Protein AF-A0A8H3AWD8-F1 (afdb_monomer_lite)

Radius of gyration: 32.3 Å; chains: 1; bounding box: 83×66×102 Å

Foldseek 3Di:
DQVQACLRVNPVVVCVVVVNPAAAAEEEALLDDPVVCVPPPVVRYDHAAADLQSAGDLVSVLVVLVVCLVVVHAYAEYEWECQGPFFGAGYQVVSVLVSQVVVVVVVHHYAYEYACQPPLLLLQQVFDDPDDDDDDDDPDQQDFDFFHFAPRSNNRSVSNLVGQKYKYACCHLVVFPPDGIDMDGNDPQVLCSQDPDHPDDDDPCVVVPPPQRSDDGHDDDPVRVVSSVVSCVPQNSHCNGSVRLQRLLLLVLLLLQLLQLQVCVPPLWKDKFWSWQFPCVVVVHDPVVSNVVNVCSVVQPNQDANVSQVVPPVNSVRSNRDGGSGQKIKMFMWTAAPVSHTDQFQVLSQQLQVQLQVLQDDDDPPDDPVSHQHHKDKDKQQCVSNPVSQVVRSVSSNYDASHIHMIIMDRGSDSRCSGVSVSVVVSVSSVVSSVVSSLLSNLQADFDFAKWKWWWFDLPWTKTFTPAAQRHNQRQKGWIKTWDWPPVLSVLVVVVCVVPVAWIKMKMAPTGGRPVVPVVFKGFTWIFTDCDAPPDDHTDTSGGGTMIGRIDTLAIEGNHPRQADPAAAQWWKWWWADAPQKIWTWTDCRHPPDKTKIFIRKDDDWPDADDDRVQRHNIKMKIFPPDTRLVQDDDQPPDDRPQRAAFRKTWIFIGRQPDDRHDTHDPSCVVVVPDDGNITDMITTHSYMDMGSFRRHHRLSDDCLLVPPPPCVPPDSVVSSVSSHDDPYGDDSVCGPVVVVVVRCVSVVCSVPVVVVVPPDDDPPDDDDDDDDDDDDDDDDD

Secondary structure (DSSP, 8-state):
-GGGSHHHH-HHHHHHHTT--SPPEEEEETT--THHHHHH-GGGEEEEPB-TTS-B-HHHHHHHHHHHHHHT--EEEEEEEBS-TTT--B--HHHHHHHHHHHHHTT---EEEEE-TTGGGGGGGG---SSPPPPPP-TTS---PPPPPPHHHHHHHHHGGGSSEEEE-TTTTT-PPSS--EEEESSGGGGGGGSS-------TTGGGS-GGGSSS-SS--THHHHHHHHHHHHH-SSIIIIIHHHHHHHHHHHHHHHHHHHTTTT-SSEEEEESSPPHHHHTT--HHHHHHHHHHHIIIIIT--HHHHHT-HHHHHHHHHSS-SSSEEEEEEEEB-TTSPBP-BHHHHHHHHHHHHHHTS--STT--GGG-SS--EEEEE-HHHHTHHHHHHHHHHT-BS-S-EEEEEEE---S-TTGGGHHHHHHHHHHHHHHHHHHHHHHHH----B--EEEEE-SSS-EEEE---TT-GGG-EEEEEEEE--HHHHHHHHHHHHH-TT--EEEEESS-B-HHHHHTS-EEEEEEES---TTSPPPEEEEEEEEEEEEEEEEEEE--GGGS-SS--SS-EEEEEE-SS-EEEEE---SSS--EEEEEEEEEEEEE----HHHHHH-EEEEETT--HHHH-SPPTTPPPTT--TT-EEEEEEEE--S-TT---S-TTHHHHTPPPSEEEEEE--S-EEEESSTTT--TT-SS-S---TT-TT--HHHHHHHS----PPPPGGG--HHHHHHHHHHHHHHHHHHHHHH--S--------------------

InterPro domains:
  IPR002129 Pyridoxal phosphate-dependent decarboxylase, major domain [PF00282] (26-122)
  IPR015421 Pyridoxal phosphate-dependent transferase, major domain [G3DSA:3.40.640.10] (4-236)
  IPR015424 Pyridoxal phosphate-dependent transferase [SSF53383] (19-248)
  IPR050477 Group II Amino Acid Decarboxylases [PTHR42735] (19-333)

Structure (mmCIF, N/CA/C/O backbone):
data_AF-A0A8H3AWD8-F1
#
_entry.id   AF-A0A8H3AWD8-F1
#
loop_
_atom_site.group_PDB
_atom_site.id
_atom_site.type_symbol
_atom_site.label_atom_id
_atom_site.label_alt_id
_atom_site.label_comp_id
_atom_site.label_asym_id
_atom_site.label_entity_id
_atom_site.label_seq_id
_atom_site.pdbx_PDB_ins_code
_atom_site.Cartn_x
_atom_site.Cartn_y
_atom_site.Cartn_z
_atom_site.occupancy
_atom_site.B_iso_or_equiv
_atom_site.auth_seq_id
_atom_site.auth_comp_id
_atom_site.auth_asym_id
_atom_site.auth_atom_id
_atom_site.pdbx_PDB_model_num
ATOM 1 N N . MET A 1 1 ? -12.370 -5.694 -46.567 1.00 84.81 1 MET A N 1
ATOM 2 C CA . MET A 1 1 ? -12.939 -6.549 -45.493 1.00 84.81 1 MET A CA 1
ATOM 3 C C . MET A 1 1 ? -13.948 -5.816 -44.597 1.00 84.81 1 MET A C 1
ATOM 5 O O . MET A 1 1 ? -14.528 -6.449 -43.726 1.00 84.81 1 MET A O 1
ATOM 9 N N . ASN A 1 2 ? -14.221 -4.526 -44.834 1.00 85.25 2 ASN A N 1
ATOM 10 C CA . ASN A 1 2 ? -14.810 -3.587 -43.865 1.00 85.25 2 ASN A CA 1
ATOM 11 C C . ASN A 1 2 ? -16.067 -4.096 -43.148 1.00 85.25 2 ASN A C 1
ATOM 13 O O . ASN A 1 2 ? -16.103 -4.086 -41.927 1.00 85.25 2 ASN A O 1
ATOM 17 N N . LYS A 1 3 ? -17.046 -4.659 -43.869 1.00 89.81 3 LYS A N 1
ATOM 18 C CA . LYS A 1 3 ? -18.286 -5.195 -43.268 1.00 89.81 3 LYS A CA 1
ATOM 19 C C . LYS A 1 3 ? -18.108 -6.370 -42.285 1.00 89.81 3 LYS A C 1
ATOM 21 O O . LYS A 1 3 ? -19.086 -6.792 -41.679 1.00 89.81 3 LYS A O 1
ATOM 26 N N . TYR A 1 4 ? -16.904 -6.927 -42.162 1.00 89.44 4 TYR A N 1
ATOM 27 C CA . TYR A 1 4 ? -16.595 -8.070 -41.296 1.00 89.44 4 TYR A CA 1
ATOM 28 C C . TYR A 1 4 ? -15.537 -7.764 -40.227 1.00 89.44 4 TYR A C 1
ATOM 30 O O . TYR A 1 4 ? -15.235 -8.631 -39.413 1.00 89.44 4 TYR A O 1
ATOM 38 N N . LEU A 1 5 ? -14.946 -6.568 -40.243 1.00 91.94 5 LEU A N 1
ATOM 39 C CA . LEU A 1 5 ? -13.879 -6.178 -39.324 1.00 91.94 5 LEU A CA 1
ATOM 40 C C . LEU A 1 5 ? -14.444 -5.759 -37.963 1.00 91.94 5 LEU A C 1
ATOM 42 O O . LEU A 1 5 ? -15.445 -5.043 -37.910 1.00 91.94 5 LEU A O 1
ATOM 46 N N . ILE A 1 6 ? -13.764 -6.119 -36.869 1.00 93.00 6 ILE A N 1
ATOM 47 C CA . ILE A 1 6 ? -14.158 -5.684 -35.516 1.00 93.00 6 ILE A CA 1
ATOM 48 C C . ILE A 1 6 ? -14.124 -4.157 -35.368 1.00 93.00 6 ILE A C 1
ATOM 50 O O . ILE A 1 6 ? -14.898 -3.613 -34.590 1.00 93.00 6 ILE A O 1
ATOM 54 N N . GLN A 1 7 ? -13.307 -3.468 -36.172 1.00 91.81 7 GLN A N 1
ATOM 55 C CA . GLN A 1 7 ? -13.273 -2.007 -36.268 1.00 91.81 7 GLN A CA 1
ATOM 56 C C . GLN A 1 7 ? -14.628 -1.429 -36.720 1.00 91.81 7 GLN A C 1
ATOM 58 O O . GLN A 1 7 ? -14.981 -0.326 -36.325 1.00 91.81 7 GLN A O 1
ATOM 63 N N . SER A 1 8 ? -15.401 -2.164 -37.532 1.00 93.25 8 SER A N 1
ATOM 64 C CA . SER A 1 8 ? -16.704 -1.718 -38.047 1.00 93.25 8 SER A CA 1
ATOM 65 C C . SER A 1 8 ? -17.897 -2.242 -37.255 1.00 93.25 8 SER A C 1
ATOM 67 O O . SER A 1 8 ? -18.848 -1.498 -37.048 1.00 93.25 8 SER A O 1
ATOM 69 N N . ILE A 1 9 ? -17.890 -3.524 -36.874 1.00 94.19 9 ILE A N 1
ATOM 70 C CA . ILE A 1 9 ? -19.069 -4.177 -36.274 1.00 94.19 9 ILE A CA 1
ATOM 71 C C . ILE A 1 9 ? -18.946 -4.407 -34.763 1.00 94.19 9 ILE A C 1
ATOM 73 O O . ILE A 1 9 ? -19.906 -4.852 -34.144 1.00 94.19 9 ILE A O 1
ATOM 77 N N . GLY A 1 10 ? -17.785 -4.115 -34.171 1.00 92.50 10 GLY A N 1
ATOM 78 C CA . GLY A 1 10 ? -17.474 -4.444 -32.782 1.00 92.50 10 GLY A CA 1
ATOM 79 C C . GLY A 1 10 ? -17.141 -5.927 -32.584 1.00 92.50 10 GLY A C 1
ATOM 80 O O . GLY A 1 10 ? -17.623 -6.805 -33.306 1.00 92.50 10 GLY A O 1
ATOM 81 N N . LYS A 1 11 ? -16.296 -6.227 -31.591 1.00 90.25 11 LYS A N 1
ATOM 82 C CA . LYS A 1 11 ? -15.875 -7.611 -31.316 1.00 90.25 11 LYS A CA 1
ATOM 83 C C . LYS A 1 11 ? -17.040 -8.496 -30.858 1.00 90.25 11 LYS A C 1
ATOM 85 O O . LYS A 1 11 ? -17.129 -9.636 -31.298 1.00 90.25 11 LYS A O 1
ATOM 90 N N . ASP A 1 12 ? -17.960 -7.966 -30.049 1.00 90.44 12 ASP A N 1
ATOM 91 C CA . ASP A 1 12 ? -19.006 -8.767 -29.393 1.00 90.44 12 ASP A CA 1
ATOM 92 C C . ASP A 1 12 ? -20.015 -9.326 -30.403 1.00 90.44 12 ASP A C 1
ATOM 94 O O . ASP A 1 12 ? -20.504 -10.446 -30.264 1.00 90.44 12 ASP A O 1
ATOM 98 N N . VAL A 1 13 ? -20.287 -8.573 -31.474 1.00 93.50 13 VAL A N 1
ATOM 99 C CA . VAL A 1 13 ? -21.137 -9.023 -32.586 1.00 93.50 13 VAL A CA 1
ATOM 100 C C . VAL A 1 13 ? -20.495 -10.213 -33.296 1.00 93.50 13 VAL A C 1
ATOM 102 O O . VAL A 1 13 ? -21.179 -11.185 -33.630 1.00 93.50 13 VAL A O 1
ATOM 105 N N . LEU A 1 14 ? -19.177 -10.156 -33.509 1.00 92.25 14 LEU A N 1
ATOM 106 C CA . LEU A 1 14 ? -18.417 -11.243 -34.115 1.00 92.25 14 LEU A CA 1
ATOM 107 C C . LEU A 1 14 ? -18.373 -12.465 -33.184 1.00 92.25 14 LEU A C 1
ATOM 109 O O . LEU A 1 14 ? -18.715 -13.565 -33.613 1.00 92.25 14 LEU A O 1
ATOM 113 N N . GLU A 1 15 ? -18.021 -12.270 -31.912 1.00 92.50 15 GLU A N 1
ATOM 114 C CA . GLU A 1 15 ? -17.951 -13.327 -30.896 1.00 92.50 15 GLU A CA 1
ATOM 115 C C . GLU A 1 15 ? -19.298 -14.053 -30.755 1.00 92.50 15 GLU A C 1
ATOM 117 O O . GLU A 1 15 ? -19.349 -15.281 -30.864 1.00 92.50 15 GLU A O 1
ATOM 122 N N . LYS A 1 16 ? -20.411 -13.312 -30.660 1.00 94.25 16 LYS A N 1
ATOM 123 C CA . LYS A 1 16 ? -21.767 -13.880 -30.615 1.00 94.25 16 LYS A CA 1
ATOM 124 C C . LYS A 1 16 ? -22.100 -14.693 -31.864 1.00 94.25 16 LYS A C 1
ATOM 126 O O . LYS A 1 16 ? -22.672 -15.775 -31.755 1.00 94.25 16 LYS A O 1
ATOM 131 N N . LYS A 1 17 ? -21.733 -14.201 -33.053 1.00 94.62 17 LYS A N 1
ATOM 132 C CA . LYS A 1 17 ? -21.977 -14.902 -34.324 1.00 94.62 17 LYS A CA 1
ATOM 133 C C . LYS A 1 17 ? -21.240 -16.241 -34.405 1.00 94.62 17 LYS A C 1
ATOM 135 O O . LYS A 1 17 ? -21.767 -17.179 -34.997 1.00 94.62 17 LYS A O 1
ATOM 140 N N . PHE A 1 18 ? -20.047 -16.327 -33.822 1.00 94.31 18 PHE A N 1
ATOM 141 C CA . PHE A 1 18 ? -19.235 -17.546 -33.800 1.00 94.31 18 PHE A CA 1
ATOM 142 C C . PHE A 1 18 ? -19.422 -18.394 -32.531 1.00 94.31 18 PHE A C 1
ATOM 144 O O . PHE A 1 18 ? -18.736 -19.401 -32.374 1.00 94.31 18 PHE A O 1
ATOM 151 N N . GLY A 1 19 ? -20.350 -18.029 -31.638 1.00 94.88 19 GLY A N 1
ATOM 152 C CA . GLY A 1 19 ? -20.598 -18.769 -30.397 1.00 94.88 19 GLY A CA 1
ATOM 153 C C . GLY A 1 19 ? -19.424 -18.732 -29.412 1.00 94.88 19 GLY A C 1
ATOM 154 O O . GLY A 1 19 ? -19.256 -19.662 -28.625 1.00 94.88 19 GLY A O 1
ATOM 155 N N . ILE A 1 20 ? -18.596 -17.684 -29.458 1.00 92.81 20 ILE A N 1
ATOM 156 C CA . ILE A 1 20 ? -17.487 -17.481 -28.523 1.00 92.81 20 ILE A CA 1
ATOM 157 C C . ILE A 1 20 ? -18.069 -16.929 -27.220 1.00 92.81 20 ILE A C 1
ATOM 159 O O . ILE A 1 20 ? -18.499 -15.782 -27.156 1.00 92.81 20 ILE A O 1
ATOM 163 N N . THR A 1 21 ? -18.110 -17.765 -26.183 1.00 91.12 21 THR A N 1
ATOM 164 C CA . THR A 1 21 ? -18.704 -17.424 -24.877 1.00 91.12 21 THR A CA 1
ATOM 165 C C . THR A 1 21 ? -17.677 -17.055 -23.814 1.00 91.12 21 THR A C 1
ATOM 167 O O . THR A 1 21 ? -18.037 -16.518 -22.770 1.00 91.12 21 THR A O 1
ATOM 170 N N . LYS A 1 22 ? -16.396 -17.343 -24.060 1.00 91.06 22 LYS A N 1
ATOM 171 C CA . LYS A 1 22 ? -15.305 -17.023 -23.141 1.00 91.06 22 LYS A CA 1
ATOM 172 C C . LYS A 1 22 ? -14.557 -15.798 -23.657 1.00 91.06 22 LYS A C 1
ATOM 174 O O . LYS A 1 22 ? -13.977 -15.893 -24.740 1.00 91.06 22 LYS A O 1
ATOM 179 N N . PRO A 1 23 ? -14.533 -14.682 -22.910 1.00 87.75 23 PRO A N 1
ATOM 180 C CA . PRO A 1 23 ? -13.821 -13.494 -23.346 1.00 87.75 23 PRO A CA 1
ATOM 181 C C . PRO A 1 23 ? -12.322 -13.780 -23.459 1.00 87.75 23 PRO A C 1
ATOM 183 O O . PRO A 1 23 ? -11.719 -14.442 -22.604 1.00 87.75 23 PRO A O 1
ATOM 186 N N . THR A 1 24 ? -11.736 -13.280 -24.542 1.00 91.38 24 THR A N 1
ATOM 187 C CA . THR A 1 24 ? -10.301 -13.370 -24.819 1.00 91.38 24 THR A CA 1
ATOM 188 C C . THR A 1 24 ? -9.507 -12.578 -23.773 1.00 91.38 24 THR A C 1
ATOM 190 O O . THR A 1 24 ? -9.920 -11.491 -23.370 1.00 91.38 24 THR A O 1
ATOM 193 N N . ARG A 1 25 ? -8.366 -13.115 -23.324 1.00 93.56 25 ARG A N 1
ATOM 194 C CA . ARG A 1 25 ? -7.581 -12.552 -22.211 1.00 93.56 25 ARG A CA 1
ATOM 195 C C . ARG A 1 25 ? -6.346 -11.783 -22.669 1.00 93.56 25 ARG A C 1
ATOM 197 O O . ARG A 1 25 ? -5.706 -12.151 -23.652 1.00 93.56 25 ARG A O 1
ATOM 204 N N . TYR A 1 26 ? -5.986 -10.766 -21.896 1.00 95.50 26 TYR A N 1
ATOM 205 C CA . TYR A 1 26 ? -4.641 -10.200 -21.849 1.00 95.50 26 TYR A CA 1
ATOM 206 C C . TYR A 1 26 ? -3.954 -10.679 -20.577 1.00 95.50 26 TYR A C 1
ATOM 208 O O . TYR A 1 26 ? -4.573 -10.662 -19.514 1.00 95.50 26 TYR A O 1
ATOM 216 N N . PHE A 1 27 ? -2.685 -11.057 -20.673 1.00 97.69 27 PHE A N 1
ATOM 217 C CA . PHE A 1 27 ? -1.857 -11.310 -19.500 1.00 97.69 27 PHE A CA 1
ATOM 218 C C . PHE A 1 27 ? -0.802 -10.222 -19.370 1.00 97.69 27 PHE A C 1
ATOM 220 O O . PHE A 1 27 ? -0.110 -9.905 -20.336 1.00 97.69 27 PHE A O 1
ATOM 227 N N . VAL A 1 28 ? -0.696 -9.634 -18.185 1.00 95.94 28 VAL A N 1
ATOM 228 C CA . VAL A 1 28 ? 0.226 -8.531 -17.894 1.00 95.94 28 VAL A CA 1
ATOM 229 C C . VAL A 1 28 ? 0.806 -8.775 -16.502 1.00 95.94 28 VAL A C 1
ATOM 231 O O . VAL A 1 28 ? 0.078 -9.246 -15.629 1.00 95.94 28 VAL A O 1
ATOM 234 N N . GLY A 1 29 ? 2.090 -8.480 -16.276 1.00 91.81 29 GLY A N 1
ATOM 235 C CA . GLY A 1 29 ? 2.679 -8.556 -14.933 1.00 91.81 29 GLY A CA 1
ATOM 236 C C . GLY A 1 29 ? 1.861 -7.757 -13.909 1.00 91.81 29 GLY A C 1
ATOM 237 O O . GLY A 1 29 ? 1.360 -6.676 -14.223 1.00 91.81 29 GLY A O 1
ATOM 238 N N . GLY A 1 30 ? 1.692 -8.275 -12.689 1.00 90.19 30 GLY A N 1
ATOM 239 C CA . GLY A 1 30 ? 0.838 -7.659 -11.662 1.00 90.19 30 GLY A CA 1
ATOM 240 C C . GLY A 1 30 ? 1.202 -6.202 -11.356 1.00 90.19 30 GLY A C 1
ATOM 241 O O . GLY A 1 30 ? 0.323 -5.376 -11.112 1.00 90.19 30 GLY A O 1
ATOM 242 N N . THR A 1 31 ? 2.481 -5.855 -11.501 1.00 90.31 31 THR A N 1
ATOM 243 C CA . THR A 1 31 ? 3.064 -4.517 -11.297 1.00 90.31 31 THR A CA 1
ATOM 244 C C . THR A 1 31 ? 2.938 -3.582 -12.510 1.00 90.31 31 THR A C 1
ATOM 246 O O . THR A 1 31 ? 3.668 -2.597 -12.633 1.00 90.31 31 THR A O 1
ATOM 249 N N . LYS A 1 32 ? 2.007 -3.878 -13.424 1.00 92.94 32 LYS A N 1
ATOM 250 C CA . LYS A 1 32 ? 1.721 -3.087 -14.629 1.00 92.94 32 LYS A CA 1
ATOM 251 C C . LYS A 1 32 ? 1.399 -1.626 -14.346 1.00 92.94 32 LYS A C 1
ATOM 253 O O . LYS A 1 32 ? 0.696 -1.279 -13.399 1.00 92.94 32 LYS A O 1
ATOM 258 N N . HIS A 1 33 ? 1.795 -0.777 -15.287 1.00 93.19 33 HIS A N 1
ATOM 259 C CA . HIS A 1 33 ? 1.361 0.611 -15.327 1.00 93.19 33 HIS A CA 1
ATOM 260 C C . HIS A 1 33 ? -0.157 0.719 -15.581 1.00 93.19 33 HIS A C 1
ATOM 262 O O . HIS A 1 33 ? -0.748 -0.068 -16.329 1.00 93.19 33 HIS A O 1
ATOM 268 N N . TYR A 1 34 ? -0.798 1.742 -15.006 1.00 89.81 34 TYR A N 1
ATOM 269 C CA . TYR A 1 34 ? -2.255 1.943 -15.058 1.00 89.81 34 TYR A CA 1
ATOM 270 C C . TYR A 1 34 ? -2.828 2.105 -16.483 1.00 89.81 34 TYR A C 1
ATOM 272 O O . TYR A 1 34 ? -4.041 2.019 -16.683 1.00 89.81 34 TYR A O 1
ATOM 280 N N . SER A 1 35 ? -1.983 2.348 -17.492 1.00 91.50 35 SER A N 1
ATOM 281 C CA . SER A 1 35 ? -2.401 2.447 -18.897 1.00 91.50 35 SER A CA 1
ATOM 282 C C . SER A 1 35 ? -3.056 1.168 -19.417 1.00 91.50 35 SER A C 1
ATOM 284 O O . SER A 1 35 ? -3.958 1.261 -20.247 1.00 91.50 35 SER A O 1
ATOM 286 N N . TRP A 1 36 ? -2.645 -0.000 -18.919 1.00 92.19 36 TRP A N 1
ATOM 287 C CA . TRP A 1 36 ? -3.171 -1.298 -19.345 1.00 92.19 36 TRP A CA 1
ATOM 288 C C . TRP A 1 36 ? -4.655 -1.491 -18.992 1.00 92.19 36 TRP A C 1
ATOM 290 O O . TRP A 1 36 ? -5.457 -1.638 -19.921 1.00 92.19 36 TRP A O 1
ATOM 300 N N . PRO A 1 37 ? -5.081 -1.417 -17.710 1.00 89.56 37 PRO A N 1
ATOM 301 C CA . PRO A 1 37 ? -6.495 -1.572 -17.352 1.00 89.56 37 PRO A CA 1
ATOM 302 C C . PRO A 1 37 ? -7.414 -0.522 -17.991 1.00 89.56 37 PRO A C 1
ATOM 304 O O . PRO A 1 37 ? -8.586 -0.811 -18.221 1.00 89.56 37 PRO A O 1
ATOM 307 N N . LYS A 1 38 ? -6.892 0.660 -18.351 1.00 86.56 38 LYS A N 1
ATOM 308 C CA . LYS A 1 38 ? -7.667 1.733 -18.997 1.00 86.56 38 LYS A CA 1
ATOM 309 C C . LYS A 1 38 ? -8.159 1.376 -20.409 1.00 86.56 38 LYS A C 1
ATOM 311 O O . LYS A 1 38 ? -9.218 1.847 -20.806 1.00 86.56 38 LYS A O 1
ATOM 316 N N . GLY A 1 39 ? -7.385 0.608 -21.183 1.00 70.88 39 GLY A N 1
ATOM 317 C CA . GLY A 1 39 ? -7.612 0.439 -22.628 1.00 70.88 39 GLY A CA 1
ATOM 318 C C . GLY A 1 39 ? -8.259 -0.880 -23.066 1.00 70.88 39 GLY A C 1
ATOM 319 O O . GLY A 1 39 ? -8.869 -0.920 -24.130 1.00 70.88 39 GLY A O 1
ATOM 320 N N . ALA A 1 40 ? -8.134 -1.954 -22.279 1.00 72.44 40 ALA A N 1
ATOM 321 C CA . ALA A 1 40 ? -8.529 -3.311 -22.696 1.00 72.44 40 ALA A CA 1
ATOM 322 C C . ALA A 1 40 ? -9.820 -3.842 -22.034 1.00 72.44 40 ALA A C 1
ATOM 324 O O . ALA A 1 40 ? -10.238 -4.974 -22.299 1.00 72.44 40 ALA A O 1
ATOM 325 N N . GLY A 1 41 ? -10.448 -3.034 -21.170 1.00 77.81 41 GLY A N 1
ATOM 326 C CA . GLY A 1 41 ? -11.449 -3.491 -20.204 1.00 77.81 41 GLY A CA 1
ATOM 327 C C . GLY A 1 41 ? -10.770 -4.287 -19.088 1.00 77.81 41 GLY A C 1
ATOM 328 O O . GLY A 1 41 ? -10.222 -5.360 -19.341 1.00 77.81 41 GLY A O 1
ATOM 329 N N . SER A 1 42 ? -10.780 -3.759 -17.863 1.00 85.31 42 SER A N 1
ATOM 330 C CA . SER A 1 42 ? -10.018 -4.303 -16.726 1.00 85.31 42 SER A CA 1
ATOM 331 C C . SER A 1 42 ? -10.264 -5.791 -16.491 1.00 85.31 42 SER A C 1
ATOM 333 O O . SER A 1 42 ? -9.313 -6.527 -16.252 1.00 85.31 42 SER A O 1
ATOM 335 N N . ASP A 1 43 ? -11.502 -6.252 -16.662 1.00 85.81 43 ASP A N 1
ATOM 336 C CA . ASP A 1 43 ? -11.885 -7.645 -16.419 1.00 85.81 43 ASP A CA 1
ATOM 337 C C . ASP A 1 43 ? -11.290 -8.626 -17.433 1.00 85.81 43 ASP A C 1
ATOM 339 O O . ASP A 1 43 ? -11.214 -9.823 -17.155 1.00 85.81 43 ASP A O 1
ATOM 343 N N . ASN A 1 44 ? -10.848 -8.149 -18.602 1.00 86.50 44 ASN A N 1
ATOM 344 C CA . ASN A 1 44 ? -10.171 -8.969 -19.609 1.00 86.50 44 ASN A CA 1
ATOM 345 C C . ASN A 1 44 ? -8.659 -9.066 -19.367 1.00 86.50 44 ASN A C 1
ATOM 347 O O . ASN A 1 44 ? -8.011 -9.937 -19.955 1.00 86.50 44 ASN A O 1
ATOM 351 N N . ILE A 1 45 ? -8.099 -8.210 -18.508 1.00 92.00 45 ILE A N 1
ATOM 352 C CA . ILE A 1 45 ? -6.705 -8.291 -18.077 1.00 92.00 45 ILE A CA 1
ATOM 353 C C . ILE A 1 45 ? -6.624 -9.219 -16.875 1.00 92.00 45 ILE A C 1
ATOM 355 O O . ILE A 1 45 ? -7.261 -9.010 -15.847 1.00 92.00 45 ILE A O 1
ATOM 359 N N . LYS A 1 46 ? -5.818 -10.265 -17.016 1.00 94.69 46 LYS A N 1
ATOM 360 C CA . LYS A 1 46 ? -5.467 -11.154 -15.924 1.00 94.69 46 LYS A CA 1
ATOM 361 C C . LYS A 1 46 ? -4.029 -10.874 -15.515 1.00 94.69 46 LYS A C 1
ATOM 363 O O . LYS A 1 46 ? -3.106 -11.018 -16.316 1.00 94.69 46 LYS A O 1
ATOM 368 N N . ASP A 1 47 ? -3.872 -10.483 -14.260 1.00 95.06 47 ASP A N 1
ATOM 369 C CA . ASP A 1 47 ? -2.564 -10.219 -13.682 1.00 95.06 47 ASP A CA 1
ATOM 370 C C . ASP A 1 47 ? -1.783 -11.516 -13.518 1.00 95.06 47 ASP A C 1
ATOM 372 O O . ASP A 1 47 ? -2.312 -12.518 -13.025 1.00 95.06 47 ASP A O 1
ATOM 376 N N . ILE A 1 48 ? -0.526 -11.478 -13.945 1.00 97.00 48 ILE A N 1
ATOM 377 C CA . ILE A 1 48 ? 0.447 -12.525 -13.671 1.00 97.00 48 ILE A CA 1
ATOM 378 C C . ILE A 1 48 ? 1.125 -12.167 -12.342 1.00 97.00 48 ILE A C 1
ATOM 380 O O . ILE A 1 48 ? 1.623 -11.042 -12.220 1.00 97.00 48 ILE A O 1
ATOM 384 N N . PRO A 1 49 ? 1.150 -13.077 -11.352 1.00 96.69 49 PRO A N 1
ATOM 385 C CA . PRO A 1 49 ? 1.904 -12.877 -10.119 1.00 96.69 49 PRO A CA 1
ATOM 386 C C . PRO A 1 49 ? 3.372 -12.521 -10.375 1.00 96.69 49 PRO A C 1
ATOM 388 O O . PRO A 1 49 ? 3.925 -12.820 -11.437 1.00 96.69 49 PRO A O 1
ATOM 391 N N . VAL A 1 50 ? 4.000 -11.882 -9.390 1.00 96.69 50 VAL A N 1
ATOM 392 C CA . VAL A 1 50 ? 5.410 -11.488 -9.455 1.00 96.69 50 VAL A CA 1
ATOM 393 C C . VAL A 1 50 ? 6.267 -12.262 -8.461 1.00 96.69 50 VAL A C 1
ATOM 395 O O . VAL A 1 50 ? 5.796 -12.665 -7.397 1.00 96.69 50 VAL A O 1
ATOM 398 N N . ASP A 1 51 ? 7.537 -12.438 -8.810 1.00 95.19 51 ASP A N 1
ATOM 399 C CA . ASP A 1 51 ? 8.571 -12.975 -7.938 1.00 95.19 51 ASP A CA 1
ATOM 400 C C . ASP A 1 51 ? 8.982 -11.961 -6.854 1.00 95.19 51 ASP A C 1
ATOM 402 O O . ASP A 1 51 ? 8.525 -10.815 -6.810 1.00 95.19 51 ASP A O 1
ATOM 406 N N . ILE A 1 52 ? 9.904 -12.362 -5.976 1.00 93.56 52 ILE A N 1
ATOM 407 C CA . ILE A 1 52 ? 10.398 -11.504 -4.888 1.00 93.56 52 ILE A CA 1
ATOM 408 C C . ILE A 1 52 ? 11.137 -10.239 -5.361 1.00 93.56 52 ILE A C 1
ATOM 410 O O . ILE A 1 52 ? 11.353 -9.342 -4.551 1.00 93.56 52 ILE A O 1
ATOM 414 N N . ASN A 1 53 ? 11.505 -10.147 -6.643 1.00 93.25 53 ASN A N 1
ATOM 415 C CA . ASN A 1 53 ? 12.140 -8.985 -7.267 1.00 93.25 53 ASN A CA 1
ATOM 416 C C . ASN A 1 53 ? 11.138 -8.125 -8.057 1.00 93.25 53 ASN A C 1
ATOM 418 O O . ASN A 1 53 ? 11.555 -7.251 -8.820 1.00 93.25 53 ASN A O 1
ATOM 422 N N . ALA A 1 54 ? 9.834 -8.366 -7.883 1.00 96.06 54 ALA A N 1
ATOM 423 C CA . ALA A 1 54 ? 8.748 -7.700 -8.595 1.00 96.06 54 ALA A CA 1
ATOM 424 C C . ALA A 1 54 ? 8.768 -7.911 -10.124 1.00 96.06 54 ALA A C 1
ATOM 426 O O . ALA A 1 54 ? 8.224 -7.084 -10.865 1.00 96.06 54 ALA A O 1
ATOM 427 N N . ARG A 1 55 ? 9.375 -9.012 -10.590 1.00 97.12 55 ARG A N 1
ATOM 428 C CA . ARG A 1 55 ? 9.357 -9.464 -11.990 1.00 97.12 55 ARG A CA 1
ATOM 429 C C . ARG A 1 55 ? 8.235 -10.478 -12.183 1.00 97.12 55 ARG A C 1
ATOM 431 O O . ARG A 1 55 ? 7.947 -11.252 -11.280 1.00 97.12 55 ARG A O 1
ATOM 438 N N . LEU A 1 56 ? 7.622 -10.517 -13.357 1.00 96.75 56 LEU A N 1
ATOM 439 C CA . LEU A 1 56 ? 6.627 -11.524 -13.741 1.00 96.75 56 LEU A CA 1
ATOM 440 C C . LEU A 1 56 ? 7.129 -12.957 -13.482 1.00 96.75 56 LEU A C 1
ATOM 442 O O . LEU A 1 56 ? 8.208 -13.332 -13.943 1.00 96.75 56 LEU A O 1
ATOM 446 N N . ASP A 1 57 ? 6.318 -13.775 -12.804 1.00 97.75 57 ASP A N 1
ATOM 447 C CA . ASP A 1 57 ? 6.603 -15.193 -12.563 1.00 97.75 57 ASP A CA 1
ATOM 448 C C . ASP A 1 57 ? 6.201 -16.047 -13.780 1.00 97.75 57 ASP A C 1
ATOM 450 O O . ASP A 1 57 ? 5.017 -16.239 -14.090 1.00 97.75 57 ASP A O 1
ATOM 454 N N . SER A 1 58 ? 7.201 -16.560 -14.504 1.00 97.44 58 SER A N 1
ATOM 455 C CA . SER A 1 58 ? 6.985 -17.352 -15.720 1.00 97.44 58 SER A CA 1
ATOM 456 C C . SER A 1 58 ? 6.324 -18.708 -15.442 1.00 97.44 58 SER A C 1
ATOM 458 O O . SER A 1 58 ? 5.628 -19.236 -16.314 1.00 97.44 58 SER A O 1
ATOM 460 N N . SER A 1 59 ? 6.458 -19.250 -14.228 1.00 97.75 59 SER A N 1
ATOM 461 C CA . SER A 1 59 ? 5.795 -20.492 -13.823 1.00 97.75 59 SER A CA 1
ATOM 462 C C . SER A 1 59 ? 4.292 -20.294 -13.603 1.00 97.75 59 SER A C 1
ATOM 464 O O . SER A 1 59 ? 3.489 -21.142 -14.002 1.00 97.75 59 SER A O 1
ATOM 466 N N . GLU A 1 60 ? 3.890 -19.145 -13.058 1.00 97.88 60 GLU A N 1
ATOM 467 C CA . GLU A 1 60 ? 2.478 -18.777 -12.924 1.00 97.88 60 GLU A CA 1
ATOM 468 C C . GLU A 1 60 ? 1.854 -18.438 -14.282 1.00 97.88 60 GLU A C 1
ATOM 470 O O . GLU A 1 60 ? 0.730 -18.858 -14.571 1.00 97.88 60 GLU A O 1
ATOM 475 N N . LEU A 1 61 ? 2.598 -17.770 -15.173 1.00 98.50 61 LEU A N 1
ATOM 476 C CA . LEU A 1 61 ? 2.161 -17.576 -16.558 1.00 98.50 61 LEU A CA 1
ATOM 477 C C . LEU A 1 61 ? 1.917 -18.916 -17.272 1.00 98.50 61 LEU A C 1
ATOM 479 O O . LEU A 1 61 ? 0.911 -19.054 -17.969 1.00 98.50 61 LEU A O 1
ATOM 483 N N . ASP A 1 62 ? 2.792 -19.912 -17.095 1.00 98.69 62 ASP A N 1
ATOM 484 C CA . ASP A 1 62 ? 2.602 -21.241 -17.689 1.00 98.69 62 ASP A CA 1
ATOM 485 C C . ASP A 1 62 ? 1.278 -21.877 -17.230 1.00 98.69 62 ASP A C 1
ATOM 487 O O . ASP A 1 62 ? 0.508 -22.365 -18.057 1.00 98.69 62 ASP A O 1
ATOM 491 N N . LYS A 1 63 ? 0.946 -21.794 -15.934 1.00 98.50 63 LYS A N 1
ATOM 492 C CA . LYS A 1 63 ? -0.333 -22.295 -15.395 1.00 98.50 63 LYS A CA 1
ATOM 493 C C . LYS A 1 63 ? -1.539 -21.583 -16.017 1.00 98.50 63 LYS A C 1
ATOM 495 O O . LYS A 1 63 ? -2.491 -22.244 -16.434 1.00 98.50 63 LYS A O 1
ATOM 500 N N . LEU A 1 64 ? -1.489 -20.254 -16.123 1.00 98.12 64 LEU A N 1
ATOM 501 C CA . LEU A 1 64 ? -2.564 -19.441 -16.706 1.00 98.12 64 LEU A CA 1
ATOM 502 C C . LEU A 1 64 ? -2.773 -19.723 -18.207 1.00 98.12 64 LEU A C 1
ATOM 504 O O . LEU A 1 64 ? -3.909 -19.759 -18.694 1.00 98.12 64 LEU A O 1
ATOM 508 N N . LEU A 1 65 ? -1.690 -19.955 -18.953 1.00 98.62 65 LEU A N 1
ATOM 509 C CA . LEU A 1 65 ? -1.757 -20.352 -20.361 1.00 98.62 65 LEU A CA 1
ATOM 510 C C . LEU A 1 65 ? -2.318 -21.771 -20.520 1.00 98.62 65 LEU A C 1
ATOM 512 O O . LEU A 1 65 ? -3.133 -22.004 -21.417 1.00 98.62 65 LEU A O 1
ATOM 516 N N . GLN A 1 66 ? -1.952 -22.701 -19.631 1.00 98.56 66 GLN A N 1
ATOM 517 C CA . GLN A 1 66 ? -2.508 -24.055 -19.618 1.00 98.56 66 GLN A CA 1
ATOM 518 C C . GLN A 1 66 ? -4.014 -24.044 -19.338 1.00 98.56 66 GLN A C 1
ATOM 520 O O . GLN A 1 66 ? -4.761 -24.774 -19.994 1.00 98.56 66 GLN A O 1
ATOM 525 N N . GLU A 1 67 ? -4.475 -23.201 -18.408 1.00 98.06 67 GLU A N 1
ATOM 526 C CA . GLU A 1 67 ? -5.902 -22.970 -18.163 1.00 98.06 67 GLU A CA 1
ATOM 527 C C . GLU A 1 67 ? -6.592 -22.508 -19.451 1.00 98.06 67 GLU A C 1
ATOM 529 O O . GLU A 1 67 ? -7.557 -23.133 -19.888 1.00 98.06 67 GLU A O 1
ATOM 534 N N . CYS A 1 68 ? -6.056 -21.482 -20.122 1.00 97.88 68 CYS A N 1
ATOM 535 C CA . CYS A 1 68 ? -6.624 -20.978 -21.374 1.00 97.88 68 CYS A CA 1
ATOM 536 C C . CYS A 1 68 ? -6.676 -22.046 -22.475 1.00 97.88 68 CYS A C 1
ATOM 538 O O . CYS A 1 68 ? -7.693 -22.159 -23.164 1.00 97.88 68 CYS A O 1
ATOM 540 N N . LEU A 1 69 ? -5.628 -22.865 -22.612 1.00 98.19 69 LEU A N 1
ATOM 541 C CA . LEU A 1 69 ? -5.589 -23.979 -23.560 1.00 98.19 69 LEU A CA 1
ATOM 542 C C . LEU A 1 69 ? -6.691 -25.008 -23.264 1.00 98.19 69 LEU A C 1
ATOM 544 O O . LEU A 1 69 ? -7.477 -25.337 -24.155 1.00 98.19 69 LEU A O 1
ATOM 548 N N . ASN A 1 70 ? -6.786 -25.474 -22.014 1.00 98.00 70 ASN A N 1
ATOM 549 C CA . ASN A 1 70 ? -7.798 -26.444 -21.575 1.00 98.00 70 ASN A CA 1
ATOM 550 C C . ASN A 1 70 ? -9.216 -25.913 -21.802 1.00 98.00 70 ASN A C 1
ATOM 552 O O . ASN A 1 70 ? -10.133 -26.633 -22.197 1.00 98.00 70 ASN A O 1
ATOM 556 N N . GLU A 1 71 ? -9.384 -24.618 -21.571 1.00 96.50 71 GLU A N 1
ATOM 557 C CA . GLU A 1 71 ? -10.650 -23.931 -21.682 1.00 96.50 71 GLU A CA 1
ATOM 558 C C . GLU A 1 71 ? -11.037 -23.516 -23.101 1.00 96.50 71 GLU A C 1
ATOM 560 O O . GLU A 1 71 ? -12.164 -23.037 -23.277 1.00 96.50 71 GLU A O 1
ATOM 565 N N . LYS A 1 72 ? -10.133 -23.670 -24.079 1.00 96.00 72 LYS A N 1
ATOM 566 C CA . LYS A 1 72 ? -10.238 -23.087 -25.427 1.00 96.00 72 LYS A CA 1
ATOM 567 C C . LYS A 1 72 ? -10.506 -21.576 -25.390 1.00 96.00 72 LYS A C 1
ATOM 569 O O . LYS A 1 72 ? -11.268 -21.047 -26.197 1.00 96.00 72 LYS A O 1
ATOM 574 N N . ARG A 1 73 ? -9.905 -20.884 -24.422 1.00 96.00 73 ARG A N 1
ATOM 575 C CA . ARG A 1 73 ? -9.986 -19.432 -24.258 1.00 96.00 73 ARG A CA 1
ATOM 576 C C . ARG A 1 73 ? -8.821 -18.787 -25.005 1.00 96.00 73 ARG A C 1
ATOM 578 O O . ARG A 1 73 ? -7.667 -19.132 -24.771 1.00 96.00 73 ARG A O 1
ATOM 585 N N . ALA A 1 74 ? -9.121 -17.863 -25.911 1.00 95.69 74 ALA A N 1
ATOM 586 C CA . ALA A 1 74 ? -8.091 -17.166 -26.669 1.00 95.69 74 ALA A CA 1
ATOM 587 C C . ALA A 1 74 ? -7.300 -16.186 -25.783 1.00 95.69 74 ALA A C 1
ATOM 589 O O . ALA A 1 74 ? -7.807 -15.670 -24.780 1.00 95.69 74 ALA A O 1
ATOM 590 N N . VAL A 1 75 ? -6.069 -15.891 -26.201 1.00 97.81 75 VAL A N 1
ATOM 591 C CA . VAL A 1 75 ? -5.175 -14.926 -25.554 1.00 97.81 75 VAL A CA 1
ATOM 592 C C . VAL A 1 75 ? -4.753 -13.896 -26.597 1.00 97.81 75 VAL A C 1
ATOM 594 O O . VAL A 1 75 ? -4.174 -14.254 -27.620 1.00 97.81 75 VAL A O 1
ATOM 597 N N . TYR A 1 76 ? -5.049 -12.618 -26.357 1.00 95.69 76 TYR A N 1
ATOM 598 C CA . TYR A 1 76 ? -4.652 -11.536 -27.259 1.00 95.69 76 TYR A CA 1
ATOM 599 C C . TYR A 1 76 ? -3.143 -11.317 -27.200 1.00 95.69 76 TYR A C 1
ATOM 601 O O . TYR A 1 76 ? -2.453 -11.394 -28.218 1.00 95.69 76 TYR A O 1
ATOM 609 N N . ALA A 1 77 ? -2.634 -11.044 -25.999 1.00 97.44 77 ALA A N 1
ATOM 610 C CA . ALA A 1 77 ? -1.228 -10.767 -25.788 1.00 97.44 77 ALA A CA 1
ATOM 611 C C . ALA A 1 77 ? -0.772 -11.126 -24.373 1.00 97.44 77 ALA A C 1
ATOM 613 O O . ALA A 1 77 ? -1.558 -11.083 -23.423 1.00 97.44 77 ALA A O 1
ATOM 614 N N . VAL A 1 78 ? 0.523 -11.414 -24.265 1.00 98.56 78 VAL A N 1
ATOM 615 C CA . VAL A 1 78 ? 1.280 -11.377 -23.016 1.00 98.56 78 VAL A CA 1
ATOM 616 C C . VAL A 1 78 ? 2.177 -10.142 -23.054 1.00 98.56 78 VAL A C 1
ATOM 618 O O . VAL A 1 78 ? 2.903 -9.918 -24.026 1.00 98.56 78 VAL A O 1
ATOM 621 N N . VAL A 1 79 ? 2.110 -9.333 -22.004 1.00 98.00 79 VAL A N 1
ATOM 622 C CA . VAL A 1 79 ? 2.900 -8.113 -21.847 1.00 98.00 79 VAL A CA 1
ATOM 623 C C . VAL A 1 79 ? 4.032 -8.375 -20.861 1.00 98.00 79 VAL A C 1
ATOM 625 O O . VAL A 1 79 ? 3.771 -8.703 -19.705 1.00 98.00 79 VAL A O 1
ATOM 628 N N . ALA A 1 80 ? 5.269 -8.197 -21.319 1.00 98.06 80 ALA A N 1
ATOM 629 C CA . ALA A 1 80 ? 6.459 -8.195 -20.476 1.00 98.06 80 ALA A CA 1
ATOM 630 C C . ALA A 1 80 ? 6.874 -6.748 -20.185 1.00 98.06 80 ALA A C 1
ATOM 632 O O . ALA A 1 80 ? 7.081 -5.960 -21.112 1.00 98.06 80 ALA A O 1
ATOM 633 N N . ILE A 1 81 ? 6.981 -6.398 -18.908 1.00 98.12 81 ILE A N 1
ATOM 634 C CA . ILE A 1 81 ? 7.381 -5.077 -18.433 1.00 98.12 81 ILE A CA 1
ATOM 635 C C . ILE A 1 81 ? 8.909 -5.014 -18.401 1.00 98.12 81 ILE A C 1
ATOM 637 O O . ILE A 1 81 ? 9.578 -5.714 -17.643 1.00 98.12 81 ILE A O 1
ATOM 641 N N . MET A 1 82 ? 9.480 -4.148 -19.229 1.00 98.00 82 MET A N 1
ATOM 642 C CA . MET A 1 82 ? 10.924 -3.998 -19.379 1.00 98.00 82 MET A CA 1
ATOM 643 C C . MET A 1 82 ? 11.364 -2.741 -18.638 1.00 98.00 82 MET A C 1
ATOM 645 O O . MET A 1 82 ? 11.609 -1.701 -19.250 1.00 98.00 82 MET A O 1
ATOM 649 N N . GLY A 1 83 ? 11.412 -2.827 -17.308 1.00 97.25 83 GLY A N 1
ATOM 650 C CA . GLY A 1 83 ? 11.656 -1.694 -16.421 1.00 97.25 83 GLY A CA 1
ATOM 651 C C . GLY A 1 83 ? 10.365 -1.190 -15.779 1.00 97.25 83 GLY A C 1
ATOM 652 O O . GLY A 1 83 ? 9.761 -0.230 -16.257 1.00 97.25 83 GLY A O 1
ATOM 653 N N . SER A 1 84 ? 9.931 -1.852 -14.705 1.00 96.50 84 SER A N 1
ATOM 654 C CA . SER A 1 84 ? 8.704 -1.501 -13.982 1.00 96.50 84 SER A CA 1
ATOM 655 C C . SER A 1 84 ? 8.772 -0.105 -13.360 1.00 96.50 84 SER A C 1
ATOM 657 O O . SER A 1 84 ? 9.833 0.357 -12.947 1.00 96.50 84 SER A O 1
ATOM 659 N N . THR A 1 85 ? 7.625 0.577 -13.289 1.00 90.00 85 THR A N 1
ATOM 660 C CA . THR A 1 85 ? 7.541 1.990 -12.871 1.00 90.00 85 THR A CA 1
ATOM 661 C C . THR A 1 85 ? 8.074 2.230 -11.459 1.00 90.00 85 THR A C 1
ATOM 663 O O . THR A 1 85 ? 8.721 3.243 -11.216 1.00 90.00 85 THR A O 1
ATOM 666 N N . GLU A 1 86 ? 7.832 1.284 -10.555 1.00 91.31 86 GLU A N 1
ATOM 667 C CA . GLU A 1 86 ? 8.097 1.453 -9.124 1.00 91.31 86 GLU A CA 1
ATOM 668 C C . GLU A 1 86 ? 9.453 0.877 -8.674 1.00 91.31 86 GLU A C 1
ATOM 670 O O . GLU A 1 86 ? 9.973 1.274 -7.636 1.00 91.31 86 GLU A O 1
ATOM 675 N N . HIS A 1 87 ? 10.046 -0.046 -9.446 1.00 93.81 87 HIS A N 1
ATOM 676 C CA . HIS A 1 87 ? 11.247 -0.795 -9.025 1.00 93.81 87 HIS A CA 1
ATOM 677 C C . HIS A 1 87 ? 12.311 -0.945 -10.113 1.00 93.81 87 HIS A C 1
ATOM 679 O O . HIS A 1 87 ? 13.371 -1.518 -9.865 1.00 93.81 87 HIS A O 1
ATOM 685 N N . GLY A 1 88 ? 12.021 -0.525 -11.347 1.00 96.62 88 GLY A N 1
ATOM 686 C CA . GLY A 1 88 ? 12.915 -0.729 -12.485 1.00 96.62 88 GLY A CA 1
ATOM 687 C C . GLY A 1 88 ? 13.104 -2.202 -12.854 1.00 96.62 88 GLY A C 1
ATOM 688 O O . GLY A 1 88 ? 14.041 -2.510 -13.579 1.00 96.62 88 GLY A O 1
ATOM 689 N N . ALA A 1 89 ? 12.237 -3.103 -12.376 1.00 97.50 89 ALA A N 1
ATOM 690 C CA . ALA A 1 89 ? 12.359 -4.547 -12.577 1.00 97.50 89 ALA A CA 1
ATOM 691 C C . ALA A 1 89 ? 12.177 -4.929 -14.053 1.00 97.50 89 ALA A C 1
ATOM 693 O O . ALA A 1 89 ? 11.343 -4.342 -14.750 1.00 97.50 89 ALA A O 1
ATOM 694 N N . VAL A 1 90 ? 12.946 -5.911 -14.524 1.00 98.38 90 VAL A N 1
ATOM 695 C CA . VAL A 1 90 ? 12.896 -6.382 -15.915 1.00 98.38 90 VAL A CA 1
ATOM 696 C C . VAL A 1 90 ? 12.332 -7.795 -15.980 1.00 98.38 90 VAL A C 1
ATOM 698 O O . VAL A 1 90 ? 12.962 -8.747 -15.513 1.00 98.38 90 VAL A O 1
ATOM 701 N N . ASP A 1 91 ? 11.154 -7.931 -16.588 1.00 98.50 91 ASP A N 1
ATOM 702 C CA . ASP A 1 91 ? 10.463 -9.210 -16.730 1.00 98.50 91 ASP A CA 1
ATOM 703 C C . ASP A 1 91 ? 11.248 -10.212 -17.597 1.00 98.50 91 ASP A C 1
ATOM 705 O O . ASP A 1 91 ? 11.965 -9.819 -18.528 1.00 98.50 91 ASP A O 1
ATOM 709 N N . PRO A 1 92 ? 11.092 -11.527 -17.346 1.00 98.25 92 PRO A N 1
ATOM 710 C CA . PRO A 1 92 ? 11.764 -12.580 -18.099 1.00 98.25 92 PRO A CA 1
ATOM 711 C C . PRO A 1 92 ? 11.129 -12.794 -19.488 1.00 98.25 92 PRO A C 1
ATOM 713 O O . PRO A 1 92 ? 10.525 -13.829 -19.771 1.00 98.25 92 PRO A O 1
ATOM 716 N N . ILE A 1 93 ? 11.257 -11.820 -20.396 1.00 98.44 93 ILE A N 1
ATOM 717 C CA . ILE A 1 93 ? 10.669 -11.893 -21.748 1.00 98.44 93 ILE A CA 1
ATOM 718 C C . ILE A 1 93 ? 11.203 -13.074 -22.576 1.00 98.44 93 ILE A C 1
ATOM 720 O O . ILE A 1 93 ? 10.494 -13.582 -23.448 1.00 98.44 93 ILE A O 1
ATOM 724 N N . LYS A 1 94 ? 12.422 -13.556 -22.290 1.00 98.56 94 LYS A N 1
ATOM 725 C CA . LYS A 1 94 ? 12.940 -14.807 -22.861 1.00 98.56 94 LYS A CA 1
ATOM 726 C C . LYS A 1 94 ? 12.012 -15.983 -22.542 1.00 98.56 94 LYS A C 1
ATOM 728 O O . LYS A 1 94 ? 11.652 -16.731 -23.449 1.00 98.56 94 LYS A O 1
ATOM 733 N N . ASP A 1 95 ? 11.586 -16.110 -21.290 1.00 98.62 95 ASP A N 1
ATOM 734 C CA . ASP A 1 95 ? 10.712 -17.196 -20.846 1.00 98.62 95 ASP A CA 1
ATOM 735 C C . ASP A 1 95 ? 9.315 -17.043 -21.460 1.00 98.62 95 ASP A C 1
ATOM 737 O O . ASP A 1 95 ? 8.734 -18.017 -21.932 1.00 98.62 95 ASP A O 1
ATOM 741 N N . VAL A 1 96 ? 8.797 -15.811 -21.553 1.00 98.69 96 VAL A N 1
ATOM 742 C CA . VAL A 1 96 ? 7.531 -15.517 -22.255 1.00 98.69 96 VAL A CA 1
ATOM 743 C C . VAL A 1 96 ? 7.597 -15.970 -23.718 1.00 98.69 96 VAL A C 1
ATOM 745 O O . VAL A 1 96 ? 6.657 -16.581 -24.235 1.00 98.69 96 VAL A O 1
ATOM 748 N N . TYR A 1 97 ? 8.718 -15.704 -24.393 1.00 98.56 97 TYR A N 1
ATOM 749 C CA . TYR A 1 97 ? 8.955 -16.165 -25.756 1.00 98.56 97 TYR A CA 1
ATOM 750 C C . TYR A 1 97 ? 9.002 -17.696 -25.846 1.00 98.56 97 TYR A C 1
ATOM 752 O O . TYR A 1 97 ? 8.342 -18.275 -26.709 1.00 98.56 97 TYR A O 1
ATOM 760 N N . GLU A 1 98 ? 9.718 -18.369 -24.947 1.00 98.75 98 GLU A N 1
ATOM 761 C CA . GLU A 1 98 ? 9.793 -19.834 -24.904 1.00 98.75 98 GLU A CA 1
ATOM 762 C C . GLU A 1 98 ? 8.426 -20.479 -24.625 1.00 98.75 98 GLU A C 1
ATOM 764 O O . GLU A 1 98 ? 8.058 -21.458 -25.285 1.00 98.75 98 GLU A O 1
ATOM 769 N N . LEU A 1 99 ? 7.623 -19.885 -23.738 1.00 98.81 99 LEU A N 1
ATOM 770 C CA . LEU A 1 99 ? 6.241 -20.293 -23.487 1.00 98.81 99 LEU A CA 1
ATOM 771 C C . LEU A 1 99 ? 5.369 -20.115 -24.732 1.00 98.81 99 LEU A C 1
ATOM 773 O O . LEU A 1 99 ? 4.617 -21.029 -25.073 1.00 98.81 99 LEU A O 1
ATOM 777 N N . ARG A 1 100 ? 5.508 -19.012 -25.480 1.00 98.69 100 ARG A N 1
ATOM 778 C CA . ARG A 1 100 ? 4.809 -18.855 -26.767 1.00 98.69 100 ARG A CA 1
ATOM 779 C C . ARG A 1 100 ? 5.144 -20.004 -27.718 1.00 98.69 100 ARG A C 1
ATOM 781 O O . ARG A 1 100 ? 4.234 -20.617 -28.271 1.00 98.69 100 ARG A O 1
ATOM 788 N N . GLN A 1 101 ? 6.426 -20.351 -27.857 1.00 98.62 101 GLN A N 1
ATOM 789 C CA . GLN A 1 101 ? 6.859 -21.455 -28.723 1.00 98.62 101 GLN A CA 1
ATOM 790 C C . GLN A 1 101 ? 6.316 -22.815 -28.252 1.00 98.62 101 GLN A C 1
ATOM 792 O O . GLN A 1 101 ? 5.960 -23.657 -29.081 1.00 98.62 101 GLN A O 1
ATOM 797 N N . LYS A 1 102 ? 6.251 -23.047 -26.934 1.00 98.62 102 LYS A N 1
ATOM 798 C CA . LYS A 1 102 ? 5.644 -24.245 -26.332 1.00 98.62 102 LYS A CA 1
ATOM 799 C C . LYS A 1 102 ? 4.159 -24.336 -26.685 1.00 98.62 102 LYS A C 1
ATOM 801 O O . LYS A 1 102 ? 3.735 -25.338 -27.257 1.00 98.62 102 LYS A O 1
ATOM 806 N N . TYR A 1 103 ? 3.380 -23.297 -26.390 1.00 98.75 103 TYR A N 1
ATOM 807 C CA . TYR A 1 103 ? 1.926 -23.309 -26.565 1.00 98.75 103 TYR A CA 1
ATOM 808 C C . TYR A 1 103 ? 1.486 -23.292 -28.028 1.00 98.75 103 TYR A C 1
ATOM 810 O O . TYR A 1 103 ? 0.480 -23.922 -28.356 1.00 98.75 103 TYR A O 1
ATOM 818 N N . GLN A 1 104 ? 2.267 -22.691 -28.931 1.00 98.56 104 GLN A N 1
ATOM 819 C CA . GLN A 1 104 ? 1.975 -22.735 -30.367 1.00 98.56 104 GLN A CA 1
ATOM 820 C C . GLN A 1 104 ? 1.965 -24.168 -30.905 1.00 98.56 104 GLN A C 1
ATOM 822 O O . GLN A 1 104 ? 1.095 -24.517 -31.701 1.00 98.56 104 GLN A O 1
ATOM 827 N N . LYS A 1 105 ? 2.866 -25.031 -30.415 1.00 98.50 105 LYS A N 1
ATOM 828 C CA . LYS A 1 105 ? 2.869 -26.467 -30.752 1.00 98.50 105 LYS A CA 1
ATOM 829 C C . LYS A 1 105 ? 1.632 -27.201 -30.225 1.00 98.50 105 LYS A C 1
ATOM 831 O O . LYS A 1 105 ? 1.280 -28.247 -30.758 1.00 98.50 105 LYS A O 1
ATOM 836 N N . LEU A 1 106 ? 0.987 -26.659 -29.193 1.00 98.25 106 LEU A N 1
ATOM 837 C CA . LEU A 1 106 ? -0.230 -27.192 -28.577 1.00 98.25 106 LEU A CA 1
ATOM 838 C C . LEU A 1 106 ? -1.514 -26.557 -29.141 1.00 98.25 106 LEU A C 1
ATOM 840 O O . LEU A 1 106 ? -2.608 -26.939 -28.735 1.00 98.25 106 LEU A O 1
ATOM 844 N N . GLY A 1 107 ? -1.402 -25.608 -30.078 1.00 98.06 107 GLY A N 1
ATOM 845 C CA . GLY A 1 107 ? -2.542 -24.949 -30.720 1.00 98.06 107 GLY A CA 1
ATOM 846 C C . GLY A 1 107 ? -3.018 -23.650 -30.058 1.00 98.06 107 GLY A C 1
ATOM 847 O O . GLY A 1 107 ? -4.069 -23.143 -30.443 1.00 98.06 107 GLY A O 1
ATOM 848 N N . LEU A 1 108 ? -2.265 -23.085 -29.106 1.00 98.38 108 LEU A N 1
ATOM 849 C CA . LEU A 1 108 ? -2.530 -21.768 -28.509 1.00 98.38 108 LEU A CA 1
ATOM 850 C C . LEU A 1 108 ? -1.425 -20.771 -28.892 1.00 98.38 108 LEU A C 1
ATOM 852 O O . LEU A 1 108 ? -0.243 -21.066 -28.772 1.00 98.38 108 LEU A O 1
ATOM 856 N N . SER A 1 109 ? -1.790 -19.566 -29.326 1.00 98.31 109 SER A N 1
ATOM 857 C CA . SER A 1 109 ? -0.836 -18.504 -29.679 1.00 98.31 109 SER A CA 1
ATOM 858 C C . SER A 1 109 ? -1.288 -17.166 -29.107 1.00 98.31 109 SER A C 1
ATOM 860 O O . SER A 1 109 ? -2.470 -16.977 -28.837 1.00 98.31 109 SER A O 1
ATOM 862 N N . PHE A 1 110 ? -0.343 -16.241 -28.955 1.00 98.56 110 PHE A N 1
ATOM 863 C CA . PHE A 1 110 ? -0.569 -14.885 -28.460 1.00 98.56 110 PHE A CA 1
ATOM 864 C C . PHE A 1 110 ? 0.513 -13.931 -28.980 1.00 98.56 110 PHE A C 1
ATOM 866 O O . PHE A 1 110 ? 1.616 -14.368 -29.328 1.00 98.56 110 PHE A O 1
ATOM 873 N N . ALA A 1 111 ? 0.203 -12.634 -29.028 1.00 98.44 111 ALA A N 1
ATOM 874 C CA . ALA A 1 111 ? 1.205 -11.603 -29.284 1.00 98.44 111 ALA A CA 1
ATOM 875 C C . ALA A 1 111 ? 2.078 -11.364 -28.039 1.00 98.44 111 ALA A C 1
ATOM 877 O O . ALA A 1 111 ? 1.608 -11.497 -26.911 1.00 98.44 111 ALA A O 1
ATOM 878 N N . ILE A 1 112 ? 3.336 -10.981 -28.231 1.00 98.75 112 ILE A N 1
ATOM 879 C CA . ILE A 1 112 ? 4.217 -10.511 -27.158 1.00 98.75 112 ILE A CA 1
ATOM 880 C C . ILE A 1 112 ? 4.385 -9.005 -27.310 1.00 98.75 112 ILE A C 1
ATOM 882 O O . ILE A 1 112 ? 4.844 -8.536 -28.353 1.00 98.75 112 ILE A O 1
ATOM 886 N N . HIS A 1 113 ? 4.049 -8.257 -26.264 1.00 98.50 113 HIS A N 1
ATOM 887 C CA . HIS A 1 113 ? 4.346 -6.832 -26.181 1.00 98.50 113 HIS A CA 1
ATOM 888 C C . HIS A 1 113 ? 5.421 -6.584 -25.123 1.00 98.50 113 HIS A C 1
ATOM 890 O O . HIS A 1 113 ? 5.257 -6.989 -23.974 1.00 98.50 113 HIS A O 1
ATOM 896 N N . GLY A 1 114 ? 6.505 -5.910 -25.503 1.00 98.31 114 GLY A N 1
ATOM 897 C CA . GLY A 1 114 ? 7.480 -5.385 -24.551 1.00 98.31 114 GLY A CA 1
ATOM 898 C C . GLY A 1 114 ? 7.077 -3.979 -24.119 1.00 98.31 114 GLY A C 1
ATOM 899 O O . GLY A 1 114 ? 7.241 -3.034 -24.892 1.00 98.31 114 GLY A O 1
ATOM 900 N N . ASP A 1 115 ? 6.574 -3.815 -22.898 1.00 98.31 115 ASP A N 1
ATOM 901 C CA . ASP A 1 115 ? 6.383 -2.486 -22.313 1.00 98.31 115 ASP A CA 1
ATOM 902 C C . ASP A 1 115 ? 7.741 -1.963 -21.832 1.00 98.31 115 ASP A C 1
ATOM 904 O O . ASP A 1 115 ? 8.133 -2.136 -20.679 1.00 98.31 115 ASP A O 1
ATOM 908 N N . ALA A 1 116 ? 8.502 -1.386 -22.761 1.00 98.31 116 ALA A N 1
ATOM 909 C CA . ALA A 1 116 ? 9.831 -0.836 -22.528 1.00 98.31 116 ALA A CA 1
ATOM 910 C C . ALA A 1 116 ? 9.808 0.694 -22.471 1.00 98.31 116 ALA A C 1
ATOM 912 O O . ALA A 1 116 ? 10.787 1.349 -22.838 1.00 98.31 116 ALA A O 1
ATOM 913 N N . ALA A 1 117 ? 8.699 1.275 -21.996 1.00 98.38 117 ALA A N 1
ATOM 914 C CA . ALA A 1 117 ? 8.576 2.718 -21.850 1.00 98.38 117 ALA A CA 1
ATOM 915 C C . ALA A 1 117 ? 9.763 3.289 -21.049 1.00 98.38 117 ALA A C 1
ATOM 917 O O . ALA A 1 117 ? 10.375 4.268 -21.464 1.00 98.38 117 ALA A O 1
ATOM 918 N N . TRP A 1 118 ? 10.143 2.632 -19.948 1.00 98.25 118 TRP A N 1
ATOM 919 C CA . TRP A 1 118 ? 11.354 2.958 -19.190 1.00 98.25 118 TRP A CA 1
ATOM 920 C C . TRP A 1 118 ? 12.614 2.270 -19.736 1.00 98.25 118 TRP A C 1
ATOM 922 O O . TRP A 1 118 ? 13.602 2.941 -20.029 1.00 98.25 118 TRP A O 1
ATOM 932 N N . GLY A 1 119 ? 12.614 0.943 -19.889 1.00 97.50 119 GLY A N 1
ATOM 933 C CA . GLY A 1 119 ? 13.840 0.186 -20.173 1.00 97.50 119 GLY A CA 1
ATOM 934 C C . GLY A 1 119 ? 14.322 0.214 -21.622 1.00 97.50 119 GLY A C 1
ATOM 935 O O . GLY A 1 119 ? 15.413 -0.273 -21.906 1.00 97.50 119 GLY A O 1
ATOM 936 N N . GLY A 1 120 ? 13.555 0.782 -22.554 1.00 97.75 120 GLY A N 1
ATOM 937 C CA . GLY A 1 120 ? 13.850 0.701 -23.985 1.00 97.75 120 GLY A CA 1
ATOM 938 C C . GLY A 1 120 ? 15.181 1.344 -24.376 1.00 97.75 120 GLY A C 1
ATOM 939 O O . GLY A 1 120 ? 15.945 0.742 -25.130 1.00 97.75 120 GLY A O 1
ATOM 940 N N . TYR A 1 121 ? 15.515 2.519 -23.830 1.00 98.12 121 TYR A N 1
ATOM 941 C CA . TYR A 1 121 ? 16.792 3.180 -24.136 1.00 98.12 121 TYR A CA 1
ATOM 942 C C . TYR A 1 121 ? 18.011 2.444 -23.567 1.00 98.12 121 TYR A C 1
ATOM 944 O O . TYR A 1 121 ? 19.084 2.557 -24.150 1.00 98.12 121 TYR A O 1
ATOM 952 N N . PHE A 1 122 ? 17.860 1.628 -22.516 1.00 97.81 122 PHE A N 1
ATOM 953 C CA . PHE A 1 122 ? 18.961 0.833 -21.954 1.00 97.81 122 PHE A CA 1
ATOM 954 C C . PHE A 1 122 ? 19.465 -0.254 -22.916 1.00 97.81 122 PHE A C 1
ATOM 956 O O . PHE A 1 122 ? 20.560 -0.779 -22.734 1.00 97.81 122 PHE A O 1
ATOM 963 N N . THR A 1 123 ? 18.728 -0.555 -23.992 1.00 96.81 123 THR A N 1
ATOM 964 C CA . THR A 1 123 ? 19.229 -1.406 -25.084 1.00 96.81 123 THR A CA 1
ATOM 965 C C . THR A 1 123 ? 20.464 -0.818 -25.780 1.00 96.81 123 THR A C 1
ATOM 967 O O . THR A 1 123 ? 21.240 -1.570 -26.365 1.00 96.81 123 THR A O 1
ATOM 970 N N . SER A 1 124 ? 20.730 0.490 -25.659 1.00 95.31 124 SER A N 1
ATOM 971 C CA . SER A 1 124 ? 21.966 1.116 -26.152 1.00 95.31 124 SER A CA 1
ATOM 972 C C . SER A 1 124 ? 23.235 0.490 -25.556 1.00 95.31 124 SER A C 1
ATOM 974 O O . SER A 1 124 ? 24.242 0.412 -26.257 1.00 95.31 124 SER A O 1
ATOM 976 N N . LEU A 1 125 ? 23.181 -0.027 -24.319 1.00 92.31 125 LEU A N 1
ATOM 977 C CA . LEU A 1 125 ? 24.277 -0.744 -23.643 1.00 92.31 125 LEU A CA 1
ATOM 978 C C . LEU A 1 125 ? 24.646 -2.072 -24.334 1.00 92.31 125 LEU A C 1
ATOM 980 O O . LEU A 1 125 ? 25.702 -2.640 -24.058 1.00 92.31 125 LEU A O 1
ATOM 984 N N . LEU A 1 126 ? 23.786 -2.581 -25.222 1.00 91.44 126 LEU A N 1
ATOM 985 C CA . LEU A 1 126 ? 24.000 -3.818 -25.982 1.00 91.44 126 LEU A CA 1
ATOM 986 C C . LEU A 1 126 ? 24.620 -3.572 -27.365 1.00 91.44 126 LEU A C 1
ATOM 988 O O . LEU A 1 126 ? 25.009 -4.524 -28.042 1.00 91.44 126 LEU A O 1
ATOM 992 N N . HIS A 1 127 ? 24.677 -2.318 -27.820 1.00 86.25 127 HIS A N 1
ATOM 993 C CA . HIS A 1 127 ? 25.045 -1.984 -29.192 1.00 86.25 127 HIS A CA 1
ATOM 994 C C . HIS A 1 127 ? 26.427 -1.338 -29.267 1.00 86.25 127 HIS A C 1
ATOM 996 O O . HIS A 1 127 ? 26.676 -0.280 -28.696 1.00 86.25 127 HIS A O 1
ATOM 1002 N N . GLU A 1 128 ? 27.322 -1.962 -30.026 1.00 82.50 128 GLU A N 1
ATOM 1003 C CA . GLU A 1 128 ? 28.640 -1.418 -30.349 1.00 82.50 128 GLU A CA 1
ATOM 1004 C C . GLU A 1 128 ? 28.541 -0.162 -31.235 1.00 82.50 128 GLU A C 1
ATOM 1006 O O . GLU A 1 128 ? 27.642 -0.036 -32.074 1.00 82.50 128 GLU A O 1
ATOM 1011 N N . GLU A 1 129 ? 29.479 0.775 -31.069 1.00 74.56 129 GLU A N 1
ATOM 1012 C CA . GLU A 1 129 ? 29.581 1.949 -31.944 1.00 74.56 129 GLU A CA 1
ATOM 1013 C C . GLU A 1 129 ? 30.074 1.520 -33.338 1.00 74.56 129 GLU A C 1
ATOM 1015 O O . GLU A 1 129 ? 31.010 0.733 -33.471 1.00 74.56 129 GLU A O 1
ATOM 1020 N N . ARG A 1 130 ? 29.461 2.041 -34.410 1.00 61.28 130 ARG A N 1
ATOM 1021 C CA . ARG A 1 130 ? 29.836 1.682 -35.794 1.00 61.28 130 ARG A CA 1
ATOM 1022 C C . ARG A 1 130 ? 31.181 2.267 -36.250 1.00 61.28 130 ARG A C 1
ATOM 1024 O O . ARG A 1 130 ? 31.682 1.848 -37.290 1.00 61.28 130 ARG A O 1
ATOM 1031 N N . GLN A 1 131 ? 31.751 3.228 -35.524 1.00 57.22 131 GLN A N 1
ATOM 1032 C CA . GLN A 1 131 ? 33.052 3.836 -35.814 1.00 57.22 131 GLN A CA 1
ATOM 1033 C C . GLN A 1 131 ? 33.802 4.060 -34.501 1.00 57.22 131 GLN A C 1
ATOM 1035 O O . GLN A 1 131 ? 33.263 4.668 -33.590 1.00 57.22 131 GLN A O 1
ATOM 1040 N N . GLY A 1 132 ? 35.024 3.537 -34.390 1.00 47.28 132 GLY A N 1
ATOM 1041 C CA . GLY A 1 132 ? 35.786 3.574 -33.144 1.00 47.28 132 GLY A CA 1
ATOM 1042 C C . GLY A 1 132 ? 36.209 4.991 -32.770 1.00 47.28 132 GLY A C 1
ATOM 1043 O O . GLY A 1 132 ? 37.006 5.607 -33.479 1.00 47.28 132 GLY A O 1
ATOM 1044 N N . ARG A 1 133 ? 35.716 5.487 -31.636 1.00 51.53 133 ARG A N 1
ATOM 1045 C CA . ARG A 1 133 ? 36.238 6.686 -30.981 1.00 51.53 133 ARG A CA 1
ATOM 1046 C C . ARG A 1 133 ? 37.085 6.289 -29.774 1.00 51.53 133 ARG A C 1
ATOM 1048 O O . ARG A 1 133 ? 36.718 5.405 -29.005 1.00 51.53 133 ARG A O 1
ATOM 1055 N N . SER A 1 134 ? 38.234 6.932 -29.615 1.00 50.06 134 SER A N 1
ATOM 1056 C CA . SER A 1 134 ? 39.062 6.821 -28.414 1.00 50.06 134 SER A CA 1
ATOM 1057 C C . SER A 1 134 ? 38.439 7.617 -27.264 1.00 50.06 134 SER A C 1
ATOM 1059 O O . SER A 1 134 ? 37.915 8.713 -27.473 1.00 50.06 134 SER A O 1
ATOM 1061 N N . LEU A 1 135 ? 38.515 7.060 -26.052 1.00 50.84 135 LEU A N 1
ATOM 1062 C CA . LEU A 1 135 ? 38.038 7.696 -24.823 1.00 50.84 135 LEU A CA 1
ATOM 1063 C C . LEU A 1 135 ? 38.761 9.039 -24.590 1.00 50.84 135 LEU A C 1
ATOM 1065 O O . LEU A 1 135 ? 39.989 9.093 -24.727 1.00 50.84 135 LEU A O 1
ATOM 1069 N N . PRO A 1 136 ? 38.047 10.119 -24.229 1.00 47.69 136 PRO A N 1
ATOM 1070 C CA . PRO A 1 136 ? 38.686 11.366 -23.833 1.00 47.69 136 PRO A CA 1
ATOM 1071 C C . PRO A 1 136 ? 39.376 11.225 -22.466 1.00 47.69 136 PRO A C 1
ATOM 1073 O O . PRO A 1 136 ? 38.939 10.467 -21.604 1.00 47.69 136 PRO A O 1
ATOM 1076 N N . MET A 1 137 ? 40.466 11.971 -22.263 1.00 45.25 137 MET A N 1
ATOM 1077 C CA . MET A 1 137 ? 41.133 12.071 -20.959 1.00 45.25 137 MET A CA 1
ATOM 1078 C C . MET A 1 137 ? 40.306 12.930 -19.986 1.00 45.25 137 MET A C 1
ATOM 1080 O O . MET A 1 137 ? 39.759 13.951 -20.401 1.00 45.25 137 MET A O 1
ATOM 1084 N N . ASP A 1 138 ? 40.273 12.551 -18.698 1.00 51.81 138 ASP A N 1
ATOM 1085 C CA . ASP A 1 138 ? 39.684 13.320 -17.581 1.00 51.81 138 ASP A CA 1
ATOM 1086 C C . ASP A 1 138 ? 40.784 14.040 -16.766 1.00 51.81 138 ASP A C 1
ATOM 1088 O O . ASP A 1 138 ? 41.320 13.480 -15.807 1.00 51.81 138 ASP A O 1
ATOM 1092 N N . PRO A 1 139 ? 41.165 15.277 -17.130 1.00 44.88 139 PRO A N 1
ATOM 1093 C CA . PRO A 1 139 ? 42.208 16.029 -16.434 1.00 44.88 139 PRO A CA 1
ATOM 1094 C C . PRO A 1 139 ? 41.748 16.677 -15.113 1.00 44.88 139 PRO A C 1
ATOM 1096 O O . PRO A 1 139 ? 42.548 17.373 -14.485 1.00 44.88 139 PRO A O 1
ATOM 1099 N N . HIS A 1 140 ? 40.488 16.505 -14.679 1.00 53.97 140 HIS A N 1
ATOM 1100 C CA . HIS A 1 140 ? 39.907 17.289 -13.576 1.00 53.97 140 HIS A CA 1
ATOM 1101 C C . HIS A 1 140 ? 39.264 16.472 -12.448 1.00 53.97 140 HIS A C 1
ATOM 1103 O O . HIS A 1 140 ? 38.643 17.069 -11.567 1.00 53.97 140 HIS A O 1
ATOM 1109 N N . ASN A 1 141 ? 39.455 15.149 -12.417 1.00 51.16 141 ASN A N 1
ATOM 1110 C CA . ASN A 1 141 ? 38.998 14.285 -11.322 1.00 51.16 141 ASN A CA 1
ATOM 1111 C C . ASN A 1 141 ? 37.460 14.282 -11.157 1.00 51.16 141 ASN A C 1
ATOM 1113 O O . ASN A 1 141 ? 36.943 14.289 -10.039 1.00 51.16 141 ASN A O 1
ATOM 1117 N N . LYS A 1 142 ? 36.728 14.311 -12.280 1.00 61.28 142 LYS A N 1
ATOM 1118 C CA . LYS A 1 142 ? 35.251 14.303 -12.339 1.00 61.28 142 LYS A CA 1
ATOM 1119 C C . LYS A 1 142 ? 34.681 12.967 -12.839 1.00 61.28 142 LYS A C 1
ATOM 1121 O O . LYS A 1 142 ? 33.492 12.887 -13.126 1.00 61.28 142 LYS A O 1
ATOM 1126 N N . TYR A 1 143 ? 35.518 11.937 -12.936 1.00 69.38 143 TYR A N 1
ATOM 1127 C CA . TYR A 1 143 ? 35.182 10.620 -13.467 1.00 69.38 143 TYR A CA 1
ATOM 1128 C C . TYR A 1 143 ? 34.004 9.933 -12.756 1.00 69.38 143 TYR A C 1
ATOM 1130 O O . TYR A 1 143 ? 34.031 9.701 -11.540 1.00 69.38 143 TYR A O 1
ATOM 1138 N N . VAL A 1 144 ? 33.010 9.526 -13.548 1.00 71.38 144 VAL A N 1
ATOM 1139 C CA . VAL A 1 144 ? 31.915 8.639 -13.144 1.00 71.38 144 VAL A CA 1
ATOM 1140 C C . VAL A 1 144 ? 32.047 7.327 -13.929 1.00 71.38 144 VAL A C 1
ATOM 1142 O O . VAL A 1 144 ? 32.120 7.363 -15.152 1.00 71.38 144 VAL A O 1
ATOM 1145 N N . PRO A 1 145 ? 32.138 6.167 -13.258 1.00 75.50 145 PRO A N 1
ATOM 1146 C CA . PRO A 1 145 ? 32.178 4.871 -13.923 1.00 75.50 145 PRO A CA 1
ATOM 1147 C C . PRO A 1 145 ? 30.846 4.525 -14.589 1.00 75.50 145 PRO A C 1
ATOM 1149 O O . PRO A 1 145 ? 29.780 4.814 -14.049 1.00 75.50 145 PRO A O 1
ATOM 1152 N N . GLU A 1 146 ? 30.913 3.800 -15.700 1.00 80.31 146 GLU A N 1
ATOM 1153 C CA . GLU A 1 146 ? 29.748 3.159 -16.308 1.00 80.31 146 GLU A CA 1
ATOM 1154 C C . GLU A 1 146 ? 29.494 1.790 -15.660 1.00 80.31 146 GLU A C 1
ATOM 1156 O O . GLU A 1 146 ? 30.418 0.986 -15.498 1.00 80.31 146 GLU A O 1
ATOM 1161 N N . LEU A 1 147 ? 28.239 1.488 -15.314 1.00 80.81 147 LEU A N 1
ATOM 1162 C CA . LEU A 1 147 ? 27.840 0.159 -14.856 1.00 80.81 147 LEU A CA 1
ATOM 1163 C C . LEU A 1 147 ? 27.282 -0.679 -16.009 1.00 80.81 147 LEU A C 1
ATOM 1165 O O . LEU A 1 147 ? 26.350 -0.277 -16.704 1.00 80.81 147 LEU A O 1
ATOM 1169 N N . ALA A 1 148 ? 27.817 -1.887 -16.173 1.00 81.94 148 ALA A N 1
ATOM 1170 C CA . ALA A 1 148 ? 27.262 -2.873 -17.089 1.00 81.94 148 ALA A CA 1
ATOM 1171 C C . ALA A 1 148 ? 25.944 -3.462 -16.558 1.00 81.94 148 ALA A C 1
ATOM 1173 O O . ALA A 1 148 ? 25.749 -3.605 -15.352 1.00 81.94 148 ALA A O 1
ATOM 1174 N N . LEU A 1 149 ? 25.075 -3.881 -17.481 1.00 89.69 149 LEU A N 1
ATOM 1175 C CA . LEU A 1 149 ? 23.854 -4.622 -17.161 1.00 89.69 149 LEU A CA 1
ATOM 1176 C C . LEU A 1 149 ? 24.169 -5.936 -16.429 1.00 89.69 149 LEU A C 1
ATOM 1178 O O . LEU A 1 149 ? 25.104 -6.649 -16.808 1.00 89.69 149 LEU A O 1
ATOM 1182 N N . SER A 1 150 ? 23.318 -6.300 -15.464 1.00 91.25 150 SER A N 1
ATOM 1183 C CA . SER A 1 150 ? 23.329 -7.635 -14.858 1.00 91.25 150 SER A CA 1
ATOM 1184 C C . SER A 1 150 ? 23.099 -8.722 -15.920 1.00 91.25 150 SER A C 1
ATOM 1186 O O . SER A 1 150 ? 22.535 -8.466 -16.990 1.00 91.25 150 SER A O 1
ATOM 1188 N N . ALA A 1 151 ? 23.507 -9.963 -15.631 1.00 91.50 151 ALA A N 1
ATOM 1189 C CA . ALA A 1 151 ? 23.329 -11.081 -16.562 1.00 91.50 151 ALA A CA 1
ATOM 1190 C C . ALA A 1 151 ? 21.850 -11.316 -16.923 1.00 91.50 151 ALA A C 1
ATOM 1192 O O . ALA A 1 151 ? 21.525 -11.559 -18.089 1.00 91.50 151 ALA A O 1
ATOM 1193 N N . HIS A 1 152 ? 20.955 -11.187 -15.935 1.00 94.69 152 HIS A N 1
ATOM 1194 C CA . HIS A 1 152 ? 19.508 -11.248 -16.145 1.00 94.69 152 HIS A CA 1
ATOM 1195 C C . HIS A 1 152 ? 19.053 -10.126 -17.079 1.00 94.69 152 HIS A C 1
ATOM 1197 O O . HIS A 1 152 ? 18.559 -10.407 -18.169 1.00 94.69 152 HIS A O 1
ATOM 1203 N N . THR A 1 153 ? 19.292 -8.866 -16.706 1.00 96.56 153 THR A N 1
ATOM 1204 C CA . THR A 1 153 ? 18.819 -7.698 -17.460 1.00 96.56 153 THR A CA 1
ATOM 1205 C C . THR A 1 153 ? 19.338 -7.692 -18.895 1.00 96.56 153 THR A C 1
ATOM 1207 O O . THR A 1 153 ? 18.563 -7.471 -19.826 1.00 96.56 153 THR A O 1
ATOM 1210 N N . ARG A 1 154 ? 20.627 -8.001 -19.098 1.00 96.25 154 ARG A N 1
ATOM 1211 C CA . ARG A 1 154 ? 21.227 -8.157 -20.431 1.00 96.25 154 ARG A CA 1
ATOM 1212 C C . ARG A 1 154 ? 20.453 -9.173 -21.265 1.00 96.25 154 ARG A C 1
ATOM 1214 O O . ARG A 1 154 ? 20.016 -8.844 -22.365 1.00 96.25 154 ARG A O 1
ATOM 1221 N N . THR A 1 155 ? 20.249 -10.373 -20.721 1.00 97.69 155 THR A N 1
ATOM 1222 C CA . THR A 1 155 ? 19.544 -11.457 -21.416 1.00 97.69 155 THR A CA 1
ATOM 1223 C C . THR A 1 155 ? 18.145 -11.018 -21.836 1.00 97.69 155 THR A C 1
ATOM 1225 O O . THR A 1 155 ? 17.757 -11.225 -22.985 1.00 97.69 155 THR A O 1
ATOM 1228 N N . GLN A 1 156 ? 17.386 -10.382 -20.941 1.00 98.38 156 GLN A N 1
ATOM 1229 C CA . GLN A 1 156 ? 16.008 -9.998 -21.248 1.00 98.38 156 GLN A CA 1
ATOM 1230 C C . GLN A 1 156 ? 15.930 -8.851 -22.264 1.00 98.38 156 GLN A C 1
ATOM 1232 O O . GLN A 1 156 ? 15.120 -8.907 -23.191 1.00 98.38 156 GLN A O 1
ATOM 1237 N N . LEU A 1 157 ? 16.807 -7.846 -22.168 1.00 97.88 157 LEU A N 1
ATOM 1238 C CA . LEU A 1 157 ? 16.866 -6.763 -23.154 1.00 97.88 157 LEU A CA 1
ATOM 1239 C C . LEU A 1 157 ? 17.302 -7.261 -24.543 1.00 97.88 157 LEU A C 1
ATOM 1241 O O . LEU A 1 157 ? 16.766 -6.795 -25.546 1.00 97.88 157 LEU A O 1
ATOM 1245 N N . GLU A 1 158 ? 18.192 -8.254 -24.637 1.00 97.31 158 GLU A N 1
ATOM 1246 C CA . GLU A 1 158 ? 18.540 -8.894 -25.918 1.00 97.31 158 GLU A CA 1
ATOM 1247 C C . GLU A 1 158 ? 17.338 -9.617 -26.557 1.00 97.31 158 GLU A C 1
ATOM 1249 O O . GLU A 1 158 ? 17.211 -9.657 -27.786 1.00 97.31 158 GLU A O 1
ATOM 1254 N N . HIS A 1 159 ? 16.426 -10.153 -25.738 1.00 98.19 159 HIS A N 1
ATOM 1255 C CA . HIS A 1 159 ? 15.237 -10.878 -26.194 1.00 98.19 159 HIS A CA 1
ATOM 1256 C C . HIS A 1 159 ? 14.057 -9.970 -26.571 1.00 98.19 159 HIS A C 1
ATOM 1258 O O . HIS A 1 159 ? 13.118 -10.453 -27.211 1.00 98.19 159 HIS A O 1
ATOM 1264 N N . LEU A 1 160 ? 14.124 -8.657 -26.310 1.00 96.75 160 LEU A N 1
ATOM 1265 C CA . LEU A 1 160 ? 13.112 -7.692 -26.772 1.00 96.75 160 LEU A CA 1
ATOM 1266 C C . LEU A 1 160 ? 12.844 -7.779 -28.276 1.00 96.75 160 LEU A C 1
ATOM 1268 O O . LEU A 1 160 ? 11.714 -7.598 -28.718 1.00 96.75 160 LEU A O 1
ATOM 1272 N N . ARG A 1 161 ? 13.859 -8.133 -29.071 1.00 96.56 161 ARG A N 1
ATOM 1273 C CA . ARG A 1 161 ? 13.752 -8.305 -30.529 1.00 96.56 161 ARG A CA 1
ATOM 1274 C C . ARG A 1 161 ? 12.732 -9.361 -30.987 1.00 96.56 161 ARG A C 1
ATOM 1276 O O . ARG A 1 161 ? 12.425 -9.426 -32.180 1.00 96.56 161 ARG A O 1
ATOM 1283 N N . TYR A 1 162 ? 12.273 -10.226 -30.081 1.00 98.12 162 TYR A N 1
ATOM 1284 C CA . TYR A 1 162 ? 11.270 -11.260 -30.353 1.00 98.12 162 TYR A CA 1
ATOM 1285 C C . TYR A 1 162 ? 9.838 -10.830 -30.007 1.00 98.12 162 TYR A C 1
ATOM 1287 O O . TYR A 1 162 ? 8.900 -11.562 -30.348 1.00 98.12 162 TYR A O 1
ATOM 1295 N N . ALA A 1 163 ? 9.662 -9.666 -29.371 1.00 98.50 163 ALA A N 1
ATOM 1296 C CA . ALA A 1 163 ? 8.356 -9.051 -29.178 1.00 98.50 163 ALA A CA 1
ATOM 1297 C C . ALA A 1 163 ? 7.754 -8.629 -30.527 1.00 98.50 163 ALA A C 1
ATOM 1299 O O . ALA A 1 163 ? 8.472 -8.243 -31.450 1.00 98.50 163 ALA A O 1
ATOM 1300 N N . ASP A 1 164 ? 6.432 -8.701 -30.646 1.00 98.75 164 ASP A N 1
ATOM 1301 C CA . ASP A 1 164 ? 5.709 -8.279 -31.849 1.00 98.75 164 ASP A CA 1
ATOM 1302 C C . ASP A 1 164 ? 5.543 -6.754 -31.885 1.00 98.75 164 ASP A C 1
ATOM 1304 O O . ASP A 1 164 ? 5.549 -6.138 -32.955 1.00 98.75 164 ASP A O 1
ATOM 1308 N N . SER A 1 165 ? 5.460 -6.130 -30.708 1.00 98.62 165 SER A N 1
ATOM 1309 C CA . SER A 1 165 ? 5.509 -4.680 -30.542 1.00 98.62 165 SER A CA 1
ATOM 1310 C C . SER A 1 165 ? 6.224 -4.270 -29.254 1.00 98.62 165 SER A C 1
ATOM 1312 O O . SER A 1 165 ? 6.282 -5.035 -28.292 1.00 98.62 165 SER A O 1
ATOM 1314 N N . ILE A 1 166 ? 6.794 -3.064 -29.249 1.00 98.75 166 ILE A N 1
ATOM 1315 C CA . ILE A 1 166 ? 7.541 -2.498 -28.123 1.00 98.75 166 ILE A CA 1
ATOM 1316 C C . ILE A 1 166 ? 7.107 -1.049 -27.911 1.00 98.75 166 ILE A C 1
ATOM 1318 O O . ILE A 1 166 ? 7.197 -0.241 -28.836 1.00 98.75 166 ILE A O 1
ATOM 1322 N N . THR A 1 167 ? 6.664 -0.721 -26.700 1.00 98.56 167 THR A N 1
ATOM 1323 C CA . THR A 1 167 ? 6.514 0.674 -26.259 1.00 98.56 167 THR A CA 1
ATOM 1324 C C . THR A 1 167 ? 7.870 1.193 -25.787 1.00 98.56 167 THR A C 1
ATOM 1326 O O . THR A 1 167 ? 8.595 0.466 -25.118 1.00 98.56 167 THR A O 1
ATOM 1329 N N . ILE A 1 168 ? 8.228 2.433 -26.119 1.00 98.31 168 ILE A N 1
ATOM 1330 C CA . ILE A 1 168 ? 9.464 3.093 -25.674 1.00 98.31 168 ILE A CA 1
ATOM 1331 C C . ILE A 1 168 ? 9.220 4.592 -25.522 1.00 98.31 168 ILE A C 1
ATOM 1333 O O . ILE A 1 168 ? 8.658 5.207 -26.422 1.00 98.31 168 ILE A O 1
ATOM 1337 N N . ASP A 1 169 ? 9.679 5.199 -24.426 1.00 98.44 169 ASP A N 1
ATOM 1338 C CA . ASP A 1 169 ? 9.451 6.624 -24.177 1.00 98.44 169 ASP A CA 1
ATOM 1339 C C . ASP A 1 169 ? 10.749 7.444 -24.232 1.00 98.44 169 ASP A C 1
ATOM 1341 O O . ASP A 1 169 ? 11.509 7.497 -23.258 1.00 98.44 169 ASP A O 1
ATOM 1345 N N . PRO A 1 170 ? 10.982 8.175 -25.336 1.00 98.31 170 PRO A N 1
ATOM 1346 C CA . PRO A 1 170 ? 11.988 9.229 -25.397 1.00 98.31 170 PRO A CA 1
ATOM 1347 C C . PRO A 1 170 ? 11.931 10.231 -24.236 1.00 98.31 170 PRO A C 1
ATOM 1349 O O . PRO A 1 170 ? 12.980 10.654 -23.750 1.00 98.31 170 PRO A O 1
ATOM 1352 N N . HIS A 1 171 ? 10.733 10.564 -23.740 1.00 98.12 171 HIS A N 1
ATOM 1353 C CA . HIS A 1 171 ? 10.564 11.491 -22.612 1.00 98.12 171 HIS A CA 1
ATOM 1354 C C . HIS A 1 171 ? 10.830 10.911 -21.214 1.00 98.12 171 HIS A C 1
ATOM 1356 O O . HIS A 1 171 ? 10.633 11.596 -20.214 1.00 98.12 171 HIS A O 1
ATOM 1362 N N . LYS A 1 172 ? 11.246 9.639 -21.134 1.00 97.75 172 LYS A N 1
ATOM 1363 C CA . LYS A 1 172 ? 11.675 8.974 -19.896 1.00 97.75 172 LYS A CA 1
ATOM 1364 C C . LYS A 1 172 ? 13.200 8.853 -19.895 1.00 97.75 172 LYS A C 1
ATOM 1366 O O . LYS A 1 172 ? 13.904 9.853 -19.802 1.00 97.75 172 LYS A O 1
ATOM 1371 N N . SER A 1 173 ? 13.726 7.644 -20.071 1.00 97.00 173 SER A N 1
ATOM 1372 C CA . SER A 1 173 ? 15.164 7.342 -20.107 1.00 97.00 173 SER A CA 1
ATOM 1373 C C . SER A 1 173 ? 15.872 7.854 -21.369 1.00 97.00 173 SER A C 1
ATOM 1375 O O . SER A 1 173 ? 17.091 7.758 -21.478 1.00 97.00 173 SER A O 1
ATOM 1377 N N . GLY A 1 174 ? 15.127 8.436 -22.315 1.00 97.19 174 GLY A N 1
ATOM 1378 C CA . GLY A 1 174 ? 15.673 9.119 -23.482 1.00 97.19 174 GLY A CA 1
ATOM 1379 C C . GLY A 1 174 ? 16.077 10.579 -23.253 1.00 97.19 174 GLY A C 1
ATOM 1380 O O . GLY A 1 174 ? 16.664 11.162 -24.160 1.00 97.19 174 GLY A O 1
ATOM 1381 N N . TYR A 1 175 ? 15.811 11.173 -22.081 1.00 97.12 175 TYR A N 1
ATOM 1382 C CA . TYR A 1 175 ? 16.159 12.569 -21.741 1.00 97.12 175 TYR A CA 1
ATOM 1383 C C . TYR A 1 175 ? 15.592 13.631 -22.704 1.00 97.12 175 TYR A C 1
ATOM 1385 O O . TYR A 1 175 ? 16.104 14.748 -22.786 1.00 97.12 175 TYR A O 1
ATOM 1393 N N . ILE A 1 176 ? 14.529 13.308 -23.442 1.00 97.69 176 ILE A N 1
ATOM 1394 C CA . ILE A 1 176 ? 13.873 14.246 -24.360 1.00 97.69 176 ILE A CA 1
ATOM 1395 C C . ILE A 1 176 ? 12.698 14.920 -23.630 1.00 97.69 176 ILE A C 1
ATOM 1397 O O . ILE A 1 176 ? 12.016 14.267 -22.849 1.00 97.69 176 ILE A O 1
ATOM 1401 N N . PRO A 1 177 ? 12.425 16.221 -23.820 1.00 97.19 177 PRO A N 1
ATOM 1402 C CA . PRO A 1 177 ? 11.293 16.857 -23.152 1.00 97.19 177 PRO A CA 1
ATOM 1403 C C . PRO A 1 177 ? 9.944 16.229 -23.528 1.00 97.19 177 PRO A C 1
ATOM 1405 O O . PRO A 1 177 ? 9.737 15.797 -24.664 1.00 97.19 177 PRO A O 1
ATOM 1408 N N . TYR A 1 178 ? 9.002 16.233 -22.584 1.00 97.25 178 TYR A N 1
ATOM 1409 C CA . TYR A 1 178 ? 7.608 15.902 -22.875 1.00 97.25 178 TYR A CA 1
ATOM 1410 C C . TYR A 1 178 ? 7.019 16.863 -23.929 1.00 97.25 178 TYR A C 1
ATOM 1412 O O . TYR A 1 178 ? 7.317 18.060 -23.886 1.00 97.25 178 TYR A O 1
ATOM 1420 N N . PRO A 1 179 ? 6.114 16.390 -24.811 1.00 96.12 179 PRO A N 1
ATOM 1421 C CA . PRO A 1 179 ? 5.694 14.998 -25.003 1.00 96.12 179 PRO A CA 1
ATOM 1422 C C . PRO A 1 179 ? 6.543 14.264 -26.057 1.00 96.12 179 PRO A C 1
ATOM 1424 O O . PRO A 1 179 ? 6.732 14.764 -27.166 1.00 96.12 179 PRO A O 1
ATOM 1427 N N . ALA A 1 180 ? 6.984 13.040 -25.756 1.00 97.31 180 ALA A N 1
ATOM 1428 C CA . ALA A 1 180 ? 7.622 12.146 -26.722 1.00 97.31 180 ALA A CA 1
ATOM 1429 C C . ALA A 1 180 ? 7.537 10.668 -26.282 1.00 97.31 180 ALA A C 1
ATOM 1431 O O . ALA A 1 180 ? 8.393 10.177 -25.545 1.00 97.31 180 ALA A O 1
ATOM 1432 N N . GLY A 1 181 ? 6.511 9.960 -26.770 1.00 97.00 181 GLY A N 1
ATOM 1433 C CA . GLY A 1 181 ? 6.365 8.501 -26.666 1.00 97.00 181 GLY A CA 1
ATOM 1434 C C . GLY A 1 181 ? 6.591 7.801 -28.011 1.00 97.00 181 GLY A C 1
ATOM 1435 O O . GLY A 1 181 ? 6.622 8.446 -29.063 1.00 97.00 181 GLY A O 1
ATOM 1436 N N . GLY A 1 182 ? 6.740 6.479 -27.991 1.00 96.69 182 GLY A N 1
ATOM 1437 C CA . GLY A 1 182 ? 7.035 5.677 -29.177 1.00 96.69 182 GLY A CA 1
ATOM 1438 C C . GLY A 1 182 ? 6.458 4.265 -29.112 1.00 96.69 182 GLY A C 1
ATOM 1439 O O . GLY A 1 182 ? 6.424 3.631 -28.060 1.00 96.69 182 GLY A O 1
ATOM 1440 N N . LEU A 1 183 ? 6.026 3.765 -30.271 1.00 97.56 183 LEU A N 1
ATOM 1441 C CA . LEU A 1 183 ? 5.580 2.389 -30.471 1.00 97.56 183 LEU A CA 1
ATOM 1442 C C . LEU A 1 183 ? 6.281 1.817 -31.701 1.00 97.56 183 LEU A C 1
ATOM 1444 O O . LEU A 1 183 ? 6.152 2.342 -32.808 1.00 97.56 183 LEU A O 1
ATOM 1448 N N . CYS A 1 184 ? 7.001 0.723 -31.501 1.00 97.81 184 CYS A N 1
ATOM 1449 C CA . CYS A 1 184 ? 7.709 0.004 -32.547 1.00 97.81 184 CYS A CA 1
ATOM 1450 C C . CYS A 1 184 ? 6.992 -1.318 -32.817 1.00 97.81 184 CYS A C 1
ATOM 1452 O O . CYS A 1 184 ? 6.759 -2.092 -31.892 1.00 97.81 184 CYS A O 1
ATOM 1454 N N . TYR A 1 185 ? 6.679 -1.607 -34.078 1.00 97.75 185 TYR A N 1
ATOM 1455 C CA . TYR A 1 185 ? 6.221 -2.932 -34.496 1.00 97.75 185 TYR A CA 1
ATOM 1456 C C . TYR A 1 185 ? 7.393 -3.702 -35.089 1.00 97.75 185 TYR A C 1
ATOM 1458 O O . TYR A 1 185 ? 8.108 -3.172 -35.940 1.00 97.75 185 TYR A O 1
ATOM 1466 N N . ARG A 1 186 ? 7.562 -4.966 -34.690 1.00 97.31 186 ARG A N 1
ATOM 1467 C CA . ARG A 1 186 ? 8.555 -5.855 -35.310 1.00 97.31 186 ARG A CA 1
ATOM 1468 C C . ARG A 1 186 ? 8.270 -6.039 -36.796 1.00 97.31 186 ARG A C 1
ATOM 1470 O O . ARG A 1 186 ? 9.189 -6.054 -37.609 1.00 97.31 186 ARG A O 1
ATOM 1477 N N . ASP A 1 187 ? 6.991 -6.167 -37.136 1.00 96.12 187 ASP A N 1
ATOM 1478 C CA . ASP A 1 187 ? 6.502 -6.148 -38.506 1.00 96.12 187 ASP A CA 1
ATOM 1479 C C . ASP A 1 187 ? 5.621 -4.918 -38.717 1.00 96.12 187 ASP A C 1
ATOM 1481 O O . ASP A 1 187 ? 4.512 -4.823 -38.184 1.00 96.12 187 ASP A O 1
ATOM 1485 N N . GLY A 1 188 ? 6.103 -3.980 -39.533 1.00 91.62 188 GLY A N 1
ATOM 1486 C CA . GLY A 1 188 ? 5.404 -2.730 -39.806 1.00 91.62 188 GLY A CA 1
ATOM 1487 C C . GLY A 1 188 ? 3.992 -2.916 -40.366 1.00 91.62 188 GLY A C 1
ATOM 1488 O O . GLY A 1 188 ? 3.193 -1.989 -40.252 1.00 91.62 188 GLY A O 1
ATOM 1489 N N . ARG A 1 189 ? 3.644 -4.081 -40.933 1.00 91.06 189 ARG A N 1
ATOM 1490 C CA . ARG A 1 189 ? 2.291 -4.371 -41.439 1.00 91.06 189 ARG A CA 1
ATOM 1491 C C . ARG A 1 189 ? 1.236 -4.419 -40.329 1.00 91.06 189 ARG A C 1
ATOM 1493 O O . ARG A 1 189 ? 0.063 -4.193 -40.606 1.00 91.06 189 ARG A O 1
ATOM 1500 N N . MET A 1 190 ? 1.630 -4.642 -39.072 1.00 94.50 190 MET A N 1
ATOM 1501 C CA . MET A 1 190 ? 0.701 -4.622 -37.932 1.00 94.50 190 MET A CA 1
ATOM 1502 C C . MET A 1 190 ? -0.006 -3.271 -37.769 1.00 94.50 190 MET A C 1
ATOM 1504 O O . MET A 1 190 ? -1.146 -3.239 -37.314 1.00 94.50 190 MET A O 1
ATOM 1508 N N . ARG A 1 191 ? 0.614 -2.165 -38.209 1.00 91.56 191 ARG A N 1
ATOM 1509 C CA . ARG A 1 191 ? 0.017 -0.820 -38.143 1.00 91.56 191 ARG A CA 1
ATOM 1510 C C . ARG A 1 191 ? -1.298 -0.693 -38.920 1.00 91.56 191 ARG A C 1
ATOM 1512 O O . ARG A 1 191 ? -2.102 0.173 -38.609 1.00 91.56 191 ARG A O 1
ATOM 1519 N N . PHE A 1 192 ? -1.543 -1.547 -39.915 1.00 91.19 192 PHE A N 1
ATOM 1520 C CA . PHE A 1 192 ? -2.790 -1.515 -40.683 1.00 91.19 192 PHE A CA 1
ATOM 1521 C C . PHE A 1 192 ? -3.980 -2.080 -39.893 1.00 91.19 192 PHE A C 1
ATOM 1523 O O . PHE A 1 192 ? -5.118 -1.745 -40.208 1.00 91.19 192 PHE A O 1
ATOM 1530 N N . LEU A 1 193 ? -3.744 -2.866 -38.829 1.00 92.81 193 LEU A N 1
ATOM 1531 C CA . LEU A 1 193 ? -4.804 -3.452 -37.992 1.00 92.81 193 LEU A CA 1
ATOM 1532 C C . LEU A 1 193 ? -5.601 -2.410 -37.192 1.00 92.81 193 LEU A C 1
ATOM 1534 O O . LEU A 1 193 ? -6.702 -2.710 -36.730 1.00 92.81 193 LEU A O 1
ATOM 1538 N N . VAL A 1 194 ? -5.069 -1.194 -37.036 1.00 90.69 194 VAL A N 1
ATOM 1539 C CA . VAL A 1 194 ? -5.792 -0.061 -36.433 1.00 90.69 194 VAL A CA 1
ATOM 1540 C C . VAL A 1 194 ? -6.523 0.797 -37.474 1.00 90.69 194 VAL A C 1
ATOM 1542 O O . VAL A 1 194 ? -7.057 1.847 -37.140 1.00 90.69 194 VAL A O 1
ATOM 1545 N N . THR A 1 195 ? -6.570 0.354 -38.734 1.00 88.81 195 THR A N 1
ATOM 1546 C CA . THR A 1 195 ? -7.179 1.079 -39.858 1.00 88.81 195 THR A CA 1
ATOM 1547 C C . THR A 1 195 ? -8.173 0.197 -40.627 1.00 88.81 195 THR A C 1
ATOM 1549 O O . THR A 1 195 ? -8.319 -0.994 -40.350 1.00 88.81 195 THR A O 1
ATOM 1552 N N . TRP A 1 196 ? -8.835 0.772 -41.637 1.00 86.44 196 TRP A N 1
ATOM 1553 C CA . TRP A 1 196 ? -9.586 0.031 -42.666 1.00 86.44 196 TRP A CA 1
ATOM 1554 C C . TRP A 1 196 ? -8.802 -0.143 -43.974 1.00 86.44 196 TRP A C 1
ATOM 1556 O O . TRP A 1 196 ? -9.366 -0.589 -44.976 1.00 86.44 196 TRP A O 1
ATOM 1566 N N . LEU A 1 197 ? -7.528 0.250 -43.981 1.00 78.31 197 LEU A N 1
ATOM 1567 C CA . LEU A 1 197 ? -6.665 0.237 -45.153 1.00 78.31 197 LEU A CA 1
ATOM 1568 C C . LEU A 1 197 ? -5.960 -1.118 -45.270 1.00 78.31 197 LEU A C 1
ATOM 1570 O O . LEU A 1 197 ? -5.642 -1.760 -44.269 1.00 78.31 197 LEU A O 1
ATOM 1574 N N . ASN A 1 198 ? -5.703 -1.541 -46.504 1.00 71.00 198 ASN A N 1
ATOM 1575 C CA . ASN A 1 198 ? -4.782 -2.638 -46.787 1.00 71.00 198 ASN A CA 1
ATOM 1576 C C . ASN A 1 198 ? -3.414 -2.051 -47.167 1.00 71.00 198 ASN A C 1
ATOM 1578 O O . ASN A 1 198 ? -3.367 -0.907 -47.614 1.00 71.00 198 ASN A O 1
ATOM 1582 N N . PRO A 1 199 ? -2.313 -2.812 -47.033 1.00 66.88 199 PRO A N 1
ATOM 1583 C CA . PRO A 1 199 ? -1.037 -2.400 -47.600 1.00 66.88 199 PRO A CA 1
ATOM 1584 C C . PRO A 1 199 ? -1.181 -2.358 -49.127 1.00 66.88 199 PRO A C 1
ATOM 1586 O O . PRO A 1 199 ? -1.227 -3.414 -49.764 1.00 66.88 199 PRO A O 1
ATOM 1589 N N . ASP A 1 200 ? -1.312 -1.167 -49.706 1.00 62.50 200 ASP A N 1
ATOM 1590 C CA . ASP A 1 200 ? -1.287 -0.999 -51.156 1.00 62.50 200 ASP A CA 1
ATOM 1591 C C . ASP A 1 200 ? 0.147 -1.208 -51.677 1.00 62.50 200 ASP A C 1
ATOM 1593 O O . ASP A 1 200 ? 1.135 -1.063 -50.953 1.00 62.50 200 ASP A O 1
ATOM 1597 N N . VAL A 1 201 ? 0.266 -1.656 -52.930 1.00 55.84 201 VAL A N 1
ATOM 1598 C CA . VAL A 1 201 ? 1.563 -1.911 -53.572 1.00 55.84 201 VAL A CA 1
ATOM 1599 C C . VAL A 1 201 ? 2.298 -0.583 -53.723 1.00 55.84 201 VAL A C 1
ATOM 1601 O O . VAL A 1 201 ? 1.769 0.321 -54.369 1.00 55.84 201 VAL A O 1
ATOM 1604 N N . TYR A 1 202 ? 3.500 -0.520 -53.140 1.00 50.44 202 TYR A N 1
ATOM 1605 C CA . TYR A 1 202 ? 4.369 0.651 -53.063 1.00 50.44 202 TYR A CA 1
ATOM 1606 C C . TYR A 1 202 ? 4.274 1.571 -54.286 1.00 50.44 202 TYR A C 1
ATOM 1608 O O . TYR A 1 202 ? 4.641 1.164 -55.393 1.00 50.44 202 TYR A O 1
ATOM 1616 N N . LYS A 1 203 ? 3.825 2.813 -54.091 1.00 51.66 203 LYS A N 1
ATOM 1617 C CA . LYS A 1 203 ? 4.067 3.894 -55.055 1.00 51.66 203 LYS A CA 1
ATOM 1618 C C . LYS A 1 203 ? 5.272 4.689 -54.562 1.00 51.66 203 LYS A C 1
ATOM 1620 O O . LYS A 1 203 ? 5.425 4.908 -53.367 1.00 51.66 203 LYS A O 1
ATOM 1625 N N . ASP A 1 204 ? 6.114 5.180 -55.471 1.00 49.38 204 ASP A N 1
ATOM 1626 C CA . ASP A 1 204 ? 7.276 6.024 -55.124 1.00 49.38 204 ASP A CA 1
ATOM 1627 C C . ASP A 1 204 ? 6.897 7.301 -54.328 1.00 49.38 204 ASP A C 1
ATOM 1629 O O . ASP A 1 204 ? 7.762 7.975 -53.775 1.00 49.38 204 ASP A O 1
ATOM 1633 N N . SER A 1 205 ? 5.598 7.611 -54.228 1.00 51.12 205 SER A N 1
ATOM 1634 C CA . SER A 1 205 ? 4.990 8.660 -53.405 1.00 51.12 205 SER A CA 1
ATOM 1635 C C . SER A 1 205 ? 4.651 8.254 -51.960 1.00 51.12 205 SER A C 1
ATOM 1637 O O . SER A 1 205 ? 4.101 9.072 -51.239 1.00 51.12 205 SER A O 1
ATOM 1639 N N . ASP A 1 206 ? 4.933 7.036 -51.488 1.00 49.16 206 ASP A N 1
ATOM 1640 C CA . ASP A 1 206 ? 4.520 6.584 -50.138 1.00 49.16 206 ASP A CA 1
ATOM 1641 C C . ASP A 1 206 ? 5.294 7.254 -48.985 1.00 49.16 206 ASP A C 1
ATOM 1643 O O . ASP A 1 206 ? 4.969 7.070 -47.811 1.00 49.16 206 ASP A O 1
ATOM 1647 N N . GLY A 1 207 ? 6.291 8.087 -49.302 1.00 51.25 207 GLY A N 1
ATOM 1648 C CA . GLY A 1 207 ? 6.822 9.080 -48.364 1.00 51.25 207 GLY A CA 1
ATOM 1649 C C . GLY A 1 207 ? 5.829 10.206 -48.027 1.00 51.25 207 GLY A C 1
ATOM 1650 O O . GLY A 1 207 ? 6.001 10.859 -47.000 1.00 51.25 207 GLY A O 1
ATOM 1651 N N . ASP A 1 208 ? 4.789 10.397 -48.850 1.00 51.06 208 ASP A N 1
ATOM 1652 C CA . ASP A 1 208 ? 3.728 11.404 -48.700 1.00 51.06 208 ASP A CA 1
ATOM 1653 C C . ASP A 1 208 ? 2.456 10.854 -48.016 1.00 51.06 208 ASP A C 1
ATOM 1655 O O . ASP A 1 208 ? 1.503 11.607 -47.788 1.00 51.06 208 ASP A O 1
ATOM 1659 N N . GLU A 1 209 ? 2.397 9.563 -47.655 1.00 60.41 209 GLU A N 1
ATOM 1660 C CA . GLU A 1 209 ? 1.270 9.041 -46.873 1.00 60.41 209 GLU A CA 1
ATOM 1661 C C . GLU A 1 209 ? 1.276 9.629 -45.454 1.00 60.41 209 GLU A C 1
ATOM 1663 O O . GLU A 1 209 ? 2.241 9.514 -44.693 1.00 60.41 209 GLU A O 1
ATOM 1668 N N . GLY A 1 210 ? 0.165 10.259 -45.065 1.00 67.69 210 GLY A N 1
ATOM 1669 C CA . GLY A 1 210 ? 0.035 10.909 -43.765 1.00 67.69 210 GLY A CA 1
ATOM 1670 C C . GLY A 1 210 ? 0.202 9.926 -42.603 1.00 67.69 210 GLY A C 1
ATOM 1671 O O . GLY A 1 210 ? -0.737 9.224 -42.240 1.00 67.69 210 GLY A O 1
ATOM 1672 N N . MET A 1 211 ? 1.361 9.951 -41.933 1.00 79.88 211 MET A N 1
ATOM 1673 C CA . MET A 1 211 ? 1.680 9.145 -40.736 1.00 79.88 211 MET A CA 1
ATOM 1674 C C . MET A 1 211 ? 0.672 9.266 -39.573 1.00 79.88 211 MET A C 1
ATOM 1676 O O . MET A 1 211 ? 0.751 8.501 -38.612 1.00 79.88 211 MET A O 1
ATOM 1680 N N . GLY A 1 212 ? -0.263 10.217 -39.636 1.00 80.75 212 GLY A N 1
ATOM 1681 C CA . GLY A 1 212 ? -1.334 10.416 -38.657 1.00 80.75 212 GLY A CA 1
ATOM 1682 C C . GLY A 1 212 ? -2.476 9.393 -38.712 1.00 80.75 212 GLY A C 1
ATOM 1683 O O . GLY A 1 212 ? -3.335 9.440 -37.847 1.00 80.75 212 GLY A O 1
ATOM 1684 N N . VAL A 1 213 ? -2.518 8.472 -39.685 1.00 85.69 213 VAL A N 1
ATOM 1685 C CA . VAL A 1 213 ? -3.610 7.472 -39.785 1.00 85.69 213 VAL A CA 1
ATOM 1686 C C . VAL A 1 213 ? -3.317 6.144 -39.079 1.00 85.69 213 VAL A C 1
ATOM 1688 O O . VAL A 1 213 ? -4.220 5.335 -38.891 1.00 85.69 213 VAL A O 1
ATOM 1691 N N . TYR A 1 214 ? -2.066 5.899 -38.683 1.00 90.06 214 TYR A N 1
ATOM 1692 C CA . TYR A 1 214 ? -1.597 4.605 -38.166 1.00 90.06 214 TYR A CA 1
ATOM 1693 C C . TYR A 1 214 ? -1.503 4.558 -36.627 1.00 90.06 214 TYR A C 1
ATOM 1695 O O . TYR A 1 214 ? -0.617 3.904 -36.070 1.00 90.06 214 TYR A O 1
ATOM 1703 N N . GLY A 1 215 ? -2.390 5.269 -35.925 1.00 90.75 215 GLY A N 1
ATOM 1704 C CA . GLY A 1 215 ? -2.379 5.377 -34.466 1.00 90.75 215 GLY A CA 1
ATOM 1705 C C . GLY A 1 215 ? -3.675 5.947 -33.887 1.00 90.75 215 GLY A C 1
ATOM 1706 O O . GLY A 1 215 ? -4.669 6.092 -34.588 1.00 90.75 215 GLY A O 1
ATOM 1707 N N . VAL A 1 216 ? -3.654 6.241 -32.583 1.00 92.12 216 VAL A N 1
ATOM 1708 C CA . VAL A 1 216 ? -4.809 6.801 -31.853 1.00 92.12 216 VAL A CA 1
ATOM 1709 C C . VAL A 1 216 ? -4.959 8.307 -32.092 1.00 92.12 216 VAL A C 1
ATOM 1711 O O . VAL A 1 216 ? -6.071 8.827 -32.122 1.00 92.12 216 VAL A O 1
ATOM 1714 N N . GLU A 1 217 ? -3.840 9.015 -32.228 1.00 92.06 217 GLU A N 1
ATOM 1715 C CA . GLU A 1 217 ? -3.803 10.467 -32.418 1.00 92.06 217 GLU A CA 1
ATOM 1716 C C . GLU A 1 217 ? -4.042 10.861 -33.883 1.00 92.06 217 GLU A C 1
ATOM 1718 O O . GLU A 1 217 ? -3.735 10.094 -34.790 1.00 92.06 217 GLU A O 1
ATOM 1723 N N . GLY A 1 218 ? -4.528 12.088 -34.106 1.00 90.25 218 GLY A N 1
ATOM 1724 C CA . GLY A 1 218 ? -4.603 12.719 -35.429 1.00 90.25 218 GLY A CA 1
ATOM 1725 C C . GLY A 1 218 ? -3.460 13.717 -35.643 1.00 90.25 218 GLY A C 1
ATOM 1726 O O . GLY A 1 218 ? -2.318 13.337 -35.905 1.00 90.25 218 GLY A O 1
ATOM 1727 N N . SER A 1 219 ? -3.761 15.015 -35.519 1.00 91.38 219 SER A N 1
ATOM 1728 C CA . SER A 1 219 ? -2.746 16.077 -35.543 1.00 91.38 219 SER A CA 1
ATOM 1729 C C . SER A 1 219 ? -1.720 15.884 -34.426 1.00 91.38 219 SER A C 1
ATOM 1731 O O . SER A 1 219 ? -2.085 15.746 -33.262 1.00 91.38 219 SER A O 1
ATOM 1733 N N . LYS A 1 220 ? -0.432 15.924 -34.779 1.00 92.69 220 LYS A N 1
ATOM 1734 C CA . LYS A 1 220 ? 0.695 15.690 -33.865 1.00 92.69 220 LYS A CA 1
ATOM 1735 C C . LYS A 1 220 ? 1.850 16.655 -34.155 1.00 92.69 220 LYS A C 1
ATOM 1737 O O . LYS A 1 220 ? 2.073 16.993 -35.320 1.00 92.69 220 LYS A O 1
ATOM 1742 N N . PRO A 1 221 ? 2.595 17.117 -33.135 1.00 93.56 221 PRO A N 1
ATOM 1743 C CA . PRO A 1 221 ? 3.644 18.111 -33.328 1.00 93.56 221 PRO A CA 1
ATOM 1744 C C . PRO A 1 221 ? 4.854 17.506 -34.048 1.00 93.56 221 PRO A C 1
ATOM 1746 O O . PRO A 1 221 ? 5.501 16.601 -33.527 1.00 93.56 221 PRO A O 1
ATOM 1749 N N . GLY A 1 222 ? 5.226 18.060 -35.208 1.00 93.50 222 GLY A N 1
ATOM 1750 C CA . GLY A 1 222 ? 6.458 17.679 -35.916 1.00 93.50 222 GLY A CA 1
ATOM 1751 C C . GLY A 1 222 ? 7.741 17.946 -35.112 1.00 93.50 222 GLY A C 1
ATOM 1752 O O . GLY A 1 222 ? 8.758 17.300 -35.340 1.00 93.50 222 GLY A O 1
ATOM 1753 N N . ALA A 1 223 ? 7.686 18.842 -34.120 1.00 96.56 223 ALA A N 1
ATOM 1754 C CA . ALA A 1 223 ? 8.813 19.158 -33.244 1.00 96.56 223 ALA A CA 1
ATOM 1755 C C . ALA A 1 223 ? 9.243 17.983 -32.343 1.00 96.56 223 ALA A C 1
ATOM 1757 O O . ALA A 1 223 ? 10.436 17.817 -32.104 1.00 96.56 223 ALA A O 1
ATOM 1758 N N . ALA A 1 224 ? 8.310 17.146 -31.876 1.00 96.19 224 ALA A N 1
ATOM 1759 C CA . ALA A 1 224 ? 8.620 16.020 -30.989 1.00 96.19 224 ALA A CA 1
ATOM 1760 C C . ALA A 1 224 ? 9.539 14.958 -31.642 1.00 96.19 224 ALA A C 1
ATOM 1762 O O . ALA A 1 224 ? 10.591 14.655 -31.073 1.00 96.19 224 ALA A O 1
ATOM 1763 N N . PRO A 1 225 ? 9.239 14.421 -32.847 1.00 94.62 225 PRO A N 1
ATOM 1764 C CA . PRO A 1 225 ? 10.153 13.498 -33.519 1.00 94.62 225 PRO A CA 1
ATOM 1765 C C . PRO A 1 225 ? 11.468 14.167 -33.948 1.00 94.62 225 PRO A C 1
ATOM 1767 O O . PRO A 1 225 ? 12.495 13.494 -33.966 1.00 94.62 225 PRO A O 1
ATOM 1770 N N . VAL A 1 226 ? 11.478 15.476 -34.237 1.00 96.81 226 VAL A N 1
ATOM 1771 C CA . VAL A 1 226 ? 12.727 16.219 -34.496 1.00 96.81 226 VAL A CA 1
ATOM 1772 C C . VAL A 1 226 ? 13.597 16.293 -33.239 1.00 96.81 226 VAL A C 1
ATOM 1774 O O . VAL A 1 226 ? 14.794 16.035 -33.329 1.00 96.81 226 VAL A O 1
ATOM 1777 N N . ALA A 1 227 ? 13.021 16.574 -32.066 1.00 97.62 227 ALA A N 1
ATOM 1778 C CA . ALA A 1 227 ? 13.757 16.576 -30.801 1.00 97.62 227 ALA A CA 1
ATOM 1779 C C . ALA A 1 227 ? 14.380 15.201 -30.511 1.00 97.62 227 ALA A C 1
ATOM 1781 O O . ALA A 1 227 ? 15.568 15.112 -30.194 1.00 97.62 227 ALA A O 1
ATOM 1782 N N . ALA A 1 228 ? 13.611 14.125 -30.708 1.00 96.62 228 ALA A N 1
ATOM 1783 C CA . ALA A 1 228 ? 14.125 12.767 -30.566 1.00 96.62 228 ALA A CA 1
ATOM 1784 C C . ALA A 1 228 ? 15.246 12.459 -31.568 1.00 96.62 228 ALA A C 1
ATOM 1786 O O . ALA A 1 228 ? 16.292 11.943 -31.177 1.00 96.62 228 ALA A O 1
ATOM 1787 N N . TRP A 1 229 ? 15.072 12.843 -32.835 1.00 96.94 229 TRP A N 1
ATOM 1788 C CA . TRP A 1 229 ? 16.085 12.654 -33.871 1.00 96.94 229 TRP A CA 1
ATOM 1789 C C . TRP A 1 229 ? 17.386 13.399 -33.556 1.00 96.94 229 TRP A C 1
ATOM 1791 O O . TRP A 1 229 ? 18.455 12.800 -33.653 1.00 96.94 229 TRP A O 1
ATOM 1801 N N . ILE A 1 230 ? 17.320 14.669 -33.134 1.00 97.31 230 ILE A N 1
ATOM 1802 C CA . ILE A 1 230 ? 18.506 15.445 -32.735 1.00 97.31 230 ILE A CA 1
ATOM 1803 C C . ILE A 1 230 ? 19.226 14.726 -31.593 1.00 97.31 230 ILE A C 1
ATOM 1805 O O . ILE A 1 230 ? 20.427 14.485 -31.687 1.00 97.31 230 ILE A O 1
ATOM 1809 N N . SER A 1 231 ? 18.493 14.317 -30.555 1.00 96.69 231 SER A N 1
ATOM 1810 C CA . SER A 1 231 ? 19.074 13.604 -29.418 1.00 96.69 231 SER A CA 1
ATOM 1811 C C . SER A 1 231 ? 19.761 12.300 -29.836 1.00 96.69 231 SER A C 1
ATOM 1813 O O . SER A 1 231 ? 20.910 12.049 -29.480 1.00 96.69 231 SER A O 1
ATOM 1815 N N . HIS A 1 232 ? 19.108 11.487 -30.674 1.00 96.38 232 HIS A N 1
ATOM 1816 C CA . HIS A 1 232 ? 19.681 10.241 -31.199 1.00 96.38 232 HIS A CA 1
ATOM 1817 C C . HIS A 1 232 ? 20.929 10.468 -32.053 1.00 96.38 232 HIS A C 1
ATOM 1819 O O . HIS A 1 232 ? 21.821 9.624 -32.049 1.00 96.38 232 HIS A O 1
ATOM 1825 N N . ARG A 1 233 ? 21.001 11.584 -32.790 1.00 93.81 233 ARG A N 1
ATOM 1826 C CA . ARG A 1 233 ? 22.158 11.942 -33.622 1.00 93.81 233 ARG A CA 1
ATOM 1827 C C . ARG A 1 233 ? 23.327 12.494 -32.818 1.00 93.81 233 ARG A C 1
ATOM 1829 O O . ARG A 1 233 ? 24.465 12.249 -33.201 1.00 93.81 233 ARG A O 1
ATOM 1836 N N . VAL A 1 234 ? 23.048 13.241 -31.753 1.00 93.56 234 VAL A N 1
ATOM 1837 C CA . VAL A 1 234 ? 24.069 13.882 -30.913 1.00 93.56 234 VAL A CA 1
ATOM 1838 C C . VAL A 1 234 ? 24.632 12.905 -29.887 1.00 93.56 234 VAL A C 1
ATOM 1840 O O . VAL A 1 234 ? 25.847 12.804 -29.757 1.00 93.56 234 VAL A O 1
ATOM 1843 N N . ILE A 1 235 ? 23.760 12.190 -29.173 1.00 94.19 235 ILE A N 1
ATOM 1844 C CA . ILE A 1 235 ? 24.155 11.279 -28.094 1.00 94.19 235 ILE A CA 1
ATOM 1845 C C . ILE A 1 235 ? 24.535 9.906 -28.663 1.00 94.19 235 ILE A C 1
ATOM 1847 O O . ILE A 1 235 ? 25.542 9.341 -28.263 1.00 94.19 235 ILE A O 1
ATOM 1851 N N . GLY A 1 236 ? 23.765 9.379 -29.622 1.00 93.38 236 GLY A N 1
ATOM 1852 C CA . GLY A 1 236 ? 24.006 8.068 -30.233 1.00 93.38 236 GLY A CA 1
ATOM 1853 C C . GLY A 1 236 ? 23.335 6.905 -29.491 1.00 93.38 236 GLY A C 1
ATOM 1854 O O . GLY A 1 236 ? 23.492 6.726 -28.286 1.00 93.38 236 GLY A O 1
ATOM 1855 N N . LEU A 1 237 ? 22.580 6.071 -30.215 1.00 93.88 237 LEU A N 1
ATOM 1856 C CA . LEU A 1 237 ? 21.901 4.875 -29.681 1.00 93.88 237 LEU A CA 1
ATOM 1857 C C . LEU A 1 237 ? 22.847 3.657 -29.618 1.00 93.88 237 LEU A C 1
ATOM 1859 O O . LEU A 1 237 ? 22.600 2.626 -30.241 1.00 93.88 237 LEU A O 1
ATOM 1863 N N . HIS A 1 238 ? 23.962 3.800 -28.905 1.00 90.88 238 HIS A N 1
ATOM 1864 C CA . HIS A 1 238 ? 24.996 2.773 -28.730 1.00 90.88 238 HIS A CA 1
ATOM 1865 C C . HIS A 1 238 ? 25.716 2.934 -27.386 1.00 90.88 238 HIS A C 1
ATOM 1867 O O . HIS A 1 238 ? 25.487 3.909 -26.663 1.00 90.88 238 HIS A O 1
ATOM 1873 N N . LYS A 1 239 ? 26.618 1.999 -27.071 1.00 86.62 239 LYS A N 1
ATOM 1874 C CA . LYS A 1 239 ? 27.313 1.917 -25.784 1.00 86.62 239 LYS A CA 1
ATOM 1875 C C . LYS A 1 239 ? 28.098 3.188 -25.451 1.00 86.62 239 LYS A C 1
ATOM 1877 O O . LYS A 1 239 ? 27.977 3.688 -24.352 1.00 86.62 239 LYS A O 1
ATOM 1882 N N . ASN A 1 240 ? 28.770 3.792 -26.434 1.00 85.00 240 ASN A N 1
ATOM 1883 C CA . ASN A 1 240 ? 29.548 5.029 -26.244 1.00 85.00 240 ASN A CA 1
ATOM 1884 C C . ASN A 1 240 ? 28.687 6.314 -26.237 1.00 85.00 240 ASN A C 1
ATOM 1886 O O . ASN A 1 240 ? 29.225 7.414 -26.275 1.00 85.00 240 ASN A O 1
ATOM 1890 N N . GLY A 1 241 ? 27.359 6.175 -26.289 1.00 90.75 241 GLY A N 1
ATOM 1891 C CA . GLY A 1 241 ? 26.399 7.272 -26.371 1.00 90.75 241 GLY A CA 1
ATOM 1892 C C . GLY A 1 241 ? 25.410 7.225 -25.216 1.00 90.75 241 GLY A C 1
ATOM 1893 O O . GLY A 1 241 ? 25.782 7.388 -24.058 1.00 90.75 241 GLY A O 1
ATOM 1894 N N . TYR A 1 242 ? 24.145 6.914 -25.513 1.00 95.06 242 TYR A N 1
ATOM 1895 C CA . TYR A 1 242 ? 23.131 6.678 -24.483 1.00 95.06 242 TYR A CA 1
ATOM 1896 C C . TYR A 1 242 ? 23.538 5.558 -23.527 1.00 95.06 242 TYR A C 1
ATOM 1898 O O . TYR A 1 242 ? 23.114 5.574 -22.379 1.00 95.06 242 TYR A O 1
ATOM 1906 N N . GLY A 1 243 ? 24.320 4.573 -23.986 1.00 92.44 243 GLY A N 1
ATOM 1907 C CA . GLY A 1 243 ? 24.799 3.506 -23.112 1.00 92.44 243 GLY A CA 1
ATOM 1908 C C . GLY A 1 243 ? 25.704 4.034 -22.004 1.00 92.44 243 GLY A C 1
ATOM 1909 O O . GLY A 1 243 ? 25.510 3.665 -20.856 1.00 92.44 243 GLY A O 1
ATOM 1910 N N . SER A 1 244 ? 26.594 4.969 -22.325 1.00 90.06 244 SER A N 1
ATOM 1911 C CA . SER A 1 244 ? 27.486 5.625 -21.373 1.00 90.06 244 SER A CA 1
ATOM 1912 C C . SER A 1 244 ? 26.683 6.464 -20.379 1.00 90.06 244 SER A C 1
ATOM 1914 O O . SER A 1 244 ? 26.731 6.210 -19.178 1.00 90.06 244 SER A O 1
ATOM 1916 N N . LEU A 1 245 ? 25.806 7.344 -20.882 1.00 93.31 245 LEU A N 1
ATOM 1917 C CA . LEU A 1 245 ? 24.920 8.173 -20.052 1.00 93.31 245 LEU A CA 1
ATOM 1918 C C . LEU A 1 245 ? 24.087 7.341 -19.061 1.00 93.31 245 LEU A C 1
ATOM 1920 O O . LEU A 1 245 ? 23.999 7.660 -17.875 1.00 93.31 245 LEU A O 1
ATOM 1924 N N . LEU A 1 246 ? 23.457 6.270 -19.547 1.00 95.69 246 LEU A N 1
ATOM 1925 C CA . LEU A 1 246 ? 22.637 5.396 -18.711 1.00 95.69 246 LEU A CA 1
ATOM 1926 C C . LEU A 1 246 ? 23.490 4.511 -17.798 1.00 95.69 246 LEU A C 1
ATOM 1928 O O . LEU A 1 246 ? 23.080 4.252 -16.672 1.00 95.69 246 LEU A O 1
ATOM 1932 N N . GLY A 1 247 ? 24.676 4.090 -18.239 1.00 93.25 247 GLY A N 1
ATOM 1933 C CA . GLY A 1 247 ? 25.639 3.341 -17.437 1.00 93.25 247 GLY A CA 1
ATOM 1934 C C . GLY A 1 247 ? 26.142 4.143 -16.235 1.00 93.25 247 GLY A C 1
ATOM 1935 O O . GLY A 1 247 ? 26.211 3.602 -15.132 1.00 93.25 247 GLY A O 1
ATOM 1936 N N . GLU A 1 248 ? 26.428 5.434 -16.410 1.00 92.81 248 GLU A N 1
ATOM 1937 C CA . GLU A 1 248 ? 26.788 6.355 -15.320 1.00 92.81 248 GLU A CA 1
ATOM 1938 C C . GLU A 1 248 ? 25.622 6.565 -14.336 1.00 92.81 248 GLU A C 1
ATOM 1940 O O . GLU A 1 248 ? 25.809 6.574 -13.112 1.00 92.81 248 GLU A O 1
ATOM 1945 N N . ALA A 1 249 ? 24.393 6.690 -14.851 1.00 94.00 249 ALA A N 1
ATOM 1946 C CA . ALA A 1 249 ? 23.191 6.777 -14.024 1.00 94.00 249 ALA A CA 1
ATOM 1947 C C . ALA A 1 249 ? 22.937 5.473 -13.242 1.00 94.00 249 ALA A C 1
ATOM 1949 O O . ALA A 1 249 ? 22.593 5.521 -12.060 1.00 94.00 249 ALA A O 1
ATOM 1950 N N . MET A 1 250 ? 23.161 4.306 -13.857 1.00 94.81 250 MET A N 1
ATOM 1951 C CA . MET A 1 250 ? 23.077 2.999 -13.193 1.00 94.81 250 MET A CA 1
ATOM 1952 C C . MET A 1 250 ? 24.120 2.860 -12.085 1.00 94.81 250 MET A C 1
ATOM 1954 O O . MET A 1 250 ? 23.775 2.478 -10.970 1.00 94.81 250 MET A O 1
ATOM 1958 N N . PHE A 1 251 ? 25.376 3.234 -12.346 1.00 93.50 251 PHE A N 1
ATOM 1959 C CA . PHE A 1 251 ? 26.418 3.245 -11.318 1.00 93.50 251 PHE A CA 1
ATOM 1960 C C . PHE A 1 251 ? 26.032 4.146 -10.138 1.00 93.50 251 PHE A C 1
ATOM 1962 O O . PHE A 1 251 ? 26.128 3.749 -8.975 1.00 93.50 251 PHE A O 1
ATOM 1969 N N . SER A 1 252 ? 25.525 5.343 -10.438 1.00 93.44 252 SER A N 1
ATOM 1970 C CA . SER A 1 252 ? 25.016 6.286 -9.441 1.00 93.44 252 SER A CA 1
ATOM 1971 C C . SER A 1 252 ? 23.855 5.708 -8.627 1.00 93.44 252 SER A C 1
ATOM 1973 O O . SER A 1 252 ? 23.806 5.877 -7.406 1.00 93.44 252 SER A O 1
ATOM 1975 N N . CYS A 1 253 ? 22.955 4.973 -9.281 1.00 95.38 253 CYS A N 1
ATOM 1976 C CA . CYS A 1 253 ? 21.857 4.264 -8.637 1.00 95.38 253 CYS A CA 1
ATOM 1977 C C . CYS A 1 253 ? 22.370 3.207 -7.653 1.00 95.38 253 CYS A C 1
ATOM 1979 O O . CYS A 1 253 ? 21.937 3.179 -6.500 1.00 95.38 253 CYS A O 1
ATOM 1981 N N . THR A 1 254 ? 23.336 2.383 -8.064 1.00 95.44 254 THR A N 1
ATOM 1982 C CA . THR A 1 254 ? 23.931 1.363 -7.193 1.00 95.44 254 THR A CA 1
ATOM 1983 C C . THR A 1 254 ? 24.707 1.990 -6.038 1.00 95.44 254 THR A C 1
ATOM 1985 O O . THR A 1 254 ? 24.625 1.510 -4.910 1.00 95.44 254 THR A O 1
ATOM 1988 N N . LYS A 1 255 ? 25.401 3.114 -6.255 1.00 94.19 255 LYS A N 1
ATOM 1989 C CA . LYS A 1 255 ? 26.031 3.875 -5.164 1.00 94.19 255 LYS A CA 1
ATOM 1990 C C . LYS A 1 255 ? 24.997 4.344 -4.137 1.00 94.19 255 LYS A C 1
ATOM 1992 O O . LYS A 1 255 ? 25.225 4.140 -2.946 1.00 94.19 255 LYS A O 1
ATOM 1997 N N . MET A 1 256 ? 23.844 4.871 -4.557 1.00 95.31 256 MET A N 1
ATOM 1998 C CA . MET A 1 256 ? 22.748 5.183 -3.626 1.00 95.31 256 MET A CA 1
ATOM 1999 C C . MET A 1 256 ? 22.205 3.937 -2.917 1.00 95.31 256 MET A C 1
ATOM 2001 O O . MET A 1 256 ? 22.016 3.972 -1.704 1.00 95.31 256 MET A O 1
ATOM 2005 N N . TYR A 1 257 ? 22.034 2.819 -3.629 1.00 96.88 257 TYR A N 1
ATOM 2006 C CA . TYR A 1 257 ? 21.639 1.538 -3.033 1.00 96.88 257 TYR A CA 1
ATOM 2007 C C . TYR A 1 257 ? 22.579 1.107 -1.901 1.00 96.88 257 TYR A C 1
ATOM 2009 O O . TYR A 1 257 ? 22.109 0.660 -0.854 1.00 96.88 257 TYR A O 1
ATOM 2017 N N . THR A 1 258 ? 23.894 1.299 -2.065 1.00 97.19 258 THR A N 1
ATOM 2018 C CA . THR A 1 258 ? 24.854 0.959 -1.005 1.00 97.19 258 THR A CA 1
ATOM 2019 C C . THR A 1 258 ? 24.635 1.765 0.272 1.00 97.19 258 THR A C 1
ATOM 2021 O O . THR A 1 258 ? 24.809 1.215 1.352 1.00 97.19 258 THR A O 1
ATOM 2024 N N . HIS A 1 259 ? 24.175 3.020 0.182 1.00 96.94 259 HIS A N 1
ATOM 2025 C CA . HIS A 1 259 ? 23.758 3.772 1.369 1.00 96.94 259 HIS A CA 1
ATOM 2026 C C . HIS A 1 259 ? 22.512 3.142 1.992 1.00 96.94 259 HIS A C 1
ATOM 2028 O O . HIS A 1 259 ? 22.513 2.865 3.187 1.00 96.94 259 HIS A O 1
ATOM 2034 N N . TRP A 1 260 ? 21.476 2.851 1.198 1.00 97.31 260 TRP A N 1
ATOM 2035 C CA . TRP A 1 260 ? 20.218 2.279 1.699 1.00 97.31 260 TRP A CA 1
ATOM 2036 C C . TRP A 1 260 ? 20.403 0.948 2.428 1.00 97.31 260 TRP A C 1
ATOM 2038 O O . TRP A 1 260 ? 19.734 0.709 3.427 1.00 97.31 260 TRP A O 1
ATOM 2048 N N . VAL A 1 261 ? 21.324 0.099 1.969 1.00 97.19 261 VAL A N 1
ATOM 2049 C CA . VAL A 1 261 ? 21.543 -1.228 2.563 1.00 97.19 261 VAL A CA 1
ATOM 2050 C C . VAL A 1 261 ? 22.435 -1.217 3.811 1.00 97.19 261 VAL A C 1
ATOM 2052 O O . VAL A 1 261 ? 22.440 -2.195 4.561 1.00 97.19 261 VAL A O 1
ATOM 2055 N N . THR A 1 262 ? 23.185 -0.139 4.070 1.00 97.44 262 THR A N 1
ATOM 2056 C CA . THR A 1 262 ? 24.100 -0.048 5.228 1.00 97.44 262 THR A CA 1
ATOM 2057 C C . THR A 1 262 ? 23.740 1.044 6.235 1.00 97.44 262 THR A C 1
ATOM 2059 O O . THR A 1 262 ? 24.321 1.085 7.316 1.00 97.44 262 THR A O 1
ATOM 2062 N N . MET A 1 263 ? 22.820 1.954 5.902 1.00 95.75 263 MET A N 1
ATOM 2063 C CA . MET A 1 263 ? 22.539 3.172 6.681 1.00 95.75 263 MET A CA 1
ATOM 2064 C C . MET A 1 263 ? 22.123 2.918 8.138 1.00 95.75 263 MET A C 1
ATOM 2066 O O . MET A 1 263 ? 22.376 3.760 9.009 1.00 95.75 263 MET A O 1
ATOM 2070 N N . ASP A 1 264 ? 21.476 1.786 8.398 1.00 95.88 264 ASP A N 1
ATOM 2071 C CA . ASP A 1 264 ? 20.929 1.390 9.695 1.00 95.88 264 ASP A CA 1
ATOM 2072 C C . ASP A 1 264 ? 21.851 0.469 10.516 1.00 95.88 264 ASP A C 1
ATOM 2074 O O . ASP A 1 264 ? 21.513 0.147 11.653 1.00 95.88 264 ASP A O 1
ATOM 2078 N N . MET A 1 265 ? 23.006 0.042 9.985 1.00 92.75 265 MET A N 1
ATOM 2079 C CA . MET A 1 265 ? 23.874 -0.955 10.639 1.00 92.75 265 MET A CA 1
ATOM 2080 C C . MET A 1 265 ? 24.316 -0.559 12.051 1.00 92.75 265 MET A C 1
ATOM 2082 O O . MET A 1 265 ? 24.320 -1.397 12.948 1.00 92.75 265 MET A O 1
ATOM 2086 N N . ASP A 1 266 ? 24.662 0.712 12.234 1.00 88.06 266 ASP A N 1
ATOM 2087 C CA . ASP A 1 266 ? 25.118 1.275 13.509 1.00 88.06 266 ASP A CA 1
ATOM 2088 C C . ASP A 1 266 ? 24.038 2.176 14.140 1.00 88.06 266 ASP A C 1
ATOM 2090 O O . ASP A 1 266 ? 24.325 3.023 14.988 1.00 88.06 266 ASP A O 1
ATOM 2094 N N . ASP A 1 267 ? 22.785 2.039 13.691 1.00 94.44 267 ASP A N 1
ATOM 2095 C CA . ASP A 1 267 ? 21.682 2.885 14.124 1.00 94.44 267 ASP A CA 1
ATOM 2096 C C . ASP A 1 267 ? 20.809 2.206 15.187 1.00 94.44 267 ASP A C 1
ATOM 2098 O O . ASP A 1 267 ? 20.249 1.136 14.930 1.00 94.44 267 ASP A O 1
ATOM 2102 N N . PRO A 1 268 ? 20.622 2.815 16.373 1.00 92.62 268 PRO A N 1
ATOM 2103 C CA . PRO A 1 268 ? 19.810 2.211 17.421 1.00 92.62 268 PRO A CA 1
ATOM 2104 C C . PRO A 1 268 ? 18.313 2.230 17.100 1.00 92.62 268 PRO A C 1
ATOM 2106 O O . PRO A 1 268 ? 17.574 1.419 17.648 1.00 92.62 268 PRO A O 1
ATOM 2109 N N . ASN A 1 269 ? 17.844 3.120 16.222 1.00 95.25 269 ASN A N 1
ATOM 2110 C CA . ASN A 1 269 ? 16.418 3.380 16.042 1.00 95.25 269 ASN A CA 1
ATOM 2111 C C . ASN A 1 269 ? 15.935 3.101 14.624 1.00 95.25 269 ASN A C 1
ATOM 2113 O O . ASN A 1 269 ? 14.874 2.514 14.468 1.00 95.25 269 ASN A O 1
ATOM 2117 N N . LEU A 1 270 ? 16.675 3.523 13.604 1.00 97.94 270 LEU A N 1
ATOM 2118 C CA . LEU A 1 270 ? 16.296 3.365 12.206 1.00 97.94 270 LEU A CA 1
ATOM 2119 C C . LEU A 1 270 ? 16.569 1.934 11.728 1.00 97.94 270 LEU A C 1
ATOM 2121 O O . LEU A 1 270 ? 17.538 1.301 12.145 1.00 97.94 270 LEU A O 1
ATOM 2125 N N . ILE A 1 271 ? 15.709 1.447 10.837 1.00 98.50 271 ILE A N 1
ATOM 2126 C CA . ILE A 1 271 ? 15.890 0.237 10.034 1.00 98.50 271 ILE A CA 1
ATOM 2127 C C . ILE A 1 271 ? 15.586 0.624 8.589 1.00 98.50 271 ILE A C 1
ATOM 2129 O O . ILE A 1 271 ? 14.567 1.269 8.334 1.00 98.50 271 ILE A O 1
ATOM 2133 N N . VAL A 1 272 ? 16.444 0.241 7.644 1.00 98.38 272 VAL A N 1
ATOM 2134 C CA . VAL A 1 272 ? 16.240 0.500 6.210 1.00 98.38 272 VAL A CA 1
ATOM 2135 C C . VAL A 1 272 ? 16.460 -0.794 5.448 1.00 98.38 272 VAL A C 1
ATOM 2137 O O . VAL A 1 272 ? 17.509 -1.419 5.564 1.00 98.38 272 VAL A O 1
ATOM 2140 N N . VAL A 1 273 ? 15.465 -1.202 4.663 1.00 98.06 273 VAL A N 1
ATOM 2141 C CA . VAL A 1 273 ? 15.529 -2.445 3.893 1.00 98.06 273 VAL A CA 1
ATOM 2142 C C . VAL A 1 273 ? 15.191 -2.156 2.433 1.00 98.06 273 VAL A C 1
ATOM 2144 O O . VAL A 1 273 ? 14.037 -1.849 2.116 1.00 98.06 273 VAL A O 1
ATOM 2147 N N . PRO A 1 274 ? 16.173 -2.260 1.523 1.00 97.31 274 PRO A N 1
ATOM 2148 C CA . PRO A 1 274 ? 15.923 -2.244 0.087 1.00 97.31 274 PRO A CA 1
ATOM 2149 C C . PRO A 1 274 ? 15.109 -3.454 -0.360 1.00 97.31 274 PRO A C 1
ATOM 2151 O O . PRO A 1 274 ? 15.336 -4.559 0.126 1.00 97.31 274 PRO A O 1
ATOM 2154 N N . MET A 1 275 ? 14.217 -3.280 -1.335 1.00 95.81 275 MET A N 1
ATOM 2155 C CA . MET A 1 275 ? 13.443 -4.379 -1.913 1.00 95.81 275 MET A CA 1
ATOM 2156 C C . MET A 1 275 ? 14.366 -5.429 -2.535 1.00 95.81 275 MET A C 1
ATOM 2158 O O . MET A 1 275 ? 14.224 -6.609 -2.228 1.00 95.81 275 MET A O 1
ATOM 2162 N N . ASN A 1 276 ? 15.343 -4.999 -3.342 1.00 95.19 276 ASN A N 1
ATOM 2163 C CA . ASN A 1 276 ? 16.330 -5.890 -3.945 1.00 95.19 276 ASN A CA 1
ATOM 2164 C C . ASN A 1 276 ? 17.287 -6.431 -2.863 1.00 95.19 276 ASN A C 1
ATOM 2166 O O . ASN A 1 276 ? 17.999 -5.635 -2.234 1.00 95.19 276 ASN A O 1
ATOM 2170 N N . PRO A 1 277 ? 17.302 -7.753 -2.616 1.00 93.81 277 PRO A N 1
ATOM 2171 C CA . PRO A 1 277 ? 18.184 -8.363 -1.630 1.00 93.81 277 PRO A CA 1
ATOM 2172 C C . PRO A 1 277 ? 19.649 -8.334 -2.071 1.00 93.81 277 PRO A C 1
ATOM 2174 O O . PRO A 1 277 ? 19.953 -8.286 -3.263 1.00 93.81 277 PRO A O 1
ATOM 2177 N N . LEU A 1 278 ? 20.560 -8.376 -1.099 1.00 95.25 278 LEU A N 1
ATOM 2178 C CA . LEU A 1 278 ? 21.989 -8.510 -1.369 1.00 95.25 278 LEU A CA 1
ATOM 2179 C C . LEU A 1 278 ? 22.339 -9.874 -1.995 1.00 95.25 278 LEU A C 1
ATOM 2181 O O . LEU A 1 278 ? 21.610 -10.850 -1.792 1.00 95.25 278 LEU A O 1
ATOM 2185 N N . PRO A 1 279 ? 23.481 -10.006 -2.694 1.00 94.38 279 PRO A N 1
ATOM 2186 C CA . PRO A 1 279 ? 23.916 -11.286 -3.252 1.00 94.38 279 PRO A CA 1
ATOM 2187 C C . PRO A 1 279 ? 23.998 -12.421 -2.223 1.00 94.38 279 PRO A C 1
ATOM 2189 O O . PRO A 1 279 ? 23.551 -13.532 -2.518 1.00 94.38 279 PRO A O 1
ATOM 2192 N N . ALA A 1 280 ? 24.483 -12.166 -1.003 1.00 95.69 280 ALA A N 1
ATOM 2193 C CA . ALA A 1 280 ? 24.483 -13.170 0.061 1.00 95.69 280 ALA A CA 1
ATOM 2194 C C . ALA A 1 280 ? 23.059 -13.585 0.477 1.00 95.69 280 ALA A C 1
ATOM 2196 O O . ALA A 1 280 ? 22.810 -14.765 0.731 1.00 95.69 280 ALA A O 1
ATOM 2197 N N . GLU A 1 281 ? 22.106 -12.649 0.501 1.00 93.19 281 GLU A N 1
ATOM 2198 C CA . GLU A 1 281 ? 20.696 -12.948 0.785 1.00 93.19 281 GLU A CA 1
ATOM 2199 C C . GLU A 1 281 ? 20.084 -13.823 -0.321 1.00 93.19 281 GLU A C 1
ATOM 2201 O O . GLU A 1 281 ? 19.486 -14.857 -0.024 1.00 93.19 281 GLU A O 1
ATOM 2206 N N . CYS A 1 282 ? 20.307 -13.476 -1.595 1.00 90.69 282 CYS A N 1
ATOM 2207 C CA . CYS A 1 282 ? 19.870 -14.267 -2.755 1.00 90.69 282 CYS A CA 1
ATOM 2208 C C . CYS A 1 282 ? 20.407 -15.705 -2.733 1.00 90.69 282 CYS A C 1
ATOM 2210 O O . CYS A 1 282 ? 19.737 -16.636 -3.174 1.00 90.69 282 CYS A O 1
ATOM 2212 N N . GLN A 1 283 ? 21.625 -15.892 -2.225 1.00 93.19 283 GLN A N 1
ATOM 2213 C CA . GLN A 1 283 ? 22.284 -17.194 -2.112 1.00 93.19 283 GLN A CA 1
ATOM 2214 C C . GLN A 1 283 ? 21.844 -17.993 -0.873 1.00 93.19 283 GLN A C 1
ATOM 2216 O O . GLN A 1 283 ? 22.381 -19.076 -0.631 1.00 93.19 283 GLN A O 1
ATOM 2221 N N . GLY A 1 284 ? 20.909 -17.472 -0.069 1.00 93.38 284 GLY A N 1
ATOM 2222 C CA . GLY A 1 284 ? 20.436 -18.126 1.151 1.00 93.38 284 GLY A CA 1
ATOM 2223 C C . GLY A 1 284 ? 21.514 -18.245 2.230 1.00 93.38 284 GLY A C 1
ATOM 2224 O O . GLY A 1 284 ? 21.511 -19.209 2.998 1.00 93.38 284 GLY A O 1
ATOM 2225 N N . LYS A 1 285 ? 22.471 -17.308 2.267 1.00 96.25 285 LYS A N 1
ATOM 2226 C CA . LYS A 1 285 ? 23.543 -17.286 3.270 1.00 96.25 285 LYS A CA 1
ATOM 2227 C C . LYS A 1 285 ? 22.997 -17.005 4.670 1.00 96.25 285 LYS A C 1
ATOM 2229 O O . LYS A 1 285 ? 21.881 -16.517 4.851 1.00 96.25 285 LYS A O 1
ATOM 2234 N N . SER A 1 286 ? 23.799 -17.320 5.684 1.00 96.44 286 SER A N 1
ATOM 2235 C CA . SER A 1 286 ? 23.438 -17.049 7.077 1.00 96.44 286 SER A CA 1
ATOM 2236 C C . SER A 1 286 ? 23.376 -15.544 7.370 1.00 96.44 286 SER A C 1
ATOM 2238 O O . SER A 1 286 ? 24.046 -14.741 6.722 1.00 96.44 286 SER A O 1
ATOM 2240 N N . GLN A 1 287 ? 22.633 -15.150 8.410 1.00 94.06 287 GLN A N 1
ATOM 2241 C CA . GLN A 1 287 ? 22.554 -13.746 8.849 1.00 94.06 287 GLN A CA 1
ATOM 2242 C C . GLN A 1 287 ? 23.931 -13.145 9.172 1.00 94.06 287 GLN A C 1
ATOM 2244 O O . GLN A 1 287 ? 24.180 -11.980 8.883 1.00 94.06 287 GLN A O 1
ATOM 2249 N N . ALA A 1 288 ? 24.857 -13.948 9.707 1.00 96.50 288 ALA A N 1
ATOM 2250 C CA . ALA A 1 288 ? 26.225 -13.508 9.976 1.00 96.50 288 ALA A CA 1
ATOM 2251 C C . ALA A 1 288 ? 27.025 -13.237 8.689 1.00 96.50 288 ALA A C 1
ATOM 2253 O O . ALA A 1 288 ? 27.853 -12.333 8.657 1.00 96.50 288 ALA A O 1
ATOM 2254 N N . GLU A 1 289 ? 26.800 -14.009 7.624 1.00 97.62 289 GLU A N 1
ATOM 2255 C CA . GLU A 1 289 ? 27.435 -13.780 6.321 1.00 97.62 289 GLU A CA 1
ATOM 2256 C C . GLU A 1 289 ? 26.834 -12.570 5.601 1.00 97.62 289 GLU A C 1
ATOM 2258 O O . GLU A 1 289 ? 27.584 -11.769 5.051 1.00 97.62 289 GLU A O 1
ATOM 2263 N N . ILE A 1 290 ? 25.510 -12.399 5.666 1.00 96.50 290 ILE A N 1
ATOM 2264 C CA . ILE A 1 290 ? 24.822 -11.211 5.141 1.00 96.50 290 ILE A CA 1
ATOM 2265 C C . ILE A 1 290 ? 25.353 -9.956 5.842 1.00 96.50 290 ILE A C 1
ATOM 2267 O O . ILE A 1 290 ? 25.724 -8.986 5.188 1.00 96.50 290 ILE A O 1
ATOM 2271 N N . GLN A 1 291 ? 25.475 -9.991 7.171 1.00 96.44 291 GLN A N 1
ATOM 2272 C CA . GLN A 1 291 ? 26.030 -8.881 7.940 1.00 96.44 291 GLN A CA 1
ATOM 2273 C C . GLN A 1 291 ? 27.483 -8.565 7.546 1.00 96.44 291 GLN A C 1
ATOM 2275 O O . GLN A 1 291 ? 27.814 -7.398 7.358 1.00 96.44 291 GLN A O 1
ATOM 2280 N N . LYS A 1 292 ? 28.331 -9.581 7.331 1.00 97.62 292 LYS A N 1
ATOM 2281 C CA . LYS A 1 292 ? 29.706 -9.382 6.831 1.00 97.62 292 LYS A CA 1
ATOM 2282 C C . LYS A 1 292 ? 29.750 -8.755 5.438 1.00 97.62 292 LYS A C 1
ATOM 2284 O O . LYS A 1 292 ? 30.645 -7.964 5.155 1.00 97.62 292 LYS A O 1
ATOM 2289 N N . GLU A 1 293 ? 28.817 -9.106 4.554 1.00 97.81 293 GLU A N 1
ATOM 2290 C CA . GLU A 1 293 ? 28.712 -8.471 3.236 1.00 97.81 293 GLU A CA 1
ATOM 2291 C C . GLU A 1 293 ? 28.322 -6.993 3.367 1.00 97.81 293 GLU A C 1
ATOM 2293 O O . GLU A 1 293 ? 28.941 -6.142 2.731 1.00 97.81 293 GLU A O 1
ATOM 2298 N N . ARG A 1 294 ? 27.388 -6.662 4.268 1.00 97.69 294 ARG A N 1
ATOM 2299 C CA . ARG A 1 294 ? 27.019 -5.271 4.585 1.00 97.69 294 ARG A CA 1
ATOM 2300 C C . ARG A 1 294 ? 28.191 -4.466 5.154 1.00 97.69 294 ARG A C 1
ATOM 2302 O O . ARG A 1 294 ? 28.426 -3.347 4.706 1.00 97.69 294 ARG A O 1
ATOM 2309 N N . GLU A 1 295 ? 28.958 -5.043 6.080 1.00 97.94 295 GLU A N 1
ATOM 2310 C CA . GLU A 1 295 ? 30.197 -4.449 6.615 1.00 97.94 295 GLU A CA 1
ATOM 2311 C C . GLU A 1 295 ? 31.206 -4.179 5.499 1.00 97.94 295 GLU A C 1
ATOM 2313 O O . GLU A 1 295 ? 31.724 -3.070 5.379 1.00 97.94 295 GLU A O 1
ATOM 2318 N N . TYR A 1 296 ? 31.411 -5.154 4.609 1.00 98.06 296 TYR A N 1
ATOM 2319 C CA . TYR A 1 296 ? 32.298 -4.988 3.464 1.00 98.06 296 TYR A CA 1
ATOM 2320 C C . TYR A 1 296 ? 31.831 -3.862 2.525 1.00 98.06 296 TYR A C 1
ATOM 2322 O O . TYR A 1 296 ? 32.648 -3.053 2.085 1.00 98.06 296 TYR A O 1
ATOM 2330 N N . ILE A 1 297 ? 30.527 -3.763 2.245 1.00 97.75 297 ILE A N 1
ATOM 2331 C CA . ILE A 1 297 ? 29.950 -2.679 1.435 1.00 97.75 297 ILE A CA 1
ATOM 2332 C C . ILE A 1 297 ? 30.211 -1.318 2.091 1.00 97.75 297 ILE A C 1
ATOM 2334 O O . ILE A 1 297 ? 30.719 -0.408 1.426 1.00 97.75 297 ILE A O 1
ATOM 2338 N N . ARG A 1 298 ? 29.912 -1.182 3.390 1.00 96.69 298 ARG A N 1
ATOM 2339 C CA . ARG A 1 298 ? 30.120 0.052 4.164 1.00 96.69 298 ARG A CA 1
ATOM 2340 C C . ARG A 1 298 ? 31.573 0.517 4.089 1.00 96.69 298 ARG A C 1
ATOM 2342 O O . ARG A 1 298 ? 31.829 1.683 3.787 1.00 96.69 298 ARG A O 1
ATOM 2349 N N . ASP A 1 299 ? 32.501 -0.406 4.319 1.00 96.00 299 ASP A N 1
ATOM 2350 C CA . ASP A 1 299 ? 33.913 -0.089 4.523 1.00 96.00 299 ASP A CA 1
ATOM 2351 C C . ASP A 1 299 ? 34.679 0.082 3.198 1.00 96.00 299 ASP A C 1
ATOM 2353 O O . ASP A 1 299 ? 35.641 0.849 3.134 1.00 96.00 299 ASP A O 1
ATOM 2357 N N . HIS A 1 300 ? 34.248 -0.584 2.118 1.00 96.06 300 HIS A N 1
ATOM 2358 C CA . HIS A 1 300 ? 34.991 -0.616 0.850 1.00 96.06 300 HIS A CA 1
ATOM 2359 C C . HIS A 1 300 ? 34.278 0.013 -0.350 1.00 96.06 300 HIS A C 1
ATOM 2361 O O . HIS A 1 300 ? 34.927 0.188 -1.386 1.00 96.06 300 HIS A O 1
ATOM 2367 N N . ILE A 1 301 ? 32.985 0.349 -0.257 1.00 95.06 301 ILE A N 1
ATOM 2368 C CA . ILE A 1 301 ? 32.193 0.812 -1.411 1.00 95.06 301 ILE A CA 1
ATOM 2369 C C . ILE A 1 301 ? 31.507 2.151 -1.144 1.00 95.06 301 ILE A C 1
ATOM 2371 O O . ILE A 1 301 ? 31.696 3.080 -1.931 1.00 95.06 301 ILE A O 1
ATOM 2375 N N . VAL A 1 302 ? 30.730 2.276 -0.062 1.00 93.62 302 VAL A N 1
ATOM 2376 C CA . VAL A 1 302 ? 29.752 3.371 0.142 1.00 93.62 302 VAL A CA 1
ATOM 2377 C C . VAL A 1 302 ? 30.345 4.762 -0.087 1.00 93.62 302 VAL A C 1
ATOM 2379 O O . VAL A 1 302 ? 29.906 5.490 -0.976 1.00 93.62 302 VAL A O 1
ATOM 2382 N N . ASN A 1 303 ? 31.401 5.115 0.646 1.00 89.25 303 ASN A N 1
ATOM 2383 C CA . ASN A 1 303 ? 32.036 6.438 0.566 1.00 89.25 303 ASN A CA 1
ATOM 2384 C C . ASN A 1 303 ? 33.348 6.435 -0.227 1.00 89.25 303 ASN A C 1
ATOM 2386 O O . ASN A 1 303 ? 34.084 7.421 -0.211 1.00 89.25 303 ASN A O 1
ATOM 2390 N N . ARG A 1 304 ? 33.664 5.330 -0.912 1.00 89.12 304 ARG A N 1
ATOM 2391 C CA . ARG A 1 304 ? 34.920 5.213 -1.651 1.00 89.12 304 ARG A CA 1
ATOM 2392 C C . ARG A 1 304 ? 34.894 6.086 -2.912 1.00 89.12 304 ARG A C 1
ATOM 2394 O O . ARG A 1 304 ? 33.908 6.004 -3.658 1.00 89.12 304 ARG A O 1
ATOM 2401 N N . PRO A 1 305 ? 35.955 6.876 -3.181 1.00 87.12 305 PRO A N 1
ATOM 2402 C CA . PRO A 1 305 ? 36.080 7.640 -4.418 1.00 87.12 305 PRO A CA 1
ATOM 2403 C C . PRO A 1 305 ? 36.009 6.746 -5.659 1.00 87.12 305 PRO A C 1
ATOM 2405 O O . PRO A 1 305 ? 36.572 5.651 -5.680 1.00 87.12 305 PRO A O 1
ATOM 2408 N N . ASN A 1 306 ? 35.365 7.234 -6.719 1.00 86.50 306 ASN A N 1
ATOM 2409 C CA . ASN A 1 306 ? 35.078 6.456 -7.928 1.00 86.50 306 ASN A CA 1
ATOM 2410 C C . ASN A 1 306 ? 36.319 5.789 -8.550 1.00 86.50 306 ASN A C 1
ATOM 2412 O O . ASN A 1 306 ? 36.294 4.595 -8.841 1.00 86.50 306 ASN A O 1
ATOM 2416 N N . LEU A 1 307 ? 37.421 6.530 -8.721 1.00 82.75 307 LEU A N 1
ATOM 2417 C CA . LEU A 1 307 ? 38.654 5.995 -9.317 1.00 82.75 307 LEU A CA 1
ATOM 2418 C C . LEU A 1 307 ? 39.306 4.901 -8.466 1.00 82.75 307 LEU A C 1
ATOM 2420 O O . LEU A 1 307 ? 39.910 3.976 -9.005 1.00 82.75 307 LEU A O 1
ATOM 2424 N N . GLU A 1 308 ? 39.203 5.002 -7.144 1.00 87.25 308 GLU A N 1
ATOM 2425 C CA . GLU A 1 308 ? 39.722 3.980 -6.236 1.00 87.25 308 GLU A CA 1
ATOM 2426 C C . GLU A 1 308 ? 38.831 2.743 -6.218 1.00 87.25 308 GLU A C 1
ATOM 2428 O O . GLU A 1 308 ? 39.346 1.630 -6.131 1.00 87.25 308 GLU A O 1
ATOM 2433 N N . LEU A 1 309 ? 37.514 2.939 -6.311 1.00 88.81 309 LEU A N 1
ATOM 2434 C CA . LEU A 1 309 ? 36.538 1.859 -6.359 1.00 88.81 309 LEU A CA 1
ATOM 2435 C C . LEU A 1 309 ? 36.688 1.034 -7.640 1.00 88.81 309 LEU A C 1
ATOM 2437 O O . LEU A 1 309 ? 36.773 -0.183 -7.554 1.00 88.81 309 LEU A O 1
ATOM 2441 N N . VAL A 1 310 ? 36.817 1.674 -8.807 1.00 86.19 310 VAL A N 1
ATOM 2442 C CA . VAL A 1 310 ? 36.978 0.967 -10.096 1.00 86.19 310 VAL A CA 1
ATOM 2443 C C . VAL A 1 310 ? 38.246 0.112 -10.153 1.00 86.19 310 VAL A C 1
ATOM 2445 O O . VAL A 1 310 ? 38.278 -0.897 -10.850 1.00 86.19 310 VAL A O 1
ATOM 2448 N N . ARG A 1 311 ? 39.292 0.489 -9.412 1.00 87.25 311 ARG A N 1
ATOM 2449 C CA . ARG A 1 311 ? 40.540 -0.284 -9.319 1.00 87.25 311 ARG A CA 1
ATOM 2450 C C . ARG A 1 311 ? 40.441 -1.486 -8.377 1.00 87.25 311 ARG A C 1
ATOM 2452 O O . ARG A 1 311 ? 41.349 -2.310 -8.365 1.00 87.25 311 ARG A O 1
ATOM 2459 N N . ASP A 1 312 ? 39.383 -1.580 -7.576 1.00 91.38 312 ASP A N 1
ATOM 2460 C CA . ASP A 1 312 ? 39.135 -2.708 -6.685 1.00 91.38 312 ASP A CA 1
ATOM 2461 C C . ASP A 1 312 ? 38.206 -3.717 -7.365 1.00 91.38 312 ASP A C 1
ATOM 2463 O O . ASP A 1 312 ? 36.981 -3.588 -7.348 1.00 91.38 312 ASP A O 1
ATOM 2467 N N . GLU A 1 313 ? 38.805 -4.743 -7.969 1.00 92.94 313 GLU A N 1
ATOM 2468 C CA . GLU A 1 313 ? 38.079 -5.778 -8.713 1.00 92.94 313 GLU A CA 1
ATOM 2469 C C . GLU A 1 313 ? 37.044 -6.512 -7.851 1.00 92.94 313 GLU A C 1
ATOM 2471 O O . GLU A 1 313 ? 35.956 -6.846 -8.328 1.00 92.94 313 GLU A O 1
ATOM 2476 N N . LYS A 1 314 ? 37.351 -6.746 -6.568 1.00 94.75 314 LYS A N 1
ATOM 2477 C CA . LYS A 1 314 ? 36.444 -7.444 -5.651 1.00 94.75 314 LYS A CA 1
ATOM 2478 C C . LYS A 1 314 ? 35.230 -6.574 -5.337 1.00 94.75 314 LYS A C 1
ATOM 2480 O O . LYS A 1 314 ? 34.103 -7.067 -5.381 1.00 94.75 314 LYS A O 1
ATOM 2485 N N . ALA A 1 315 ? 35.453 -5.295 -5.046 1.00 95.06 315 ALA A N 1
ATOM 2486 C CA . ALA A 1 315 ? 34.382 -4.344 -4.790 1.00 95.06 315 ALA A CA 1
ATOM 2487 C C . ALA A 1 315 ? 33.513 -4.122 -6.037 1.00 95.06 315 ALA A C 1
ATOM 2489 O O . ALA A 1 315 ? 32.290 -4.185 -5.943 1.00 95.06 315 ALA A O 1
ATOM 2490 N N . MET A 1 316 ? 34.122 -3.945 -7.214 1.00 92.62 316 MET A N 1
ATOM 2491 C CA . MET A 1 316 ? 33.386 -3.763 -8.470 1.00 92.62 316 MET A CA 1
ATOM 2492 C C . MET A 1 316 ? 32.556 -4.982 -8.856 1.00 92.62 316 MET A C 1
ATOM 2494 O O . MET A 1 316 ? 31.432 -4.820 -9.329 1.00 92.62 316 MET A O 1
ATOM 2498 N N . LYS A 1 317 ? 33.053 -6.201 -8.606 1.00 92.38 317 LYS A N 1
ATOM 2499 C CA . LYS A 1 317 ? 32.249 -7.411 -8.801 1.00 92.38 317 LYS A CA 1
ATOM 2500 C C . LYS A 1 317 ? 30.956 -7.349 -7.986 1.00 92.38 317 LYS A C 1
ATOM 2502 O O . LYS A 1 317 ? 29.890 -7.608 -8.531 1.00 92.38 317 LYS A O 1
ATOM 2507 N N . LEU A 1 318 ? 31.049 -6.953 -6.716 1.00 94.25 318 LEU A N 1
ATOM 2508 C CA . LEU A 1 318 ? 29.874 -6.811 -5.860 1.00 94.25 318 LEU A CA 1
ATOM 2509 C C . LEU A 1 318 ? 28.947 -5.687 -6.354 1.00 94.25 318 LEU A C 1
ATOM 2511 O O . LEU A 1 318 ? 27.738 -5.875 -6.409 1.00 94.25 318 LEU A O 1
ATOM 2515 N N . VAL A 1 319 ? 29.497 -4.546 -6.788 1.00 93.81 319 VAL A N 1
ATOM 2516 C CA . VAL A 1 319 ? 28.721 -3.436 -7.379 1.00 93.81 319 VAL A CA 1
ATOM 2517 C C . VAL A 1 319 ? 27.890 -3.897 -8.586 1.00 93.81 319 VAL A C 1
ATOM 2519 O O . VAL A 1 319 ? 26.744 -3.484 -8.717 1.00 93.81 319 VAL A O 1
ATOM 2522 N N . HIS A 1 320 ? 28.403 -4.790 -9.435 1.00 90.88 320 HIS A N 1
ATOM 2523 C CA . HIS A 1 320 ? 27.649 -5.326 -10.580 1.00 90.88 320 HIS A CA 1
ATOM 2524 C C . HIS A 1 320 ? 26.484 -6.257 -10.208 1.00 90.88 320 HIS A C 1
ATOM 2526 O O . HIS A 1 320 ? 25.617 -6.509 -11.046 1.00 90.88 320 HIS A O 1
ATOM 2532 N N . GLU A 1 321 ? 26.464 -6.786 -8.986 1.00 91.50 321 GLU A N 1
ATOM 2533 C CA . GLU A 1 321 ? 25.469 -7.759 -8.519 1.00 91.50 321 GLU A CA 1
ATOM 2534 C C . GLU A 1 321 ? 24.390 -7.119 -7.619 1.00 91.50 321 GLU A C 1
ATOM 2536 O O . GLU A 1 321 ? 23.456 -7.804 -7.207 1.00 91.50 321 GLU A O 1
ATOM 2541 N N . MET A 1 322 ? 24.498 -5.819 -7.315 1.00 93.44 322 MET A N 1
ATOM 2542 C CA . MET A 1 322 ? 23.646 -5.109 -6.351 1.00 93.44 322 MET A CA 1
ATOM 2543 C C . MET A 1 322 ? 22.681 -4.105 -6.995 1.00 93.44 322 MET A C 1
ATOM 2545 O O . MET A 1 322 ? 23.017 -3.421 -7.962 1.00 93.44 322 MET A O 1
ATOM 2549 N N . GLY A 1 323 ? 21.530 -3.914 -6.344 1.00 91.94 323 GLY A N 1
ATOM 2550 C CA . GLY A 1 323 ? 20.566 -2.860 -6.661 1.00 91.94 323 GLY A CA 1
ATOM 2551 C C . GLY A 1 323 ? 19.444 -3.283 -7.608 1.00 91.94 323 GLY A C 1
ATOM 2552 O O . GLY A 1 323 ? 19.182 -4.466 -7.816 1.00 91.94 323 GLY A O 1
ATOM 2553 N N . SER A 1 324 ? 18.739 -2.280 -8.129 1.00 94.00 324 SER A N 1
ATOM 2554 C CA . SER A 1 324 ? 17.667 -2.446 -9.117 1.00 94.00 324 SER A CA 1
ATOM 2555 C C . SER A 1 324 ? 18.200 -2.890 -10.482 1.00 94.00 324 SER A C 1
ATOM 2557 O O . SER A 1 324 ? 19.323 -2.556 -10.857 1.00 94.00 324 SER A O 1
ATOM 2559 N N . ASP A 1 325 ? 17.357 -3.574 -11.262 1.00 96.38 325 ASP A N 1
ATOM 2560 C CA . ASP A 1 325 ? 17.683 -3.968 -12.635 1.00 96.38 325 ASP A CA 1
ATOM 2561 C C . ASP A 1 325 ? 17.953 -2.762 -13.544 1.00 96.38 325 ASP A C 1
ATOM 2563 O O . ASP A 1 325 ? 18.858 -2.835 -14.375 1.00 96.38 325 ASP A O 1
ATOM 2567 N N . LEU A 1 326 ? 17.168 -1.681 -13.406 1.00 96.69 326 LEU A N 1
ATOM 2568 C CA . LEU A 1 326 ? 17.233 -0.477 -14.245 1.00 96.69 326 LEU A CA 1
ATOM 2569 C C . LEU A 1 326 ? 16.938 0.805 -13.445 1.00 96.69 326 LEU A C 1
ATOM 2571 O O . LEU A 1 326 ? 15.857 1.384 -13.547 1.00 96.69 326 LEU A O 1
ATOM 2575 N N . SER A 1 327 ? 17.935 1.283 -12.698 1.00 94.94 327 SER A N 1
ATOM 2576 C CA . SER A 1 327 ? 18.026 2.643 -12.129 1.00 94.94 327 SER A CA 1
ATOM 2577 C C . SER A 1 327 ? 16.858 3.143 -11.251 1.00 94.94 327 SER A C 1
ATOM 2579 O O . SER A 1 327 ? 16.664 4.355 -11.123 1.00 94.94 327 SER A O 1
ATOM 2581 N N . ILE A 1 328 ? 16.086 2.251 -10.620 1.00 97.62 328 ILE A N 1
ATOM 2582 C CA . ILE A 1 328 ? 15.001 2.629 -9.697 1.00 97.62 328 ILE A CA 1
ATOM 2583 C C . ILE A 1 328 ? 15.101 1.800 -8.416 1.00 97.62 328 ILE A C 1
ATOM 2585 O O . ILE A 1 328 ? 14.645 0.663 -8.359 1.00 97.62 328 ILE A O 1
ATOM 2589 N N . ASN A 1 329 ? 15.687 2.371 -7.365 1.00 97.12 329 ASN A N 1
ATOM 2590 C CA . ASN A 1 329 ? 15.772 1.708 -6.067 1.00 97.12 329 ASN A CA 1
ATOM 2591 C C . ASN A 1 329 ? 14.446 1.832 -5.314 1.00 97.12 329 ASN A C 1
ATOM 2593 O O . ASN A 1 329 ? 13.968 2.940 -5.085 1.00 97.12 329 ASN A O 1
ATOM 2597 N N . ALA A 1 330 ? 13.907 0.710 -4.854 1.00 97.56 330 ALA A N 1
ATOM 2598 C CA . ALA A 1 330 ? 12.774 0.664 -3.939 1.00 97.56 330 ALA A CA 1
ATOM 2599 C C . ALA A 1 330 ? 13.238 0.194 -2.560 1.00 97.56 330 ALA A C 1
ATOM 2601 O O . ALA A 1 330 ? 14.043 -0.735 -2.462 1.00 97.56 330 ALA A O 1
ATOM 2602 N N . PHE A 1 331 ? 12.752 0.823 -1.495 1.00 98.19 331 PHE A N 1
ATOM 2603 C CA . PHE A 1 331 ? 13.101 0.466 -0.122 1.00 98.19 331 PHE A CA 1
ATOM 2604 C C . PHE A 1 331 ? 12.025 0.922 0.858 1.00 98.19 331 PHE A C 1
ATOM 2606 O O . PHE A 1 331 ? 11.188 1.756 0.534 1.00 98.19 331 PHE A O 1
ATOM 2613 N N . ALA A 1 332 ? 12.059 0.395 2.074 1.00 98.50 332 ALA A N 1
ATOM 2614 C CA . ALA A 1 332 ? 11.185 0.847 3.146 1.00 98.50 332 ALA A CA 1
ATOM 2615 C C . ALA A 1 332 ? 11.967 1.033 4.440 1.00 98.50 332 ALA A C 1
ATOM 2617 O O . ALA A 1 332 ? 12.999 0.396 4.673 1.00 98.50 332 ALA A O 1
ATOM 2618 N N . CYS A 1 333 ? 11.448 1.914 5.285 1.00 98.69 333 CYS A N 1
ATOM 2619 C CA . CYS A 1 333 ? 11.959 2.158 6.618 1.00 98.69 333 CYS A CA 1
ATOM 2620 C C . CYS A 1 333 ? 11.079 1.494 7.678 1.00 98.69 333 CYS A C 1
ATOM 2622 O O . CYS A 1 333 ? 9.852 1.447 7.575 1.00 98.69 333 CYS A O 1
ATOM 2624 N N . ASN A 1 334 ? 11.717 1.035 8.744 1.00 98.56 334 ASN A N 1
ATOM 2625 C CA . ASN A 1 334 ? 11.064 0.668 9.991 1.00 98.56 334 ASN A CA 1
ATOM 2626 C C . ASN A 1 334 ? 11.846 1.289 11.156 1.00 98.56 334 ASN A C 1
ATOM 2628 O O . ASN A 1 334 ? 12.852 1.975 10.949 1.00 98.56 334 ASN A O 1
ATOM 2632 N N . PHE A 1 335 ? 11.382 1.078 12.381 1.00 98.06 335 PHE A N 1
ATOM 2633 C CA . PHE A 1 335 ? 12.027 1.625 13.563 1.00 98.06 335 PHE A CA 1
ATOM 2634 C C . PHE A 1 335 ? 12.031 0.642 14.732 1.00 98.06 335 PHE A C 1
ATOM 2636 O O . PHE A 1 335 ? 11.241 -0.303 14.786 1.00 98.06 335 PHE A O 1
ATOM 2643 N N . ARG A 1 336 ? 12.938 0.870 15.680 1.00 96.75 336 ARG A N 1
ATOM 2644 C CA . ARG A 1 336 ? 12.946 0.200 16.981 1.00 96.75 336 ARG A CA 1
ATOM 2645 C C . ARG A 1 336 ? 12.189 1.050 17.996 1.00 96.75 336 ARG A C 1
ATOM 2647 O O . ARG A 1 336 ? 12.305 2.272 18.005 1.00 96.75 336 ARG A O 1
ATOM 2654 N N . LEU A 1 337 ? 11.388 0.390 18.821 1.00 92.69 337 LEU A N 1
ATOM 2655 C CA . LEU A 1 337 ? 10.658 0.971 19.942 1.00 92.69 337 LEU A CA 1
ATOM 2656 C C . LEU A 1 337 ? 11.632 1.391 21.053 1.00 92.69 337 LEU A C 1
ATOM 2658 O O . LEU A 1 337 ? 12.792 0.980 21.071 1.00 92.69 337 LEU A O 1
ATOM 2662 N N . ALA A 1 338 ? 11.146 2.154 22.036 1.00 86.62 338 ALA A N 1
ATOM 2663 C CA . ALA A 1 338 ? 11.962 2.628 23.161 1.00 86.62 338 ALA A CA 1
ATOM 2664 C C . ALA A 1 338 ? 12.615 1.493 23.982 1.00 86.62 338 ALA A C 1
ATOM 2666 O O . ALA A 1 338 ? 13.635 1.703 24.632 1.00 86.62 338 ALA A O 1
ATOM 2667 N N . ASN A 1 339 ? 12.055 0.281 23.932 1.00 88.69 339 ASN A N 1
ATOM 2668 C CA . ASN A 1 339 ? 12.605 -0.918 24.569 1.00 88.69 339 ASN A CA 1
ATOM 2669 C C . ASN A 1 339 ? 13.648 -1.665 23.702 1.00 88.69 339 ASN A C 1
ATOM 2671 O O . ASN A 1 339 ? 14.078 -2.756 24.071 1.00 88.69 339 ASN A O 1
ATOM 2675 N N . GLY A 1 340 ? 14.020 -1.118 22.540 1.00 91.19 340 GLY A N 1
ATOM 2676 C CA . GLY A 1 340 ? 14.966 -1.703 21.587 1.00 91.19 340 GLY A CA 1
ATOM 2677 C C . GLY A 1 340 ? 14.385 -2.784 20.668 1.00 91.19 340 GLY A C 1
ATOM 2678 O O . GLY A 1 340 ? 15.085 -3.254 19.771 1.00 91.19 340 GLY A O 1
ATOM 2679 N N . GLN A 1 341 ? 13.123 -3.185 20.845 1.00 94.94 341 GLN A N 1
ATOM 2680 C CA . GLN A 1 341 ? 12.472 -4.157 19.964 1.00 94.94 341 GLN A CA 1
ATOM 2681 C C . GLN A 1 341 ? 12.091 -3.518 18.629 1.00 94.94 341 GLN A C 1
ATOM 2683 O O . GLN A 1 341 ? 11.724 -2.350 18.568 1.00 94.94 341 GLN A O 1
ATOM 2688 N N . ILE A 1 342 ? 12.138 -4.299 17.553 1.00 96.50 342 ILE A N 1
ATOM 2689 C CA . ILE A 1 342 ? 11.683 -3.860 16.230 1.00 96.50 342 ILE A CA 1
ATOM 2690 C C . ILE A 1 342 ? 10.160 -3.677 16.259 1.00 96.50 342 ILE A C 1
ATOM 2692 O O . ILE A 1 342 ? 9.446 -4.552 16.754 1.00 96.50 342 ILE A O 1
ATOM 2696 N N . ASN A 1 343 ? 9.661 -2.562 15.719 1.00 95.56 343 ASN A N 1
ATOM 2697 C CA . ASN A 1 343 ? 8.234 -2.390 15.473 1.00 95.56 343 ASN A CA 1
ATOM 2698 C C . ASN A 1 343 ? 7.731 -3.494 14.529 1.00 95.56 343 ASN A C 1
ATOM 2700 O O . ASN A 1 343 ? 8.267 -3.665 13.437 1.00 95.56 343 ASN A O 1
ATOM 2704 N N . GLN A 1 344 ? 6.682 -4.209 14.932 1.00 95.31 344 GLN A N 1
ATOM 2705 C CA . GLN A 1 344 ? 6.072 -5.266 14.119 1.00 95.31 344 GLN A CA 1
ATOM 2706 C C . GLN A 1 344 ? 4.807 -4.804 13.381 1.00 95.31 344 GLN A C 1
ATOM 2708 O O . GLN A 1 344 ? 4.292 -5.551 12.553 1.00 95.31 344 GLN A O 1
ATOM 2713 N N . ASP A 1 345 ? 4.297 -3.602 13.666 1.00 93.19 345 ASP A N 1
ATOM 2714 C CA . ASP A 1 345 ? 3.049 -3.090 13.098 1.00 93.19 345 ASP A CA 1
ATOM 2715 C C . ASP A 1 345 ? 3.295 -2.434 11.725 1.00 93.19 345 ASP A C 1
ATOM 2717 O O . ASP A 1 345 ? 4.027 -1.443 11.609 1.00 93.19 345 ASP A O 1
ATOM 2721 N N . VAL A 1 346 ? 2.678 -2.995 10.676 1.00 93.88 346 VAL A N 1
ATOM 2722 C CA . VAL A 1 346 ? 2.802 -2.506 9.290 1.00 93.88 346 VAL A CA 1
ATOM 2723 C C . VAL A 1 346 ? 2.273 -1.078 9.151 1.00 93.88 346 VAL A C 1
ATOM 2725 O O . VAL A 1 346 ? 2.886 -0.271 8.459 1.00 93.88 346 VAL A O 1
ATOM 2728 N N . VAL A 1 347 ? 1.182 -0.720 9.834 1.00 91.69 347 VAL A N 1
ATOM 2729 C CA . VAL A 1 347 ? 0.584 0.621 9.739 1.00 91.69 347 VAL A CA 1
ATOM 2730 C C . VAL A 1 347 ? 1.499 1.681 10.346 1.00 91.69 347 VAL A C 1
ATOM 2732 O O . VAL A 1 347 ? 1.587 2.783 9.808 1.00 91.69 347 VAL A O 1
ATOM 2735 N N . GLU A 1 348 ? 2.232 1.358 11.409 1.00 93.25 348 GLU A N 1
ATOM 2736 C CA . GLU A 1 348 ? 3.197 2.293 12.001 1.00 93.25 348 GLU A CA 1
ATOM 2737 C C . GLU A 1 348 ? 4.477 2.425 11.159 1.00 93.25 348 GLU A C 1
ATOM 2739 O O . GLU A 1 348 ? 5.053 3.512 11.082 1.00 93.25 348 GLU A O 1
ATOM 2744 N N . SER A 1 349 ? 4.887 1.370 10.444 1.00 96.75 349 SER A N 1
ATOM 2745 C CA . SER A 1 349 ? 5.928 1.489 9.411 1.00 96.75 349 SER A CA 1
ATOM 2746 C C . SER A 1 349 ? 5.447 2.332 8.223 1.00 96.75 349 SER A C 1
ATOM 2748 O O . SER A 1 349 ? 6.168 3.228 7.781 1.00 96.75 349 SER A O 1
ATOM 2750 N N . ASN A 1 350 ? 4.214 2.139 7.748 1.00 95.69 350 ASN A N 1
ATOM 2751 C CA . ASN A 1 350 ? 3.623 2.961 6.685 1.00 95.69 350 ASN A CA 1
ATOM 2752 C C . ASN A 1 350 ? 3.513 4.433 7.094 1.00 95.69 350 ASN A C 1
ATOM 2754 O O . ASN A 1 350 ? 3.805 5.324 6.292 1.00 95.69 350 ASN A O 1
ATOM 2758 N N . TYR A 1 351 ? 3.149 4.693 8.354 1.00 93.06 351 TYR A N 1
ATOM 2759 C CA . TYR A 1 351 ? 3.141 6.035 8.920 1.00 93.06 351 TYR A CA 1
ATOM 2760 C C . TYR A 1 351 ? 4.534 6.670 8.822 1.00 93.06 351 TYR A C 1
ATOM 2762 O O . TYR A 1 351 ? 4.662 7.753 8.254 1.00 93.06 351 TYR A O 1
ATOM 2770 N N . LEU A 1 352 ? 5.595 5.980 9.262 1.00 96.12 352 LEU A N 1
ATOM 2771 C CA . LEU A 1 352 ? 6.970 6.475 9.129 1.00 96.12 352 LEU A CA 1
ATOM 2772 C C . LEU A 1 352 ? 7.339 6.786 7.668 1.00 96.12 352 LEU A C 1
ATOM 2774 O O . LEU A 1 352 ? 7.789 7.894 7.373 1.00 96.12 352 LEU A O 1
ATOM 2778 N N . ASN A 1 353 ? 7.128 5.839 6.749 1.00 97.88 353 ASN A N 1
ATOM 2779 C CA . ASN A 1 353 ? 7.485 6.010 5.336 1.00 97.88 353 ASN A CA 1
ATOM 2780 C C . ASN A 1 353 ? 6.712 7.165 4.685 1.00 97.88 353 ASN A C 1
ATOM 2782 O O . ASN A 1 353 ? 7.309 7.997 4.001 1.00 97.88 353 ASN A O 1
ATOM 2786 N N . THR A 1 354 ? 5.410 7.286 4.956 1.00 93.69 354 THR A N 1
ATOM 2787 C CA . THR A 1 354 ? 4.600 8.387 4.421 1.00 93.69 354 THR A CA 1
ATOM 2788 C C . THR A 1 354 ? 5.065 9.736 4.961 1.00 93.69 354 THR A C 1
ATOM 2790 O O . THR A 1 354 ? 5.192 10.694 4.201 1.00 93.69 354 THR A O 1
ATOM 2793 N N . ARG A 1 355 ? 5.379 9.823 6.257 1.00 91.31 355 ARG A N 1
ATOM 2794 C CA . ARG A 1 355 ? 5.881 11.054 6.881 1.00 91.31 355 ARG A CA 1
ATOM 2795 C C . ARG A 1 355 ? 7.231 11.483 6.305 1.00 91.31 355 ARG A C 1
ATOM 2797 O O . ARG A 1 355 ? 7.426 12.669 6.032 1.00 91.31 355 ARG A O 1
ATOM 2804 N N . ILE A 1 356 ? 8.134 10.531 6.069 1.00 95.81 356 ILE A N 1
ATOM 2805 C CA . ILE A 1 356 ? 9.406 10.781 5.377 1.00 95.81 356 ILE A CA 1
ATOM 2806 C C . ILE A 1 356 ? 9.142 11.300 3.959 1.00 95.81 356 ILE A C 1
ATOM 2808 O O . ILE A 1 356 ? 9.692 12.334 3.579 1.00 95.81 356 ILE A O 1
ATOM 2812 N N . TYR A 1 357 ? 8.265 10.636 3.199 1.00 95.94 357 TYR A N 1
ATOM 2813 C CA . TYR A 1 357 ? 7.888 11.067 1.853 1.00 95.94 357 TYR A CA 1
ATOM 2814 C C . TYR A 1 357 ? 7.335 12.497 1.845 1.00 95.94 357 TYR A C 1
ATOM 2816 O O . TYR A 1 357 ? 7.814 13.319 1.074 1.00 95.94 357 TYR A O 1
ATOM 2824 N N . GLU A 1 358 ? 6.395 12.848 2.724 1.00 90.81 358 GLU A N 1
ATOM 2825 C CA . GLU A 1 358 ? 5.832 14.208 2.817 1.00 90.81 358 GLU A CA 1
ATOM 2826 C C . GLU A 1 358 ? 6.898 15.274 3.115 1.00 90.81 358 GLU A C 1
ATOM 2828 O O . GLU A 1 358 ? 6.884 16.374 2.553 1.00 90.81 358 GLU A O 1
ATOM 2833 N N . ARG A 1 359 ? 7.864 14.952 3.981 1.00 92.00 359 ARG A N 1
ATOM 2834 C CA . ARG A 1 359 ? 8.983 15.850 4.296 1.00 92.00 359 ARG A CA 1
ATOM 2835 C C . ARG A 1 359 ? 9.956 16.009 3.132 1.00 92.00 359 ARG A C 1
ATOM 2837 O O . ARG A 1 359 ? 10.584 17.059 3.046 1.00 92.00 359 ARG A O 1
ATOM 2844 N N . LEU A 1 360 ? 10.050 15.016 2.251 1.00 95.25 360 LEU A N 1
ATOM 2845 C CA . LEU A 1 360 ? 11.002 14.934 1.139 1.00 95.25 360 LEU A CA 1
ATOM 2846 C C . LEU A 1 360 ? 10.312 14.969 -0.235 1.00 95.25 360 LEU A C 1
ATOM 2848 O O . LEU A 1 360 ? 10.831 14.458 -1.225 1.00 95.25 360 LEU A O 1
ATOM 2852 N N . SER A 1 361 ? 9.118 15.553 -0.304 1.00 94.38 361 SER A N 1
ATOM 2853 C CA . SER A 1 361 ? 8.381 15.774 -1.545 1.00 94.38 361 SER A CA 1
ATOM 2854 C C . SER A 1 361 ? 7.527 17.039 -1.453 1.00 94.38 361 SER A C 1
ATOM 2856 O O . SER A 1 361 ? 7.396 17.655 -0.390 1.00 94.38 361 SER A O 1
ATOM 2858 N N . VAL A 1 362 ? 6.981 17.445 -2.599 1.00 92.31 362 VAL A N 1
ATOM 2859 C CA . VAL A 1 362 ? 6.026 18.550 -2.732 1.00 92.31 362 VAL A CA 1
ATOM 2860 C C . VAL A 1 362 ? 4.681 17.919 -3.053 1.00 92.31 362 VAL A C 1
ATOM 2862 O O . VAL A 1 362 ? 4.494 17.349 -4.128 1.00 92.31 362 VAL A O 1
ATOM 2865 N N . THR A 1 363 ? 3.768 17.962 -2.090 1.00 85.06 363 THR A N 1
ATOM 2866 C CA . THR A 1 363 ? 2.449 17.314 -2.178 1.00 85.06 363 THR A CA 1
ATOM 2867 C C . THR A 1 363 ? 1.298 18.297 -2.026 1.00 85.06 363 THR A C 1
ATOM 2869 O O . THR A 1 363 ? 0.155 17.945 -2.321 1.00 85.06 363 THR A O 1
ATOM 2872 N N . LYS A 1 364 ? 1.590 19.522 -1.581 1.00 83.88 364 LYS A N 1
ATOM 2873 C CA . LYS A 1 364 ? 0.622 20.598 -1.378 1.00 83.88 364 LYS A CA 1
ATOM 2874 C C . LYS A 1 364 ? 1.117 21.898 -2.007 1.00 83.88 364 LYS A C 1
ATOM 2876 O O . LYS A 1 364 ? 2.308 22.055 -2.258 1.00 83.88 364 LYS A O 1
ATOM 2881 N N . ILE A 1 365 ? 0.200 22.835 -2.242 1.00 84.88 365 ILE A N 1
ATOM 2882 C CA . ILE A 1 365 ? 0.525 24.152 -2.817 1.00 84.88 365 ILE A CA 1
ATOM 2883 C C . ILE A 1 365 ? 1.385 24.973 -1.845 1.00 84.88 365 ILE A C 1
ATOM 2885 O O . ILE A 1 365 ? 2.197 25.784 -2.275 1.00 84.88 365 ILE A O 1
ATOM 2889 N N . GLU A 1 366 ? 1.231 24.739 -0.542 1.00 86.38 366 GLU A N 1
ATOM 2890 C CA . GLU A 1 366 ? 1.946 25.445 0.521 1.00 86.38 366 GLU A CA 1
ATOM 2891 C C . GLU A 1 366 ? 3.363 24.896 0.760 1.00 86.38 366 GLU A C 1
ATOM 2893 O O . GLU A 1 366 ? 4.135 25.503 1.501 1.00 86.38 366 GLU A O 1
ATOM 2898 N N . ASP A 1 367 ? 3.717 23.752 0.161 1.00 85.69 367 ASP A N 1
ATOM 2899 C CA . ASP A 1 367 ? 5.059 23.189 0.291 1.00 85.69 367 ASP A CA 1
ATOM 2900 C C . ASP A 1 367 ? 6.076 24.073 -0.448 1.00 85.69 367 ASP A C 1
ATOM 2902 O O . ASP A 1 367 ? 6.009 24.260 -1.664 1.00 85.69 367 ASP A O 1
ATOM 2906 N N . ASN A 1 368 ? 7.077 24.565 0.279 1.00 88.62 368 ASN A N 1
ATOM 2907 C CA . ASN A 1 368 ? 8.199 25.284 -0.307 1.00 88.62 368 ASN A CA 1
ATOM 2908 C C . ASN A 1 368 ? 9.288 24.302 -0.765 1.00 88.62 368 ASN A C 1
ATOM 2910 O O . ASN A 1 368 ? 9.828 23.525 0.025 1.00 88.62 368 ASN A O 1
ATOM 2914 N N . ILE A 1 369 ? 9.639 24.366 -2.051 1.00 92.38 369 ILE A N 1
ATOM 2915 C CA . ILE A 1 369 ? 10.648 23.495 -2.665 1.00 92.38 369 ILE A CA 1
ATOM 2916 C C . ILE A 1 369 ? 12.044 23.685 -2.061 1.00 92.38 369 ILE A C 1
ATOM 2918 O O . ILE A 1 369 ? 12.824 22.738 -2.032 1.00 92.38 369 ILE A O 1
ATOM 2922 N N . PHE A 1 370 ? 12.359 24.888 -1.569 1.00 90.69 370 PHE A N 1
ATOM 2923 C CA . PHE A 1 370 ? 13.689 25.224 -1.054 1.00 90.69 370 PHE A CA 1
ATOM 2924 C C . PHE A 1 370 ? 13.961 24.652 0.342 1.00 90.69 370 PHE A C 1
ATOM 2926 O O . PHE A 1 370 ? 15.116 24.572 0.751 1.00 90.69 370 PHE A O 1
ATOM 2933 N N . ASP A 1 371 ? 12.920 24.197 1.042 1.00 88.62 371 ASP A N 1
ATOM 2934 C CA . ASP A 1 371 ? 13.042 23.590 2.371 1.00 88.62 371 ASP A CA 1
ATOM 2935 C C . ASP A 1 371 ? 13.284 22.070 2.295 1.00 88.62 371 ASP A C 1
ATOM 2937 O O . ASP A 1 371 ? 13.476 21.404 3.316 1.00 88.62 371 ASP A O 1
ATOM 2941 N N . LYS A 1 372 ? 13.257 21.496 1.083 1.00 91.75 372 LYS A N 1
ATOM 2942 C CA . LYS A 1 372 ? 13.411 20.060 0.834 1.00 91.75 372 LYS A CA 1
ATOM 2943 C C . LYS A 1 372 ? 14.875 19.765 0.477 1.00 91.75 372 LYS A C 1
ATOM 2945 O O . LYS A 1 372 ? 15.335 20.200 -0.577 1.00 91.75 372 LYS A O 1
ATOM 2950 N N . PRO A 1 373 ? 15.624 19.011 1.305 1.00 91.44 373 PRO A N 1
ATOM 2951 C CA . PRO A 1 373 ? 17.035 18.735 1.025 1.00 91.44 373 PRO A CA 1
ATOM 2952 C C . PRO A 1 373 ? 17.233 17.708 -0.102 1.00 91.44 373 PRO A C 1
ATOM 2954 O O . PRO A 1 373 ? 18.307 17.635 -0.691 1.00 91.44 373 PRO A O 1
ATOM 2957 N N . LEU A 1 374 ? 16.209 16.902 -0.393 1.00 93.62 374 LEU A N 1
ATOM 2958 C CA . LEU A 1 374 ? 16.159 15.959 -1.507 1.00 93.62 374 LEU A CA 1
ATOM 2959 C C . LEU A 1 374 ? 14.700 15.673 -1.877 1.00 93.62 374 LEU A C 1
ATOM 2961 O O . LEU A 1 374 ? 13.790 15.964 -1.097 1.00 93.62 374 LEU A O 1
ATOM 2965 N N . PHE A 1 375 ? 14.505 15.055 -3.042 1.00 94.88 375 PHE A N 1
ATOM 2966 C CA . PHE A 1 375 ? 13.202 14.591 -3.509 1.00 94.88 375 PHE A CA 1
ATOM 2967 C C . PHE A 1 375 ? 13.159 13.068 -3.575 1.00 94.88 375 PHE A C 1
ATOM 2969 O O . PHE A 1 375 ? 14.046 12.443 -4.160 1.00 94.88 375 PHE A O 1
ATOM 2976 N N . ILE A 1 376 ? 12.113 12.482 -2.997 1.00 95.50 376 ILE A N 1
ATOM 2977 C CA . ILE A 1 376 ? 11.852 11.045 -3.044 1.00 95.50 376 ILE A CA 1
ATOM 2978 C C . ILE A 1 376 ? 10.424 10.771 -3.506 1.00 95.50 376 ILE A C 1
ATOM 2980 O O . ILE A 1 376 ? 9.515 11.578 -3.297 1.00 95.50 376 ILE A O 1
ATOM 2984 N N . MET A 1 377 ? 10.227 9.629 -4.153 1.00 95.81 377 MET A N 1
ATOM 2985 C CA . MET A 1 377 ? 8.909 9.133 -4.527 1.00 95.81 377 MET A CA 1
ATOM 2986 C C . MET A 1 377 ? 8.426 8.115 -3.492 1.00 95.81 377 MET A C 1
ATOM 2988 O O . MET A 1 377 ? 9.200 7.621 -2.672 1.00 95.81 377 MET A O 1
ATOM 2992 N N . SER A 1 378 ? 7.138 7.797 -3.517 1.00 95.62 378 SER A N 1
ATOM 2993 C CA . SER A 1 378 ? 6.562 6.751 -2.677 1.00 95.62 378 SER A CA 1
ATOM 2994 C C . SER A 1 378 ? 5.435 6.051 -3.419 1.00 95.62 378 SER A C 1
ATOM 2996 O O . SER A 1 378 ? 4.749 6.663 -4.241 1.00 95.62 378 SER A O 1
ATOM 2998 N N . THR A 1 379 ? 5.256 4.771 -3.116 1.00 94.69 379 THR A N 1
ATOM 2999 C CA . THR A 1 379 ? 4.166 3.944 -3.627 1.00 94.69 379 THR A CA 1
ATOM 3000 C C . THR A 1 379 ? 3.725 2.940 -2.566 1.00 94.69 379 THR A C 1
ATOM 3002 O O . THR A 1 379 ? 4.349 2.822 -1.514 1.00 94.69 379 THR A O 1
ATOM 3005 N N . SER A 1 380 ? 2.642 2.220 -2.842 1.00 94.38 380 SER A N 1
ATOM 3006 C CA . SER A 1 380 ? 2.087 1.211 -1.940 1.00 94.38 380 SER A CA 1
ATOM 3007 C C . SER A 1 380 ? 2.168 -0.164 -2.595 1.00 94.38 380 SER A C 1
ATOM 3009 O O . SER A 1 380 ? 1.601 -0.385 -3.669 1.00 94.38 380 SER A O 1
ATOM 3011 N N . MET A 1 381 ? 2.876 -1.091 -1.957 1.00 94.69 381 MET A N 1
ATOM 3012 C CA . MET A 1 381 ? 2.905 -2.497 -2.338 1.00 94.69 381 MET A CA 1
ATOM 3013 C C . MET A 1 381 ? 1.623 -3.175 -1.858 1.00 94.69 381 MET A C 1
ATOM 3015 O O . MET A 1 381 ? 1.542 -3.678 -0.736 1.00 94.69 381 MET A O 1
ATOM 3019 N N . GLU A 1 382 ? 0.607 -3.182 -2.724 1.00 93.00 382 GLU A N 1
ATOM 3020 C CA . GLU A 1 382 ? -0.672 -3.822 -2.422 1.00 93.00 382 GLU A CA 1
ATOM 3021 C C . GLU A 1 382 ? -0.502 -5.334 -2.232 1.00 93.00 382 GLU A C 1
ATOM 3023 O O . GLU A 1 382 ? -0.020 -6.032 -3.132 1.00 93.00 382 GLU A O 1
ATOM 3028 N N . GLN A 1 383 ? -0.956 -5.867 -1.095 1.00 91.69 383 GLN A N 1
ATOM 3029 C CA . GLN A 1 383 ? -0.785 -7.282 -0.749 1.00 91.69 383 GLN A CA 1
ATOM 3030 C C . GLN A 1 383 ? -1.364 -8.205 -1.832 1.00 91.69 383 GLN A C 1
ATOM 3032 O O . GLN A 1 383 ? -0.768 -9.223 -2.178 1.00 91.69 383 GLN A O 1
ATOM 3037 N N . LYS A 1 384 ? -2.507 -7.819 -2.416 1.00 90.88 384 LYS A N 1
ATOM 3038 C CA . LYS A 1 384 ? -3.187 -8.571 -3.483 1.00 90.88 384 LYS A CA 1
ATOM 3039 C C . LYS A 1 384 ? -2.414 -8.620 -4.807 1.00 90.88 384 LYS A C 1
ATOM 3041 O O . LYS A 1 384 ? -2.658 -9.519 -5.602 1.00 90.88 384 LYS A O 1
ATOM 3046 N N . VAL A 1 385 ? -1.532 -7.648 -5.056 1.00 91.38 385 VAL A N 1
ATOM 3047 C CA . VAL A 1 385 ? -0.761 -7.527 -6.304 1.00 91.38 385 VAL A CA 1
ATOM 3048 C C . VAL A 1 385 ? 0.624 -8.146 -6.147 1.00 91.38 385 VAL A C 1
ATOM 3050 O O . VAL A 1 385 ? 1.056 -8.917 -6.999 1.00 91.38 385 VAL A O 1
ATOM 3053 N N . TYR A 1 386 ? 1.316 -7.815 -5.056 1.00 95.25 386 TYR A N 1
ATOM 3054 C CA . TYR A 1 386 ? 2.707 -8.215 -4.836 1.00 95.25 386 TYR A CA 1
ATOM 3055 C C . TYR A 1 386 ? 2.847 -9.568 -4.139 1.00 95.25 386 TYR A C 1
ATOM 3057 O O . TYR A 1 386 ? 3.896 -10.193 -4.268 1.00 95.25 386 TYR A O 1
ATOM 3065 N N . GLY A 1 387 ? 1.830 -10.023 -3.396 1.00 94.38 387 GLY A N 1
ATOM 3066 C CA . GLY A 1 387 ? 1.824 -11.325 -2.726 1.00 94.38 387 GLY A CA 1
ATOM 3067 C C . GLY A 1 387 ? 3.117 -11.606 -1.954 1.00 94.38 387 GLY A C 1
ATOM 3068 O O . GLY A 1 387 ? 3.501 -10.855 -1.052 1.00 94.38 387 GLY A O 1
ATOM 3069 N N . GLU A 1 388 ? 3.822 -12.665 -2.357 1.00 94.62 388 GLU A N 1
ATOM 3070 C CA . GLU A 1 388 ? 5.072 -13.098 -1.726 1.00 94.62 388 GLU A CA 1
ATOM 3071 C C . GLU A 1 388 ? 6.204 -12.066 -1.804 1.00 94.62 388 GLU A C 1
ATOM 3073 O O . GLU A 1 388 ? 7.021 -11.999 -0.887 1.00 94.62 388 GLU A O 1
ATOM 3078 N N . CYS A 1 389 ? 6.232 -11.199 -2.821 1.00 96.00 389 CYS A N 1
ATOM 3079 C CA . CYS A 1 389 ? 7.192 -10.095 -2.887 1.00 96.00 389 CYS A CA 1
ATOM 3080 C C . CYS A 1 389 ? 7.020 -9.127 -1.703 1.00 96.00 389 CYS A C 1
ATOM 3082 O O . CYS A 1 389 ? 7.991 -8.789 -1.020 1.00 96.00 389 CYS A O 1
ATOM 3084 N N . CYS A 1 390 ? 5.774 -8.749 -1.391 1.00 96.81 390 CYS A N 1
ATOM 3085 C CA . CYS A 1 390 ? 5.468 -7.893 -0.243 1.00 96.81 390 CYS A CA 1
ATOM 3086 C C . CYS A 1 390 ? 5.741 -8.620 1.084 1.00 96.81 390 CYS A C 1
ATOM 3088 O O . CYS A 1 390 ? 6.348 -8.052 1.994 1.00 96.81 390 CYS A O 1
ATOM 3090 N N . ASN A 1 391 ? 5.367 -9.901 1.188 1.00 96.38 391 ASN A N 1
ATOM 3091 C CA . ASN A 1 391 ? 5.644 -10.720 2.376 1.00 96.38 391 ASN A CA 1
ATOM 3092 C C . ASN A 1 391 ? 7.141 -10.829 2.669 1.00 96.38 391 ASN A C 1
ATOM 3094 O O . ASN A 1 391 ? 7.565 -10.681 3.817 1.00 96.38 391 ASN A O 1
ATOM 3098 N N . HIS A 1 392 ? 7.947 -11.031 1.629 1.00 96.00 392 HIS A N 1
ATOM 3099 C CA . HIS A 1 392 ? 9.393 -11.099 1.741 1.00 96.00 392 HIS A CA 1
ATOM 3100 C C . HIS A 1 392 ? 9.987 -9.786 2.274 1.00 96.00 392 HIS A C 1
ATOM 3102 O O . HIS A 1 392 ? 10.792 -9.816 3.209 1.00 96.00 392 HIS A O 1
ATOM 3108 N N . LEU A 1 393 ? 9.554 -8.632 1.751 1.00 97.62 393 LEU A N 1
ATOM 3109 C CA . LEU A 1 393 ? 10.033 -7.331 2.225 1.00 97.62 393 LEU A CA 1
ATOM 3110 C C . LEU A 1 393 ? 9.591 -7.035 3.668 1.00 97.62 393 LEU A C 1
ATOM 3112 O O . LEU A 1 393 ? 10.429 -6.674 4.495 1.00 97.62 393 LEU A O 1
ATOM 3116 N N . LYS A 1 394 ? 8.316 -7.271 4.014 1.00 97.81 394 LYS A N 1
ATOM 3117 C CA . LYS A 1 394 ? 7.812 -7.132 5.396 1.00 97.81 394 LYS A CA 1
ATOM 3118 C C . LYS A 1 394 ? 8.608 -7.990 6.378 1.00 97.81 394 LYS A C 1
ATOM 3120 O O . LYS A 1 394 ? 9.019 -7.499 7.427 1.00 97.81 394 LYS A O 1
ATOM 3125 N N . LYS A 1 395 ? 8.902 -9.243 6.015 1.00 96.75 395 LYS A N 1
ATOM 3126 C CA . LYS A 1 395 ? 9.717 -10.148 6.837 1.00 96.75 395 LYS A CA 1
ATOM 3127 C C . LYS A 1 395 ? 11.122 -9.593 7.073 1.00 96.75 395 LYS A C 1
ATOM 3129 O O . LYS A 1 395 ? 11.602 -9.643 8.202 1.00 96.75 395 LYS A O 1
ATOM 3134 N N . ARG A 1 396 ? 11.771 -9.045 6.039 1.00 96.38 396 ARG A N 1
ATOM 3135 C CA . ARG A 1 396 ? 13.105 -8.428 6.159 1.00 96.38 396 ARG A CA 1
ATOM 3136 C C . ARG A 1 396 ? 13.089 -7.158 7.019 1.00 96.38 396 ARG A C 1
ATOM 3138 O O . ARG A 1 396 ? 14.057 -6.902 7.722 1.00 96.38 396 ARG A O 1
ATOM 3145 N N . LEU A 1 397 ? 11.977 -6.420 7.036 1.00 97.44 397 LEU A N 1
ATOM 3146 C CA . LEU A 1 397 ? 11.751 -5.268 7.926 1.00 97.44 397 LEU A CA 1
ATOM 3147 C C . LEU A 1 397 ? 11.411 -5.653 9.377 1.00 97.44 397 LEU A C 1
ATOM 3149 O O . LEU A 1 397 ? 11.392 -4.776 10.241 1.00 97.44 397 LEU A O 1
ATOM 3153 N N . GLY A 1 398 ? 11.111 -6.927 9.652 1.00 96.88 398 GLY A N 1
ATOM 3154 C CA . GLY A 1 398 ? 10.622 -7.391 10.954 1.00 96.88 398 GLY A CA 1
ATOM 3155 C C . GLY A 1 398 ? 9.136 -7.110 11.211 1.00 96.88 398 GLY A C 1
ATOM 3156 O O . GLY A 1 398 ? 8.706 -7.134 12.361 1.00 96.88 398 GLY A O 1
ATOM 3157 N N . LEU A 1 399 ? 8.357 -6.842 10.161 1.00 96.38 399 LEU A N 1
ATOM 3158 C CA . LEU A 1 399 ? 6.925 -6.558 10.241 1.00 96.38 399 LEU A CA 1
ATOM 3159 C C . LEU A 1 399 ? 6.086 -7.840 10.204 1.00 96.38 399 LEU A C 1
ATOM 3161 O O . LEU A 1 399 ? 6.451 -8.823 9.554 1.00 96.38 399 LEU A O 1
ATOM 3165 N N . VAL A 1 400 ? 4.929 -7.804 10.865 1.00 91.88 400 VAL A N 1
ATOM 3166 C CA . VAL A 1 400 ? 3.961 -8.903 10.911 1.00 91.88 400 VAL A CA 1
ATOM 3167 C C . VAL A 1 400 ? 2.585 -8.369 10.552 1.00 91.88 400 VAL A C 1
ATOM 3169 O O . VAL A 1 400 ? 2.040 -7.504 11.232 1.00 91.88 400 VAL A O 1
ATOM 3172 N N . GLY A 1 401 ? 2.006 -8.918 9.491 1.00 86.81 401 GLY A N 1
ATOM 3173 C CA . GLY A 1 401 ? 0.680 -8.536 9.039 1.00 86.81 401 GLY A CA 1
ATOM 3174 C C . GLY A 1 401 ? 0.532 -8.657 7.533 1.00 86.81 401 GLY A C 1
ATOM 3175 O O . GLY A 1 401 ? 1.488 -8.913 6.802 1.00 86.81 401 GLY A O 1
ATOM 3176 N N . GLU A 1 402 ? -0.693 -8.469 7.075 1.00 86.50 402 GLU A N 1
ATOM 3177 C CA . GLU A 1 402 ? -1.099 -8.641 5.683 1.00 86.50 402 GLU A CA 1
ATOM 3178 C C . GLU A 1 402 ? -1.666 -7.355 5.061 1.00 86.50 402 GLU A C 1
ATOM 3180 O O . GLU A 1 402 ? -2.345 -7.377 4.031 1.00 86.50 402 GLU A O 1
ATOM 3185 N N . GLN A 1 403 ? -1.437 -6.232 5.733 1.00 88.94 403 GLN A N 1
ATOM 3186 C CA . GLN A 1 403 ? -1.726 -4.905 5.225 1.00 88.94 403 GLN A CA 1
ATOM 3187 C C . GLN A 1 403 ? -0.789 -4.587 4.049 1.00 88.94 403 GLN A C 1
ATOM 3189 O O . GLN A 1 403 ? 0.313 -5.136 3.949 1.00 88.94 403 GLN A O 1
ATOM 3194 N N . ASP A 1 404 ? -1.239 -3.686 3.176 1.00 93.06 404 ASP A N 1
ATOM 3195 C CA . ASP A 1 404 ? -0.405 -3.092 2.129 1.00 93.06 404 ASP A CA 1
ATOM 3196 C C . ASP A 1 404 ? 0.813 -2.396 2.776 1.00 93.06 404 ASP A C 1
ATOM 3198 O O . ASP A 1 404 ? 0.689 -1.819 3.862 1.00 93.06 404 ASP A O 1
ATOM 3202 N N . LEU A 1 405 ? 1.981 -2.446 2.130 1.00 96.38 405 LEU A N 1
ATOM 3203 C CA . LEU A 1 405 ? 3.218 -1.832 2.635 1.00 96.38 405 LEU A CA 1
ATOM 3204 C C . LEU A 1 405 ? 3.561 -0.583 1.820 1.00 96.38 405 LEU A C 1
ATOM 3206 O O . LEU A 1 405 ? 3.785 -0.674 0.615 1.00 96.38 405 LEU A O 1
ATOM 3210 N N . ASP A 1 406 ? 3.657 0.570 2.471 1.00 97.00 406 ASP A N 1
ATOM 3211 C CA . ASP A 1 406 ? 4.107 1.800 1.826 1.00 97.00 406 ASP A CA 1
ATOM 3212 C C . ASP A 1 406 ? 5.636 1.831 1.768 1.00 97.00 406 ASP A C 1
ATOM 3214 O O . ASP A 1 406 ? 6.329 1.680 2.777 1.00 97.00 406 ASP A O 1
ATOM 3218 N N . ILE A 1 407 ? 6.160 2.037 0.564 1.00 97.75 407 ILE A N 1
ATOM 3219 C CA . ILE A 1 407 ? 7.589 2.043 0.269 1.00 97.75 407 ILE A CA 1
ATOM 3220 C C . ILE A 1 407 ? 8.017 3.396 -0.302 1.00 97.75 407 ILE A C 1
ATOM 3222 O O . ILE A 1 407 ? 7.215 4.185 -0.814 1.00 97.75 407 ILE A O 1
ATOM 3226 N N . LEU A 1 408 ? 9.314 3.653 -0.227 1.00 98.44 408 LEU A N 1
ATOM 3227 C CA . LEU A 1 408 ? 9.993 4.796 -0.809 1.00 98.44 408 LEU A CA 1
ATOM 3228 C C . LEU A 1 408 ? 10.713 4.369 -2.090 1.00 98.44 408 LEU A C 1
ATOM 3230 O O . LEU A 1 408 ? 11.274 3.275 -2.182 1.00 98.44 408 LEU A O 1
ATOM 3234 N N . VAL A 1 409 ? 10.694 5.251 -3.086 1.00 97.88 409 VAL A N 1
ATOM 3235 C CA . VAL A 1 409 ? 11.235 4.997 -4.422 1.00 97.88 409 VAL A CA 1
ATOM 3236 C C . VAL A 1 409 ? 12.234 6.092 -4.786 1.00 97.88 409 VAL A C 1
ATOM 3238 O O . VAL A 1 409 ? 11.945 7.290 -4.741 1.00 97.88 409 VAL A O 1
ATOM 3241 N N . ASN A 1 410 ? 13.432 5.665 -5.169 1.00 95.88 410 ASN A N 1
ATOM 3242 C CA . ASN A 1 410 ? 14.543 6.498 -5.596 1.00 95.88 410 ASN A CA 1
ATOM 3243 C C . ASN A 1 410 ? 14.901 6.161 -7.051 1.00 95.88 410 ASN A C 1
ATOM 3245 O O . ASN A 1 410 ? 15.727 5.291 -7.326 1.00 95.88 410 ASN A O 1
ATOM 3249 N N . CYS A 1 411 ? 14.264 6.874 -7.983 1.00 96.12 411 CYS A N 1
ATOM 3250 C CA . CYS A 1 411 ? 14.615 6.850 -9.402 1.00 96.12 411 CYS A CA 1
ATOM 3251 C C . CYS A 1 411 ? 15.863 7.709 -9.647 1.00 96.12 411 CYS A C 1
ATOM 3253 O O . CYS A 1 411 ? 15.882 8.896 -9.312 1.00 96.12 411 CYS A O 1
ATOM 3255 N N . VAL A 1 412 ? 16.911 7.117 -10.223 1.00 95.25 412 VAL A N 1
ATOM 3256 C CA . VAL A 1 412 ? 18.203 7.780 -10.433 1.00 95.25 412 VAL A CA 1
ATOM 3257 C C . VAL A 1 412 ? 18.481 7.922 -11.924 1.00 95.25 412 VAL A C 1
ATOM 3259 O O . VAL A 1 412 ? 18.934 7.001 -12.593 1.00 95.25 412 VAL A O 1
ATOM 3262 N N . MET A 1 413 ? 18.226 9.123 -12.439 1.00 94.88 413 MET A N 1
ATOM 3263 C CA . MET A 1 413 ? 18.548 9.511 -13.820 1.00 94.88 413 MET A CA 1
ATOM 3264 C C . MET A 1 413 ? 19.777 10.416 -13.912 1.00 94.88 413 MET A C 1
ATOM 3266 O O . MET A 1 413 ? 20.251 10.710 -15.005 1.00 94.88 413 MET A O 1
ATOM 3270 N N . SER A 1 414 ? 20.273 10.924 -12.787 1.00 91.88 414 SER A N 1
ATOM 3271 C CA . SER A 1 414 ? 21.416 11.831 -12.804 1.00 91.88 414 SER A CA 1
ATOM 3272 C C . SER A 1 414 ? 22.713 11.026 -12.929 1.00 91.88 414 SER A C 1
ATOM 3274 O O . SER A 1 414 ? 22.944 10.164 -12.079 1.00 91.88 414 SER A O 1
ATOM 3276 N N . PRO A 1 415 ? 23.576 11.310 -13.922 1.00 84.44 415 PRO A N 1
ATOM 3277 C CA . PRO A 1 415 ? 24.920 10.735 -13.984 1.00 84.44 415 PRO A CA 1
ATOM 3278 C C . PRO A 1 415 ? 25.898 11.430 -13.020 1.00 84.44 415 PRO A C 1
ATOM 3280 O O . PRO A 1 415 ? 26.988 10.939 -12.764 1.00 84.44 415 PRO A O 1
ATOM 3283 N N . PHE A 1 416 ? 25.522 12.574 -12.440 1.00 81.88 416 PHE A N 1
ATOM 3284 C CA . PHE A 1 416 ? 26.424 13.427 -11.660 1.00 81.88 416 PHE A CA 1
ATOM 3285 C C . PHE A 1 416 ? 26.584 13.135 -10.149 1.00 81.88 416 PHE A C 1
ATOM 3287 O O . PHE A 1 416 ? 27.557 13.629 -9.579 1.00 81.88 416 PHE A O 1
ATOM 3294 N N . PRO A 1 417 ? 25.701 12.404 -9.432 1.00 66.00 417 PRO A N 1
ATOM 3295 C CA . PRO A 1 417 ? 25.654 12.467 -7.967 1.00 66.00 417 PRO A CA 1
ATOM 3296 C C . PRO A 1 417 ? 26.807 11.729 -7.274 1.00 66.00 417 PRO A C 1
ATOM 3298 O O . PRO A 1 417 ? 26.984 11.868 -6.067 1.00 66.00 417 PRO A O 1
ATOM 3301 N N . THR A 1 418 ? 27.607 10.945 -8.000 1.00 70.12 418 THR A N 1
ATOM 3302 C CA . THR A 1 418 ? 28.798 10.290 -7.430 1.00 70.12 418 THR A CA 1
ATOM 3303 C C . THR A 1 418 ? 30.029 11.196 -7.435 1.00 70.12 418 THR A C 1
ATOM 3305 O O . THR A 1 418 ? 30.991 10.930 -6.710 1.00 70.12 418 THR A O 1
ATOM 3308 N N . VAL A 1 419 ? 29.996 12.302 -8.188 1.00 69.50 419 VAL A N 1
ATOM 3309 C CA . VAL A 1 419 ? 31.059 13.310 -8.168 1.00 69.50 419 VAL A CA 1
ATOM 3310 C C . VAL A 1 419 ? 31.122 13.931 -6.771 1.00 69.50 419 VAL A C 1
ATOM 3312 O O . VAL A 1 419 ? 30.100 14.294 -6.192 1.00 69.50 419 VAL A O 1
ATOM 3315 N N . ALA A 1 420 ? 32.332 14.015 -6.214 1.00 64.31 420 ALA A N 1
ATOM 3316 C CA . ALA A 1 420 ? 32.591 14.527 -4.864 1.00 64.31 420 ALA A CA 1
ATOM 3317 C C . ALA A 1 420 ? 31.813 13.815 -3.732 1.00 64.31 420 ALA A C 1
ATOM 3319 O O . ALA A 1 420 ? 31.663 14.371 -2.649 1.00 64.31 420 ALA A O 1
ATOM 3320 N N . ASN A 1 421 ? 31.354 12.575 -3.956 1.00 75.31 421 ASN A N 1
ATOM 3321 C CA . ASN A 1 421 ? 30.586 11.791 -2.985 1.00 75.31 421 ASN A CA 1
ATOM 3322 C C . ASN A 1 421 ? 29.273 12.468 -2.529 1.00 75.31 421 ASN A C 1
ATOM 3324 O O . ASN A 1 421 ? 28.810 12.229 -1.412 1.00 75.31 421 ASN A O 1
ATOM 3328 N N . PHE A 1 422 ? 28.641 13.269 -3.397 1.00 85.69 422 PHE A N 1
ATOM 3329 C CA . PHE A 1 422 ? 27.362 13.939 -3.115 1.00 85.69 422 PHE A CA 1
ATOM 3330 C C . PHE A 1 422 ? 26.246 12.959 -2.700 1.00 85.69 422 PHE A C 1
ATOM 3332 O O . PHE A 1 422 ? 25.381 13.300 -1.897 1.00 85.69 422 PHE A O 1
ATOM 3339 N N . THR A 1 423 ? 26.318 11.691 -3.129 1.00 88.06 423 THR A N 1
ATOM 3340 C CA . THR A 1 423 ? 25.461 10.602 -2.620 1.00 88.06 423 THR A CA 1
ATOM 3341 C C . THR A 1 423 ? 25.416 10.511 -1.091 1.00 88.06 423 THR A C 1
ATOM 3343 O O . THR A 1 423 ? 24.372 10.183 -0.531 1.00 88.06 423 THR A O 1
ATOM 3346 N N . LYS A 1 424 ? 26.522 10.826 -0.401 1.00 90.62 424 LYS A N 1
ATOM 3347 C CA . LYS A 1 424 ? 26.577 10.829 1.063 1.00 90.62 424 LYS A CA 1
ATOM 3348 C C . LYS A 1 424 ? 25.754 11.970 1.655 1.00 90.62 424 LYS A C 1
ATOM 3350 O O . LYS A 1 424 ? 25.032 11.741 2.613 1.00 90.62 424 LYS A O 1
ATOM 3355 N N . GLU A 1 425 ? 25.826 13.171 1.086 1.00 90.88 425 GLU A N 1
ATOM 3356 C CA . GLU A 1 425 ? 25.038 14.316 1.563 1.00 90.88 425 GLU A CA 1
ATOM 3357 C C . GLU A 1 425 ? 23.535 14.039 1.436 1.00 90.88 425 GLU A C 1
ATOM 3359 O O . GLU A 1 425 ? 22.772 14.299 2.366 1.00 90.88 425 GLU A O 1
ATOM 3364 N N . VAL A 1 426 ? 23.121 13.421 0.323 1.00 92.31 426 VAL A N 1
ATOM 3365 C CA . VAL A 1 426 ? 21.739 12.963 0.111 1.00 92.31 426 VAL A CA 1
ATOM 3366 C C . VAL A 1 426 ? 21.336 11.927 1.169 1.00 92.31 426 VAL A C 1
ATOM 3368 O O . VAL A 1 426 ? 20.266 12.040 1.770 1.00 92.31 426 VAL A O 1
ATOM 3371 N N . ALA A 1 427 ? 22.191 10.936 1.430 1.00 94.38 427 ALA A N 1
ATOM 3372 C CA . ALA A 1 427 ? 21.941 9.897 2.427 1.00 94.38 427 ALA A CA 1
ATOM 3373 C C . ALA A 1 427 ? 21.879 10.453 3.865 1.00 94.38 427 ALA A C 1
ATOM 3375 O O . ALA A 1 427 ? 20.984 10.089 4.628 1.00 94.38 427 ALA A O 1
ATOM 3376 N N . ASP A 1 428 ? 22.778 11.369 4.231 1.00 95.00 428 ASP A N 1
ATOM 3377 C CA . ASP A 1 428 ? 22.798 12.027 5.542 1.00 95.00 428 ASP A CA 1
ATOM 3378 C C . ASP A 1 428 ? 21.536 12.883 5.748 1.00 95.00 428 ASP A C 1
ATOM 3380 O O . ASP A 1 428 ? 20.913 12.837 6.814 1.00 95.00 428 ASP A O 1
ATOM 3384 N N . ALA A 1 429 ? 21.125 13.637 4.721 1.00 95.12 429 ALA A N 1
ATOM 3385 C CA . ALA A 1 429 ? 19.905 14.436 4.755 1.00 95.12 429 ALA A CA 1
ATOM 3386 C C . ALA A 1 429 ? 18.656 13.561 4.920 1.00 95.12 429 ALA A C 1
ATOM 3388 O O . ALA A 1 429 ? 17.796 13.870 5.748 1.00 95.12 429 ALA A O 1
ATOM 3389 N N . PHE A 1 430 ? 18.580 12.443 4.190 1.00 97.44 430 PHE A N 1
ATOM 3390 C CA . PHE A 1 430 ? 17.526 11.448 4.370 1.00 97.44 430 PHE A CA 1
ATOM 3391 C C . PHE A 1 430 ? 17.498 10.927 5.811 1.00 97.44 430 PHE A C 1
ATOM 3393 O O . PHE A 1 430 ? 16.459 10.976 6.472 1.00 97.44 430 PHE A O 1
ATOM 3400 N N . LYS A 1 431 ? 18.653 10.473 6.315 1.00 97.00 431 LYS A N 1
ATOM 3401 C CA . LYS A 1 431 ? 18.786 9.887 7.651 1.00 97.00 431 LYS A CA 1
ATOM 3402 C C . LYS A 1 431 ? 18.321 10.859 8.733 1.00 97.00 431 LYS A C 1
ATOM 3404 O O . LYS A 1 431 ? 17.555 10.471 9.614 1.00 97.00 431 LYS A O 1
ATOM 3409 N N . LYS A 1 432 ? 18.714 12.134 8.641 1.00 96.12 432 LYS A N 1
ATOM 3410 C CA . LYS A 1 432 ? 18.264 13.190 9.559 1.00 96.12 432 LYS A CA 1
ATOM 3411 C C . LYS A 1 432 ? 16.735 13.280 9.616 1.00 96.12 432 LYS A C 1
ATOM 3413 O O . LYS A 1 432 ? 16.167 13.239 10.705 1.00 96.12 432 LYS A O 1
ATOM 3418 N N . ILE A 1 433 ? 16.073 13.358 8.461 1.00 95.62 433 ILE A N 1
ATOM 3419 C CA . ILE A 1 433 ? 14.607 13.450 8.389 1.00 95.62 433 ILE A CA 1
ATOM 3420 C C . ILE A 1 433 ? 13.941 12.181 8.927 1.00 95.62 433 ILE A C 1
ATOM 3422 O O . ILE A 1 433 ? 12.968 12.273 9.675 1.00 95.62 433 ILE A O 1
ATOM 3426 N N . ALA A 1 434 ? 14.487 11.004 8.616 1.00 96.94 434 ALA A N 1
ATOM 3427 C CA . ALA A 1 434 ? 13.986 9.745 9.154 1.00 96.94 434 ALA A CA 1
ATOM 3428 C C . ALA A 1 434 ? 14.035 9.726 10.692 1.00 96.94 434 ALA A C 1
ATOM 3430 O O . ALA A 1 434 ? 13.043 9.374 11.326 1.00 96.94 434 ALA A O 1
ATOM 3431 N N . HIS A 1 435 ? 15.127 10.184 11.314 1.00 95.56 435 HIS A N 1
ATOM 3432 C CA . HIS A 1 435 ? 15.211 10.290 12.776 1.00 95.56 435 HIS A CA 1
ATOM 3433 C C . HIS A 1 435 ? 14.198 11.265 13.379 1.00 95.56 435 HIS A C 1
ATOM 3435 O O . HIS A 1 435 ? 13.614 10.953 14.419 1.00 95.56 435 HIS A O 1
ATOM 3441 N N . GLU A 1 436 ? 13.990 12.426 12.752 1.00 91.38 436 GLU A N 1
ATOM 3442 C CA . GLU A 1 436 ? 12.988 13.406 13.191 1.00 91.38 436 GLU A CA 1
ATOM 3443 C C . GLU A 1 436 ? 11.578 12.796 13.194 1.00 91.38 436 GLU A C 1
ATOM 3445 O O . GLU A 1 436 ? 10.833 12.953 14.163 1.00 91.38 436 GLU A O 1
ATOM 3450 N N . GLU A 1 437 ? 11.210 12.050 12.148 1.00 92.75 437 GLU A N 1
ATOM 3451 C CA . GLU A 1 437 ? 9.893 11.407 12.071 1.00 92.75 437 GLU A CA 1
ATOM 3452 C C . GLU A 1 437 ? 9.794 10.144 12.955 1.00 92.75 437 GLU A C 1
ATOM 3454 O O . GLU A 1 437 ? 8.720 9.862 13.495 1.00 92.75 437 GLU A O 1
ATOM 3459 N N . ILE A 1 438 ? 10.901 9.439 13.228 1.00 93.94 438 ILE A N 1
ATOM 3460 C CA . ILE A 1 438 ? 10.936 8.351 14.223 1.00 93.94 438 ILE A CA 1
ATOM 3461 C C . ILE A 1 438 ? 10.571 8.862 15.620 1.00 93.94 438 ILE A C 1
ATOM 3463 O O . ILE A 1 438 ? 9.884 8.151 16.346 1.00 93.94 438 ILE A O 1
ATOM 3467 N N . GLN A 1 439 ? 10.946 10.089 16.007 1.00 87.94 439 GLN A N 1
ATOM 3468 C CA . GLN A 1 439 ? 10.547 10.628 17.320 1.00 87.94 439 GLN A CA 1
ATOM 3469 C C . GLN A 1 439 ? 9.022 10.674 17.485 1.00 87.94 439 GLN A C 1
ATOM 3471 O O . GLN A 1 439 ? 8.501 10.372 18.558 1.00 87.94 439 GLN A O 1
ATOM 3476 N N . LYS A 1 440 ? 8.292 10.970 16.404 1.00 85.62 440 LYS A N 1
ATOM 3477 C CA . LYS A 1 440 ? 6.822 10.945 16.396 1.00 85.62 440 LYS A CA 1
ATOM 3478 C C . LYS A 1 440 ? 6.286 9.519 16.474 1.00 85.62 440 LYS A C 1
ATOM 3480 O O . LYS A 1 440 ? 5.303 9.276 17.165 1.00 85.62 440 LYS A O 1
ATOM 3485 N N . CYS A 1 441 ? 6.941 8.573 15.805 1.00 90.62 441 CYS A N 1
ATOM 3486 C CA . CYS A 1 441 ? 6.587 7.155 15.884 1.00 90.62 441 CYS A CA 1
ATOM 3487 C C . CYS A 1 441 ? 6.808 6.601 17.300 1.00 90.62 441 CYS A C 1
ATOM 3489 O O . CYS A 1 441 ? 5.961 5.879 17.818 1.00 90.62 441 CYS A O 1
ATOM 3491 N N . LEU A 1 442 ? 7.901 6.983 17.965 1.00 89.44 442 LEU A N 1
ATOM 3492 C CA . LEU A 1 442 ? 8.174 6.615 19.354 1.00 89.44 442 LEU A CA 1
ATOM 3493 C C . LEU A 1 442 ? 7.132 7.202 20.305 1.00 89.44 442 LEU A C 1
ATOM 3495 O O . LEU A 1 442 ? 6.628 6.473 21.154 1.00 89.44 442 LEU A O 1
ATOM 3499 N N . PHE A 1 443 ? 6.755 8.471 20.131 1.00 83.69 443 PHE A N 1
ATOM 3500 C CA . PHE A 1 443 ? 5.667 9.084 20.898 1.00 83.69 443 PHE A CA 1
ATOM 3501 C C . PHE A 1 443 ? 4.342 8.325 20.732 1.00 83.69 443 PHE A C 1
ATOM 3503 O O . PHE A 1 443 ? 3.686 8.014 21.721 1.00 83.69 443 PHE A O 1
ATOM 3510 N N . ARG A 1 444 ? 3.990 7.942 19.499 1.00 86.88 444 ARG A N 1
ATOM 3511 C CA . ARG A 1 444 ? 2.770 7.170 19.206 1.00 86.88 444 ARG A CA 1
ATOM 3512 C C . ARG A 1 444 ? 2.756 5.770 19.816 1.00 86.88 444 ARG A C 1
ATOM 3514 O O . ARG A 1 444 ? 1.687 5.255 20.132 1.00 86.88 444 ARG A O 1
ATOM 3521 N N . ASN A 1 445 ? 3.922 5.137 19.954 1.00 90.06 445 ASN A N 1
ATOM 3522 C CA . ASN A 1 445 ? 4.026 3.705 20.254 1.00 90.06 445 ASN A CA 1
ATOM 3523 C C . ASN A 1 445 ? 4.664 3.378 21.612 1.00 90.06 445 ASN A C 1
ATOM 3525 O O . ASN A 1 445 ? 4.867 2.206 21.921 1.00 90.06 445 ASN A O 1
ATOM 3529 N N . THR A 1 446 ? 4.980 4.381 22.433 1.00 86.56 446 THR A N 1
ATOM 3530 C CA . THR A 1 446 ? 5.514 4.158 23.783 1.00 86.56 446 THR A CA 1
ATOM 3531 C C . THR A 1 446 ? 4.388 4.219 24.802 1.00 86.56 446 THR A C 1
ATOM 3533 O O . THR A 1 446 ? 3.717 5.240 24.911 1.00 86.56 446 THR A O 1
ATOM 3536 N N . ILE A 1 447 ? 4.210 3.141 25.571 1.00 88.31 447 ILE A N 1
ATOM 3537 C CA . ILE A 1 447 ? 3.235 3.114 26.664 1.00 88.31 447 ILE A CA 1
ATOM 3538 C C . ILE A 1 447 ? 3.787 3.879 27.869 1.00 88.31 447 ILE A C 1
ATOM 3540 O O . ILE A 1 447 ? 4.798 3.479 28.453 1.00 88.31 447 ILE A O 1
ATOM 3544 N N . THR A 1 448 ? 3.105 4.950 28.267 1.00 85.75 448 THR A N 1
ATOM 3545 C CA . THR A 1 448 ? 3.456 5.783 29.431 1.00 85.75 448 THR A CA 1
ATOM 3546 C C . THR A 1 448 ? 2.305 5.864 30.431 1.00 85.75 448 THR A C 1
ATOM 3548 O O . THR A 1 448 ? 1.216 5.344 30.196 1.00 85.75 448 THR A O 1
ATOM 3551 N N . GLU A 1 449 ? 2.550 6.496 31.580 1.00 87.81 449 GLU A N 1
ATOM 3552 C CA . GLU A 1 449 ? 1.450 6.994 32.409 1.00 87.81 449 GLU A CA 1
ATOM 3553 C C . GLU A 1 449 ? 0.730 8.126 31.669 1.00 87.81 449 GLU A C 1
ATOM 3555 O O . GLU A 1 449 ? 1.383 8.924 30.991 1.00 87.81 449 GLU A O 1
ATOM 3560 N N . ASP A 1 450 ? -0.598 8.157 31.763 1.00 85.50 450 ASP A N 1
ATOM 3561 C CA . ASP A 1 450 ? -1.446 9.130 31.071 1.00 85.50 450 ASP A CA 1
ATOM 3562 C C . ASP A 1 450 ? -2.811 9.269 31.763 1.00 85.50 450 ASP A C 1
ATOM 3564 O O . ASP A 1 450 ? -3.151 8.479 32.657 1.00 85.50 450 ASP A O 1
ATOM 3568 N N . ASP A 1 451 ? -3.600 10.269 31.368 1.00 83.44 451 ASP A N 1
ATOM 3569 C CA . ASP A 1 451 ? -4.907 10.528 31.958 1.00 83.44 451 ASP A CA 1
ATOM 3570 C C . ASP A 1 451 ? -6.045 9.869 31.165 1.00 83.44 451 ASP A C 1
ATOM 3572 O O . ASP A 1 451 ? -6.495 10.310 30.110 1.00 83.44 451 ASP A O 1
ATOM 3576 N N . PHE A 1 452 ? -6.572 8.773 31.705 1.00 89.75 452 PHE A N 1
ATOM 3577 C CA . PHE A 1 452 ? -7.649 8.034 31.054 1.00 89.75 452 PHE A CA 1
ATOM 3578 C C . PHE A 1 452 ? -9.000 8.713 31.286 1.00 89.75 452 PHE A C 1
ATOM 3580 O O . PHE A 1 452 ? -9.267 9.277 32.354 1.00 89.75 452 PHE A O 1
ATOM 3587 N N . ARG A 1 453 ? -9.870 8.654 30.274 1.00 91.81 453 ARG A N 1
ATOM 3588 C CA . ARG A 1 453 ? -11.245 9.167 30.310 1.00 91.81 453 ARG A CA 1
ATOM 3589 C C . ARG A 1 453 ? -12.195 8.092 29.809 1.00 91.81 453 ARG A C 1
ATOM 3591 O O . ARG A 1 453 ? -11.955 7.490 28.763 1.00 91.81 453 ARG A O 1
ATOM 3598 N N . PHE A 1 454 ? -13.273 7.887 30.555 1.00 96.25 454 PHE A N 1
ATOM 3599 C CA . PHE A 1 454 ? -14.294 6.899 30.247 1.00 96.25 454 PHE A CA 1
ATOM 3600 C C . PHE A 1 454 ? -15.669 7.547 30.189 1.00 96.25 454 PHE A C 1
ATOM 3602 O O . PHE A 1 454 ? -16.012 8.305 31.094 1.00 96.25 454 PHE A O 1
ATOM 3609 N N . ILE A 1 455 ? -16.469 7.217 29.180 1.00 97.44 455 ILE A N 1
ATOM 3610 C CA . ILE A 1 455 ? -17.878 7.608 29.109 1.00 97.44 455 ILE A CA 1
ATOM 3611 C C . ILE A 1 455 ? -18.649 6.816 30.165 1.00 97.44 455 ILE A C 1
ATOM 3613 O O . ILE A 1 455 ? -18.512 5.597 30.257 1.00 97.44 455 ILE A O 1
ATOM 3617 N N . VAL A 1 456 ? -19.474 7.507 30.950 1.00 98.00 456 VAL A N 1
ATOM 3618 C CA . VAL A 1 456 ? -20.340 6.886 31.959 1.00 98.00 456 VAL A CA 1
ATOM 3619 C C . VAL A 1 456 ? -21.687 6.522 31.343 1.00 98.00 456 VAL A C 1
ATOM 3621 O O . VAL A 1 456 ? -22.380 7.383 30.793 1.00 98.00 456 VAL A O 1
ATOM 3624 N N . GLN A 1 457 ? -22.085 5.262 31.493 1.00 98.06 457 GLN A N 1
ATOM 3625 C CA . GLN A 1 457 ? -23.389 4.739 31.095 1.00 98.06 457 GLN A CA 1
ATOM 3626 C C . GLN A 1 457 ? -24.096 4.109 32.298 1.00 98.06 457 GLN A C 1
ATOM 3628 O O . GLN A 1 457 ? -23.466 3.417 33.096 1.00 98.06 457 GLN A O 1
ATOM 3633 N N . GLY A 1 458 ? -25.412 4.310 32.394 1.00 96.44 458 GLY A N 1
ATOM 3634 C CA . GLY A 1 458 ? -26.245 3.665 33.413 1.00 96.44 458 GLY A CA 1
ATOM 3635 C C . GLY A 1 458 ? -26.297 4.426 34.735 1.00 96.44 458 GLY A C 1
ATOM 3636 O O . GLY A 1 458 ? -25.279 4.746 35.344 1.00 96.44 458 GLY A O 1
ATOM 3637 N N . THR A 1 459 ? -27.512 4.729 35.197 1.00 95.94 459 THR A N 1
ATOM 3638 C CA . THR A 1 459 ? -27.752 5.424 36.471 1.00 95.94 459 THR A CA 1
ATOM 3639 C C . THR A 1 459 ? -28.104 4.472 37.605 1.00 95.94 459 THR A C 1
ATOM 3641 O O . THR A 1 459 ? -27.958 4.834 38.770 1.00 95.94 459 THR A O 1
ATOM 3644 N N . ASP A 1 460 ? -28.556 3.259 37.307 1.00 94.50 460 ASP A N 1
ATOM 3645 C CA . ASP A 1 460 ? -28.777 2.196 38.284 1.00 94.50 460 ASP A CA 1
ATOM 3646 C C . ASP A 1 460 ? -27.450 1.537 38.683 1.00 94.50 460 ASP A C 1
ATOM 3648 O O . ASP A 1 460 ? -27.111 1.540 39.868 1.00 94.50 460 ASP A O 1
ATOM 3652 N N . LYS A 1 461 ? -26.674 1.083 37.694 1.00 94.69 461 LYS A N 1
ATOM 3653 C CA . LYS A 1 461 ? -25.328 0.536 37.830 1.00 94.69 461 LYS A CA 1
ATOM 3654 C C . LYS A 1 461 ? -24.390 1.192 36.804 1.00 94.69 461 LYS A C 1
ATOM 3656 O O . LYS A 1 461 ? -24.678 1.112 35.614 1.00 94.69 461 LYS A O 1
ATOM 3661 N N . PRO A 1 462 ? -23.265 1.789 37.234 1.00 96.62 462 PRO A N 1
ATOM 3662 C CA . PRO A 1 462 ? -22.321 2.427 36.320 1.00 96.62 462 PRO A CA 1
ATOM 3663 C C . PRO A 1 462 ? -21.517 1.437 35.466 1.00 96.62 462 PRO A C 1
ATOM 3665 O O . PRO A 1 462 ? -20.917 0.478 35.969 1.00 96.62 462 PRO A O 1
ATOM 3668 N N . TYR A 1 463 ? -21.448 1.739 34.174 1.00 98.06 463 TYR A N 1
ATOM 3669 C CA . TYR A 1 463 ? -20.544 1.142 33.197 1.00 98.06 463 TYR A CA 1
ATOM 3670 C C . TYR A 1 463 ? -19.669 2.231 32.577 1.00 98.06 463 TYR A C 1
ATOM 3672 O O . TYR A 1 463 ? -20.112 3.368 32.410 1.00 98.06 463 TYR A O 1
ATOM 3680 N N . LEU A 1 464 ? -18.425 1.881 32.258 1.00 98.19 464 LEU A N 1
ATOM 3681 C CA . LEU A 1 464 ? -17.408 2.796 31.748 1.00 98.19 464 LEU A CA 1
ATOM 3682 C C . LEU A 1 464 ? -16.873 2.291 30.411 1.00 98.19 464 LEU A C 1
ATOM 3684 O O . LEU A 1 464 ? -16.366 1.170 30.354 1.00 98.19 464 LEU A O 1
ATOM 3688 N N . THR A 1 465 ? -16.935 3.114 29.364 1.00 97.56 465 THR A N 1
ATOM 3689 C CA . THR A 1 465 ? -16.287 2.827 28.074 1.00 97.56 465 THR A CA 1
ATOM 3690 C C . THR A 1 465 ? -15.127 3.780 27.837 1.00 97.56 465 THR A C 1
ATOM 3692 O O . THR A 1 465 ? -15.272 4.991 27.980 1.00 97.56 465 THR A O 1
ATOM 3695 N N . LEU A 1 466 ? -13.945 3.242 27.535 1.00 96.44 466 LEU A N 1
ATOM 3696 C CA . LEU A 1 466 ? -12.753 4.052 27.268 1.00 96.44 466 LEU A CA 1
ATOM 3697 C C . LEU A 1 466 ? -12.947 4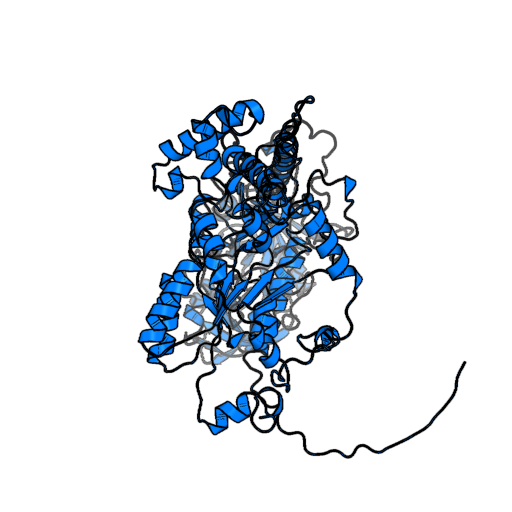.889 25.996 1.00 96.44 466 LEU A C 1
ATOM 3699 O O . LEU A 1 466 ? -13.597 4.431 25.062 1.00 96.44 466 LEU A O 1
ATOM 3703 N N . LEU A 1 467 ? -12.346 6.082 25.952 1.00 93.25 467 LEU A N 1
ATOM 3704 C CA . LEU A 1 467 ? -12.137 6.845 24.716 1.00 93.25 467 LEU A CA 1
ATOM 3705 C C . LEU A 1 467 ? -10.905 6.295 23.967 1.00 93.25 467 LEU A C 1
ATOM 3707 O O . LEU A 1 467 ? -9.776 6.626 24.356 1.00 93.25 467 LEU A O 1
ATOM 3711 N N . PRO A 1 468 ? -11.083 5.437 22.943 1.00 93.38 468 PRO A N 1
ATOM 3712 C CA . PRO A 1 468 ? -9.991 4.746 22.278 1.00 93.38 468 PRO A CA 1
ATOM 3713 C C . PRO A 1 468 ? -9.329 5.626 21.217 1.00 93.38 468 PRO A C 1
ATOM 3715 O O . PRO A 1 468 ? -9.905 6.603 20.743 1.00 93.38 468 PRO A O 1
ATOM 3718 N N . MET A 1 469 ? -8.124 5.243 20.796 1.00 90.56 469 MET A N 1
ATOM 3719 C CA . MET A 1 469 ? -7.467 5.794 19.609 1.00 90.56 469 MET A CA 1
ATOM 3720 C C . MET A 1 469 ? -6.733 4.680 18.867 1.00 90.56 469 MET A C 1
ATOM 3722 O O . MET A 1 469 ? -6.002 3.905 19.482 1.00 90.56 469 MET A O 1
ATOM 3726 N N . PHE A 1 470 ? -6.827 4.647 17.536 1.00 89.44 470 PHE A N 1
ATOM 3727 C CA . PHE A 1 470 ? -6.029 3.714 16.723 1.00 89.44 470 PHE A CA 1
ATOM 3728 C C . PHE A 1 470 ? -4.537 4.068 16.703 1.00 89.44 470 PHE A C 1
ATOM 3730 O O . PHE A 1 470 ? -3.686 3.247 16.377 1.00 89.44 470 PHE A O 1
ATOM 3737 N N . ASN A 1 471 ? -4.212 5.309 17.048 1.00 86.31 471 ASN A N 1
ATOM 3738 C CA . ASN A 1 471 ? -2.945 5.949 16.712 1.00 86.31 471 ASN A CA 1
ATOM 3739 C C . ASN A 1 471 ? -2.034 6.224 17.913 1.00 86.31 47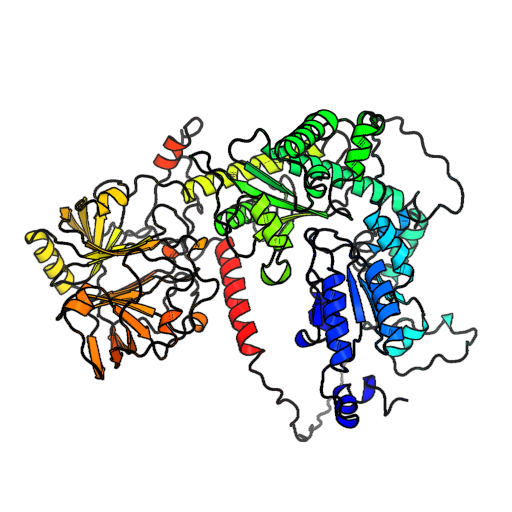1 ASN A C 1
ATOM 3741 O O . ASN A 1 471 ? -0.983 6.839 17.746 1.00 86.31 471 ASN A O 1
ATOM 3745 N N . MET A 1 472 ? -2.443 5.790 19.108 1.00 87.31 472 MET A N 1
ATOM 3746 C CA . MET A 1 472 ? -1.686 5.942 20.349 1.00 87.31 472 MET A CA 1
ATOM 3747 C C . MET A 1 472 ? -1.719 4.659 21.150 1.00 87.31 472 MET A C 1
ATOM 3749 O O . MET A 1 472 ? -2.792 4.250 21.586 1.00 87.31 472 MET A O 1
ATOM 3753 N N . ALA A 1 473 ? -0.553 4.076 21.416 1.00 90.12 473 ALA A N 1
ATOM 3754 C CA . ALA A 1 473 ? -0.429 2.818 22.145 1.00 90.12 473 ALA A CA 1
ATOM 3755 C C . ALA A 1 473 ? -1.169 2.826 23.493 1.00 90.12 473 ALA A C 1
ATOM 3757 O O . ALA A 1 473 ? -1.843 1.850 23.804 1.00 90.12 473 ALA A O 1
ATOM 3758 N N . ASN A 1 474 ? -1.146 3.941 24.239 1.00 88.56 474 ASN A N 1
ATOM 3759 C CA . ASN A 1 474 ? -1.886 4.079 25.504 1.00 88.56 474 ASN A CA 1
ATOM 3760 C C . ASN A 1 474 ? -3.396 3.803 25.359 1.00 88.56 474 ASN A C 1
ATOM 3762 O O . ASN A 1 474 ? -4.025 3.340 26.306 1.00 88.56 474 ASN A O 1
ATOM 3766 N N . TYR A 1 475 ? -3.978 4.086 24.188 1.00 91.50 475 TYR A N 1
ATOM 3767 C CA . TYR A 1 475 ? -5.424 4.086 23.938 1.00 91.50 475 TYR A CA 1
ATOM 3768 C C . TYR A 1 475 ? -5.868 3.074 22.878 1.00 91.50 475 TYR A C 1
ATOM 3770 O O . TYR A 1 475 ? -7.040 3.079 22.494 1.00 91.50 475 TYR A O 1
ATOM 3778 N N . ARG A 1 476 ? -4.979 2.181 22.423 1.00 92.62 476 ARG A N 1
ATOM 3779 C CA . ARG A 1 476 ? -5.300 1.108 21.463 1.00 92.62 476 ARG A CA 1
ATOM 3780 C C . ARG A 1 476 ? -6.061 -0.052 22.113 1.00 92.62 476 ARG A C 1
ATOM 3782 O O . ARG A 1 476 ? -5.786 -1.223 21.869 1.00 92.62 476 ARG A O 1
ATOM 3789 N N . HIS A 1 477 ? -7.068 0.278 22.912 1.00 93.62 477 HIS A N 1
ATOM 3790 C CA . HIS A 1 477 ? -7.945 -0.670 23.580 1.00 93.62 477 HIS A CA 1
ATOM 3791 C C . HIS A 1 477 ? -9.397 -0.239 23.426 1.00 93.62 477 HIS A C 1
ATOM 3793 O O . HIS A 1 477 ? -9.768 0.865 23.815 1.00 93.62 477 HIS A O 1
ATOM 3799 N N . GLN A 1 478 ? -10.244 -1.141 22.948 1.00 96.25 478 GLN A N 1
ATOM 3800 C CA . GLN A 1 478 ? -11.675 -1.033 23.158 1.00 96.25 478 GLN A CA 1
ATOM 3801 C C . GLN A 1 478 ? -12.025 -1.676 24.506 1.00 96.25 478 GLN A C 1
ATOM 3803 O O . GLN A 1 478 ? -12.046 -2.901 24.643 1.00 96.25 478 GLN A O 1
ATOM 3808 N N . LEU A 1 479 ? -12.268 -0.833 25.512 1.00 97.25 479 LEU A N 1
ATOM 3809 C CA . LEU A 1 479 ? -12.431 -1.250 26.903 1.00 97.25 479 LEU A CA 1
ATOM 3810 C C . LEU A 1 479 ? -13.811 -0.869 27.447 1.00 97.25 479 LEU A C 1
ATOM 3812 O O . LEU A 1 479 ? -14.193 0.299 27.407 1.00 97.25 479 LEU A O 1
ATOM 3816 N N . ILE A 1 480 ? -14.515 -1.859 27.998 1.00 98.00 480 ILE A N 1
ATOM 3817 C CA . ILE A 1 480 ? -15.823 -1.733 28.648 1.00 98.00 480 ILE A CA 1
ATOM 3818 C C . ILE A 1 480 ? -15.725 -2.340 30.046 1.00 98.00 480 ILE A C 1
ATOM 3820 O O . ILE A 1 480 ? -15.400 -3.522 30.203 1.00 98.00 480 ILE A O 1
ATOM 3824 N N . LEU A 1 481 ? -16.029 -1.543 31.065 1.00 97.12 481 LEU A N 1
ATOM 3825 C CA . LEU A 1 481 ? -15.959 -1.925 32.472 1.00 97.12 481 LEU A CA 1
ATOM 3826 C C . LEU A 1 481 ? -17.330 -1.794 33.133 1.00 97.12 481 LEU A C 1
ATOM 3828 O O . LEU A 1 481 ? -18.095 -0.888 32.818 1.00 97.12 481 LEU A O 1
ATOM 3832 N N . SER A 1 482 ? -17.610 -2.647 34.113 1.00 95.94 482 SER A N 1
ATOM 3833 C CA . SER A 1 482 ? -18.608 -2.356 35.149 1.00 95.94 482 SER A CA 1
ATOM 3834 C C . SER A 1 482 ? -17.892 -2.038 36.453 1.00 95.94 482 SER A C 1
ATOM 3836 O O . SER A 1 482 ? -16.862 -2.656 36.734 1.00 95.94 482 SER A O 1
ATOM 3838 N N . CYS A 1 483 ? -18.422 -1.111 37.244 1.00 96.81 483 CYS A N 1
ATOM 3839 C CA . CYS A 1 483 ? -17.787 -0.682 38.487 1.00 96.81 483 CYS A CA 1
ATOM 3840 C C . CYS A 1 483 ? -18.805 -0.163 39.507 1.00 96.81 483 CYS A C 1
ATOM 3842 O O . CYS A 1 483 ? -19.957 0.108 39.167 1.00 96.81 483 CYS A O 1
ATOM 3844 N N . ASP A 1 484 ? -18.329 0.065 40.729 1.00 97.25 484 ASP A N 1
ATOM 3845 C CA . ASP A 1 484 ? -19.077 0.723 41.794 1.00 97.25 484 ASP A CA 1
ATOM 3846 C C . ASP A 1 484 ? -18.506 2.121 42.071 1.00 97.25 484 ASP A C 1
ATOM 3848 O O . ASP A 1 484 ? -17.286 2.324 42.143 1.00 97.25 484 ASP A O 1
ATOM 3852 N N . LEU A 1 485 ? -19.414 3.083 42.256 1.00 97.50 485 LEU A N 1
ATOM 3853 C CA . LEU A 1 485 ? -19.114 4.453 42.672 1.00 97.50 485 LEU A CA 1
ATOM 3854 C C . LEU A 1 485 ? -19.573 4.667 44.119 1.00 97.50 485 LEU A C 1
ATOM 3856 O O . LEU A 1 485 ? -20.587 4.088 44.519 1.00 97.50 485 LEU A O 1
ATOM 3860 N N . PRO A 1 486 ? -18.904 5.535 44.899 1.00 97.69 486 PRO A N 1
ATOM 3861 C CA . PRO A 1 486 ? -19.408 5.932 46.207 1.00 97.69 486 PRO A CA 1
ATOM 3862 C C . PRO A 1 486 ? -20.822 6.510 46.104 1.00 97.69 486 PRO A C 1
ATOM 3864 O O . PRO A 1 486 ? -21.128 7.266 45.180 1.00 97.69 486 PRO A O 1
ATOM 3867 N N . GLN A 1 487 ? -21.680 6.173 47.067 1.00 96.69 487 GLN A N 1
ATOM 3868 C CA . GLN A 1 487 ? -23.111 6.482 47.014 1.00 96.69 487 GLN A CA 1
ATOM 3869 C C . GLN A 1 487 ? -23.398 7.980 46.795 1.00 96.69 487 GLN A C 1
ATOM 3871 O O . GLN A 1 487 ? -24.228 8.333 45.961 1.00 96.69 487 GLN A O 1
ATOM 3876 N N . ASN A 1 488 ? -22.655 8.867 47.461 1.00 96.75 488 ASN A N 1
ATOM 3877 C CA . ASN A 1 488 ? -22.776 10.321 47.307 1.00 96.75 488 ASN A CA 1
ATOM 3878 C C . ASN A 1 488 ? -22.396 10.818 45.896 1.00 96.75 488 ASN A C 1
ATOM 3880 O O . ASN A 1 488 ? -22.974 11.782 45.390 1.00 96.75 488 ASN A O 1
ATOM 3884 N N . VAL A 1 489 ? -21.434 10.158 45.243 1.00 97.50 489 VAL A N 1
ATOM 3885 C CA . VAL A 1 489 ? -21.021 10.468 43.866 1.00 97.50 489 VAL A CA 1
ATOM 3886 C C . VAL A 1 489 ? -22.071 9.961 42.883 1.00 97.50 489 VAL A C 1
ATOM 3888 O O . VAL A 1 489 ? -22.442 10.685 41.962 1.00 97.50 489 VAL A O 1
ATOM 3891 N N . LEU A 1 490 ? -22.604 8.756 43.105 1.00 97.06 490 LEU A N 1
ATOM 3892 C CA . LEU A 1 490 ? -23.675 8.188 42.286 1.00 97.06 490 LEU A CA 1
ATOM 3893 C C . LEU A 1 490 ? -24.956 9.032 42.358 1.00 97.06 490 LEU A C 1
ATOM 3895 O O . LEU A 1 490 ? -25.605 9.260 41.339 1.00 97.06 490 LEU A O 1
ATOM 3899 N N . GLU A 1 491 ? -25.309 9.538 43.539 1.00 97.31 491 GLU A N 1
ATOM 3900 C CA . GLU A 1 491 ? -26.436 10.459 43.731 1.00 97.31 491 GLU A CA 1
ATOM 3901 C C . GLU A 1 491 ? -26.212 11.799 43.024 1.00 97.31 491 GLU A C 1
ATOM 3903 O O . GLU A 1 491 ? -27.113 12.279 42.334 1.00 97.31 491 GLU A O 1
ATOM 3908 N N . THR A 1 492 ? -25.000 12.356 43.108 1.00 96.94 492 THR A N 1
ATOM 3909 C CA . THR A 1 492 ? -24.614 13.553 42.343 1.00 96.94 492 THR A CA 1
ATOM 3910 C C . THR A 1 492 ? -24.744 13.315 40.836 1.00 96.94 492 THR A C 1
ATOM 3912 O O . THR A 1 492 ? -25.382 14.105 40.141 1.00 96.94 492 THR A O 1
ATOM 3915 N N . TYR A 1 493 ? -24.209 12.201 40.325 1.00 97.12 493 TYR A N 1
ATOM 3916 C CA . TYR A 1 493 ? -24.328 11.821 38.915 1.00 97.12 493 TYR A CA 1
ATOM 3917 C C . TYR A 1 493 ? -25.794 11.693 38.482 1.00 97.12 493 TYR A C 1
ATOM 3919 O O . TYR A 1 493 ? -26.187 12.267 37.467 1.00 97.12 493 TYR A O 1
ATOM 3927 N N . ARG A 1 494 ? -26.632 11.012 39.275 1.00 97.31 494 ARG A N 1
ATOM 3928 C CA . ARG A 1 494 ? -28.077 10.881 39.022 1.00 97.31 494 ARG A CA 1
ATOM 3929 C C . ARG A 1 494 ? -28.773 12.238 38.967 1.00 97.31 494 ARG A C 1
ATOM 3931 O O . ARG A 1 494 ? -29.573 12.466 38.062 1.00 97.31 494 ARG A O 1
ATOM 3938 N N . ALA A 1 495 ? -28.468 13.134 39.906 1.00 96.94 495 ALA A N 1
ATOM 3939 C CA . ALA A 1 495 ? -29.064 14.464 39.963 1.00 96.94 495 ALA A CA 1
ATOM 3940 C C . ALA A 1 495 ? -28.672 15.318 38.748 1.00 96.94 495 ALA A C 1
ATOM 3942 O O . ALA A 1 495 ? -29.539 15.933 38.127 1.00 96.94 495 ALA A O 1
ATOM 3943 N N . GLU A 1 496 ? -27.394 15.326 38.363 1.00 95.94 496 GLU A N 1
ATOM 3944 C CA . GLU A 1 496 ? -26.926 16.060 37.180 1.00 95.94 496 GLU A CA 1
ATOM 3945 C C . GLU A 1 496 ? -27.468 15.459 35.876 1.00 95.94 496 GLU A C 1
ATOM 3947 O O . GLU A 1 496 ? -27.900 16.193 34.985 1.00 95.94 496 GLU A O 1
ATOM 3952 N N . ARG A 1 497 ? -27.533 14.126 35.773 1.00 94.69 497 ARG A N 1
ATOM 3953 C CA . ARG A 1 497 ? -28.106 13.435 34.612 1.00 94.69 497 ARG A CA 1
ATOM 3954 C C . ARG A 1 497 ? -29.616 13.646 34.486 1.00 94.69 497 ARG A C 1
ATOM 3956 O O . ARG A 1 497 ? -30.130 13.699 33.375 1.00 94.69 497 ARG A O 1
ATOM 3963 N N . ALA A 1 498 ? -30.335 13.809 35.595 1.00 95.88 498 ALA A N 1
ATOM 3964 C CA . ALA A 1 498 ? -31.760 14.136 35.570 1.00 95.88 498 ALA A CA 1
ATOM 3965 C C . ALA A 1 498 ? -32.028 15.551 35.027 1.00 95.88 498 ALA A C 1
ATOM 3967 O O . ALA A 1 498 ? -33.034 15.756 34.348 1.00 95.88 498 ALA A O 1
ATOM 3968 N N . LYS A 1 499 ? -31.126 16.512 35.283 1.00 96.00 499 LYS A N 1
ATOM 3969 C CA . LYS A 1 499 ? -31.210 17.874 34.720 1.00 96.00 499 LYS A CA 1
ATOM 3970 C C . LYS A 1 499 ? -31.020 17.879 33.205 1.00 96.00 499 LYS A C 1
ATOM 3972 O O . LYS A 1 499 ? -31.623 18.697 32.518 1.00 96.00 499 LYS A O 1
ATOM 3977 N N . ASP A 1 500 ? -30.177 16.983 32.697 1.00 94.81 500 ASP A N 1
ATOM 3978 C CA . ASP A 1 500 ? -29.848 16.878 31.278 1.00 94.81 500 ASP A CA 1
ATOM 3979 C C . ASP A 1 500 ? -29.642 15.411 30.867 1.00 94.81 500 ASP A C 1
ATOM 3981 O O . ASP A 1 500 ? -28.518 14.898 30.893 1.00 94.81 500 ASP A O 1
ATOM 3985 N N . PRO A 1 501 ? -30.725 14.717 30.468 1.00 95.00 501 PRO A N 1
ATOM 3986 C CA . PRO A 1 501 ? -30.656 13.310 30.087 1.00 95.00 501 PRO A CA 1
ATOM 3987 C C . PRO A 1 501 ? -29.831 13.027 28.827 1.00 95.00 501 PRO A C 1
ATOM 3989 O O . PRO A 1 501 ? -29.568 11.859 28.549 1.00 95.00 501 PRO A O 1
ATOM 3992 N N . SER A 1 502 ? -29.472 14.057 28.052 1.00 94.81 502 SER A N 1
ATOM 3993 C CA . SER A 1 502 ? -28.650 13.935 26.843 1.00 94.81 502 SER A CA 1
ATOM 3994 C C . SER A 1 502 ? -27.156 14.136 27.093 1.00 94.81 502 SER A C 1
ATOM 3996 O O . SER A 1 502 ? -26.343 13.763 26.249 1.00 94.81 502 SER A O 1
ATOM 3998 N N . ALA A 1 503 ? -26.779 14.691 28.247 1.00 94.06 503 ALA A N 1
ATOM 3999 C CA . ALA A 1 503 ? -25.390 14.995 28.551 1.00 94.06 503 ALA A CA 1
ATOM 4000 C C . ALA A 1 503 ? -24.514 13.748 28.654 1.00 94.06 503 ALA A C 1
ATOM 4002 O O . ALA A 1 503 ? -24.866 12.765 29.311 1.00 94.06 503 ALA A O 1
ATOM 4003 N N . VAL A 1 504 ? -23.315 13.846 28.086 1.00 94.69 504 VAL A N 1
ATOM 4004 C CA . VAL A 1 504 ? -22.262 12.843 28.237 1.00 94.69 504 VAL A CA 1
ATOM 4005 C C . VAL A 1 504 ? -21.430 13.186 29.469 1.00 94.69 504 VAL A C 1
ATOM 4007 O O . VAL A 1 504 ? -20.916 14.300 29.594 1.00 94.69 504 VAL A O 1
ATOM 4010 N N . PHE A 1 505 ? -21.319 12.229 30.384 1.00 96.50 505 PHE A N 1
ATOM 4011 C CA . PHE A 1 505 ? -20.495 12.341 31.583 1.00 96.50 505 PHE A CA 1
ATOM 4012 C C . PHE A 1 505 ? -19.268 11.458 31.443 1.00 96.50 505 PHE A C 1
ATOM 4014 O O . PHE A 1 505 ? -19.340 10.393 30.828 1.00 96.50 505 PHE A O 1
ATOM 4021 N N . TYR A 1 506 ? -18.174 11.892 32.057 1.00 95.62 506 TYR A N 1
ATOM 4022 C CA . TYR A 1 506 ? -16.901 11.199 32.012 1.00 95.62 506 TYR A CA 1
ATOM 4023 C C . TYR A 1 506 ? -16.381 10.937 33.411 1.00 95.62 506 TYR A C 1
ATOM 4025 O O . TYR A 1 506 ? -16.424 11.817 34.271 1.00 95.62 506 TYR A O 1
ATOM 4033 N N . ILE A 1 507 ? -15.846 9.738 33.612 1.00 95.75 507 ILE A N 1
ATOM 4034 C CA . ILE A 1 507 ? -14.958 9.455 34.731 1.00 95.75 507 ILE A CA 1
ATOM 4035 C C . ILE A 1 507 ? -13.525 9.512 34.222 1.00 95.75 507 ILE A C 1
ATOM 4037 O O . ILE A 1 507 ? -13.167 8.817 33.272 1.00 95.75 507 ILE A O 1
ATOM 4041 N N . GLY A 1 508 ? -12.722 10.372 34.840 1.00 91.12 508 GLY A N 1
ATOM 4042 C CA . GLY A 1 508 ? -11.308 10.548 34.530 1.00 91.12 508 GLY A CA 1
ATOM 4043 C C . GLY A 1 508 ? -10.413 10.191 35.703 1.00 91.12 508 GLY A C 1
ATOM 4044 O O . GLY A 1 508 ? -10.840 10.309 36.849 1.00 91.12 508 GLY A O 1
ATOM 4045 N N . THR A 1 509 ? -9.176 9.779 35.441 1.00 90.94 509 THR A N 1
ATOM 4046 C CA . THR A 1 509 ? -8.171 9.593 36.499 1.00 90.94 509 THR A CA 1
ATOM 4047 C C . THR A 1 509 ? -7.720 10.946 37.053 1.00 90.94 509 THR A C 1
ATOM 4049 O O . THR A 1 509 ? -7.549 11.902 36.299 1.00 90.94 509 THR A O 1
ATOM 4052 N N . THR A 1 510 ? -7.519 11.056 38.372 1.00 88.50 510 THR A N 1
ATOM 4053 C CA . THR A 1 510 ? -7.046 12.312 39.007 1.00 88.50 510 THR A CA 1
ATOM 4054 C C . THR A 1 510 ? -5.575 12.623 38.763 1.00 88.50 510 THR A C 1
ATOM 4056 O O . THR A 1 510 ? -5.140 13.758 38.958 1.00 88.50 510 THR A O 1
ATOM 4059 N N . LYS A 1 511 ? -4.819 11.618 38.328 1.00 86.50 511 LYS A N 1
ATOM 4060 C CA . LYS A 1 511 ? -3.405 11.679 37.977 1.00 86.50 511 LYS A CA 1
ATOM 4061 C C . LYS A 1 511 ? -3.135 10.769 36.785 1.00 86.50 511 LYS A C 1
ATOM 4063 O O . LYS A 1 511 ? -3.941 9.880 36.488 1.00 86.50 511 LYS A O 1
ATOM 4068 N N . ASP A 1 512 ? -1.979 10.967 36.177 1.00 88.50 512 ASP A N 1
ATOM 4069 C CA . ASP A 1 512 ? -1.470 10.091 35.134 1.00 88.50 512 ASP A CA 1
ATOM 4070 C C . ASP A 1 512 ? -1.198 8.708 35.745 1.00 88.50 512 ASP A C 1
ATOM 4072 O O . ASP A 1 512 ? -0.612 8.583 36.825 1.00 88.50 512 ASP A O 1
ATOM 4076 N N . VAL A 1 513 ? -1.691 7.660 35.091 1.00 90.44 513 VAL A N 1
ATOM 4077 C CA . VAL A 1 513 ? -1.525 6.263 35.517 1.00 90.44 513 VAL A CA 1
ATOM 4078 C C . VAL A 1 513 ? -1.305 5.381 34.298 1.00 90.44 513 VAL A C 1
ATOM 4080 O O . VAL A 1 513 ? -1.560 5.797 33.177 1.00 90.44 513 VAL A O 1
ATOM 4083 N N . LYS A 1 514 ? -0.863 4.139 34.492 1.00 91.88 514 LYS A N 1
ATOM 4084 C CA . LYS A 1 514 ? -0.942 3.117 33.439 1.00 91.88 514 LYS A CA 1
ATOM 4085 C C . LYS A 1 514 ? -2.340 2.506 33.402 1.00 91.88 514 LYS A C 1
ATOM 4087 O O . LYS A 1 514 ? -2.957 2.330 34.454 1.00 91.88 514 LYS A O 1
ATOM 4092 N N . LEU A 1 515 ? -2.801 2.097 32.217 1.00 92.56 515 LEU A N 1
ATOM 4093 C CA . LEU A 1 515 ? -4.093 1.415 32.063 1.00 92.56 515 LEU A CA 1
ATOM 4094 C C . LEU A 1 515 ? -4.182 0.153 32.940 1.00 92.56 515 LEU A C 1
ATOM 4096 O O . LEU A 1 515 ? -5.202 -0.097 33.572 1.00 92.56 515 LEU A O 1
ATOM 4100 N N . GLU A 1 516 ? -3.086 -0.597 33.062 1.00 92.81 516 GLU A N 1
ATOM 4101 C CA . GLU A 1 516 ? -2.985 -1.776 33.936 1.00 92.81 516 GLU A CA 1
ATOM 4102 C C . GLU A 1 516 ? -3.331 -1.464 35.401 1.00 92.81 516 GLU A C 1
ATOM 4104 O O . GLU A 1 516 ? -3.993 -2.259 36.066 1.00 92.81 516 GLU A O 1
ATOM 4109 N N . SER A 1 517 ? -2.955 -0.280 35.895 1.00 91.81 517 SER A N 1
ATOM 4110 C CA . SER A 1 517 ? -3.261 0.152 37.263 1.00 91.81 517 SER A CA 1
ATOM 4111 C C . SER A 1 517 ? -4.760 0.376 37.479 1.00 91.81 517 SER A C 1
ATOM 4113 O O . SER A 1 517 ? -5.256 0.157 38.581 1.00 91.81 517 SER A O 1
ATOM 4115 N N . ILE A 1 518 ? -5.495 0.774 36.435 1.00 92.19 518 ILE A N 1
ATOM 4116 C CA . ILE A 1 518 ? -6.963 0.878 36.463 1.00 92.19 518 ILE A CA 1
ATOM 4117 C C . ILE A 1 518 ? -7.579 -0.524 36.517 1.00 92.19 518 ILE A C 1
ATOM 4119 O O . ILE A 1 518 ? -8.489 -0.782 37.306 1.00 92.19 518 ILE A O 1
ATOM 4123 N N . LEU A 1 519 ? -7.050 -1.449 35.714 1.00 91.88 519 LEU A N 1
ATOM 4124 C CA . LEU A 1 519 ? -7.536 -2.828 35.631 1.00 91.88 519 LEU A CA 1
ATOM 4125 C C . LEU A 1 519 ? -7.221 -3.662 36.887 1.00 91.88 519 LEU A C 1
ATOM 4127 O O . LEU A 1 519 ? -7.856 -4.691 37.103 1.00 91.88 519 LEU A O 1
ATOM 4131 N N . ALA A 1 520 ? -6.311 -3.202 37.752 1.00 89.31 520 ALA A N 1
ATOM 4132 C CA . ALA A 1 520 ? -5.952 -3.861 39.011 1.00 89.31 520 ALA A CA 1
ATOM 4133 C C . ALA A 1 520 ? -7.051 -3.818 40.100 1.00 89.31 520 ALA A C 1
ATOM 4135 O O . ALA A 1 520 ? -6.904 -4.457 41.141 1.00 89.31 520 ALA A O 1
ATOM 4136 N N . GLY A 1 521 ? -8.156 -3.091 39.881 1.00 84.69 521 GLY A N 1
ATOM 4137 C CA . GLY A 1 521 ? -9.395 -3.239 40.661 1.00 84.69 521 GLY A CA 1
ATOM 4138 C C . GLY A 1 521 ? -9.974 -1.955 41.264 1.00 84.69 521 GLY A C 1
ATOM 4139 O O . GLY A 1 521 ? -11.157 -1.937 41.615 1.00 84.69 521 GLY A O 1
ATOM 4140 N N . SER A 1 522 ? -9.190 -0.877 41.370 1.00 93.56 522 SER A N 1
ATOM 4141 C CA . SER A 1 522 ? -9.687 0.446 41.778 1.00 93.56 522 SER A CA 1
ATOM 4142 C C . SER A 1 522 ? -8.752 1.578 41.353 1.00 93.56 522 SER A C 1
ATOM 4144 O O . SER A 1 522 ? -7.541 1.372 41.332 1.00 93.56 522 SER A O 1
ATOM 4146 N N . PHE A 1 523 ? -9.283 2.780 41.112 1.00 95.31 523 PHE A N 1
ATOM 4147 C CA . PHE A 1 523 ? -8.474 3.974 40.831 1.00 95.31 523 PHE A CA 1
ATOM 4148 C C . PHE A 1 523 ? -9.113 5.255 41.380 1.00 95.31 523 PHE A C 1
ATOM 4150 O O . PHE A 1 523 ? -10.328 5.318 41.585 1.00 95.31 523 PHE A O 1
ATOM 4157 N N . ASP A 1 524 ? -8.274 6.263 41.625 1.00 95.50 524 ASP A N 1
ATOM 4158 C CA . ASP A 1 524 ? -8.698 7.596 42.059 1.00 95.50 524 ASP A CA 1
ATOM 4159 C C . ASP A 1 524 ? -9.201 8.402 40.857 1.00 95.50 524 ASP A C 1
ATOM 4161 O O . ASP A 1 524 ? -8.543 8.463 39.811 1.00 95.50 524 ASP A O 1
ATOM 4165 N N . ALA A 1 525 ? -10.375 9.008 41.003 1.00 96.00 525 ALA A N 1
ATOM 4166 C CA . ALA A 1 525 ? -11.139 9.516 39.883 1.00 96.00 525 ALA A CA 1
ATOM 4167 C C . ALA A 1 525 ? -11.843 10.854 40.144 1.00 96.00 525 ALA A C 1
ATOM 4169 O O . ALA A 1 525 ? -12.062 11.280 41.281 1.00 96.00 525 ALA A O 1
ATOM 4170 N N . MET A 1 526 ? -12.215 11.502 39.043 1.00 94.62 526 MET A N 1
ATOM 4171 C CA . MET A 1 526 ? -13.083 12.674 38.981 1.00 94.62 526 MET A CA 1
ATOM 4172 C C . MET A 1 526 ? -14.260 12.407 38.037 1.00 94.62 526 MET A C 1
ATOM 4174 O O . MET A 1 526 ? -14.145 11.597 37.119 1.00 94.62 526 MET A O 1
ATOM 4178 N N . LEU A 1 527 ? -15.379 13.095 38.260 1.00 96.25 527 LEU A N 1
ATOM 4179 C CA . LEU A 1 527 ? -16.588 13.042 37.440 1.00 96.25 527 LEU A CA 1
ATOM 4180 C C . LEU A 1 527 ? -16.811 14.408 36.791 1.00 96.25 527 LEU A C 1
ATOM 4182 O O . LEU A 1 527 ? -16.957 15.411 37.495 1.00 96.25 527 LEU A O 1
ATOM 4186 N N . GLU A 1 528 ? -16.890 14.437 35.465 1.00 94.12 528 GLU A N 1
ATOM 4187 C CA . GLU A 1 528 ? -17.030 15.663 34.676 1.00 94.12 528 GLU A CA 1
ATOM 4188 C C . GLU A 1 528 ? -18.208 15.561 33.694 1.00 94.12 528 GLU A C 1
ATOM 4190 O O . GLU A 1 528 ? -18.490 14.496 33.141 1.00 94.12 528 GLU A O 1
ATOM 4195 N N . LYS A 1 529 ? -18.919 16.675 33.485 1.00 93.25 529 LYS A N 1
ATOM 4196 C CA . LYS A 1 529 ? -19.973 16.807 32.470 1.00 93.25 529 LYS A CA 1
ATOM 4197 C C . LYS A 1 529 ? -19.370 17.427 31.204 1.00 93.25 529 LYS A C 1
ATOM 4199 O O . LYS A 1 529 ? -19.098 18.627 31.180 1.00 93.25 529 LYS A O 1
ATOM 4204 N N . GLY A 1 530 ? -19.203 16.621 30.154 1.00 85.62 530 GLY A N 1
ATOM 4205 C CA . GLY A 1 530 ? -18.534 17.014 28.906 1.00 85.62 530 GLY A CA 1
ATOM 4206 C C . GLY A 1 530 ? -17.015 16.786 28.905 1.00 85.62 530 GLY A C 1
ATOM 4207 O O . GLY A 1 530 ? -16.416 16.529 29.946 1.00 85.62 530 GLY A O 1
ATOM 4208 N N . LEU A 1 531 ? -16.402 16.883 27.720 1.00 78.00 531 LEU A N 1
ATOM 4209 C CA . LEU A 1 531 ? -14.943 16.915 27.546 1.00 78.00 531 LEU A CA 1
ATOM 4210 C C . LEU A 1 531 ? -14.448 18.362 27.410 1.00 78.00 531 LEU A C 1
ATOM 4212 O O . LEU A 1 531 ? -15.221 19.230 26.994 1.00 78.00 531 LEU A O 1
ATOM 4216 N N . PRO A 1 532 ? -13.164 18.632 27.703 1.00 67.81 532 PRO A N 1
ATOM 4217 C CA . PRO A 1 532 ? -12.533 19.902 27.363 1.00 67.81 532 PRO A CA 1
ATOM 4218 C C . PRO A 1 532 ? -12.632 20.200 25.860 1.00 67.81 532 PRO A C 1
ATOM 4220 O O . PRO A 1 532 ? -12.410 19.323 25.031 1.00 67.81 532 PRO A O 1
ATOM 4223 N N . ALA A 1 533 ? -12.917 21.451 25.499 1.00 65.50 533 ALA A N 1
ATOM 4224 C CA . ALA A 1 533 ? -12.945 21.909 24.110 1.00 65.50 533 ALA A CA 1
ATOM 4225 C C . ALA A 1 533 ? -12.104 23.183 23.939 1.00 65.50 533 ALA A C 1
ATOM 4227 O O . ALA A 1 533 ? -12.003 24.002 24.857 1.00 65.50 533 ALA A O 1
ATOM 4228 N N . LYS A 1 534 ? -11.489 23.362 22.759 1.00 60.00 534 LYS A N 1
ATOM 4229 C CA . LYS A 1 534 ? -10.655 24.541 22.465 1.00 60.00 534 LYS A CA 1
ATOM 4230 C C . LYS A 1 534 ? -11.480 25.813 22.646 1.00 60.00 534 LYS A C 1
ATOM 4232 O O . LYS A 1 534 ? -12.594 25.897 22.136 1.00 60.00 534 LYS A O 1
ATOM 4237 N N . ASN A 1 535 ? -10.911 26.812 23.318 1.00 67.12 535 ASN A N 1
ATOM 4238 C CA . ASN A 1 535 ? -11.543 28.118 23.544 1.00 67.12 535 ASN A CA 1
ATOM 4239 C C . ASN A 1 535 ? -12.890 28.061 24.295 1.00 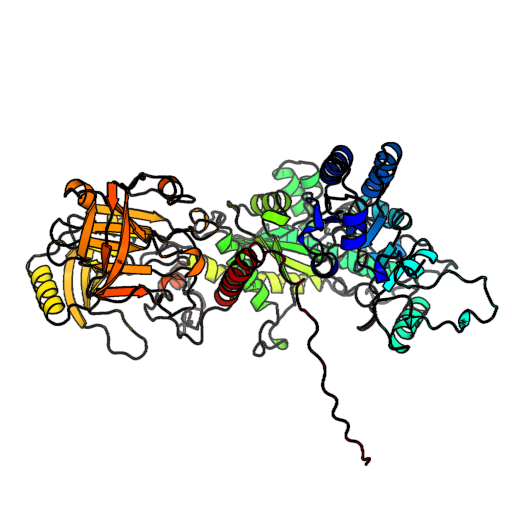67.12 535 ASN A C 1
ATOM 4241 O O . ASN A 1 535 ? -13.668 29.010 24.225 1.00 67.12 535 ASN A O 1
ATOM 4245 N N . GLN A 1 536 ? -13.169 26.972 25.016 1.00 70.31 536 GLN A N 1
ATOM 4246 C CA . GLN A 1 536 ? -14.332 26.848 25.892 1.00 70.31 536 GLN A CA 1
ATOM 4247 C C . GLN A 1 536 ? -13.887 26.745 27.357 1.00 70.31 536 GLN A C 1
ATOM 4249 O O . GLN A 1 536 ? -12.767 26.299 27.628 1.00 70.31 536 GLN A O 1
ATOM 4254 N N . PRO A 1 537 ? -14.728 27.173 28.319 1.00 74.06 537 PRO A N 1
ATOM 4255 C CA . PRO A 1 537 ? -14.456 26.934 29.730 1.00 74.06 537 PRO A CA 1
ATOM 4256 C C . PRO A 1 537 ? -14.301 25.427 30.008 1.00 74.06 537 PRO A C 1
ATOM 4258 O O . PRO A 1 537 ? -14.899 24.611 29.301 1.00 74.06 537 PRO A O 1
ATOM 4261 N N . PRO A 1 538 ? -13.507 25.046 31.027 1.00 76.19 538 PRO A N 1
ATOM 4262 C CA . PRO A 1 538 ? -13.329 23.646 31.391 1.00 76.19 538 PRO A CA 1
ATOM 4263 C C . PRO A 1 538 ? -14.679 22.985 31.714 1.00 76.19 538 PRO A C 1
ATOM 4265 O O . PRO A 1 538 ? -15.593 23.666 32.196 1.00 76.19 538 PRO A O 1
ATOM 4268 N N . PRO A 1 539 ? -14.811 21.669 31.464 1.00 82.12 539 PRO A N 1
ATOM 4269 C CA . PRO A 1 539 ? -16.049 20.953 31.728 1.00 82.12 539 PRO A CA 1
ATOM 4270 C C . PRO A 1 539 ? -16.427 21.057 33.208 1.00 82.12 539 PRO A C 1
ATOM 4272 O O . PRO A 1 539 ? -15.573 21.164 34.094 1.00 82.12 539 PRO A O 1
ATOM 4275 N N . GLN A 1 540 ? -17.730 21.036 33.488 1.00 88.81 540 GLN A N 1
ATOM 4276 C CA . GLN A 1 540 ? -18.226 21.127 34.857 1.00 88.81 540 GLN A CA 1
ATOM 4277 C C . GLN A 1 540 ? -17.771 19.890 35.637 1.00 88.81 540 GLN A C 1
ATOM 4279 O O . GLN A 1 540 ? -18.213 18.774 35.357 1.00 88.81 540 GLN A O 1
ATOM 4284 N N . ARG A 1 541 ? -16.931 20.095 36.654 1.00 91.94 541 ARG A N 1
ATOM 4285 C CA . ARG A 1 541 ? -16.546 19.040 37.592 1.00 91.94 541 ARG A CA 1
ATOM 4286 C C . ARG A 1 541 ? -17.656 18.825 38.613 1.00 91.94 541 ARG A C 1
ATOM 4288 O O . ARG A 1 541 ? -17.921 19.690 39.444 1.00 91.94 541 ARG A O 1
ATOM 4295 N N . CYS A 1 542 ? -18.310 17.672 38.532 1.00 93.00 542 CYS A N 1
ATOM 4296 C CA . CYS A 1 542 ? -19.426 17.300 39.399 1.00 93.00 542 CYS A CA 1
ATOM 4297 C C . CYS A 1 542 ? -18.940 16.673 40.713 1.00 93.00 542 CYS A C 1
ATOM 4299 O O . CYS A 1 542 ? -19.544 16.895 41.756 1.00 93.00 542 CYS A O 1
ATOM 4301 N N . ALA A 1 543 ? -17.850 15.903 40.666 1.00 93.31 543 ALA A N 1
ATOM 4302 C CA . ALA A 1 543 ? -17.197 15.322 41.837 1.00 93.31 543 ALA A CA 1
ATOM 4303 C C . ALA A 1 543 ? -15.702 15.092 41.559 1.00 93.31 543 ALA A C 1
ATOM 4305 O O . ALA A 1 543 ? -15.295 14.951 40.406 1.00 93.31 543 ALA A O 1
ATOM 4306 N N . SER A 1 544 ? -14.884 15.039 42.607 1.00 91.06 544 SER A N 1
ATOM 4307 C CA . SER A 1 544 ? -13.438 14.785 42.540 1.00 91.06 544 SER A CA 1
ATOM 4308 C C . SER A 1 544 ? -13.006 13.926 43.723 1.00 91.06 544 SER A C 1
ATOM 4310 O O . SER A 1 544 ? -13.751 13.817 44.698 1.00 91.06 544 SER A O 1
ATOM 4312 N N . ASP A 1 545 ? -11.805 13.354 43.634 1.00 90.62 545 ASP A N 1
ATOM 4313 C CA . ASP A 1 545 ? -11.096 12.712 44.747 1.00 90.62 545 ASP A CA 1
ATOM 4314 C C . ASP A 1 545 ? -11.870 11.546 45.378 1.00 90.62 545 ASP A C 1
ATOM 4316 O O . ASP A 1 545 ? -11.847 11.322 46.590 1.00 90.62 545 ASP A O 1
ATOM 4320 N N . PHE A 1 546 ? -12.562 10.782 44.532 1.00 96.25 546 PHE A N 1
ATOM 4321 C CA . PHE A 1 546 ? -13.251 9.558 44.924 1.00 96.25 546 PHE A CA 1
ATOM 4322 C C . PHE A 1 546 ? -12.600 8.335 44.283 1.00 96.25 546 PHE A C 1
ATOM 4324 O O . PHE A 1 546 ? -11.885 8.439 43.289 1.00 96.25 546 PHE A O 1
ATOM 4331 N N . LYS A 1 547 ? -12.870 7.153 44.838 1.00 96.50 547 LYS A N 1
ATOM 4332 C CA . LYS A 1 547 ? -12.334 5.894 44.323 1.00 96.50 547 LYS A CA 1
ATOM 4333 C C . LYS A 1 547 ? -13.405 5.114 43.567 1.00 96.50 547 LYS A C 1
ATOM 4335 O O . LYS A 1 547 ? -14.457 4.816 44.128 1.00 96.50 547 LYS A O 1
ATOM 4340 N N . VAL A 1 548 ? -13.118 4.757 42.319 1.00 97.12 548 VAL A N 1
ATOM 4341 C CA . VAL A 1 548 ? -13.887 3.756 41.565 1.00 97.12 548 VAL A CA 1
ATOM 4342 C C . VAL A 1 548 ? -13.437 2.377 42.031 1.00 97.12 548 VAL A C 1
ATOM 4344 O O . VAL A 1 548 ? -12.236 2.134 42.121 1.00 97.12 548 VAL A O 1
ATOM 4347 N N . THR A 1 549 ? -14.369 1.480 42.352 1.00 97.06 549 THR A N 1
ATOM 4348 C CA . THR A 1 549 ? -14.064 0.153 42.926 1.00 97.06 549 THR A CA 1
ATOM 4349 C C . THR A 1 549 ? -14.824 -0.967 42.214 1.00 97.06 549 THR A C 1
ATOM 4351 O O . THR A 1 549 ? -15.643 -0.696 41.338 1.00 97.06 549 THR A O 1
ATOM 4354 N N . ASN A 1 550 ? -14.541 -2.230 42.570 1.00 95.44 550 ASN A N 1
ATOM 4355 C CA . ASN A 1 550 ? -15.207 -3.424 42.024 1.00 95.44 550 ASN A CA 1
ATOM 4356 C C . ASN A 1 550 ? -15.196 -3.465 40.485 1.00 95.44 550 ASN A C 1
ATOM 4358 O O . ASN A 1 550 ? -16.192 -3.800 39.840 1.00 95.44 550 ASN A O 1
ATOM 4362 N N . ILE A 1 551 ? -14.062 -3.076 39.899 1.00 95.69 551 ILE A N 1
ATOM 4363 C CA . ILE A 1 551 ? -13.891 -3.015 38.450 1.00 95.69 551 ILE A CA 1
ATOM 4364 C C . ILE A 1 551 ? -13.929 -4.434 37.884 1.00 95.69 551 ILE A C 1
ATOM 4366 O O . ILE A 1 551 ? -13.148 -5.298 38.279 1.00 95.69 551 ILE A O 1
ATOM 4370 N N . LYS A 1 552 ? -14.839 -4.664 36.937 1.00 94.50 552 LYS A N 1
ATOM 4371 C CA . LYS A 1 552 ? -14.935 -5.905 36.163 1.00 94.50 552 LYS A CA 1
ATOM 4372 C C . LYS A 1 552 ? -14.875 -5.580 34.684 1.00 94.50 552 LYS A C 1
ATOM 4374 O O . LYS A 1 552 ? -15.658 -4.763 34.202 1.00 94.50 552 LYS A O 1
ATOM 4379 N N . VAL A 1 553 ? -13.969 -6.246 33.980 1.00 95.31 553 VAL A N 1
ATOM 4380 C CA . VAL A 1 553 ? -13.812 -6.121 32.532 1.00 95.31 553 VAL A CA 1
ATOM 4381 C C . VAL A 1 553 ? -14.921 -6.908 31.844 1.00 95.31 553 VAL A C 1
ATOM 4383 O O . VAL A 1 553 ? -15.014 -8.122 32.016 1.00 95.31 553 VAL A O 1
ATOM 4386 N N . LEU A 1 554 ? -15.759 -6.217 31.074 1.00 95.25 554 LEU A N 1
ATOM 4387 C CA . LEU A 1 554 ? -16.721 -6.851 30.170 1.00 95.25 554 LEU A CA 1
ATOM 4388 C C . LEU A 1 554 ? -16.065 -7.122 28.817 1.00 95.25 554 LEU A C 1
ATOM 4390 O O . LEU A 1 554 ? -16.209 -8.212 28.267 1.00 95.25 554 LEU A O 1
ATOM 4394 N N . LYS A 1 555 ? -15.326 -6.133 28.306 1.00 96.12 555 LYS A N 1
ATOM 4395 C CA . LYS A 1 555 ? -14.526 -6.240 27.085 1.00 96.12 555 LYS A CA 1
ATOM 4396 C C . LYS A 1 555 ? -13.223 -5.474 27.241 1.00 96.12 555 LYS A C 1
ATOM 4398 O O . LYS A 1 555 ? -13.235 -4.375 27.781 1.00 96.12 555 LYS A O 1
ATOM 4403 N N . ASN A 1 556 ? -12.125 -6.054 26.781 1.00 95.62 556 ASN A N 1
ATOM 4404 C CA . ASN A 1 556 ? -10.823 -5.414 26.639 1.00 95.62 556 ASN A CA 1
ATOM 4405 C C . ASN A 1 556 ? -10.173 -5.954 25.366 1.00 95.62 556 ASN A C 1
ATOM 4407 O O . ASN A 1 556 ? -9.372 -6.885 25.409 1.00 95.62 556 ASN A O 1
ATOM 4411 N N . THR A 1 557 ? -10.571 -5.392 24.232 1.00 94.44 557 THR A N 1
ATOM 4412 C CA . THR A 1 557 ? -10.091 -5.820 22.921 1.00 94.44 557 THR A CA 1
ATOM 4413 C C . THR A 1 557 ? -8.994 -4.864 22.454 1.00 94.44 557 THR A C 1
ATOM 4415 O O . THR A 1 557 ? -9.275 -3.675 22.292 1.00 94.44 557 THR A O 1
ATOM 4418 N N . PRO A 1 558 ? -7.751 -5.322 22.232 1.00 93.69 558 PRO A N 1
ATOM 4419 C CA . PRO A 1 558 ? -6.735 -4.496 21.593 1.00 93.69 558 PRO A CA 1
ATOM 4420 C C . PRO A 1 558 ? -7.154 -4.153 20.158 1.00 93.69 558 PRO A C 1
ATOM 4422 O O . PRO A 1 558 ? -7.681 -4.999 19.435 1.00 93.69 558 PRO A O 1
ATOM 4425 N N . ILE A 1 559 ? -6.902 -2.911 19.752 1.00 93.25 559 ILE A N 1
ATOM 4426 C CA . ILE A 1 559 ? -7.242 -2.373 18.422 1.00 93.25 559 ILE A CA 1
ATOM 4427 C C . ILE A 1 559 ? -5.992 -1.922 17.652 1.00 93.25 559 ILE A C 1
ATOM 4429 O O . ILE A 1 559 ? -6.055 -1.033 16.801 1.00 93.25 559 ILE A O 1
ATOM 4433 N N . ASP A 1 560 ? -4.837 -2.526 17.953 1.00 89.88 560 ASP A N 1
ATOM 4434 C CA . ASP A 1 560 ? -3.650 -2.442 17.099 1.00 89.88 560 ASP A CA 1
ATOM 4435 C C . ASP A 1 560 ? -3.967 -2.928 15.686 1.00 89.88 560 ASP A C 1
ATOM 4437 O O . ASP A 1 560 ? -4.779 -3.836 15.495 1.00 89.88 560 ASP A O 1
ATOM 4441 N N . SER A 1 561 ? -3.280 -2.382 14.683 1.00 86.50 561 SER A N 1
ATOM 4442 C CA . SER A 1 561 ? -3.657 -2.605 13.285 1.00 86.50 561 SER A CA 1
ATOM 4443 C C . SER A 1 561 ? -3.600 -4.078 12.861 1.00 86.50 561 SER A C 1
ATOM 4445 O O . SER A 1 561 ? -4.362 -4.506 11.994 1.00 86.50 561 SER A O 1
ATOM 4447 N N . LYS A 1 562 ? -2.728 -4.870 13.500 1.00 84.94 562 LYS A N 1
ATOM 4448 C CA . LYS A 1 562 ? -2.600 -6.323 13.303 1.00 84.94 562 LYS A CA 1
ATOM 4449 C C . LYS A 1 562 ? -3.818 -7.133 13.762 1.00 84.94 562 LYS A C 1
ATOM 4451 O O . LYS A 1 562 ? -3.963 -8.272 13.327 1.00 84.94 562 LYS A O 1
ATOM 4456 N N . TYR A 1 563 ? -4.662 -6.573 14.628 1.00 90.44 563 TYR A N 1
ATOM 4457 C CA . TYR A 1 563 ? -5.887 -7.210 15.120 1.00 90.44 563 TYR A CA 1
ATOM 4458 C C . TYR A 1 563 ? -7.149 -6.687 14.427 1.00 90.44 563 TYR A C 1
ATOM 4460 O O . TYR A 1 563 ? -8.240 -7.181 14.706 1.00 90.44 563 TYR A O 1
ATOM 4468 N N . LEU A 1 564 ? -7.016 -5.701 13.537 1.00 91.12 564 LEU A N 1
ATOM 4469 C CA . LEU A 1 564 ? -8.133 -5.144 12.784 1.00 91.12 564 LEU A CA 1
ATOM 4470 C C . LEU A 1 564 ? -8.400 -5.945 11.506 1.00 91.12 564 LEU A C 1
ATOM 4472 O O . LEU A 1 564 ? -7.491 -6.464 10.853 1.00 91.12 564 LEU A O 1
ATOM 4476 N N . ASP A 1 565 ? -9.669 -5.995 11.129 1.00 89.56 565 ASP A N 1
ATOM 4477 C CA . ASP A 1 565 ? -10.143 -6.498 9.851 1.00 89.56 565 ASP A CA 1
ATOM 4478 C C . ASP A 1 565 ? -9.673 -5.589 8.707 1.00 89.56 565 ASP A C 1
ATOM 4480 O O . ASP A 1 565 ? -9.552 -4.370 8.844 1.00 89.56 565 ASP A O 1
ATOM 4484 N N . ARG A 1 566 ? -9.417 -6.188 7.536 1.00 82.06 566 ARG A N 1
ATOM 4485 C CA . ARG A 1 566 ? -8.967 -5.442 6.343 1.00 82.06 566 ARG A CA 1
ATOM 4486 C C . ARG A 1 566 ? -10.081 -4.623 5.696 1.00 82.06 566 ARG A C 1
ATOM 4488 O O . ARG A 1 566 ? -9.807 -3.665 4.979 1.00 82.06 566 ARG A O 1
ATOM 4495 N N . SER A 1 567 ? -11.318 -5.053 5.894 1.00 85.56 567 SER A N 1
ATOM 4496 C CA . SER A 1 567 ? -12.521 -4.440 5.351 1.00 85.56 567 SER A CA 1
ATOM 4497 C C . SER A 1 567 ? -13.560 -4.348 6.451 1.00 85.56 567 SER A C 1
ATOM 4499 O O . SER A 1 567 ? -13.609 -5.202 7.337 1.00 85.56 567 SER A O 1
ATOM 4501 N N . PHE A 1 568 ? -14.418 -3.337 6.371 1.00 90.69 568 PHE A N 1
ATOM 4502 C CA . PHE A 1 568 ? -15.582 -3.269 7.242 1.00 90.69 568 PHE A CA 1
ATOM 4503 C C . PHE A 1 568 ? -16.469 -4.505 7.057 1.00 90.69 568 PHE A C 1
ATOM 4505 O O . PHE A 1 568 ? -16.570 -5.020 5.936 1.00 90.69 568 PHE A O 1
ATOM 4512 N N . PRO A 1 569 ? -17.117 -4.978 8.131 1.00 91.38 569 PRO A N 1
ATOM 4513 C CA . PRO A 1 569 ? -18.114 -6.027 8.022 1.00 91.38 569 PRO A CA 1
ATOM 4514 C C . PRO A 1 569 ? -19.330 -5.548 7.217 1.00 91.38 569 PRO A C 1
ATOM 4516 O O . PRO A 1 569 ? -19.634 -4.355 7.139 1.00 91.38 569 PRO A O 1
ATOM 4519 N N . ASP A 1 570 ? -20.076 -6.500 6.657 1.00 90.31 570 ASP A N 1
ATOM 4520 C CA . ASP A 1 570 ? -21.297 -6.184 5.910 1.00 90.31 570 ASP A CA 1
ATOM 4521 C C . ASP A 1 570 ? -22.372 -5.561 6.793 1.00 90.31 570 ASP A C 1
ATOM 4523 O O . ASP A 1 570 ? -23.146 -4.750 6.313 1.00 90.31 570 ASP A O 1
ATOM 4527 N N . HIS A 1 571 ? -22.448 -5.931 8.069 1.00 94.81 571 HIS A N 1
ATOM 4528 C CA . HIS A 1 571 ? -23.401 -5.379 9.030 1.00 94.81 571 HIS A CA 1
ATOM 4529 C C . HIS A 1 571 ? -22.663 -4.673 10.158 1.00 94.81 571 HIS A C 1
ATOM 4531 O O . HIS A 1 571 ? -21.563 -5.079 10.514 1.00 94.81 571 HIS A O 1
ATOM 4537 N N . MET A 1 572 ? -23.309 -3.676 10.760 1.00 96.00 572 MET A N 1
ATOM 4538 C CA . MET A 1 572 ? -22.759 -2.986 11.925 1.00 96.00 572 MET A CA 1
ATOM 4539 C C . MET A 1 572 ? -23.113 -3.712 13.227 1.00 96.00 572 MET A C 1
ATOM 4541 O O . MET A 1 572 ? -24.289 -4.017 13.474 1.00 96.00 572 MET A O 1
ATOM 4545 N N . TYR A 1 573 ? -22.107 -3.953 14.069 1.00 97.62 573 TYR A N 1
ATOM 4546 C CA . TYR A 1 573 ? -22.236 -4.704 15.321 1.00 97.62 573 TYR A CA 1
ATOM 4547 C C . TYR A 1 573 ? -21.891 -3.855 16.549 1.00 97.62 573 TYR A C 1
ATOM 4549 O O . TYR A 1 573 ? -20.995 -3.018 16.529 1.00 97.62 573 TYR A O 1
ATOM 4557 N N . PHE A 1 574 ? -22.596 -4.097 17.649 1.00 98.38 574 PHE A N 1
ATOM 4558 C CA . PHE A 1 574 ? -22.440 -3.407 18.923 1.00 98.38 574 PHE A CA 1
ATOM 4559 C C . PHE A 1 574 ? -22.341 -4.427 20.051 1.00 98.38 574 PHE A C 1
ATOM 4561 O O . PHE A 1 574 ? -23.087 -5.404 20.069 1.00 98.38 574 PHE A O 1
ATOM 4568 N N . TYR A 1 575 ? -21.507 -4.165 21.049 1.00 98.38 575 TYR A N 1
ATOM 4569 C CA . TYR A 1 575 ? -21.648 -4.820 22.343 1.00 98.38 575 TYR A CA 1
ATOM 4570 C C . TYR A 1 575 ? -22.928 -4.323 23.018 1.00 98.38 575 TYR A C 1
ATOM 4572 O O . TYR A 1 575 ? -23.171 -3.122 23.044 1.00 98.38 575 TYR A O 1
ATOM 4580 N N . LEU A 1 576 ? -23.735 -5.233 23.565 1.00 98.38 576 LEU A N 1
ATOM 4581 C CA . LEU A 1 576 ? -24.968 -4.954 24.306 1.00 98.38 576 LEU A CA 1
ATOM 4582 C C . LEU A 1 576 ? -24.835 -5.480 25.738 1.00 98.38 576 LEU A C 1
ATOM 4584 O O . LEU A 1 576 ? -24.696 -6.681 25.954 1.00 98.38 576 LEU A O 1
ATOM 4588 N N . TYR A 1 577 ? -24.914 -4.599 26.727 1.00 97.88 577 TYR A N 1
ATOM 4589 C CA . TYR A 1 577 ? -24.703 -4.937 28.139 1.00 97.88 577 TYR A CA 1
ATOM 4590 C C . TYR A 1 577 ? -25.550 -4.045 29.046 1.00 97.88 577 TYR A C 1
ATOM 4592 O O . TYR A 1 577 ? -26.216 -3.123 28.581 1.00 97.88 577 TYR A O 1
ATOM 4600 N N . GLY A 1 578 ? -25.554 -4.327 30.345 1.00 96.38 578 GLY A N 1
ATOM 4601 C CA . GLY A 1 578 ? -26.256 -3.517 31.338 1.00 96.38 578 GLY A CA 1
ATOM 4602 C C . GLY A 1 578 ? -27.008 -4.369 32.348 1.00 96.38 578 GLY A C 1
ATOM 4603 O O . GLY A 1 578 ? -26.636 -5.511 32.627 1.00 96.38 578 GLY A O 1
ATOM 4604 N N . THR A 1 579 ? -28.080 -3.806 32.885 1.00 94.81 579 THR A N 1
ATOM 4605 C CA . THR A 1 579 ? -29.007 -4.467 33.801 1.00 94.81 579 THR A CA 1
ATOM 4606 C C . THR A 1 579 ? -30.320 -4.798 33.089 1.00 94.81 579 THR A C 1
ATOM 4608 O O . THR A 1 579 ? -30.543 -4.471 31.918 1.00 94.81 579 THR A O 1
ATOM 4611 N N . LYS A 1 580 ? -31.240 -5.440 33.813 1.00 90.19 580 LYS A N 1
ATOM 4612 C CA . LYS A 1 580 ? -32.606 -5.655 33.333 1.00 90.19 580 LYS A CA 1
ATOM 4613 C C . LYS A 1 580 ? -33.359 -4.346 33.078 1.00 90.19 580 LYS A C 1
ATOM 4615 O O . LYS A 1 580 ? -34.245 -4.337 32.228 1.00 90.19 580 LYS A O 1
ATOM 4620 N N . ASP A 1 581 ? -33.017 -3.266 33.769 1.00 92.38 581 ASP A N 1
ATOM 4621 C CA . ASP A 1 581 ? -33.739 -1.998 33.666 1.00 92.38 581 ASP A CA 1
ATOM 4622 C C . ASP A 1 581 ? -33.069 -1.049 32.669 1.00 92.38 581 ASP A C 1
ATOM 4624 O O . ASP A 1 581 ? -33.756 -0.393 31.883 1.00 92.38 581 ASP A O 1
ATOM 4628 N N . GLN A 1 582 ? -31.734 -1.027 32.626 1.00 95.81 582 GLN A N 1
ATOM 4629 C CA . GLN A 1 582 ? -30.957 -0.142 31.760 1.00 95.81 582 GLN A CA 1
ATOM 4630 C C . GLN A 1 582 ? -29.964 -0.936 30.914 1.00 95.81 582 GLN A C 1
ATOM 4632 O O . GLN A 1 582 ? -29.068 -1.594 31.434 1.00 95.81 582 GLN A O 1
ATOM 4637 N N . ARG A 1 583 ? -30.124 -0.866 29.587 1.00 97.44 583 ARG A N 1
ATOM 4638 C CA . ARG A 1 583 ? -29.226 -1.501 28.615 1.00 97.44 583 ARG A CA 1
ATOM 4639 C C . ARG A 1 583 ? -28.417 -0.446 27.879 1.00 97.44 583 ARG A C 1
ATOM 4641 O O . ARG A 1 583 ? -28.887 0.672 27.674 1.00 97.44 583 ARG A O 1
ATOM 4648 N N . HIS A 1 584 ? -27.224 -0.812 27.451 1.00 98.25 584 HIS A N 1
ATOM 4649 C CA . HIS A 1 584 ? -26.229 0.066 26.855 1.00 98.25 584 HIS A CA 1
ATOM 4650 C C . HIS A 1 584 ? -25.638 -0.596 25.619 1.00 98.25 584 HIS A C 1
ATOM 4652 O O . HIS A 1 584 ? -25.566 -1.826 25.558 1.00 98.25 584 HIS A O 1
ATOM 4658 N N . ILE A 1 585 ? -25.214 0.222 24.658 1.00 98.50 585 ILE A N 1
ATOM 4659 C CA . ILE A 1 585 ? -24.504 -0.243 23.471 1.00 98.50 585 ILE A CA 1
ATOM 4660 C C . ILE A 1 585 ? -23.198 0.517 23.252 1.00 98.50 585 ILE A C 1
ATOM 4662 O O . ILE A 1 585 ? -23.119 1.717 23.530 1.00 98.50 585 ILE A O 1
ATOM 4666 N N . GLU A 1 586 ? -22.218 -0.191 22.697 1.00 98.31 586 GLU A N 1
ATOM 4667 C CA . GLU A 1 586 ? -20.917 0.327 22.261 1.00 98.31 586 GLU A CA 1
ATOM 4668 C C . GLU A 1 586 ? -20.549 -0.320 20.919 1.00 98.31 586 GLU A C 1
ATOM 4670 O O . GLU A 1 586 ? -20.546 -1.547 20.809 1.00 98.31 586 GLU A O 1
ATOM 4675 N N . HIS A 1 587 ? -20.279 0.485 19.892 1.00 97.94 587 HIS A N 1
ATOM 4676 C CA . HIS A 1 587 ? -19.944 0.009 18.544 1.00 97.94 587 HIS A CA 1
ATOM 4677 C C . HIS A 1 587 ? -18.661 -0.822 18.530 1.00 97.94 587 HIS A C 1
ATOM 4679 O O . HIS A 1 587 ? -17.651 -0.361 19.045 1.00 97.94 587 HIS A O 1
ATOM 4685 N N . MET A 1 588 ? -18.661 -2.014 17.928 1.00 97.31 588 MET A N 1
ATOM 4686 C CA . MET A 1 588 ? -17.460 -2.852 17.826 1.00 97.31 588 MET A CA 1
ATOM 4687 C C . MET A 1 588 ? -16.442 -2.241 16.850 1.00 97.31 588 MET A C 1
ATOM 4689 O O . MET A 1 588 ? -16.714 -2.107 15.663 1.00 97.31 588 MET A O 1
ATOM 4693 N N . LEU A 1 589 ? -15.239 -1.919 17.327 1.00 95.81 589 LEU A N 1
ATOM 4694 C CA . LEU A 1 589 ? -14.197 -1.272 16.523 1.00 95.81 589 LEU A CA 1
ATOM 4695 C C . LEU A 1 589 ? -13.298 -2.312 15.848 1.00 95.81 589 LEU A C 1
ATOM 4697 O O . LEU A 1 589 ? -12.168 -2.541 16.272 1.00 95.81 589 LEU A O 1
ATOM 4701 N N . VAL A 1 590 ? -13.813 -2.963 14.802 1.00 93.94 590 VAL A N 1
ATOM 4702 C CA . VAL A 1 590 ? -13.107 -4.072 14.133 1.00 93.94 590 VAL A CA 1
ATOM 4703 C C . VAL A 1 590 ? -12.255 -3.648 12.936 1.00 93.94 590 VAL A C 1
ATOM 4705 O O . VAL A 1 590 ? -11.367 -4.389 12.549 1.00 93.94 590 VAL A O 1
ATOM 4708 N N . SER A 1 591 ? -12.467 -2.456 12.374 1.00 91.56 591 SER A N 1
ATOM 4709 C CA . SER A 1 591 ? -11.706 -1.899 11.240 1.00 91.56 591 SER A CA 1
ATOM 4710 C C . SER A 1 591 ? -11.382 -0.419 11.481 1.00 91.56 591 SER A C 1
ATOM 4712 O O . SER A 1 591 ? -12.070 0.235 12.267 1.00 91.56 591 SER A O 1
ATOM 4714 N N . SER A 1 592 ? -10.362 0.125 10.805 1.00 88.00 592 SER A N 1
ATOM 4715 C CA . SER A 1 592 ? -9.995 1.552 10.857 1.00 88.00 592 SER A CA 1
ATOM 4716 C C . SER A 1 592 ? -9.878 2.155 9.450 1.00 88.00 592 SER A C 1
ATOM 4718 O O . SER A 1 592 ? -9.444 1.479 8.522 1.00 88.00 592 SER A O 1
ATOM 4720 N N . SER A 1 593 ? -10.179 3.439 9.227 1.00 84.56 593 SER A N 1
ATOM 4721 C CA . SER A 1 593 ? -10.662 4.482 10.162 1.00 84.56 593 SER A CA 1
ATOM 4722 C C . SER A 1 593 ? -12.129 4.258 10.567 1.00 84.56 593 SER A C 1
ATOM 4724 O O . SER A 1 593 ? -12.882 3.710 9.783 1.00 84.56 593 SER A O 1
ATOM 4726 N N . ASN A 1 594 ? -12.578 4.654 11.760 1.00 90.31 594 ASN A N 1
ATOM 4727 C CA . ASN A 1 594 ? -13.928 4.306 12.253 1.00 90.31 594 ASN A CA 1
ATOM 4728 C C . ASN A 1 594 ? -14.590 5.462 13.033 1.00 90.31 594 ASN A C 1
ATOM 4730 O O . ASN A 1 594 ? -14.025 6.543 13.138 1.00 90.31 594 ASN A O 1
ATOM 4734 N N . ALA A 1 595 ? -15.780 5.260 13.591 1.00 91.69 595 ALA A N 1
ATOM 4735 C CA . ALA A 1 595 ? -16.403 6.146 14.566 1.00 91.69 595 ALA A CA 1
ATOM 4736 C C . ALA A 1 595 ? -16.768 5.353 15.831 1.00 91.69 595 ALA A C 1
ATOM 4738 O O . ALA A 1 595 ? -17.396 4.293 15.753 1.00 91.69 595 ALA A O 1
ATOM 4739 N N . GLN A 1 596 ? -16.410 5.878 17.003 1.00 94.94 596 GLN A N 1
ATOM 4740 C CA . GLN A 1 596 ? -16.932 5.376 18.269 1.00 94.94 596 GLN A CA 1
ATOM 4741 C C . GLN A 1 596 ? -18.392 5.807 18.373 1.00 94.94 596 GLN A C 1
ATOM 4743 O O . GLN A 1 596 ? -18.671 7.001 18.299 1.00 94.94 596 GLN A O 1
ATOM 4748 N N . LEU A 1 597 ? -19.314 4.857 18.526 1.00 97.31 597 LEU A N 1
ATOM 4749 C CA . LEU A 1 597 ? -20.744 5.130 18.673 1.00 97.31 597 LEU A CA 1
ATOM 4750 C C . LEU A 1 597 ? -21.250 4.454 19.947 1.00 97.31 597 LEU A C 1
ATOM 4752 O O . LEU A 1 597 ? -21.251 3.226 20.058 1.00 97.31 597 LEU A O 1
ATOM 4756 N N . THR A 1 598 ? -21.714 5.265 20.890 1.00 98.06 598 THR A N 1
ATOM 4757 C CA . THR A 1 598 ? -22.118 4.820 22.227 1.00 98.06 598 THR A CA 1
ATOM 4758 C C . THR A 1 598 ? -23.516 5.339 22.525 1.00 98.06 598 THR A C 1
ATOM 4760 O O . THR A 1 598 ? -23.826 6.498 22.254 1.00 98.06 598 THR A O 1
ATOM 4763 N N . SER A 1 599 ? -24.383 4.516 23.111 1.00 98.12 599 SER A N 1
ATOM 4764 C CA . SER A 1 599 ? -25.666 4.987 23.647 1.00 98.12 599 SER A CA 1
ATOM 4765 C C . SER A 1 599 ? -26.015 4.229 24.916 1.00 98.12 599 SER A C 1
ATOM 4767 O O . SER A 1 599 ? -25.790 3.023 25.015 1.00 98.12 599 SER A O 1
ATOM 4769 N N . ASP A 1 600 ? -26.538 4.934 25.915 1.00 96.88 600 ASP A N 1
ATOM 4770 C CA . ASP A 1 600 ? -27.012 4.325 27.153 1.00 96.88 600 ASP A CA 1
ATOM 4771 C C . ASP A 1 600 ? -28.542 4.279 27.214 1.00 96.88 600 ASP A C 1
ATOM 4773 O O . ASP A 1 600 ? -29.226 4.955 26.454 1.00 96.88 600 ASP A O 1
ATOM 4777 N N . GLN A 1 601 ? -29.091 3.459 28.114 1.00 97.00 601 GLN A N 1
ATOM 4778 C CA . GLN A 1 601 ? -30.534 3.311 28.326 1.00 97.00 601 GLN A CA 1
ATOM 4779 C C . GLN A 1 601 ? -31.324 3.054 27.029 1.00 97.00 601 GLN A C 1
ATOM 4781 O O . GLN A 1 601 ? -32.416 3.593 26.833 1.00 97.00 601 GLN A O 1
ATOM 4786 N N . VAL A 1 602 ? -30.780 2.215 26.140 1.00 98.06 602 VAL A N 1
ATOM 4787 C CA . VAL A 1 602 ? -31.481 1.811 24.918 1.00 98.06 602 VAL A CA 1
ATOM 4788 C C . VAL A 1 602 ? -32.723 0.993 25.272 1.00 98.06 602 VAL A C 1
ATOM 4790 O O . VAL A 1 602 ? -32.708 0.157 26.183 1.00 98.06 602 VAL A O 1
ATOM 4793 N N . ASN A 1 603 ? -33.813 1.227 24.545 1.00 97.50 603 ASN A N 1
ATOM 4794 C CA . ASN A 1 603 ? -35.067 0.512 24.746 1.00 97.50 603 ASN A CA 1
ATOM 4795 C C . ASN A 1 603 ? -35.205 -0.592 23.696 1.00 97.50 603 ASN A C 1
ATOM 4797 O O . ASN A 1 603 ? -35.230 -0.308 22.500 1.00 97.50 603 ASN A O 1
ATOM 4801 N N . LEU A 1 604 ? -35.284 -1.842 24.154 1.00 96.69 604 LEU A N 1
ATOM 4802 C CA . LEU A 1 604 ? -35.461 -3.012 23.302 1.00 96.69 604 LEU A CA 1
ATOM 4803 C C . LEU A 1 604 ? -36.927 -3.447 23.300 1.00 96.69 604 LEU A C 1
ATOM 4805 O O . LEU A 1 604 ? -37.465 -3.830 24.339 1.00 96.69 604 LEU A O 1
ATOM 4809 N N . ASN A 1 605 ? -37.533 -3.463 22.116 1.00 96.75 605 ASN A N 1
ATOM 4810 C CA . ASN A 1 605 ? -38.841 -4.057 21.873 1.00 96.75 605 ASN A CA 1
ATOM 4811 C C . ASN A 1 605 ? -38.654 -5.349 21.068 1.00 96.75 605 ASN A C 1
ATOM 4813 O O . ASN A 1 605 ? -38.540 -5.331 19.840 1.00 96.75 605 ASN A O 1
ATOM 4817 N N . LEU A 1 606 ? -38.538 -6.469 21.784 1.00 96.31 606 LEU A N 1
ATOM 4818 C CA . LEU A 1 606 ? -38.231 -7.775 21.204 1.00 96.31 606 LEU A CA 1
ATOM 4819 C C . LEU A 1 606 ? -39.521 -8.472 20.769 1.00 96.31 606 LEU A C 1
ATOM 4821 O O . LEU A 1 606 ? -40.397 -8.743 21.587 1.00 96.31 606 LEU A O 1
ATOM 4825 N N . SER A 1 607 ? -39.620 -8.782 19.479 1.00 93.69 607 SER A N 1
ATOM 4826 C CA . SER A 1 607 ? -40.734 -9.545 18.910 1.00 93.69 607 SER A CA 1
ATOM 4827 C C . SER A 1 607 ? -40.504 -11.056 18.977 1.00 93.69 607 SER A C 1
ATOM 4829 O O . SER A 1 607 ? -41.455 -11.826 18.854 1.00 93.69 607 SER A O 1
ATOM 4831 N N . ASN A 1 608 ? -39.254 -11.485 19.171 1.00 92.94 608 ASN A N 1
ATOM 4832 C CA . ASN A 1 608 ? -38.868 -12.882 19.323 1.00 92.94 608 ASN A CA 1
ATOM 4833 C C . ASN A 1 608 ? -37.702 -13.015 20.315 1.00 92.94 608 ASN A C 1
ATOM 4835 O O . ASN A 1 608 ? -36.779 -12.198 20.295 1.00 92.94 608 ASN A O 1
ATOM 4839 N N . GLY A 1 609 ? -37.728 -14.068 21.135 1.00 92.00 609 GLY A N 1
ATOM 4840 C CA . GLY A 1 609 ? -36.724 -14.346 22.165 1.00 92.00 609 GLY A CA 1
ATOM 4841 C C . GLY A 1 609 ? -36.821 -13.453 23.410 1.00 92.00 609 GLY A C 1
ATOM 4842 O O . GLY A 1 609 ? -37.557 -12.470 23.456 1.00 92.00 609 GLY A O 1
ATOM 4843 N N . THR A 1 610 ? -36.062 -13.806 24.449 1.00 90.44 610 THR A N 1
ATOM 4844 C CA . THR A 1 610 ? -35.951 -13.043 25.705 1.00 90.44 610 THR A CA 1
ATOM 4845 C C . THR A 1 610 ? -34.501 -13.010 26.167 1.00 90.44 610 THR A C 1
ATOM 4847 O O . THR A 1 610 ? -33.785 -13.995 25.993 1.00 90.44 610 THR A O 1
ATOM 4850 N N . LEU A 1 611 ? -34.084 -11.917 26.806 1.00 92.19 611 LEU A N 1
ATOM 4851 C CA . LEU A 1 611 ? -32.736 -11.769 27.359 1.00 92.19 611 LEU A CA 1
ATOM 4852 C C . LEU A 1 611 ? -32.761 -11.981 28.873 1.00 92.19 611 LEU A C 1
ATOM 4854 O O . LEU A 1 611 ? -33.584 -11.374 29.563 1.00 92.19 611 LEU A O 1
ATOM 4858 N N . SER A 1 612 ? -31.861 -12.816 29.393 1.00 90.62 612 SER A N 1
ATOM 4859 C CA . SER A 1 612 ? -31.686 -12.970 30.840 1.00 90.62 612 SER A CA 1
ATOM 4860 C C . SER A 1 612 ? -30.726 -11.919 31.410 1.00 90.62 612 SER A C 1
ATOM 4862 O O . SER A 1 612 ? -29.894 -11.356 30.698 1.00 90.62 612 SER A O 1
ATOM 4864 N N . GLU A 1 613 ? -30.789 -11.673 32.721 1.00 88.50 613 GLU A N 1
ATOM 4865 C CA . GLU A 1 613 ? -29.793 -10.833 33.407 1.00 88.50 613 GLU A CA 1
ATOM 4866 C C . GLU A 1 613 ? -28.375 -11.402 33.284 1.00 88.50 613 GLU A C 1
ATOM 4868 O O . GLU A 1 613 ? -27.417 -10.647 33.143 1.00 88.50 613 GLU A O 1
ATOM 4873 N N . ALA A 1 614 ? -28.239 -12.732 33.278 1.00 88.88 614 ALA A N 1
ATOM 4874 C CA . ALA A 1 614 ? -26.955 -13.397 33.092 1.00 88.88 614 ALA A CA 1
ATOM 4875 C C . ALA A 1 614 ? -26.373 -13.159 31.689 1.00 88.88 614 ALA A C 1
ATOM 4877 O O . ALA A 1 614 ? -25.156 -13.040 31.553 1.00 88.88 614 ALA A O 1
ATOM 4878 N N . ASP A 1 615 ? -27.224 -13.065 30.662 1.00 90.12 615 ASP A N 1
ATOM 4879 C CA . ASP A 1 615 ? -26.801 -12.716 29.304 1.00 90.12 615 ASP A CA 1
ATOM 4880 C C . ASP A 1 615 ? -26.277 -11.268 29.253 1.00 90.12 615 ASP A C 1
ATOM 4882 O O . ASP A 1 615 ? -25.169 -11.024 28.780 1.00 90.12 615 ASP A O 1
ATOM 4886 N N . LEU A 1 616 ? -27.027 -10.310 29.814 1.00 90.56 616 LEU A N 1
ATOM 4887 C CA . LEU A 1 616 ? -26.642 -8.889 29.841 1.00 90.56 616 LEU A CA 1
ATOM 4888 C C . LEU A 1 616 ? -25.393 -8.619 30.694 1.00 90.56 616 LEU A C 1
ATOM 4890 O O . LEU A 1 616 ? -24.589 -7.755 30.348 1.00 90.56 616 LEU A O 1
ATOM 4894 N N . ALA A 1 617 ? -25.203 -9.375 31.780 1.00 88.50 617 ALA A N 1
ATOM 4895 C CA . ALA A 1 617 ? -24.022 -9.276 32.633 1.00 88.50 617 ALA A CA 1
ATOM 4896 C C . ALA A 1 617 ? -22.741 -9.792 31.955 1.00 88.50 617 ALA A C 1
ATOM 4898 O O . ALA A 1 617 ? -21.656 -9.321 32.290 1.00 88.50 617 ALA A O 1
ATOM 4899 N N . LYS A 1 618 ? -22.858 -10.749 31.023 1.00 86.69 618 LYS A N 1
ATOM 4900 C CA . LYS A 1 618 ? -21.731 -11.262 30.226 1.00 86.69 618 LYS A CA 1
ATOM 4901 C C . LYS A 1 618 ? -21.387 -10.374 29.029 1.00 86.69 618 LYS A C 1
ATOM 4903 O O . LYS A 1 618 ? -20.254 -10.421 28.563 1.00 86.69 618 LYS A O 1
ATOM 4908 N N . GLY A 1 619 ? -22.345 -9.580 28.558 1.00 92.38 619 GLY A N 1
ATOM 4909 C CA . GLY A 1 619 ? -22.244 -8.868 27.291 1.00 92.38 619 GLY A CA 1
ATOM 4910 C C . GLY A 1 619 ? -22.724 -9.741 26.130 1.00 92.38 619 GLY A C 1
ATOM 4911 O O . GLY A 1 619 ? -22.313 -10.887 25.954 1.00 92.38 619 GLY A O 1
ATOM 4912 N N . LEU A 1 620 ? -23.635 -9.183 25.348 1.00 96.94 620 LEU A N 1
ATOM 4913 C CA . LEU A 1 620 ? -24.181 -9.739 24.118 1.00 96.94 620 LEU A CA 1
ATOM 4914 C C . LEU A 1 620 ? -23.639 -8.960 22.922 1.00 96.94 620 LEU A C 1
ATOM 4916 O O . LEU A 1 620 ? -23.019 -7.909 23.083 1.00 96.94 620 LEU A O 1
ATOM 4920 N N . ILE A 1 621 ? -23.937 -9.444 21.719 1.00 98.00 621 ILE A N 1
ATOM 4921 C CA . ILE A 1 621 ? -23.690 -8.699 20.488 1.00 98.00 621 ILE A CA 1
ATOM 4922 C C . ILE A 1 621 ? -25.024 -8.366 19.831 1.00 98.00 621 ILE A C 1
ATOM 4924 O O . ILE A 1 621 ? -25.876 -9.230 19.634 1.00 98.00 621 ILE A O 1
ATOM 4928 N N . LEU A 1 622 ? -25.206 -7.098 19.493 1.00 98.19 622 LEU A N 1
ATOM 4929 C CA . LEU A 1 622 ? -26.348 -6.561 18.775 1.00 98.19 622 LEU A CA 1
ATOM 4930 C C . LEU A 1 622 ? -25.911 -6.196 17.357 1.00 98.19 622 LEU A C 1
ATOM 4932 O O . LEU A 1 622 ? -24.968 -5.437 17.169 1.00 98.19 622 LEU A O 1
ATOM 4936 N N . ARG A 1 623 ? -26.613 -6.715 16.353 1.00 98.12 623 ARG A N 1
ATOM 4937 C CA . ARG A 1 623 ? -26.433 -6.371 14.940 1.00 98.12 623 ARG A CA 1
ATOM 4938 C C . ARG A 1 623 ? -27.538 -5.425 14.494 1.00 98.12 623 ARG A C 1
ATOM 4940 O O . ARG A 1 623 ? -28.706 -5.675 14.793 1.00 98.12 623 ARG A O 1
ATOM 4947 N N . LEU A 1 624 ? -27.189 -4.392 13.732 1.00 97.56 624 LEU A N 1
ATOM 4948 C CA . LEU A 1 624 ? -28.164 -3.575 13.010 1.00 97.56 624 LEU A CA 1
ATOM 4949 C C . LEU A 1 624 ? -28.540 -4.259 11.687 1.00 97.56 624 LEU A C 1
ATOM 4951 O O . LEU A 1 624 ? -27.719 -4.375 10.782 1.00 97.56 624 LEU A O 1
ATOM 4955 N N . ASP A 1 625 ? -29.793 -4.692 11.550 1.00 95.06 625 ASP A N 1
ATOM 4956 C CA . ASP A 1 625 ? -30.217 -5.530 10.414 1.00 95.06 625 ASP A CA 1
ATOM 4957 C C . ASP A 1 625 ? -30.370 -4.755 9.097 1.00 95.06 625 ASP A C 1
ATOM 4959 O O . ASP A 1 625 ? -30.386 -5.349 8.023 1.00 95.06 625 ASP A O 1
ATOM 4963 N N . THR A 1 626 ? -30.501 -3.430 9.169 1.00 94.44 626 THR A N 1
ATOM 4964 C CA . THR A 1 626 ? -30.708 -2.559 7.998 1.00 94.44 626 THR A CA 1
ATOM 4965 C C . THR A 1 626 ? -29.546 -1.608 7.736 1.00 94.44 626 THR A C 1
ATOM 4967 O O . THR A 1 626 ? -29.660 -0.750 6.864 1.00 94.44 626 THR A O 1
ATOM 4970 N N . ILE A 1 627 ? -28.475 -1.683 8.530 1.00 94.56 627 ILE A N 1
ATOM 4971 C CA . ILE A 1 627 ? -27.316 -0.797 8.412 1.00 94.56 627 ILE A CA 1
ATOM 4972 C C . ILE A 1 627 ? -26.100 -1.639 8.058 1.00 94.56 627 ILE A C 1
ATOM 4974 O O . ILE A 1 627 ? -25.731 -2.555 8.797 1.00 94.56 627 ILE A O 1
ATOM 4978 N N . HIS A 1 628 ? -25.489 -1.285 6.934 1.00 92.38 628 HIS A N 1
ATOM 4979 C CA . HIS A 1 628 ? -24.297 -1.932 6.420 1.00 92.38 628 HIS A CA 1
ATOM 4980 C C . HIS A 1 628 ? -23.072 -1.068 6.712 1.00 92.38 628 HIS A C 1
ATOM 4982 O O . HIS A 1 628 ? -23.019 0.082 6.273 1.00 92.38 628 HIS A O 1
ATOM 4988 N N . GLU A 1 629 ? -22.130 -1.585 7.504 1.00 92.44 629 GLU A N 1
ATOM 4989 C CA . GLU A 1 629 ? -21.010 -0.792 8.030 1.00 92.44 629 GLU A CA 1
ATOM 4990 C C . GLU A 1 629 ? -20.084 -0.321 6.905 1.00 92.44 629 GLU A C 1
ATOM 4992 O O . GLU A 1 629 ? -19.787 0.869 6.818 1.00 92.44 629 GLU A O 1
ATOM 4997 N N . ASN A 1 630 ? -19.755 -1.222 5.979 1.00 89.12 630 ASN A N 1
ATOM 4998 C CA . ASN A 1 630 ? -19.007 -0.940 4.751 1.00 89.12 630 ASN A CA 1
ATOM 4999 C C . ASN A 1 630 ? -19.636 0.129 3.831 1.00 89.12 630 ASN A C 1
ATOM 5001 O O . ASN A 1 630 ? -18.949 0.692 2.987 1.00 89.12 630 ASN A O 1
ATOM 5005 N N . ILE A 1 631 ? -20.924 0.450 3.976 1.00 88.69 631 ILE A N 1
ATOM 5006 C CA . ILE A 1 631 ? -21.573 1.510 3.185 1.00 88.69 631 ILE A CA 1
ATOM 5007 C C . ILE A 1 631 ? -21.515 2.861 3.906 1.00 88.69 631 ILE A C 1
ATOM 5009 O O . ILE A 1 631 ? -21.459 3.912 3.265 1.00 88.69 631 ILE A O 1
ATOM 5013 N N . VAL A 1 632 ? -21.580 2.855 5.239 1.00 88.06 632 VAL A N 1
ATOM 5014 C CA . VAL A 1 632 ? -21.741 4.078 6.044 1.00 88.06 632 VAL A CA 1
ATOM 5015 C C . VAL A 1 632 ? -20.444 4.568 6.683 1.00 88.06 632 VAL A C 1
ATOM 5017 O O . VAL A 1 632 ? -20.415 5.705 7.155 1.00 88.06 632 VAL A O 1
ATOM 5020 N N . LEU A 1 633 ? -19.392 3.745 6.697 1.00 86.62 633 LEU A N 1
ATOM 5021 C CA . LEU A 1 633 ? -18.064 4.077 7.210 1.00 86.62 633 LEU A CA 1
ATOM 5022 C C . LEU A 1 633 ? -16.962 3.898 6.144 1.00 86.62 633 LEU A C 1
ATOM 5024 O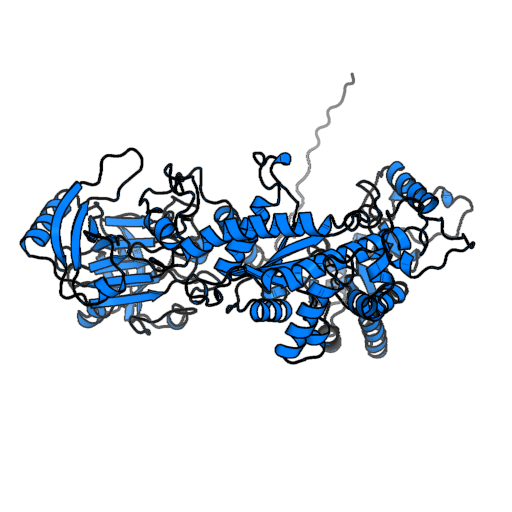 O . LEU A 1 633 ? -17.117 3.093 5.226 1.00 86.62 633 LEU A O 1
ATOM 5028 N N . PRO A 1 634 ? -15.839 4.637 6.259 1.00 80.50 634 PRO A N 1
ATOM 5029 C CA . PRO A 1 634 ? -15.562 5.664 7.267 1.00 80.50 634 PRO A CA 1
ATOM 5030 C C . PRO A 1 634 ? -16.357 6.957 7.012 1.00 80.50 634 PRO A C 1
ATOM 5032 O O . PRO A 1 634 ? -16.609 7.341 5.871 1.00 80.50 634 PRO A O 1
ATOM 5035 N N . VAL A 1 635 ? -16.723 7.664 8.083 1.00 76.38 635 VAL A N 1
ATOM 5036 C CA . VAL A 1 635 ? -17.232 9.043 7.999 1.00 76.38 635 VAL A CA 1
ATOM 5037 C C . VAL A 1 635 ? -16.066 10.022 8.049 1.00 76.38 635 VAL A C 1
ATOM 5039 O O . VAL A 1 635 ? -15.131 9.835 8.822 1.00 76.38 635 VAL A O 1
ATOM 5042 N N . LEU A 1 636 ? -16.127 11.092 7.250 1.00 70.00 636 LEU A N 1
ATOM 5043 C CA . LEU A 1 636 ? -15.148 12.174 7.355 1.00 70.00 636 LEU A CA 1
ATOM 5044 C C . LEU A 1 636 ? -15.293 12.846 8.726 1.00 70.00 636 LEU A C 1
ATOM 5046 O O . LEU A 1 636 ? -16.390 13.327 9.021 1.00 70.00 636 LEU A O 1
ATOM 5050 N N . PRO A 1 637 ? -14.237 12.938 9.547 1.00 68.81 637 PRO A N 1
ATOM 5051 C CA . PRO A 1 637 ? -14.320 13.665 10.807 1.00 68.81 637 PRO A CA 1
ATOM 5052 C C . PRO A 1 637 ? -14.704 15.139 10.576 1.00 68.81 637 PRO A C 1
ATOM 5054 O O . PRO A 1 637 ? -14.326 15.707 9.547 1.00 68.81 637 PRO A O 1
ATOM 5057 N N . PRO A 1 638 ? -15.469 15.784 11.479 1.00 70.69 638 PRO A N 1
ATOM 5058 C CA . PRO A 1 638 ? -16.020 15.285 12.745 1.00 70.69 638 PRO A CA 1
ATOM 5059 C C . PRO A 1 638 ? -17.455 14.716 12.611 1.00 70.69 638 PRO A C 1
ATOM 5061 O O . PRO A 1 638 ? -18.270 14.872 13.519 1.00 70.69 638 PRO A O 1
ATOM 5064 N N . ASN A 1 639 ? -17.828 14.156 11.454 1.00 76.38 639 ASN A N 1
ATOM 5065 C CA . ASN A 1 639 ? -19.223 13.807 11.179 1.00 76.38 639 ASN A CA 1
ATOM 5066 C C . ASN A 1 639 ? -19.687 12.541 11.911 1.00 76.38 639 ASN A C 1
ATOM 5068 O O . ASN A 1 639 ? -18.966 11.557 12.031 1.00 76.38 639 ASN A O 1
ATOM 5072 N N . THR A 1 640 ? -20.963 12.536 12.291 1.00 80.19 640 THR A N 1
ATOM 5073 C CA . THR A 1 640 ? -21.664 11.366 12.836 1.00 80.19 640 THR A CA 1
ATOM 5074 C C . THR A 1 640 ? -22.469 10.668 11.742 1.00 80.19 640 THR A C 1
ATOM 5076 O O . THR A 1 640 ? -23.138 11.352 10.956 1.00 80.19 640 THR A O 1
ATOM 5079 N N . PRO A 1 641 ? -22.504 9.323 11.705 1.00 87.06 641 PRO A N 1
ATOM 5080 C CA . PRO A 1 641 ? -23.401 8.602 10.813 1.00 87.06 641 PRO A CA 1
ATOM 5081 C C . PRO A 1 641 ? -24.869 9.039 11.011 1.00 87.06 641 PRO A C 1
ATOM 5083 O O . PRO A 1 641 ? -25.374 8.998 12.136 1.00 87.06 641 PRO A O 1
ATOM 5086 N N . PRO A 1 642 ? -25.610 9.428 9.952 1.00 87.81 642 PRO A N 1
ATOM 5087 C CA . PRO A 1 642 ? -26.939 10.040 10.091 1.00 87.81 642 PRO A CA 1
ATOM 5088 C C . PRO A 1 642 ? -27.995 9.197 10.821 1.00 87.81 642 PRO A C 1
ATOM 5090 O O . PRO A 1 642 ? -28.984 9.753 11.307 1.00 87.81 642 PRO A O 1
ATOM 5093 N N . PHE A 1 643 ? -27.814 7.872 10.872 1.00 92.25 643 PHE A N 1
ATOM 5094 C CA . PHE A 1 643 ? -28.721 6.950 11.555 1.00 92.25 643 PHE A CA 1
ATOM 5095 C C . PHE A 1 643 ? -28.521 6.924 13.080 1.00 92.25 643 PHE A C 1
ATOM 5097 O O . PHE A 1 643 ? -29.428 6.495 13.788 1.00 92.25 643 PHE A O 1
ATOM 5104 N N . PHE A 1 644 ? -27.377 7.384 13.597 1.00 95.81 644 PHE A N 1
ATOM 5105 C CA . PHE A 1 644 ? -27.042 7.302 15.018 1.00 95.81 644 PHE A CA 1
ATOM 5106 C C . PHE A 1 644 ? -27.409 8.605 15.740 1.00 95.81 644 PHE A C 1
ATOM 5108 O O . PHE A 1 644 ? -26.568 9.461 16.002 1.00 95.81 644 PHE A O 1
ATOM 5115 N N . LYS A 1 645 ? -28.709 8.789 15.999 1.00 95.00 645 LYS A N 1
ATOM 5116 C CA . LYS A 1 645 ? -29.268 9.978 16.668 1.00 95.00 645 LYS A CA 1
ATOM 5117 C C . LYS A 1 645 ? -30.116 9.581 17.878 1.00 95.00 645 LYS A C 1
ATOM 5119 O O . LYS A 1 645 ? -30.736 8.515 17.825 1.00 95.00 645 LYS A O 1
ATOM 5124 N N . PRO A 1 646 ? -30.209 10.430 18.920 1.00 96.88 646 PRO A N 1
ATOM 5125 C CA . PRO A 1 646 ? -31.039 10.152 20.086 1.00 96.88 646 PRO A CA 1
ATOM 5126 C C . PRO A 1 646 ? -32.452 9.734 19.696 1.00 96.88 646 PRO A C 1
ATOM 5128 O O . PRO A 1 646 ? -33.038 10.288 18.764 1.00 96.88 646 PRO A O 1
ATOM 5131 N N . GLU A 1 647 ? -32.989 8.746 20.407 1.00 96.19 647 GLU A N 1
ATOM 5132 C CA . GLU A 1 647 ? -34.357 8.252 20.222 1.00 96.19 647 GLU A CA 1
ATOM 5133 C C . GLU A 1 647 ? -34.683 7.650 18.843 1.00 96.19 647 GLU A C 1
ATOM 5135 O O . GLU A 1 647 ? -35.842 7.319 18.576 1.00 96.19 647 GLU A O 1
ATOM 5140 N N . LYS A 1 648 ? -33.691 7.453 17.966 1.00 96.94 648 LYS A N 1
ATOM 5141 C CA . LYS A 1 648 ? -33.896 6.765 16.691 1.00 96.94 648 LYS A CA 1
ATOM 5142 C C . LYS A 1 648 ? -34.181 5.283 16.925 1.00 96.94 648 LYS A C 1
ATOM 5144 O O . LYS A 1 648 ? -33.466 4.616 17.667 1.00 96.94 648 LYS A O 1
ATOM 5149 N N . GLU A 1 649 ? -35.203 4.769 16.249 1.00 97.81 649 GLU A N 1
ATOM 5150 C CA . GLU A 1 649 ? -35.531 3.344 16.238 1.00 97.81 649 GLU A CA 1
ATOM 5151 C C . GLU A 1 649 ? -34.841 2.620 15.071 1.00 97.81 649 GLU A C 1
ATOM 5153 O O . GLU A 1 649 ? -34.841 3.111 13.936 1.00 97.81 649 GLU A O 1
ATOM 5158 N N . LEU A 1 650 ? -34.244 1.462 15.362 1.00 97.94 650 LEU A N 1
ATOM 5159 C CA . LEU A 1 650 ? -33.459 0.629 14.449 1.00 97.94 650 LEU A CA 1
ATOM 5160 C C . LEU A 1 650 ? -33.872 -0.843 14.593 1.00 97.94 650 LEU A C 1
ATOM 5162 O O . LEU A 1 650 ? -34.184 -1.298 15.693 1.00 97.94 650 LEU A O 1
ATOM 5166 N N . LYS A 1 651 ? -33.862 -1.604 13.492 1.00 98.12 651 LYS A N 1
ATOM 5167 C CA . LYS A 1 651 ? -34.104 -3.057 13.524 1.00 98.12 651 LYS A CA 1
ATOM 5168 C C . LYS A 1 651 ? -32.848 -3.795 13.962 1.00 98.12 651 LYS A C 1
ATOM 5170 O O . LYS A 1 651 ? -31.764 -3.498 13.453 1.00 98.12 651 LYS A O 1
ATOM 5175 N N . VAL A 1 652 ? -33.011 -4.741 14.884 1.00 98.31 652 VAL A N 1
ATOM 5176 C CA . VAL A 1 652 ? -31.883 -5.414 15.524 1.00 98.31 652 VAL A CA 1
ATOM 5177 C C . VAL A 1 652 ? -32.079 -6.914 15.680 1.00 98.31 652 VAL A C 1
ATOM 5179 O O . VAL A 1 652 ? -33.176 -7.402 15.975 1.00 98.31 652 VAL A O 1
ATOM 5182 N N . SER A 1 653 ? -30.954 -7.613 15.595 1.00 98.00 653 SER A N 1
ATOM 5183 C CA . SER A 1 653 ? -30.802 -9.023 15.935 1.00 98.00 653 SER A CA 1
ATOM 5184 C C . SER A 1 653 ? -29.727 -9.168 17.009 1.00 98.00 653 SER A C 1
ATOM 5186 O O . SER A 1 653 ? -28.702 -8.491 16.957 1.00 98.00 653 SER A O 1
ATOM 5188 N N . ILE A 1 654 ? -29.963 -10.021 18.004 1.00 98.25 654 ILE A N 1
ATOM 5189 C CA . ILE A 1 654 ? -29.110 -10.154 19.190 1.00 98.25 654 ILE A CA 1
ATOM 5190 C C . ILE A 1 654 ? -28.545 -11.567 19.263 1.00 98.25 654 ILE A C 1
ATOM 5192 O O . ILE A 1 654 ? -29.267 -12.552 19.109 1.00 98.25 654 ILE A O 1
ATOM 5196 N N . PHE A 1 655 ? -27.253 -11.658 19.549 1.00 97.50 655 PHE A N 1
ATOM 5197 C CA . PHE A 1 655 ? -26.461 -12.876 19.579 1.00 97.50 655 PHE A CA 1
ATOM 5198 C C . PHE A 1 655 ? -25.734 -12.983 20.914 1.00 97.50 655 PHE A C 1
ATOM 5200 O O . PHE A 1 655 ? -25.391 -11.975 21.536 1.00 97.50 655 PHE A O 1
ATOM 5207 N N . ARG A 1 656 ? -25.459 -14.216 21.344 1.00 95.69 656 ARG A N 1
ATOM 5208 C CA . ARG A 1 656 ? -24.448 -14.423 22.383 1.00 95.69 656 ARG A CA 1
ATOM 5209 C C . ARG A 1 656 ? -23.089 -14.108 21.790 1.00 95.69 656 ARG A C 1
ATOM 5211 O O . ARG A 1 656 ? -22.820 -14.517 20.663 1.00 95.69 656 ARG A O 1
ATOM 5218 N N . ASP A 1 657 ? -22.259 -13.415 22.553 1.00 95.06 657 ASP A N 1
ATOM 5219 C CA . ASP A 1 657 ? -20.869 -13.225 22.174 1.00 95.06 657 ASP A CA 1
ATOM 5220 C C . ASP A 1 657 ? -20.154 -14.590 22.211 1.00 95.06 657 ASP A C 1
ATOM 5222 O O . ASP A 1 657 ? -20.146 -15.237 23.266 1.00 95.06 657 ASP A O 1
ATOM 5226 N N . PRO A 1 658 ? -19.621 -15.086 21.079 1.00 94.12 658 PRO A N 1
ATOM 5227 C CA . PRO A 1 658 ? -18.902 -16.354 21.054 1.00 94.12 658 PRO A CA 1
ATOM 5228 C C . PRO A 1 658 ? -17.483 -16.229 21.628 1.00 94.12 658 PRO A C 1
ATOM 5230 O O . PRO A 1 658 ? -16.805 -17.245 21.782 1.00 94.12 658 PRO A O 1
ATOM 5233 N N . HIS A 1 659 ? -17.032 -15.011 21.937 1.00 95.00 659 HIS A N 1
ATOM 5234 C CA . HIS A 1 659 ? -15.657 -14.706 22.297 1.00 95.00 659 HIS A CA 1
ATOM 5235 C C . HIS A 1 659 ? -15.499 -14.347 23.776 1.00 95.00 659 HIS A C 1
ATOM 5237 O O . HIS A 1 659 ? -16.395 -13.802 24.428 1.00 95.00 659 HIS A O 1
ATOM 5243 N N . ALA A 1 660 ? -14.302 -14.607 24.304 1.00 93.88 660 ALA A N 1
ATOM 5244 C CA . ALA A 1 660 ? -13.905 -14.163 25.635 1.00 93.88 660 ALA A CA 1
ATOM 5245 C C . ALA A 1 660 ? -13.862 -12.622 25.740 1.00 93.88 660 ALA A C 1
ATOM 5247 O O . ALA A 1 660 ? -13.948 -11.893 24.748 1.00 93.88 660 ALA A O 1
ATOM 5248 N N . ALA A 1 661 ? -13.759 -12.103 26.965 1.00 91.81 661 ALA A N 1
ATOM 5249 C CA . ALA A 1 661 ? -13.718 -10.659 27.215 1.00 91.81 661 ALA A CA 1
ATOM 5250 C C . ALA A 1 661 ? -12.456 -9.985 26.641 1.00 91.81 661 ALA A C 1
ATOM 5252 O O . ALA A 1 661 ? -12.502 -8.813 26.283 1.00 91.81 661 ALA A O 1
ATOM 5253 N N . ASP A 1 662 ? -11.355 -10.725 26.545 1.00 92.19 662 ASP A N 1
ATOM 5254 C CA . ASP A 1 662 ? -10.033 -10.304 26.069 1.00 92.19 662 ASP A CA 1
ATOM 5255 C C . ASP A 1 662 ? -9.732 -10.751 24.627 1.00 92.19 662 ASP A C 1
ATOM 5257 O O . ASP A 1 662 ? -8.607 -10.615 24.146 1.00 92.19 662 ASP A O 1
ATOM 5261 N N . ALA A 1 663 ? -10.732 -11.289 23.924 1.00 93.75 663 ALA A N 1
ATOM 5262 C CA . ALA A 1 663 ? -10.570 -11.702 22.541 1.00 93.75 663 ALA A CA 1
ATOM 5263 C C . ALA A 1 663 ? -10.262 -10.509 21.624 1.00 93.75 663 ALA A C 1
ATOM 5265 O O . ALA A 1 663 ? -10.776 -9.398 21.801 1.00 93.75 663 ALA A O 1
ATOM 5266 N N . HIS A 1 664 ? -9.454 -10.778 20.603 1.00 93.00 664 HIS A N 1
ATOM 5267 C CA . HIS A 1 664 ? -9.040 -9.814 19.595 1.00 93.00 664 HIS A CA 1
ATOM 5268 C C . HIS A 1 664 ? -9.221 -10.375 18.190 1.00 93.00 664 HIS A C 1
ATOM 5270 O O . HIS A 1 664 ? -9.275 -11.589 17.992 1.00 93.00 664 HIS A O 1
ATOM 5276 N N . GLY A 1 665 ? -9.326 -9.475 17.217 1.00 90.75 665 GLY A N 1
ATOM 5277 C CA . GLY A 1 665 ? -9.430 -9.853 15.818 1.00 90.75 665 GLY A CA 1
ATOM 5278 C C . GLY A 1 665 ? -8.098 -10.316 15.208 1.00 90.75 665 GLY A C 1
ATOM 5279 O O . GLY A 1 665 ? -7.113 -10.536 15.931 1.00 90.75 665 GLY A O 1
ATOM 5280 N N . PRO A 1 666 ? -8.064 -10.462 13.872 1.00 92.00 666 PRO A N 1
ATOM 5281 C CA . PRO A 1 666 ? -9.183 -10.214 12.951 1.00 92.00 666 PRO A CA 1
ATOM 5282 C C . PRO A 1 666 ? -10.301 -11.271 13.061 1.00 92.00 666 PRO A C 1
ATOM 5284 O O . PRO A 1 666 ? -10.101 -12.357 13.603 1.00 92.00 666 PRO A O 1
ATOM 5287 N N . GLY A 1 667 ? -11.485 -10.965 12.533 1.00 93.00 667 GLY A N 1
ATOM 5288 C CA . GLY A 1 667 ? -12.592 -11.910 12.368 1.00 93.00 667 GLY A CA 1
ATOM 5289 C C . GLY A 1 667 ? -13.553 -12.014 13.553 1.00 93.00 667 GLY A C 1
ATOM 5290 O O . GLY A 1 667 ? -14.269 -13.010 13.674 1.00 93.00 667 GLY A O 1
ATOM 5291 N N . LEU A 1 668 ? -13.624 -11.001 14.426 1.00 94.50 668 LEU A N 1
ATOM 5292 C CA . LEU A 1 668 ? -14.545 -11.018 15.576 1.00 94.50 668 LEU A CA 1
ATOM 5293 C C . LEU A 1 668 ? -16.020 -11.104 15.148 1.00 94.50 668 LEU A C 1
ATOM 5295 O O . LEU A 1 668 ? -16.834 -11.709 15.845 1.00 94.50 668 LEU A O 1
ATOM 5299 N N . THR A 1 669 ? -16.363 -10.556 13.982 1.00 94.56 669 THR A N 1
ATOM 5300 C CA . THR A 1 669 ? -17.730 -10.567 13.439 1.00 94.56 669 THR A CA 1
ATOM 5301 C C . THR A 1 669 ? -18.026 -11.787 12.562 1.00 94.56 669 THR A C 1
ATOM 5303 O O . THR A 1 669 ? -19.195 -12.091 12.314 1.00 94.56 669 THR A O 1
ATOM 5306 N N . THR A 1 670 ? -17.007 -12.538 12.126 1.00 92.75 670 THR A N 1
ATOM 5307 C CA . THR A 1 670 ? -17.167 -13.653 11.178 1.00 92.75 670 THR A CA 1
ATOM 5308 C C . THR A 1 670 ? -18.154 -14.719 11.667 1.00 92.75 670 THR A C 1
ATOM 5310 O O . THR A 1 670 ? -19.063 -15.052 10.900 1.00 92.75 670 THR A O 1
ATOM 5313 N N . PRO A 1 671 ? -18.087 -15.208 12.925 1.00 93.69 671 PRO A N 1
ATOM 5314 C CA . PRO A 1 671 ? -19.036 -16.211 13.413 1.00 93.69 671 PRO A CA 1
ATOM 5315 C C . PRO A 1 671 ? -20.490 -15.720 13.453 1.00 93.69 671 PRO A C 1
ATOM 5317 O O . PRO A 1 671 ? -21.412 -16.531 13.438 1.00 93.69 671 PRO A O 1
ATOM 5320 N N . LEU A 1 672 ? -20.708 -14.401 13.511 1.00 92.06 672 LEU A N 1
ATOM 5321 C CA . LEU A 1 672 ? -22.033 -13.794 13.654 1.00 92.06 672 LEU A CA 1
ATOM 5322 C C . LEU A 1 672 ? -22.784 -13.693 12.326 1.00 92.06 672 LEU A C 1
ATOM 5324 O O . LEU A 1 672 ? -24.012 -13.677 12.325 1.00 92.06 672 LEU A O 1
ATOM 5328 N N . SER A 1 673 ? -22.059 -13.659 11.205 1.00 85.12 673 SER A N 1
ATOM 5329 C CA . SER A 1 673 ? -22.642 -13.537 9.862 1.00 85.12 673 SER A CA 1
ATOM 5330 C C . SER A 1 673 ? -23.640 -14.659 9.540 1.00 85.12 673 SER A C 1
ATOM 5332 O O . SER A 1 673 ? -24.672 -14.413 8.920 1.00 85.12 673 SER A O 1
ATOM 5334 N N . THR A 1 674 ? -23.377 -15.875 10.029 1.00 86.50 674 THR A N 1
ATOM 5335 C CA . THR A 1 674 ? -24.218 -17.067 9.829 1.00 86.50 674 THR A CA 1
ATOM 5336 C C . THR A 1 674 ? -24.922 -17.544 11.101 1.00 86.50 674 THR A C 1
ATOM 5338 O O . THR A 1 674 ? -25.612 -18.565 11.077 1.00 86.50 674 THR A O 1
ATOM 5341 N N . ALA A 1 675 ? -24.727 -16.866 12.236 1.00 92.38 675 ALA A N 1
ATOM 5342 C CA . ALA A 1 675 ? -25.320 -17.277 13.502 1.00 92.38 675 ALA A CA 1
ATOM 5343 C C . ALA A 1 675 ? -26.841 -17.067 13.506 1.00 92.38 675 ALA A C 1
ATOM 5345 O O . ALA A 1 675 ? -27.375 -16.150 12.882 1.00 92.38 675 ALA A O 1
ATOM 5346 N N . THR A 1 676 ? -27.554 -17.901 14.266 1.00 94.12 676 THR A N 1
ATOM 5347 C CA . THR A 1 676 ? -28.975 -17.667 14.556 1.00 94.12 676 THR A CA 1
ATOM 5348 C C . THR A 1 676 ? -29.092 -16.724 15.757 1.00 94.12 676 THR A C 1
ATOM 5350 O O . THR A 1 676 ? -28.484 -17.008 16.795 1.00 94.12 676 THR A O 1
ATOM 5353 N N . PRO A 1 677 ? -29.850 -15.618 15.661 1.00 96.50 677 PRO A N 1
ATOM 5354 C CA . PRO A 1 677 ? -30.034 -14.712 16.787 1.00 96.50 677 PRO A CA 1
ATOM 5355 C C . PRO A 1 677 ? -30.836 -15.379 17.909 1.00 96.50 677 PRO A C 1
ATOM 5357 O O . PRO A 1 677 ? -31.771 -16.139 17.661 1.00 96.50 677 PRO A O 1
ATOM 5360 N N . ILE A 1 678 ? -30.491 -15.064 19.157 1.00 96.88 678 ILE A N 1
ATOM 5361 C CA . ILE A 1 678 ? -31.242 -15.503 20.344 1.00 96.88 678 ILE A CA 1
ATOM 5362 C C . ILE A 1 678 ? -32.482 -14.641 20.599 1.00 96.88 678 ILE A C 1
ATOM 5364 O O . ILE A 1 678 ? -33.402 -15.077 21.289 1.00 96.88 678 ILE A O 1
ATOM 5368 N N . ALA A 1 679 ? -32.496 -13.419 20.064 1.00 97.25 679 ALA A N 1
ATOM 5369 C CA . ALA A 1 679 ? -33.627 -12.506 20.102 1.00 97.25 679 ALA A CA 1
ATOM 5370 C C . ALA A 1 679 ? -33.564 -11.520 18.929 1.00 97.25 679 ALA A C 1
ATOM 5372 O O . ALA A 1 679 ? -32.487 -11.230 18.406 1.00 97.25 679 ALA A O 1
ATOM 5373 N N . SER A 1 680 ? -34.710 -10.978 18.533 1.00 97.62 680 SER A N 1
ATOM 5374 C CA . SER A 1 680 ? -34.810 -9.983 17.460 1.00 97.62 680 SER A CA 1
ATOM 5375 C C . SER A 1 680 ? -35.967 -9.022 17.707 1.00 97.62 680 SER A C 1
ATOM 5377 O O . SER A 1 680 ? -36.952 -9.381 18.357 1.00 97.62 680 SER A O 1
ATOM 5379 N N . GLY A 1 681 ? -35.880 -7.814 17.157 1.00 97.94 681 GLY A N 1
ATOM 5380 C CA . GLY A 1 681 ? -36.928 -6.808 17.286 1.00 97.94 681 GLY A CA 1
ATOM 5381 C C . GLY A 1 681 ? -36.456 -5.428 16.852 1.00 97.94 681 GLY A C 1
ATOM 5382 O O . GLY A 1 681 ? -35.748 -5.286 15.853 1.00 97.94 681 GLY A O 1
ATOM 5383 N N . THR A 1 682 ? -36.843 -4.407 17.610 1.00 98.12 682 THR A N 1
ATOM 5384 C CA . THR A 1 682 ? -36.340 -3.043 17.430 1.00 98.12 682 THR A CA 1
ATOM 5385 C C . THR A 1 682 ? -35.617 -2.543 18.673 1.00 98.12 682 THR A C 1
ATOM 5387 O O . THR A 1 682 ? -35.892 -2.956 19.801 1.00 98.12 682 THR A O 1
ATOM 5390 N N . MET A 1 683 ? -34.665 -1.646 18.449 1.00 98.19 683 MET A N 1
ATOM 5391 C CA . MET A 1 683 ? -33.974 -0.886 19.476 1.00 98.19 683 MET A CA 1
ATOM 5392 C C . MET A 1 683 ? -34.213 0.597 19.226 1.00 98.19 683 MET A C 1
ATOM 5394 O O . MET A 1 683 ? -33.897 1.099 18.148 1.00 98.19 683 MET A O 1
ATOM 5398 N N . LYS A 1 684 ? -34.714 1.308 20.232 1.00 98.38 684 LYS A N 1
ATOM 5399 C CA . LYS A 1 684 ? -34.725 2.769 20.261 1.00 98.38 684 LYS A CA 1
ATOM 5400 C C . LYS A 1 684 ? -33.497 3.256 21.030 1.00 98.38 684 LYS A C 1
ATOM 5402 O O . LYS A 1 684 ? -33.315 2.875 22.188 1.00 98.38 684 LYS A O 1
ATOM 5407 N N . LEU A 1 685 ? -32.658 4.071 20.388 1.00 98.31 685 LEU A N 1
ATOM 5408 C CA . LEU A 1 685 ? -31.492 4.686 21.029 1.00 98.31 685 LEU A CA 1
ATOM 5409 C C . LEU A 1 685 ? -31.916 5.544 22.227 1.00 98.31 685 LEU A C 1
ATOM 5411 O O . LEU A 1 685 ? -33.021 6.095 22.252 1.00 98.31 685 LEU A O 1
ATOM 5415 N N . GLY A 1 686 ? -31.036 5.658 23.221 1.00 97.44 686 GLY A N 1
ATOM 5416 C CA . GLY A 1 686 ? -31.282 6.482 24.397 1.00 97.44 686 GLY A CA 1
ATOM 5417 C C . GLY A 1 686 ? -31.286 7.977 24.093 1.00 97.44 686 GLY A C 1
ATOM 5418 O O . GLY A 1 686 ? -31.083 8.419 22.958 1.00 97.44 686 GLY A O 1
ATOM 5419 N N . LYS A 1 687 ? -31.499 8.778 25.141 1.00 97.25 687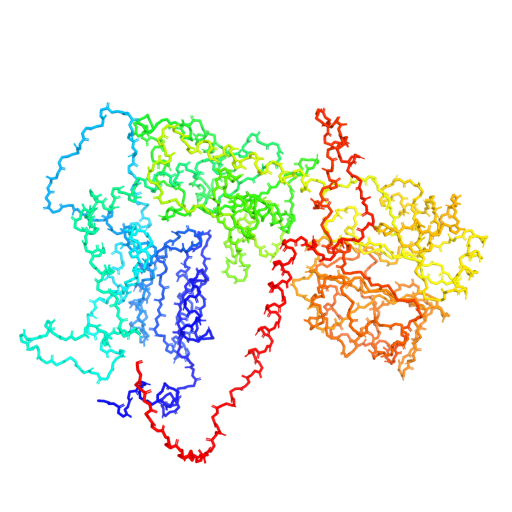 LYS A N 1
ATOM 5420 C CA . LYS A 1 687 ? -31.378 10.241 25.053 1.00 97.25 687 LYS A CA 1
ATOM 5421 C C . LYS A 1 687 ? -29.923 10.698 24.963 1.00 97.25 687 LYS A C 1
ATOM 5423 O O . LYS A 1 687 ? -29.666 11.721 24.337 1.00 97.25 687 LYS A O 1
ATOM 5428 N N . MET A 1 688 ? -28.990 9.951 25.558 1.00 96.25 688 MET A N 1
ATOM 5429 C CA . MET A 1 688 ? -27.564 10.167 25.347 1.00 96.25 688 MET A CA 1
ATOM 5430 C C . MET A 1 688 ? -27.061 9.238 24.248 1.00 96.25 688 MET A C 1
ATOM 5432 O O . MET A 1 688 ? -27.205 8.011 24.288 1.00 96.25 688 MET A O 1
ATOM 5436 N N . THR A 1 689 ? -26.458 9.875 23.258 1.00 95.88 689 THR A N 1
ATOM 5437 C CA . THR A 1 689 ? -25.646 9.242 22.230 1.00 95.88 689 THR A CA 1
ATOM 5438 C C . THR A 1 689 ? -24.317 9.976 22.196 1.00 95.88 689 THR A C 1
ATOM 5440 O O . THR A 1 689 ? -24.309 11.206 22.111 1.00 95.88 689 THR A O 1
ATOM 5443 N N . TYR A 1 690 ? -23.214 9.242 22.233 1.00 94.81 690 TYR A N 1
ATOM 5444 C CA . TYR A 1 690 ? -21.878 9.768 21.995 1.00 94.81 690 TYR A CA 1
ATOM 5445 C C . TYR A 1 690 ? -21.349 9.247 20.662 1.00 94.81 690 TYR A C 1
ATOM 5447 O O . TYR A 1 690 ? -21.653 8.130 20.240 1.00 94.81 690 TYR A O 1
ATOM 5455 N N . THR A 1 691 ? -20.596 10.105 19.990 1.00 92.19 691 THR A N 1
ATOM 5456 C CA . THR A 1 691 ? -20.056 9.886 18.657 1.00 92.19 691 THR A CA 1
ATOM 5457 C C . THR A 1 691 ? -18.691 10.541 18.589 1.00 92.19 691 THR A C 1
ATOM 5459 O O . THR A 1 691 ? -18.588 11.748 18.803 1.00 92.19 691 THR A O 1
ATOM 5462 N N . ASP A 1 692 ? -17.672 9.773 18.226 1.00 87.75 692 ASP A N 1
ATOM 5463 C CA . ASP A 1 692 ? -16.341 10.308 17.969 1.00 87.75 692 ASP A CA 1
ATOM 5464 C C . ASP A 1 692 ? -15.683 9.648 16.760 1.00 87.75 692 ASP A C 1
ATOM 5466 O O . ASP A 1 692 ? -15.292 8.483 16.777 1.00 87.75 692 ASP A O 1
ATOM 5470 N N . SER A 1 693 ? -15.560 10.431 15.694 1.00 84.69 693 SER A N 1
ATOM 5471 C CA . SER A 1 693 ? -14.758 10.114 14.513 1.00 84.69 693 SER A CA 1
ATOM 5472 C C . SER A 1 693 ? -13.424 10.867 14.511 1.00 84.69 693 SER A C 1
ATOM 5474 O O . SER A 1 693 ? -12.623 10.671 13.604 1.00 84.69 693 SER A O 1
ATOM 5476 N N . THR A 1 694 ? -13.198 11.778 15.462 1.00 79.50 694 THR A N 1
ATOM 5477 C CA . THR A 1 694 ? -12.056 12.696 15.451 1.00 79.50 694 THR A CA 1
ATOM 5478 C C . THR A 1 694 ? -10.939 12.190 16.345 1.00 79.50 694 THR A C 1
ATOM 5480 O O . THR A 1 694 ? -9.858 11.946 15.832 1.00 79.50 694 THR A O 1
ATOM 5483 N N . LEU A 1 695 ? -11.159 11.993 17.652 1.00 78.50 695 LEU A N 1
ATOM 5484 C CA . LEU A 1 695 ? -10.083 11.529 18.540 1.00 78.50 695 LEU A CA 1
ATOM 5485 C C . LEU A 1 695 ? -9.723 10.073 18.232 1.00 78.50 695 LEU A C 1
ATOM 5487 O O . LEU A 1 695 ? -8.540 9.750 18.169 1.00 78.50 695 LEU A O 1
ATOM 5491 N N . LEU A 1 696 ? -10.715 9.227 17.941 1.00 86.94 696 LEU A N 1
ATOM 5492 C CA . LEU A 1 696 ? -10.504 7.829 17.557 1.00 86.94 696 LEU A CA 1
ATOM 5493 C C . LEU A 1 696 ? -9.522 7.659 16.384 1.00 86.94 696 LEU A C 1
ATOM 5495 O O . LEU A 1 696 ? -8.634 6.801 16.431 1.00 86.94 696 LEU A O 1
ATOM 5499 N N . ASN A 1 697 ? -9.669 8.483 15.342 1.00 83.06 697 ASN A N 1
ATOM 5500 C CA . ASN A 1 697 ? -8.797 8.465 14.159 1.00 83.06 697 ASN A CA 1
ATOM 5501 C C . ASN A 1 697 ? -7.678 9.510 14.215 1.00 83.06 697 ASN A C 1
ATOM 5503 O O . ASN A 1 697 ? -6.872 9.582 13.288 1.00 83.06 697 ASN A O 1
ATOM 5507 N N . GLY A 1 698 ? -7.643 10.327 15.264 1.00 75.69 698 GLY A N 1
ATOM 5508 C CA . GLY A 1 698 ? -6.793 11.503 15.348 1.00 75.69 698 GLY A CA 1
ATOM 5509 C C . GLY A 1 698 ? -5.322 11.138 15.426 1.00 75.69 698 GLY A C 1
ATOM 5510 O O . GLY A 1 698 ? -4.953 10.053 15.894 1.00 75.69 698 GLY A O 1
ATOM 5511 N N . ASN A 1 699 ? -4.467 12.048 14.972 1.00 72.00 699 ASN A N 1
ATOM 5512 C CA . ASN A 1 699 ? -3.025 11.893 15.082 1.00 72.00 699 ASN A CA 1
ATOM 5513 C C . ASN A 1 699 ? -2.453 12.928 16.045 1.00 72.00 699 ASN A C 1
ATOM 5515 O O . ASN A 1 699 ? -2.236 14.077 15.668 1.00 72.00 699 ASN A O 1
ATOM 5519 N N . PRO A 1 700 ? -2.096 12.524 17.267 1.00 62.28 700 PRO A N 1
ATOM 5520 C CA . PRO A 1 700 ? -1.622 13.472 18.267 1.00 62.28 700 PRO A CA 1
ATOM 5521 C C . PRO A 1 700 ? -0.225 14.033 17.973 1.00 62.28 700 PRO A C 1
ATOM 5523 O O . PRO A 1 700 ? 0.250 14.880 18.721 1.00 62.28 700 PRO A O 1
ATOM 5526 N N . ALA A 1 701 ? 0.439 13.582 16.902 1.00 58.69 701 ALA A N 1
ATOM 5527 C CA . ALA A 1 701 ? 1.738 14.087 16.473 1.00 58.69 701 ALA A CA 1
ATOM 5528 C C . ALA A 1 701 ? 1.670 15.315 15.536 1.00 58.69 701 ALA A C 1
ATOM 5530 O O . ALA A 1 701 ? 2.725 15.751 15.062 1.00 58.69 701 ALA A O 1
ATOM 5531 N N . LEU A 1 702 ? 0.483 15.866 15.239 1.00 51.03 702 LEU A N 1
ATOM 5532 C CA . LEU A 1 702 ? 0.329 17.041 14.373 1.00 51.03 702 LEU A CA 1
ATOM 5533 C C . LEU A 1 702 ? -0.263 18.265 15.084 1.00 51.03 702 LEU A C 1
ATOM 5535 O O . LEU A 1 702 ? -1.057 18.154 16.012 1.00 51.03 702 LEU A O 1
ATOM 5539 N N . ASP A 1 703 ? 0.187 19.422 14.588 1.00 39.59 703 ASP A N 1
ATOM 5540 C CA . ASP A 1 703 ? -0.240 20.796 14.889 1.00 39.59 703 ASP A CA 1
ATOM 5541 C C . ASP A 1 703 ? 0.382 21.493 16.107 1.00 39.59 703 ASP A C 1
ATOM 5543 O O . ASP A 1 703 ? -0.308 22.096 16.926 1.00 39.59 703 ASP A O 1
ATOM 5547 N N . GLY A 1 704 ? 1.716 21.495 16.201 1.00 41.28 704 GLY A N 1
ATOM 5548 C CA . GLY A 1 704 ? 2.415 22.423 17.104 1.00 41.28 704 GLY A CA 1
ATOM 5549 C C . GLY A 1 704 ? 2.225 22.136 18.598 1.00 41.28 704 GLY A C 1
ATOM 5550 O O . GLY A 1 704 ? 2.485 23.000 19.420 1.00 41.28 704 GLY A O 1
ATOM 5551 N N . THR A 1 705 ? 1.793 20.929 18.969 1.00 37.88 705 THR A N 1
ATOM 5552 C CA . THR A 1 705 ? 1.658 20.473 20.368 1.00 37.88 705 THR A CA 1
ATOM 5553 C C . THR A 1 705 ? 2.913 19.793 20.914 1.00 37.88 705 THR A C 1
ATOM 5555 O O . THR A 1 705 ? 3.100 19.742 22.128 1.00 37.88 705 THR A O 1
ATOM 5558 N N . LEU A 1 706 ? 3.843 19.398 20.040 1.00 39.03 706 LEU A N 1
ATOM 5559 C CA . LEU A 1 706 ? 5.268 19.460 20.364 1.00 39.03 706 LEU A CA 1
ATOM 5560 C C . LEU A 1 706 ? 5.722 20.920 20.219 1.00 39.03 706 LEU A C 1
ATOM 5562 O O . LEU A 1 706 ? 6.629 21.224 19.449 1.00 39.03 706 LEU A O 1
ATOM 5566 N N . GLU A 1 707 ? 5.069 21.849 20.923 1.00 33.12 707 GLU A N 1
ATOM 5567 C CA . GLU A 1 707 ? 5.752 23.080 21.287 1.00 33.12 707 GLU A CA 1
ATOM 5568 C C . GLU A 1 707 ? 7.001 22.604 22.031 1.00 33.12 707 GLU A C 1
ATOM 5570 O O . GLU A 1 707 ? 6.917 22.019 23.119 1.00 33.12 707 GLU A O 1
ATOM 5575 N N . GLU A 1 708 ? 8.173 22.809 21.429 1.00 36.91 708 GLU A N 1
ATOM 5576 C CA . GLU A 1 708 ? 9.369 23.029 22.220 1.00 36.91 708 GLU A CA 1
ATOM 5577 C C . GLU A 1 708 ? 9.014 24.176 23.164 1.00 36.91 708 GLU A C 1
ATOM 5579 O O . GLU A 1 708 ? 9.198 25.346 22.840 1.00 36.91 708 GLU A O 1
ATOM 5584 N N . LYS A 1 709 ? 8.455 23.865 24.339 1.00 32.69 709 LYS A N 1
ATOM 5585 C CA . LYS A 1 709 ? 8.502 24.808 25.447 1.00 32.69 709 LYS A CA 1
ATOM 5586 C C . LYS A 1 709 ? 9.963 25.219 25.531 1.00 32.69 709 LYS A C 1
ATOM 5588 O O . LYS A 1 709 ? 10.822 24.336 25.619 1.00 32.69 709 LYS A O 1
ATOM 5593 N N . GLU A 1 710 ? 10.242 26.516 25.431 1.00 31.84 710 GLU A N 1
ATOM 5594 C CA . GLU A 1 710 ? 11.600 27.047 25.528 1.00 31.84 710 GLU A CA 1
ATOM 5595 C C . GLU A 1 710 ? 12.352 26.317 26.658 1.00 31.84 710 GLU A C 1
ATOM 5597 O O . GLU A 1 710 ? 11.898 26.275 27.804 1.00 31.84 710 GLU A O 1
ATOM 5602 N N . GLY A 1 711 ? 13.457 25.643 26.307 1.00 37.84 711 GLY A N 1
ATOM 5603 C CA . GLY A 1 711 ? 14.286 24.881 27.251 1.00 37.84 711 GLY A CA 1
ATOM 5604 C C . GLY A 1 711 ? 14.277 23.346 27.140 1.00 37.84 711 GLY A C 1
ATOM 5605 O O . GLY A 1 711 ? 14.668 22.691 28.103 1.00 37.84 711 GLY A O 1
ATOM 5606 N N . VAL A 1 712 ? 13.844 22.735 26.025 1.00 35.91 712 VAL A N 1
ATOM 5607 C CA . VAL A 1 712 ? 13.872 21.256 25.819 1.00 35.91 712 VAL A CA 1
ATOM 5608 C C . VAL A 1 712 ? 15.054 20.772 24.946 1.00 35.91 712 VAL A C 1
ATOM 5610 O O . VAL A 1 712 ? 15.342 19.570 24.869 1.00 35.91 712 VAL A O 1
ATOM 5613 N N . SER A 1 713 ? 15.820 21.696 24.359 1.00 32.44 713 SER A N 1
ATOM 5614 C CA . SER A 1 713 ? 17.146 21.399 23.799 1.00 32.44 713 SER A CA 1
ATOM 5615 C C . SER A 1 713 ? 18.053 20.836 24.906 1.00 32.44 713 SER A C 1
ATOM 5617 O O . SER A 1 713 ? 18.395 21.551 25.844 1.00 32.44 713 SER A O 1
ATOM 5619 N N . GLY A 1 714 ? 18.411 19.549 24.817 1.00 36.91 714 GLY A N 1
ATOM 5620 C CA . GLY A 1 714 ? 19.231 18.839 25.814 1.00 36.91 714 GLY A CA 1
ATOM 5621 C C . GLY A 1 714 ? 18.490 17.865 26.744 1.00 36.91 714 GLY A C 1
ATOM 5622 O O . GLY A 1 714 ? 19.145 17.228 27.562 1.00 36.91 714 GLY A O 1
ATOM 5623 N N . LYS A 1 715 ? 17.163 17.709 26.618 1.00 39.66 715 LYS A N 1
ATOM 5624 C CA . LYS A 1 715 ? 16.369 16.757 27.422 1.00 39.66 715 LYS A CA 1
ATOM 5625 C C . LYS A 1 715 ? 16.318 15.342 26.836 1.00 39.66 715 LYS A C 1
ATOM 5627 O O . LYS A 1 715 ? 16.319 15.189 25.611 1.00 39.66 715 LYS A O 1
ATOM 5632 N N . THR A 1 716 ? 16.228 14.326 27.696 1.00 48.12 716 THR A N 1
ATOM 5633 C CA . THR A 1 716 ? 16.120 12.902 27.318 1.00 48.12 716 THR A CA 1
ATOM 5634 C C . THR A 1 716 ? 14.783 12.593 26.625 1.00 48.12 716 THR A C 1
ATOM 5636 O O . THR A 1 716 ? 13.819 13.353 26.738 1.00 48.12 716 THR A O 1
ATOM 5639 N N . LEU A 1 717 ? 14.694 11.468 25.898 1.00 47.59 717 LEU A N 1
ATOM 5640 C CA . LEU A 1 717 ? 13.433 11.002 25.294 1.00 47.59 717 LEU A CA 1
ATOM 5641 C C . LEU A 1 717 ? 12.321 10.884 26.349 1.00 47.59 717 LEU A C 1
ATOM 5643 O O . LEU A 1 717 ? 11.202 11.311 26.102 1.00 47.59 717 LEU A O 1
ATOM 5647 N N . GLU A 1 718 ? 12.645 10.385 27.541 1.00 46.84 718 GLU A N 1
ATOM 5648 C CA . GLU A 1 718 ? 11.711 10.261 28.664 1.00 46.84 718 GLU A CA 1
ATOM 5649 C C . GLU A 1 718 ? 11.179 11.626 29.133 1.00 46.84 718 GLU A C 1
ATOM 5651 O O . GLU A 1 718 ? 9.977 11.799 29.325 1.00 46.84 718 GLU A O 1
ATOM 5656 N N . GLU A 1 719 ? 12.043 12.638 29.231 1.00 45.66 719 GLU A N 1
ATOM 5657 C CA . GLU A 1 719 ? 11.647 14.007 29.582 1.00 45.66 719 GLU A CA 1
ATOM 5658 C C . GLU A 1 719 ? 10.794 14.676 28.495 1.00 45.66 719 GLU A C 1
ATOM 5660 O O . GLU A 1 719 ? 9.892 15.454 28.813 1.00 45.66 719 GLU A O 1
ATOM 5665 N N . ARG A 1 720 ? 11.050 14.370 27.217 1.00 49.75 720 ARG A N 1
ATOM 5666 C CA . ARG A 1 720 ? 10.250 14.854 26.080 1.00 49.75 720 ARG A CA 1
ATOM 5667 C C . ARG A 1 720 ? 8.888 14.178 26.026 1.00 49.75 720 ARG A C 1
ATOM 5669 O O . ARG A 1 720 ? 7.887 14.877 25.918 1.00 49.75 720 ARG A O 1
ATOM 5676 N N . LEU A 1 721 ? 8.835 12.856 26.174 1.00 48.59 721 LEU A N 1
ATOM 5677 C CA . LEU A 1 721 ? 7.588 12.094 26.272 1.00 48.59 721 LEU A CA 1
ATOM 5678 C C . LEU A 1 721 ? 6.734 12.597 27.446 1.00 48.59 721 LEU A C 1
ATOM 5680 O O . LEU A 1 721 ? 5.542 12.815 27.284 1.00 48.59 721 LEU A O 1
ATOM 5684 N N . LYS A 1 722 ? 7.354 12.903 28.594 1.00 47.47 722 LYS A N 1
ATOM 5685 C CA . LYS A 1 722 ? 6.671 13.463 29.773 1.00 47.47 722 LYS A CA 1
ATOM 5686 C C . LYS A 1 722 ? 6.212 14.920 29.596 1.00 47.47 722 LYS A C 1
ATOM 5688 O O . LYS A 1 722 ? 5.255 15.353 30.238 1.00 47.47 722 LYS A O 1
ATOM 5693 N N . ALA A 1 723 ? 6.905 15.703 28.765 1.00 38.88 723 ALA A N 1
ATOM 5694 C CA . ALA A 1 723 ? 6.548 17.092 28.455 1.00 38.88 723 ALA A CA 1
ATOM 5695 C C . ALA A 1 723 ? 5.470 17.208 27.364 1.00 38.88 723 ALA A C 1
ATOM 5697 O O . ALA A 1 723 ? 4.714 18.183 27.358 1.00 38.88 723 ALA A O 1
ATOM 5698 N N . THR A 1 724 ? 5.395 16.220 26.473 1.00 43.44 724 THR A N 1
ATOM 5699 C CA . THR A 1 724 ? 4.444 16.157 25.359 1.00 43.44 724 THR A CA 1
ATOM 5700 C C . THR A 1 724 ? 3.138 15.569 25.873 1.00 43.44 724 THR A C 1
ATOM 5702 O O . THR A 1 724 ? 2.954 14.358 25.913 1.00 43.44 724 THR A O 1
ATOM 5705 N N . ARG A 1 725 ? 2.247 16.434 26.354 1.00 52.03 725 ARG A N 1
ATOM 5706 C CA . ARG A 1 725 ? 0.961 16.011 26.919 1.00 52.03 725 ARG A CA 1
ATOM 5707 C C . ARG A 1 725 ? -0.090 15.839 25.833 1.00 52.03 725 ARG A C 1
ATOM 5709 O O . ARG A 1 725 ? -0.138 16.616 24.879 1.00 52.03 725 ARG A O 1
ATOM 5716 N N . ARG A 1 726 ? -0.994 14.881 26.042 1.00 50.53 726 ARG A N 1
ATOM 5717 C CA . ARG A 1 726 ? -2.270 14.824 25.330 1.00 50.53 726 ARG A CA 1
ATOM 5718 C C . ARG A 1 726 ? -3.074 16.088 25.645 1.00 50.53 726 ARG A C 1
ATOM 5720 O O . ARG A 1 726 ? -3.231 16.464 26.802 1.00 50.53 726 ARG A O 1
ATOM 5727 N N . ASN A 1 727 ? -3.631 16.716 24.615 1.00 48.53 727 ASN A N 1
ATOM 5728 C CA . ASN A 1 727 ? -4.755 17.631 24.770 1.00 48.53 727 ASN A CA 1
ATOM 5729 C C . ASN A 1 727 ? -6.005 16.893 24.280 1.00 48.53 727 ASN A C 1
ATOM 5731 O O . ASN A 1 727 ? -6.066 16.516 23.114 1.00 48.53 727 ASN A O 1
ATOM 5735 N N . PHE A 1 728 ? -7.024 16.717 25.130 1.00 47.19 728 PHE A N 1
ATOM 5736 C CA . PHE A 1 728 ? -8.366 16.232 24.738 1.00 47.19 728 PHE A CA 1
ATOM 5737 C C . PHE A 1 728 ? -9.146 17.253 23.897 1.00 47.19 728 PHE A C 1
ATOM 5739 O O . PHE A 1 728 ? -10.369 17.323 23.940 1.00 47.19 728 PHE A O 1
ATOM 5746 N N . ILE A 1 729 ? -8.436 18.092 23.156 1.00 47.91 729 ILE A N 1
ATOM 5747 C CA . ILE A 1 729 ? -9.027 19.079 22.280 1.00 47.91 729 ILE A CA 1
ATOM 5748 C C . ILE A 1 729 ? -9.268 18.364 20.956 1.00 47.91 729 ILE A C 1
ATOM 5750 O O . ILE A 1 729 ? -8.312 17.921 20.324 1.00 47.91 729 ILE A O 1
ATOM 5754 N N . ALA A 1 730 ? -10.535 18.230 20.558 1.00 41.19 730 ALA A N 1
ATOM 5755 C CA . ALA A 1 730 ? -10.883 17.748 19.225 1.00 41.19 730 ALA A CA 1
ATOM 5756 C C . ALA A 1 730 ? -10.081 18.530 18.169 1.00 41.19 730 ALA A C 1
ATOM 5758 O O . ALA A 1 730 ? -9.999 19.761 18.258 1.00 41.19 730 ALA A O 1
ATOM 5759 N N . GLU A 1 731 ? -9.473 17.817 17.213 1.00 47.28 731 GLU A N 1
ATOM 5760 C CA . GLU A 1 731 ? -8.749 18.436 16.097 1.00 47.28 731 GLU A CA 1
ATOM 5761 C C . GLU A 1 731 ? -9.632 19.500 15.433 1.00 47.28 731 GLU A C 1
ATOM 5763 O O . GLU A 1 731 ? -10.849 19.327 15.302 1.00 47.28 731 GLU A O 1
ATOM 5768 N N . ASP A 1 732 ? -9.021 20.612 15.015 1.00 49.66 732 ASP A N 1
ATOM 5769 C CA . ASP A 1 732 ? -9.706 21.560 14.143 1.00 49.66 732 ASP A CA 1
ATOM 5770 C C . ASP A 1 732 ? -10.111 20.801 12.865 1.00 49.66 732 ASP A C 1
ATOM 5772 O O . ASP A 1 732 ? -9.231 20.244 12.203 1.00 49.66 732 ASP A O 1
ATOM 5776 N N . PRO A 1 733 ? -11.401 20.763 12.480 1.00 45.44 733 PRO A N 1
ATOM 5777 C CA . PRO A 1 733 ? -11.845 20.117 11.244 1.00 45.44 733 PRO A CA 1
ATOM 5778 C C . PRO A 1 733 ? -11.074 20.576 9.994 1.00 45.44 733 PRO A C 1
ATOM 5780 O O . PRO A 1 733 ? -11.029 19.857 8.993 1.00 45.44 733 PRO A O 1
ATOM 5783 N N . GLN A 1 734 ? -10.457 21.763 10.032 1.00 43.47 734 GLN A N 1
ATOM 5784 C CA . GLN A 1 734 ? -9.624 22.292 8.951 1.00 43.47 734 GLN A CA 1
ATOM 5785 C C . GLN A 1 734 ? -8.242 21.608 8.857 1.00 43.47 734 GLN A C 1
ATOM 5787 O O . GLN A 1 734 ? -7.692 21.511 7.755 1.00 43.47 734 GLN A O 1
ATOM 5792 N N . ASN A 1 735 ? -7.737 21.016 9.946 1.00 47.41 735 ASN A N 1
ATOM 5793 C CA . ASN A 1 735 ? -6.381 20.468 10.066 1.00 47.41 735 ASN A CA 1
ATOM 5794 C C . ASN A 1 735 ? -6.299 18.939 10.257 1.00 47.41 735 ASN A C 1
ATOM 5796 O O . ASN A 1 735 ? -5.330 18.431 10.811 1.00 47.41 735 ASN A O 1
ATOM 5800 N N . ILE A 1 736 ? -7.264 18.168 9.746 1.00 50.00 736 ILE A N 1
ATOM 5801 C CA . ILE A 1 736 ? -7.137 16.697 9.735 1.00 50.00 736 ILE A CA 1
ATOM 5802 C C . ILE A 1 736 ? -5.859 16.293 8.976 1.00 50.00 736 ILE A C 1
ATOM 5804 O O . ILE A 1 736 ? -5.642 16.740 7.836 1.00 50.00 736 ILE A O 1
ATOM 5808 N N . ASP A 1 737 ? -5.052 15.427 9.596 1.00 55.72 737 ASP A N 1
ATOM 5809 C CA . ASP A 1 737 ? -3.769 14.963 9.068 1.00 55.72 737 ASP A CA 1
ATOM 5810 C C . ASP A 1 737 ? -3.916 14.418 7.622 1.00 55.72 737 ASP A C 1
ATOM 5812 O O . ASP A 1 737 ? -4.747 13.539 7.348 1.00 55.72 737 ASP A O 1
ATOM 5816 N N . PRO A 1 738 ? -3.121 14.939 6.662 1.00 55.28 738 PRO A N 1
ATOM 5817 C CA . PRO A 1 738 ? -3.110 14.492 5.273 1.00 55.28 738 PRO A CA 1
ATOM 5818 C C . PRO A 1 738 ? -2.962 12.980 5.075 1.00 55.28 738 PRO A C 1
ATOM 5820 O O . PRO A 1 738 ? -3.506 12.467 4.094 1.00 55.28 738 PRO A O 1
ATOM 5823 N N . TYR A 1 739 ? -2.261 12.270 5.964 1.00 53.62 739 TYR A N 1
ATOM 5824 C CA . TYR A 1 739 ? -2.150 10.811 5.922 1.00 53.62 739 TYR A CA 1
ATOM 5825 C C . TYR A 1 739 ? -3.536 10.153 5.988 1.00 53.62 739 TYR A C 1
ATOM 5827 O O . TYR A 1 739 ? -3.877 9.354 5.112 1.00 53.62 739 TYR A O 1
ATOM 5835 N N . TYR A 1 740 ? -4.392 10.564 6.931 1.00 55.38 740 TYR A N 1
ATOM 5836 C CA . TYR A 1 740 ? -5.752 10.020 7.0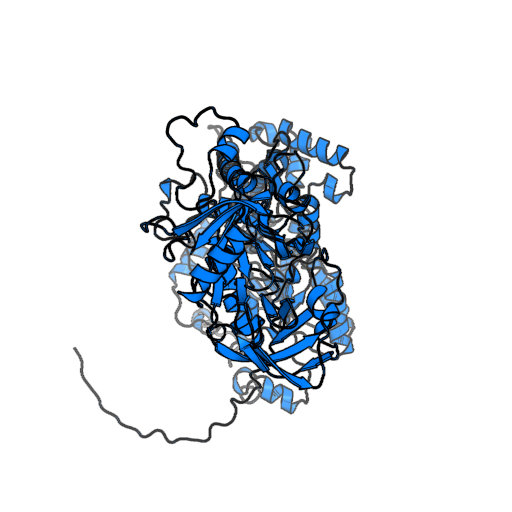61 1.00 55.38 740 TYR A CA 1
ATOM 5837 C C . TYR A 1 740 ? -6.663 10.534 5.954 1.00 55.38 740 TYR A C 1
ATOM 5839 O O . TYR A 1 740 ? -7.415 9.748 5.395 1.00 55.38 740 TYR A O 1
ATOM 5847 N N . LYS A 1 741 ? -6.510 11.786 5.490 1.00 54.09 741 LYS A N 1
ATOM 5848 C CA . LYS A 1 741 ? -7.223 12.245 4.278 1.00 54.09 741 LYS A CA 1
ATOM 5849 C C . LYS A 1 741 ? -6.905 11.373 3.058 1.00 54.09 741 LYS A C 1
ATOM 5851 O O . LYS A 1 741 ? -7.795 11.124 2.249 1.00 54.09 741 LYS A O 1
ATOM 5856 N N . ARG A 1 742 ? -5.656 10.919 2.888 1.00 55.62 742 ARG A N 1
ATOM 5857 C CA . ARG A 1 742 ? -5.255 10.021 1.788 1.00 55.62 742 ARG A CA 1
ATOM 5858 C C . ARG A 1 742 ? -5.762 8.594 2.002 1.00 55.62 742 ARG A C 1
ATOM 5860 O O . ARG A 1 742 ? -6.291 8.012 1.054 1.00 55.62 742 ARG A O 1
ATOM 5867 N N . ARG A 1 743 ? -5.637 8.055 3.220 1.00 54.38 743 ARG A N 1
ATOM 5868 C CA . ARG A 1 743 ? -6.126 6.716 3.587 1.00 54.38 743 ARG A CA 1
ATOM 5869 C C . ARG A 1 743 ? -7.645 6.617 3.438 1.00 54.38 743 ARG A C 1
ATOM 5871 O O . ARG A 1 743 ? -8.129 5.715 2.761 1.00 54.38 743 ARG A O 1
ATOM 5878 N N . ASP A 1 744 ? -8.373 7.600 3.955 1.00 45.94 744 ASP A N 1
ATOM 5879 C CA . ASP A 1 744 ? -9.834 7.666 3.914 1.00 45.94 744 ASP A CA 1
ATOM 5880 C C . ASP A 1 744 ? -10.347 7.968 2.504 1.00 45.94 744 ASP A C 1
ATOM 5882 O O . ASP A 1 744 ? -11.351 7.396 2.097 1.00 45.94 744 ASP A O 1
ATOM 5886 N N . LYS A 1 745 ? -9.639 8.776 1.694 1.00 44.31 745 LYS A N 1
ATOM 5887 C CA . LYS A 1 745 ? -9.963 8.917 0.261 1.00 44.31 745 LYS A CA 1
ATOM 5888 C C . LYS A 1 745 ? -9.753 7.613 -0.504 1.00 44.31 745 LYS A C 1
ATOM 5890 O O . LYS A 1 745 ? -10.601 7.279 -1.322 1.00 44.31 745 LYS A O 1
ATOM 5895 N N . LYS A 1 746 ? -8.668 6.867 -0.257 1.00 44.16 746 LYS A N 1
ATOM 5896 C CA . LYS A 1 746 ? -8.456 5.543 -0.874 1.00 44.16 746 LYS A CA 1
ATOM 5897 C C . LYS A 1 746 ? -9.541 4.549 -0.444 1.00 44.16 746 LYS A C 1
ATOM 5899 O O . LYS A 1 746 ? -10.060 3.846 -1.305 1.00 44.16 746 LYS A O 1
ATOM 5904 N N . ALA A 1 747 ? -9.914 4.523 0.837 1.00 40.38 747 ALA A N 1
ATOM 5905 C CA . ALA A 1 747 ? -10.983 3.667 1.356 1.00 40.38 747 ALA A CA 1
ATOM 5906 C C . ALA A 1 747 ? -12.361 4.044 0.776 1.00 40.38 747 ALA A C 1
ATOM 5908 O O . ALA A 1 747 ? -13.051 3.186 0.233 1.00 40.38 747 ALA A O 1
ATOM 5909 N N . ALA A 1 748 ? -12.717 5.333 0.783 1.00 35.53 748 ALA A N 1
ATOM 5910 C CA . ALA A 1 748 ? -13.977 5.839 0.237 1.00 35.53 748 ALA A CA 1
ATOM 5911 C C . ALA A 1 748 ? -14.091 5.636 -1.284 1.00 35.53 748 ALA A C 1
ATOM 5913 O O . ALA A 1 748 ? -15.167 5.324 -1.793 1.00 35.53 748 ALA A O 1
ATOM 5914 N N . TRP A 1 749 ? -12.986 5.780 -2.025 1.00 36.56 749 TRP A N 1
ATOM 5915 C CA . TRP A 1 749 ? -12.975 5.580 -3.476 1.00 36.56 749 TRP A CA 1
ATOM 5916 C C . TRP A 1 749 ? -12.988 4.090 -3.857 1.00 36.56 749 TRP A C 1
ATOM 5918 O O . TRP A 1 749 ? -13.699 3.724 -4.790 1.00 36.56 749 TRP A O 1
ATOM 5928 N N . ARG A 1 750 ? -12.284 3.212 -3.115 1.00 42.97 750 ARG A N 1
ATOM 5929 C CA . ARG A 1 750 ? -12.371 1.745 -3.290 1.00 42.97 750 ARG A CA 1
ATOM 5930 C C . ARG A 1 750 ? -13.794 1.235 -3.012 1.00 42.97 750 ARG A C 1
ATOM 5932 O O . ARG A 1 750 ? -14.334 0.525 -3.854 1.00 42.97 750 ARG A O 1
ATOM 5939 N N . HIS A 1 751 ? -14.443 1.678 -1.927 1.00 43.38 751 HIS A N 1
ATOM 5940 C CA . HIS A 1 751 ? -15.828 1.285 -1.620 1.00 43.38 751 HIS A CA 1
ATOM 5941 C C . HIS A 1 751 ? -16.847 1.752 -2.662 1.00 43.38 751 HIS A C 1
ATOM 5943 O O . HIS A 1 751 ? -17.743 0.993 -3.018 1.00 43.38 751 HIS A O 1
ATOM 5949 N N . TYR A 1 752 ? -16.699 2.962 -3.207 1.00 37.59 752 TYR A N 1
ATOM 5950 C CA . TYR A 1 752 ? -17.597 3.430 -4.263 1.00 37.59 752 TYR A CA 1
ATOM 5951 C C . TYR A 1 752 ? -17.479 2.600 -5.553 1.00 37.59 752 TYR A C 1
ATOM 5953 O O . TYR A 1 752 ? -18.475 2.385 -6.240 1.00 37.59 752 TYR A O 1
ATOM 5961 N N . LEU A 1 753 ? -16.271 2.150 -5.900 1.00 40.47 753 LEU A N 1
ATOM 5962 C CA . LEU A 1 753 ? -15.983 1.601 -7.219 1.00 40.47 753 LEU A CA 1
ATOM 5963 C C . LEU A 1 753 ? -16.104 0.069 -7.298 1.00 40.47 753 LEU A C 1
ATOM 5965 O O . LEU A 1 753 ? -16.605 -0.445 -8.297 1.00 40.47 753 LEU A O 1
ATOM 5969 N N . GLU A 1 754 ? -15.690 -0.653 -6.251 1.00 46.06 754 GLU A N 1
ATOM 5970 C CA . GLU A 1 754 ? -15.727 -2.127 -6.215 1.00 46.06 754 GLU A CA 1
ATOM 5971 C C . GLU A 1 754 ? -17.172 -2.669 -6.119 1.00 46.06 754 GLU A C 1
ATOM 5973 O O . GLU A 1 754 ? -17.486 -3.705 -6.710 1.00 46.06 754 GLU A O 1
ATOM 5978 N N . ASP A 1 755 ? -18.083 -1.924 -5.483 1.00 40.75 755 ASP A N 1
ATOM 5979 C CA . ASP A 1 755 ? -19.495 -2.312 -5.328 1.00 40.75 755 ASP A CA 1
ATOM 5980 C C . ASP A 1 755 ? -20.382 -1.859 -6.510 1.00 40.75 755 ASP A C 1
ATOM 5982 O O . ASP A 1 755 ? -21.283 -2.573 -6.957 1.00 40.75 755 ASP A O 1
ATOM 5986 N N . LYS A 1 756 ? -20.101 -0.685 -7.100 1.00 41.34 756 LYS A N 1
ATOM 5987 C CA . LYS A 1 756 ? -20.909 -0.150 -8.213 1.00 41.34 756 LYS A CA 1
ATOM 5988 C C . LYS A 1 756 ? -20.560 -0.733 -9.578 1.00 41.34 756 LYS A C 1
ATOM 5990 O O . LYS A 1 756 ? -21.431 -0.737 -10.439 1.00 41.34 756 LYS A O 1
ATOM 5995 N N . MET A 1 757 ? -19.338 -1.217 -9.813 1.00 39.03 757 MET A N 1
ATOM 5996 C CA . MET A 1 757 ? -18.990 -1.781 -11.128 1.00 39.03 757 MET A CA 1
ATOM 5997 C C . MET A 1 757 ? -19.317 -3.269 -11.273 1.00 39.03 757 MET A C 1
ATOM 5999 O O . MET A 1 757 ? -19.562 -3.714 -12.389 1.00 39.03 757 MET A O 1
ATOM 6003 N N . SER A 1 758 ? -19.418 -4.025 -10.177 1.00 38.62 758 SER A N 1
ATOM 6004 C CA . SER A 1 758 ? -19.826 -5.438 -10.221 1.00 38.62 758 SER A CA 1
ATOM 6005 C C . SER A 1 758 ? -21.345 -5.633 -10.379 1.00 38.62 758 SER A C 1
ATOM 6007 O O . SER A 1 758 ? -21.789 -6.704 -10.791 1.00 38.62 758 SER A O 1
ATOM 6009 N N . THR A 1 759 ? -22.146 -4.596 -10.097 1.00 35.22 759 THR A N 1
ATOM 6010 C CA . THR A 1 759 ? -23.621 -4.644 -10.098 1.00 35.22 759 THR A CA 1
ATOM 6011 C C . THR A 1 759 ? -24.288 -3.897 -11.255 1.00 35.22 759 THR A C 1
ATOM 6013 O O . THR A 1 759 ? -25.493 -4.064 -11.468 1.00 35.22 759 THR A O 1
ATOM 6016 N N . ILE A 1 760 ? -23.543 -3.130 -12.062 1.00 39.44 760 ILE A N 1
ATOM 6017 C CA . ILE A 1 760 ? -24.058 -2.616 -13.339 1.00 39.44 760 ILE A CA 1
ATOM 6018 C C . ILE A 1 760 ? -24.015 -3.765 -14.348 1.00 39.44 760 ILE A C 1
ATOM 6020 O O . ILE A 1 760 ? -23.073 -3.933 -15.120 1.00 39.44 760 ILE A O 1
ATOM 6024 N N . GLY A 1 761 ? -25.070 -4.578 -14.324 1.00 34.72 761 GLY A N 1
ATOM 6025 C CA . GLY A 1 761 ? -25.413 -5.431 -15.448 1.00 34.72 761 GLY A CA 1
ATOM 6026 C C . GLY A 1 761 ? -25.484 -4.588 -16.721 1.00 34.72 761 GLY A C 1
ATOM 6027 O O . GLY A 1 761 ? -26.044 -3.491 -16.731 1.00 34.72 761 GLY A O 1
ATOM 6028 N N . HIS A 1 762 ? -24.872 -5.103 -17.783 1.00 40.22 762 HIS A N 1
ATOM 6029 C CA . HIS A 1 762 ? -24.967 -4.578 -19.136 1.00 40.22 762 HIS A CA 1
ATOM 6030 C C . HIS A 1 762 ? -26.430 -4.393 -19.553 1.00 40.22 762 HIS A C 1
ATOM 6032 O O . HIS A 1 762 ? -27.060 -5.335 -20.019 1.00 40.22 762 HIS A O 1
ATOM 6038 N N . ASP A 1 763 ? -26.940 -3.170 -19.436 1.00 34.41 763 ASP A N 1
ATOM 6039 C CA . ASP A 1 763 ? -28.196 -2.764 -20.062 1.00 34.41 763 ASP A CA 1
ATOM 6040 C C . ASP A 1 763 ? -28.069 -1.343 -20.631 1.00 34.41 763 ASP A C 1
ATOM 6042 O O . ASP A 1 763 ? -28.731 -0.387 -20.239 1.00 34.41 763 ASP A O 1
ATOM 6046 N N . THR A 1 764 ? -27.152 -1.187 -21.588 1.00 35.31 764 THR A N 1
ATOM 6047 C CA . THR A 1 764 ? -27.135 -0.049 -22.519 1.00 35.31 764 THR A CA 1
ATOM 6048 C C . THR A 1 764 ? -27.045 -0.549 -23.959 1.00 35.31 764 THR A C 1
ATOM 6050 O O . THR A 1 764 ? -26.147 -0.211 -24.722 1.00 35.31 764 THR A O 1
ATOM 6053 N N . ALA A 1 765 ? -28.020 -1.365 -24.356 1.00 35.31 765 ALA A N 1
ATOM 6054 C CA . ALA A 1 765 ? -28.306 -1.650 -25.760 1.00 35.31 765 ALA A CA 1
ATOM 6055 C C . ALA A 1 765 ? -29.826 -1.698 -25.975 1.00 35.31 765 ALA A C 1
ATOM 6057 O O . ALA A 1 765 ? -30.409 -2.752 -26.208 1.00 35.31 765 ALA A O 1
ATOM 6058 N N . GLY A 1 766 ? -30.482 -0.541 -25.866 1.00 35.62 766 GLY A N 1
ATOM 6059 C CA . GLY A 1 766 ? -31.935 -0.449 -26.007 1.00 35.62 766 GLY A CA 1
ATOM 6060 C C . GLY A 1 766 ? -32.471 0.977 -26.094 1.00 35.62 766 GLY A C 1
ATOM 6061 O O . GLY A 1 766 ? -33.412 1.315 -25.390 1.00 35.62 766 GLY A O 1
ATOM 6062 N N . GLY A 1 767 ? -31.873 1.833 -26.928 1.00 27.75 767 GLY A N 1
ATOM 6063 C CA . GLY A 1 767 ? -32.428 3.148 -27.264 1.00 27.75 767 GLY A CA 1
ATOM 6064 C C . GLY A 1 767 ? -32.995 3.147 -28.682 1.00 27.75 767 GLY A C 1
ATOM 6065 O O . GLY A 1 767 ? -32.232 3.162 -29.643 1.00 27.75 767 GLY A O 1
ATOM 6066 N N . GLY A 1 768 ? -34.324 3.094 -28.810 1.00 28.45 768 GLY A N 1
ATOM 6067 C CA . GLY A 1 768 ? -35.037 3.273 -30.079 1.00 28.45 768 GLY A CA 1
ATOM 6068 C C . GLY A 1 768 ? -34.847 4.678 -30.681 1.00 28.45 768 GLY A C 1
ATOM 6069 O O . GLY A 1 768 ? -34.360 5.586 -30.005 1.00 28.45 768 GLY A O 1
ATOM 6070 N N . PRO A 1 769 ? -35.208 4.876 -31.962 1.00 31.48 769 PRO A N 1
ATOM 6071 C CA . PRO A 1 769 ? -34.833 6.062 -32.719 1.00 31.48 769 PRO A CA 1
ATOM 6072 C C . PRO A 1 769 ? -35.674 7.267 -32.289 1.00 31.48 769 PRO A C 1
ATOM 6074 O O . PRO A 1 769 ? -36.860 7.339 -32.603 1.00 31.48 769 PRO A O 1
ATOM 6077 N N . HIS A 1 770 ? -35.058 8.243 -31.622 1.00 28.91 770 HIS A N 1
ATOM 6078 C CA . HIS A 1 770 ? -35.649 9.570 -31.482 1.00 28.91 770 HIS A CA 1
ATOM 6079 C C . HIS A 1 770 ? -35.103 10.514 -32.554 1.00 28.91 770 HIS A C 1
ATOM 6081 O O . HIS A 1 770 ? -33.901 10.739 -32.680 1.00 28.91 770 HIS A O 1
ATOM 6087 N N . GLN A 1 771 ? -36.047 11.018 -33.348 1.00 28.78 771 GLN A N 1
ATOM 6088 C CA . GLN A 1 771 ? -35.891 11.994 -34.416 1.00 28.78 771 GLN A CA 1
ATOM 6089 C C . GLN A 1 771 ? -35.160 13.249 -33.924 1.00 28.78 771 GLN A C 1
ATOM 6091 O O . GLN A 1 771 ? -35.603 13.911 -32.986 1.00 28.78 771 GLN A O 1
ATOM 6096 N N . SER A 1 772 ? -34.072 13.610 -34.601 1.00 27.62 772 SER A N 1
ATOM 6097 C CA . SER A 1 772 ? -33.471 14.934 -34.501 1.00 27.62 772 SER A CA 1
ATOM 6098 C C . SER A 1 772 ? -34.277 15.916 -35.354 1.00 27.62 772 SER A C 1
ATOM 6100 O O . SER A 1 772 ? -34.315 15.826 -36.581 1.00 27.62 772 SER A O 1
ATOM 6102 N N . HIS A 1 773 ? -34.932 16.878 -34.704 1.00 26.66 773 HIS A N 1
ATOM 6103 C CA . HIS A 1 773 ? -35.432 18.061 -35.391 1.00 26.66 773 HIS A CA 1
ATOM 6104 C C . HIS A 1 773 ? -34.272 19.018 -35.669 1.00 26.66 773 HIS A C 1
ATOM 6106 O O . HIS A 1 773 ? -33.590 19.497 -34.765 1.00 26.66 773 HIS A O 1
ATOM 6112 N N . HIS A 1 774 ? -34.073 19.281 -36.957 1.00 27.19 774 HIS A N 1
ATOM 6113 C CA . HIS A 1 774 ? -33.307 20.394 -37.488 1.00 27.19 774 HIS A CA 1
ATOM 6114 C C . HIS A 1 774 ? -33.744 21.734 -36.882 1.00 27.19 774 HIS A C 1
ATOM 6116 O O . HIS A 1 774 ? -34.922 22.073 -36.942 1.00 27.19 774 HIS A O 1
ATOM 6122 N N . HIS A 1 775 ? -32.773 22.565 -36.498 1.00 24.66 775 HIS A N 1
ATOM 6123 C CA . HIS A 1 775 ? -32.818 23.978 -36.862 1.00 24.66 775 HIS A CA 1
ATOM 6124 C C . HIS A 1 775 ? -31.426 24.501 -37.225 1.00 24.66 775 HIS A C 1
ATOM 6126 O O . HIS A 1 775 ? -30.521 24.597 -36.402 1.00 24.66 775 HIS A O 1
ATOM 6132 N N . HIS A 1 776 ? -31.290 24.828 -38.511 1.00 27.23 776 HIS A N 1
ATOM 6133 C CA . HIS A 1 776 ? -30.334 25.788 -39.041 1.00 27.23 776 HIS A CA 1
ATOM 6134 C C . HIS A 1 776 ? -30.530 27.157 -38.384 1.00 27.23 776 HIS A C 1
ATOM 6136 O O . HIS A 1 776 ? -31.659 27.638 -38.343 1.00 27.23 776 HIS A O 1
ATOM 6142 N N . GLN A 1 777 ? -29.432 27.837 -38.052 1.00 25.33 777 GLN A N 1
ATOM 6143 C CA . GLN A 1 777 ? -29.223 29.217 -38.491 1.00 25.33 777 GLN A CA 1
ATOM 6144 C C . GLN A 1 777 ? -27.736 29.594 -38.453 1.00 25.33 777 GLN A C 1
ATOM 6146 O O . GLN A 1 777 ? -26.929 29.019 -37.732 1.00 25.33 777 GLN A O 1
ATOM 6151 N N . SER A 1 778 ? -27.404 30.501 -39.356 1.00 28.34 778 SER A N 1
ATOM 6152 C CA . SER A 1 778 ? -26.122 30.777 -39.995 1.00 28.34 778 SER A CA 1
ATOM 6153 C C . SER A 1 778 ? -25.552 32.153 -39.620 1.00 28.34 778 SER A C 1
ATOM 6155 O O . SER A 1 778 ? -26.340 33.054 -39.356 1.00 28.34 778 SER A O 1
ATOM 6157 N N . HIS A 1 779 ? -24.227 32.320 -39.798 1.00 27.94 779 HIS A N 1
ATOM 6158 C CA . HIS A 1 779 ? -23.460 33.584 -39.973 1.00 27.94 779 HIS A CA 1
ATOM 6159 C C . HIS A 1 779 ? -23.352 34.517 -38.738 1.00 27.94 779 HIS A C 1
ATOM 6161 O O . HIS A 1 779 ? -24.263 34.560 -37.929 1.00 27.94 779 HIS A O 1
ATOM 6167 N N . HIS A 1 780 ? -22.280 35.272 -38.445 1.00 26.66 780 HIS A N 1
ATOM 6168 C CA . HIS A 1 780 ? -21.152 35.893 -39.175 1.00 26.66 780 HIS A CA 1
ATOM 6169 C C . HIS A 1 780 ? -19.909 35.962 -38.241 1.00 26.66 780 HIS A C 1
ATOM 6171 O O . HIS A 1 780 ? -20.074 36.043 -37.031 1.00 26.66 780 HIS A O 1
ATOM 6177 N N . ILE A 1 781 ? -18.670 35.742 -38.707 1.00 32.12 781 ILE A N 1
ATOM 6178 C CA . ILE A 1 781 ? -17.658 36.747 -39.130 1.00 32.12 781 ILE A CA 1
ATOM 6179 C C . ILE A 1 781 ? -17.550 37.989 -38.221 1.00 32.12 781 ILE A C 1
ATOM 6181 O O . ILE A 1 781 ? -18.338 38.920 -38.374 1.00 32.12 781 ILE A O 1
ATOM 6185 N N . GLN A 1 782 ? -16.489 38.041 -37.406 1.00 37.25 782 GLN A N 1
ATOM 6186 C CA . GLN A 1 782 ? -15.407 39.033 -37.511 1.00 37.25 782 GLN A CA 1
ATOM 6187 C C . GLN A 1 782 ? -14.112 38.478 -36.920 1.00 37.25 782 GLN A C 1
ATOM 6189 O O . GLN A 1 782 ? -14.207 37.759 -35.900 1.00 37.25 782 GLN A O 1
#

Sequence (782 aa):
MNKYLIQSIGKDVLEKKFGITKPTRYFVGGTKHYSWPKGAGSDNIKDIPVDINARLDSSELDKLLQECLNEKRAVYAVVAIMGSTEHGAVDPIKDVYELRQKYQKLGLSFAIHGDAAWGGYFTSLLHEERQGRSLPMDPHNKYVPELALSAHTRTQLEHLRYADSITIDPHKSGYIPYPAGGLCYRDGRMRFLVTWLNPDVYKDSDGDEGMGVYGVEGSKPGAAPVAAWISHRVIGLHKNGYGSLLGEAMFSCTKMYTHWVTMDMDDPNLIVVPMNPLPAECQGKSQAEIQKEREYIRDHIVNRPNLELVRDEKAMKLVHEMGSDLSINAFACNFRLANGQINQDVVESNYLNTRIYERLSVTKIEDNIFDKPLFIMSTSMEQKVYGECCNHLKKRLGLVGEQDLDILVNCVMSPFPTVANFTKEVADAFKKIAHEEIQKCLFRNTITEDDFRFIVQGTDKPYLTLLPMFNMANYRHQLILSCDLPQNVLETYRAERAKDPSAVFYIGTTKDVKLESILAGSFDAMLEKGLPAKNQPPPQRCASDFKVTNIKVLKNTPIDSKYLDRSFPDHMYFYLYGTKDQRHIEHMLVSSSNAQLTSDQVNLNLSNGTLSEADLAKGLILRLDTIHENIVLPVLPPNTPPFFKPEKELKVSIFRDPHAADAHGPGLTTPLSTATPIASGTMKLGKMTYTDSTLLNGNPALDGTLEEKEGVSGKTLEERLKATRRNFIAEDPQNIDPYYKRRDKKAAWRHYLEDKMSTIGHDTAGGGPHQSHHHHQSHHIQ

pLDDT: mean 86.11, std 18.28, range [24.66, 98.81]

Organism: NCBI:txid456999